Protein AF-0000000067006681 (afdb_homodimer)

Solvent-accessible surface area (backbone atoms only — not comparable to full-atom values): 53946 Å² total; per-residue (Å²): 139,79,83,76,76,84,69,81,82,76,80,80,72,78,75,75,73,75,74,72,70,79,70,80,62,64,69,80,67,61,67,56,60,64,69,55,68,70,56,36,56,57,33,46,68,43,82,70,82,65,82,90,49,77,60,30,28,40,57,38,53,43,40,44,79,72,52,87,82,51,85,80,36,58,80,43,20,29,47,30,43,30,33,73,45,58,89,39,43,40,95,82,25,34,31,42,35,34,47,35,36,93,42,58,69,70,61,54,87,53,19,26,63,44,58,50,19,55,75,57,22,11,33,35,34,37,36,39,27,79,63,23,44,79,14,18,52,70,73,50,55,46,95,48,48,56,69,57,60,58,80,76,49,74,53,72,39,70,56,41,57,54,26,52,54,49,21,53,50,42,46,38,27,68,34,96,79,33,85,39,60,75,34,52,25,34,26,34,9,32,37,52,56,87,58,54,69,13,31,60,8,2,37,49,15,44,29,44,30,65,74,35,56,93,64,28,60,23,19,40,12,20,38,24,51,35,56,32,31,46,21,44,49,79,43,77,69,54,29,20,46,37,14,30,37,32,43,42,42,27,33,75,30,31,48,35,34,48,40,50,26,52,19,50,52,48,53,30,50,30,25,53,68,65,52,53,81,65,48,30,69,39,58,29,33,66,58,73,77,85,52,40,79,42,19,62,24,51,38,49,50,51,41,50,16,52,44,47,32,36,21,51,33,29,66,83,41,100,56,34,50,61,55,38,46,52,55,34,61,74,44,64,74,86,43,32,55,65,44,57,32,55,37,39,66,49,35,44,40,46,71,38,34,81,59,22,78,74,43,71,61,76,48,41,75,77,56,58,66,86,54,72,62,55,86,70,44,43,67,59,56,53,35,28,25,64,75,48,22,42,58,88,65,89,24,23,50,61,69,21,51,63,33,66,40,72,68,66,69,86,46,73,42,74,50,29,66,55,25,35,69,64,57,69,40,77,38,45,77,36,38,70,70,42,30,47,29,66,41,44,19,64,71,54,47,64,73,33,64,31,34,36,35,38,34,18,61,35,10,24,62,31,51,24,22,77,44,41,28,40,66,80,67,49,40,52,71,46,53,35,43,64,45,70,24,34,81,17,13,58,24,50,57,39,28,48,84,54,93,59,52,52,68,37,35,54,50,48,45,45,29,53,53,22,46,49,28,50,63,69,67,53,94,138,82,76,79,84,71,74,82,76,76,76,78,71,76,74,74,74,75,73,72,71,80,71,80,64,66,69,80,68,60,67,55,60,66,69,54,67,69,54,37,55,58,32,47,69,44,82,69,82,65,83,91,50,79,59,31,26,39,56,39,55,41,40,44,79,72,51,88,81,52,84,82,36,57,80,42,20,29,48,31,44,30,32,74,45,60,88,40,44,41,95,81,25,34,32,42,35,34,47,35,36,91,43,59,68,71,60,53,88,53,20,26,63,43,58,48,19,55,74,58,21,10,32,32,34,37,37,40,27,78,63,23,44,78,14,17,51,71,74,49,56,47,94,49,48,57,70,57,60,59,81,77,48,72,52,71,38,70,56,41,54,55,25,52,54,51,20,55,50,41,46,37,26,66,33,95,79,34,85,38,62,76,35,51,26,34,28,33,10,30,38,53,58,88,58,54,70,12,31,62,8,3,35,49,14,45,30,44,30,67,75,35,56,91,64,28,60,21,18,41,12,20,37,23,50,36,56,32,29,45,22,44,52,80,43,78,68,51,27,21,44,36,14,29,36,32,43,42,42,28,32,76,31,30,45,37,33,50,41,50,26,52,20,50,53,48,53,27,50,30,25,54,69,65,51,52,83,66,48,31,71,41,59,29,35,65,57,73,78,86,53,40,78,43,18,61,23,53,40,50,51,51,42,49,15,53,46,46,32,35,22,53,31,28,62,83,41,102,53,37,50,63,55,40,45,52,55,33,60,74,44,64,73,85,42,31,55,66,46,58,31,56,37,37,65,48,34,45,41,46,71,36,34,81,58,22,78,74,42,70,61,78,47,42,75,77,56,59,63,86,54,68,64,60,85,68,45,42,67,57,57,53,36,28,23,63,77,48,25,42,59,89,66,90,23,22,48,62,68,23,52,66,32,66,41,70,66,65,70,85,45,74,42,75,50,30,68,55,26,34,69,65,56,68,39,76,38,44,77,36,38,69,69,43,29,46,29,66,41,42,20,65,69,55,45,65,72,32,64,30,35,37,35,38,35,19,61,35,11,23,63,31,51,26,22,77,43,41,26,41,67,77,67,51,41,51,70,46,53,35,43,63,46,70,24,34,81,16,13,56,24,50,57,39,27,47,83,56,92,58,50,53,69,38,34,54,50,48,45,43,29,53,55,22,45,49,30,50,64,68,68,53,95

Foldseek 3Di:
DPDPDPDDPPDPPPPPPPPPPPPLQADAFDAFDADDPVLQVVQQPDDQPDDPDDKTWGKGFLARRDQPPDSPDLQGIWTWIKDKDQVQADAQFAEEEEEAPFEFDDDLVFWAVVVLCNVGNYIYMYTYFELYRRNYGPRDDNVVSLPDALVRLVSVDLSNRLSVRVNVLCCQAPNPDHVHHPHAYEYEFADADLADFSQRRLLNQLLNCLNPVVRHVAYERELHLQQQLDFQLPPPLLQLLLVLLLVVLCVLPVVLLVLLLVLLVVCLVCLLVVNQPPQCVLLQAPDGRGHSQCSVLSLQLLSQLSSQQLQSAALPDPRHNVQLSVQSVVDDSPPSSSSSSNSNVSSQDNVCDPVCVPVCPRGDHRDRDPPLPSSPDGSVLVCCQEQVVGDPGNAHDCPGSRGGRGADNPDRTSSQVNCCVRNVDGGDHGGQSSSSNSQSHDVSSQPRWHYEYEDESSRSSLSSHNHPVWHDDDPPLRGYGYHYFYSDHRSRLTGHDDPSDPPSSVVVSVVSSVSVCVSSVND/DPDDPPDDPPPPPPPPPPPPPPPLQADAFDAFDADDPVLQVVQQPDDQPDDPDDKTWDKGFLARRDQPPDSPDLQGIWTWIKDKDQVQADAQFAEEEEEDPFEFDDDLVFWCVVVLCNVGNYIYMYTYFELYRRNYGPRDDNVVSLPDALVRLVSVDLSNRLSVRVNVLCCQAPNPDHPHHPHAYEYEFADADLADFSQRRLLNQLLNCLNPVVRHVAYERELHLQQQLDFQLPPPLLQLLLVLLLVVLCVLPVVLLVLLLVLLVVCLVCLLVVNQPPQCVLLQAPDGRGHSQCSVLSLQLLSQLSSQLLQSAALPDPRHNVQLSVQSVVDDSPPSSSSSSSSNVSSQDNVCDPVCVVVPPRGDHRDRDPPLPSSPDGSVLVCCQEQVVGDPGNAHDCPGSRGGRGADNPDRGSSQVNCCVRRVDGGDHGDQSSSSNSQSHDVSSQPRWRYEYEDESSRSSLSSHNHPVWHDDDPPLRGYGYHYFYSDHRSNLTGDDDPSDPPSSVVVSVVSSVSVCVSSVND

Radius of gyration: 32.26 Å; Cα contacts (8 Å, |Δi|>4): 2271; chains: 2; bounding box: 78×89×102 Å

Nearest PDB structures (foldseek):
  4ebb-assembly1_A  TM=8.288E-01  e=2.814E-23  Homo sapiens
  3n2z-assembly1_B-2  TM=8.461E-01  e=6.522E-23  Homo sapiens
  4ebb-assembly2_B  TM=8.201E-01  e=1.361E-22  Homo sapiens
  7xrh-assembly1_B  TM=6.826E-01  e=1.523E-04  Lactobacillus acidophilus
  7xrh-assembly1_A  TM=7.093E-01  e=6.294E-04  Lactobacillus acidophilus

InterPro domains:
  IPR008758 Peptidase S28 [PF05577] (74-510)
  IPR029058 Alpha/Beta hydrolase fold [G3DSA:3.40.50.1820] (57-519)
  IPR029058 Alpha/Beta hydrolase fold [SSF53474] (91-250)
  IPR042269 Serine carboxypeptidase S28, SKS domain [G3DSA:1.20.120.980] (235-409)

Sequence (1046 aa):
MLKDSIAKALCLLHCSHVVVSAASVRMRMPAPVVPPESAIEAAAQIPTGQTLCSTKFFPQPVHHSDFNGDWNDSDATFLQQYQVIDKFYKPGGPILFFQSPEDVYSCMEYEAVYTYASELGALAVGLEHRYFGPSCPYGLNYTLAATWETSKMDAMTLANVLSDGVSLLTYLTTGANPVAKGAKVIVFGGKLNSYHHPSYGGSLAAMYRTHHPEIIYGSVASSPLVEGAITDPNDPLIYGYANWATMVYNDLSAEAADKIKTSIADVRNRVAAGKFGGIQQALKLCNPLNSTDQAESVSRYLLSAYVHAAQYNAALAQFPLNAIINATLALPQNDSLSILGAAIPWELRVQGGAAAASSSSSCSTLLPAGQLDRYTRNPFDYAICTYLPYPRTIYAPAQSLFGSHAPDPSVKNVNQARCRAMWGIDAVDGGVAYQRAIRLDRATLQNTSRVLISEGLYDPATAVGVGMTGWRPSSDRNASRVLFISQGSHGGEFFMPNETDPQAVVAARTFEVNSIKEWLGRVMLKDSIAKALCLLHCSHVVVSAASVRMRMPAPVVPPESAIEAAAQIPTGQTLCSTKFFPQPVHHSDFNGDWNDSDATFLQQYQVIDKFYKPGGPILFFQSPEDVYSCMEYEAVYTYASELGALAVGLEHRYFGPSCPYGLNYTLAATWETSKMDAMTLANVLSDGVSLLTYLTTGANPVAKGAKVIVFGGKLNSYHHPSYGGSLAAMYRTHHPEIIYGSVASSPLVEGAITDPNDPLIYGYANWATMVYNDLSAEAADKIKTSIADVRNRVAAGKFGGIQQALKLCNPLNSTDQAESVSRYLLSAYVHAAQYNAALAQFPLNAIINATLALPQNDSLSILGAAIPWELRVQGGAAAASSSSSCSTLLPAGQLDRYTRNPFDYAICTYLPYPRTIYAPAQSLFGSHAPDPSVKNVNQARCRAMWGIDAVDGGVAYQRAIRLDRATLQNTSRVLISEGLYDPATAVGVGMTGWRPSSDRNASRVLFISQGSHGGEFFMPNETDPQAVVAARTFEVNSIKEWLGRV

Structure (mmCIF, N/CA/C/O backbone):
data_AF-0000000067006681-model_v1
#
loop_
_entity.id
_entity.type
_entity.pdbx_description
1 polymer 'Uncharacterized protein'
#
loop_
_atom_site.group_PDB
_atom_site.id
_atom_site.type_symbol
_atom_site.label_atom_id
_atom_site.label_alt_id
_atom_site.label_comp_id
_atom_site.label_asym_id
_atom_site.label_entity_id
_atom_site.label_seq_id
_atom_site.pdbx_PDB_ins_code
_atom_site.Cartn_x
_atom_site.Cartn_y
_atom_site.Cartn_z
_atom_site.occupancy
_atom_site.B_iso_or_equiv
_atom_site.auth_seq_id
_atom_site.auth_comp_id
_atom_site.auth_asym_id
_atom_site.auth_atom_id
_atom_site.pdbx_PDB_model_num
ATOM 1 N N . MET A 1 1 ? -13.031 -39.25 71.125 1 20.02 1 MET A N 1
ATOM 2 C CA . MET A 1 1 ? -11.609 -38.938 71.062 1 20.02 1 MET A CA 1
ATOM 3 C C . MET A 1 1 ? -11.164 -38.844 69.562 1 20.02 1 MET A C 1
ATOM 5 O O . MET A 1 1 ? -10.117 -38.281 69.25 1 20.02 1 MET A O 1
ATOM 9 N N . LEU A 1 2 ? -11.594 -39.688 68.812 1 22.05 2 LEU A N 1
ATOM 10 C CA . LEU A 1 2 ? -11.047 -40.344 67.625 1 22.05 2 LEU A CA 1
ATOM 11 C C . LEU A 1 2 ? -11.07 -39.406 66.438 1 22.05 2 LEU A C 1
ATOM 13 O O . LEU A 1 2 ? -10.25 -39.531 65.5 1 22.05 2 LEU A O 1
ATOM 17 N N . LYS A 1 3 ? -12.109 -38.688 66.25 1 27.45 3 LYS A N 1
ATOM 18 C CA . LYS A 1 3 ? -12.758 -38.406 65 1 27.45 3 LYS A CA 1
ATOM 19 C C . LYS A 1 3 ? -12.031 -37.312 64.25 1 27.45 3 LYS A C 1
ATOM 21 O O . LYS A 1 3 ? -12.375 -37 63.094 1 27.45 3 LYS A O 1
ATOM 26 N N . ASP A 1 4 ? -11.203 -36.5 64.875 1 23.75 4 ASP A N 1
ATOM 27 C CA . ASP A 1 4 ? -11.125 -35.094 64.5 1 23.75 4 ASP A CA 1
ATOM 28 C C . ASP A 1 4 ? -10.07 -34.875 63.406 1 23.75 4 ASP A C 1
ATOM 30 O O . ASP A 1 4 ? -10 -33.812 62.812 1 23.75 4 ASP A O 1
ATOM 34 N N . SER A 1 5 ? -8.945 -35.656 63.312 1 23.45 5 SER A N 1
ATOM 35 C CA . SER A 1 5 ? -7.652 -35.125 62.906 1 23.45 5 SER A CA 1
ATOM 36 C C . SER A 1 5 ? -7.539 -35.031 61.406 1 23.45 5 SER A C 1
ATOM 38 O O . SER A 1 5 ? -6.445 -34.844 60.875 1 23.45 5 SER A O 1
ATOM 40 N N . ILE A 1 6 ? -8.383 -35.469 60.562 1 25.53 6 ILE A N 1
ATOM 41 C CA . ILE A 1 6 ? -7.973 -35.969 59.25 1 25.53 6 ILE A CA 1
ATOM 42 C C . ILE A 1 6 ? -7.695 -34.781 58.312 1 25.53 6 ILE A C 1
ATOM 44 O O . ILE A 1 6 ? -8.461 -34.531 57.406 1 25.53 6 ILE A O 1
ATOM 48 N N . ALA A 1 7 ? -7.359 -33.594 58.906 1 22.14 7 ALA A N 1
ATOM 49 C CA . ALA A 1 7 ? -7.543 -32.375 58.094 1 22.14 7 ALA A CA 1
ATOM 50 C C . ALA A 1 7 ? -6.68 -32.438 56.844 1 22.14 7 ALA A C 1
ATOM 52 O O . ALA A 1 7 ? -7.18 -32.25 55.719 1 22.14 7 ALA A O 1
ATOM 53 N N . LYS A 1 8 ? -5.547 -31.547 56.719 1 22.11 8 LYS A N 1
ATOM 54 C CA . LYS A 1 8 ? -5.172 -30.531 55.719 1 22.11 8 LYS A CA 1
ATOM 55 C C . LYS A 1 8 ? -4.207 -31.109 54.688 1 22.11 8 LYS A C 1
ATOM 57 O O . LYS A 1 8 ? -3.018 -30.781 54.688 1 22.11 8 LYS A O 1
ATOM 62 N N . ALA A 1 9 ? -4.082 -32.344 54.344 1 22.5 9 ALA A N 1
ATOM 63 C CA . ALA A 1 9 ? -3.018 -32.781 53.469 1 22.5 9 ALA A CA 1
ATOM 64 C C . ALA A 1 9 ? -3.178 -32.156 52.062 1 22.5 9 ALA A C 1
ATOM 66 O O . ALA A 1 9 ? -3.926 -32.656 51.25 1 22.5 9 ALA A O 1
ATOM 67 N N . LEU A 1 10 ? -3.438 -30.797 51.969 1 24.44 10 LEU A N 1
ATOM 68 C CA . LEU A 1 10 ? -3.67 -30.281 50.594 1 24.44 10 LEU A CA 1
ATOM 69 C C . LEU A 1 10 ? -2.457 -30.531 49.719 1 24.44 10 LEU A C 1
ATOM 71 O O . LEU A 1 10 ? -1.323 -30.234 50.125 1 24.44 10 LEU A O 1
ATOM 75 N N . CYS A 1 11 ? -2.617 -31.281 48.562 1 21.2 11 CYS A N 1
ATOM 76 C CA . CYS A 1 11 ? -1.829 -31.812 47.469 1 21.2 11 CYS A CA 1
ATOM 77 C C . CYS A 1 11 ? -1.145 -30.703 46.688 1 21.2 11 CYS A C 1
ATOM 79 O O . CYS A 1 11 ? -1.812 -29.828 46.125 1 21.2 11 CYS A O 1
ATOM 81 N N . LEU A 1 12 ? 0.027 -30.203 47.125 1 26.8 12 LEU A N 1
ATOM 82 C CA . LEU A 1 12 ? 0.94 -29.344 46.375 1 26.8 12 LEU A CA 1
ATOM 83 C C . LEU A 1 12 ? 1.243 -29.969 45 1 26.8 12 LEU A C 1
ATOM 85 O O . LEU A 1 12 ? 2.119 -30.828 44.906 1 26.8 12 LEU A O 1
ATOM 89 N N . LEU A 1 13 ? 0.218 -30.422 44.281 1 26.05 13 LEU A N 1
ATOM 90 C CA . LEU A 1 13 ? 0.61 -30.938 42.969 1 26.05 13 LEU A CA 1
ATOM 91 C C . LEU A 1 13 ? 1.325 -29.875 42.156 1 26.05 13 LEU A C 1
ATOM 93 O O . LEU A 1 13 ? 0.76 -28.812 41.875 1 26.05 13 LEU A O 1
ATOM 97 N N . HIS A 1 14 ? 2.67 -29.859 42.281 1 25.95 14 HIS A N 1
ATOM 98 C CA . HIS A 1 14 ? 3.592 -29.125 41.406 1 25.95 14 HIS A CA 1
ATOM 99 C C . HIS A 1 14 ? 3.285 -29.375 39.938 1 25.95 14 HIS A C 1
ATOM 101 O O . HIS A 1 14 ? 3.395 -30.516 39.469 1 25.95 14 HIS A O 1
ATOM 107 N N . CYS A 1 15 ? 2.254 -28.781 39.375 1 25.92 15 CYS A N 1
ATOM 108 C CA . CYS A 1 15 ? 2.018 -28.812 37.938 1 25.92 15 CYS A CA 1
ATOM 109 C C . CYS A 1 15 ? 3.268 -28.406 37.156 1 25.92 15 CYS A C 1
ATOM 111 O O . CYS A 1 15 ? 3.676 -27.234 37.219 1 25.92 15 CYS A O 1
ATOM 113 N N . SER A 1 16 ? 4.203 -29.297 37.125 1 27.3 16 SER A N 1
ATOM 114 C CA . SER A 1 16 ? 5.297 -29.141 36.156 1 27.3 16 SER A CA 1
ATOM 115 C C . SER A 1 16 ? 4.773 -28.75 34.781 1 27.3 16 SER A C 1
ATOM 117 O O . SER A 1 16 ? 4.051 -29.531 34.156 1 27.3 16 SER A O 1
ATOM 119 N N . HIS A 1 17 ? 4.449 -27.5 34.625 1 29.12 17 HIS A N 1
ATOM 120 C CA . HIS A 1 17 ? 4.18 -27.016 33.281 1 29.12 17 HIS A CA 1
ATOM 121 C C . HIS A 1 17 ? 5.324 -27.344 32.312 1 29.12 17 HIS A C 1
ATOM 123 O O . HIS A 1 17 ? 6.449 -26.875 32.5 1 29.12 17 HIS A O 1
ATOM 129 N N . VAL A 1 18 ? 5.367 -28.531 31.766 1 29.14 18 VAL A N 1
ATOM 130 C CA . VAL A 1 18 ? 6.215 -28.812 30.609 1 29.14 18 VAL A CA 1
ATOM 131 C C . VAL A 1 18 ? 5.98 -27.75 29.547 1 29.14 18 VAL A C 1
ATOM 133 O O . VAL A 1 18 ? 4.883 -27.641 28.984 1 29.14 18 VAL A O 1
ATOM 136 N N . VAL A 1 19 ? 6.625 -26.656 29.641 1 31.02 19 VAL A N 1
ATOM 137 C CA . VAL A 1 19 ? 6.777 -25.781 28.484 1 31.02 19 VAL A CA 1
ATOM 138 C C . VAL A 1 19 ? 7.223 -26.609 27.281 1 31.02 19 VAL A C 1
ATOM 140 O O . VAL A 1 19 ? 8.336 -27.141 27.25 1 31.02 19 VAL A O 1
ATOM 143 N N . VAL A 1 20 ? 6.262 -27.25 26.688 1 27.48 20 VAL A N 1
ATOM 144 C CA . VAL A 1 20 ? 6.594 -27.781 25.375 1 27.48 20 VAL A CA 1
ATOM 145 C C . VAL A 1 20 ? 7.223 -26.688 24.516 1 27.48 20 VAL A C 1
ATOM 147 O O . VAL A 1 20 ? 6.582 -25.672 24.219 1 27.48 20 VAL A O 1
ATOM 150 N N . SER A 1 21 ? 8.469 -26.531 24.609 1 29.78 21 SER A N 1
ATOM 151 C CA . SER A 1 21 ? 9.227 -25.766 23.625 1 29.78 21 SER A CA 1
ATOM 152 C C . SER A 1 21 ? 8.703 -26.016 22.219 1 29.78 21 SER A C 1
ATOM 154 O O . SER A 1 21 ? 8.625 -27.156 21.781 1 29.78 21 SER A O 1
ATOM 156 N N . ALA A 1 22 ? 7.758 -25.281 21.797 1 32.81 22 ALA A N 1
ATOM 157 C CA . ALA A 1 22 ? 7.371 -25.344 20.375 1 32.81 22 ALA A CA 1
ATOM 158 C C . ALA A 1 22 ? 8.602 -25.469 19.484 1 32.81 22 ALA A C 1
ATOM 160 O O . ALA A 1 22 ? 9.352 -24.5 19.312 1 32.81 22 ALA A O 1
ATOM 161 N N . ALA A 1 23 ? 9.328 -26.469 19.516 1 34.72 23 ALA A N 1
ATOM 162 C CA . ALA A 1 23 ? 10.336 -26.797 18.516 1 34.72 23 ALA A CA 1
ATOM 163 C C . ALA A 1 23 ? 9.867 -26.406 17.125 1 34.72 23 ALA A C 1
ATOM 165 O O . ALA A 1 23 ? 8.797 -26.812 16.672 1 34.72 23 ALA A O 1
ATOM 166 N N . SER A 1 24 ? 10.227 -25.281 16.5 1 42.31 24 SER A N 1
ATOM 167 C CA . SER A 1 24 ? 10.094 -24.734 15.156 1 42.31 24 SER A CA 1
ATOM 168 C C . SER A 1 24 ? 10.375 -25.797 14.102 1 42.31 24 SER A C 1
ATOM 170 O O . SER A 1 24 ? 11.523 -26.188 13.898 1 42.31 24 SER A O 1
ATOM 172 N N . VAL A 1 25 ? 9.625 -26.812 13.938 1 44.12 25 VAL A N 1
ATOM 173 C CA . VAL A 1 25 ? 9.875 -27.859 12.961 1 44.12 25 VAL A CA 1
ATOM 174 C C . VAL A 1 25 ? 10.062 -27.25 11.57 1 44.12 25 VAL A C 1
ATOM 176 O O . VAL A 1 25 ? 9.102 -26.766 10.969 1 44.12 25 VAL A O 1
ATOM 179 N N . ARG A 1 26 ? 11.188 -26.734 11.234 1 58.38 26 ARG A N 1
ATOM 180 C CA . ARG A 1 26 ? 11.602 -26.406 9.875 1 58.38 26 ARG A CA 1
ATOM 181 C C . ARG A 1 26 ? 11.555 -27.641 8.977 1 58.38 26 ARG A C 1
ATOM 183 O O . ARG A 1 26 ? 12.117 -28.688 9.32 1 58.38 26 ARG A O 1
ATOM 190 N N . MET A 1 27 ? 10.703 -27.594 7.965 1 69.12 27 MET A N 1
ATOM 191 C CA . MET A 1 27 ? 10.711 -28.641 6.957 1 69.12 27 MET A CA 1
ATOM 192 C C . MET A 1 27 ? 12.094 -28.797 6.344 1 69.12 27 MET A C 1
ATOM 194 O O . MET A 1 27 ? 12.672 -27.828 5.852 1 69.12 27 MET A O 1
ATOM 198 N N . ARG A 1 28 ? 12.836 -29.859 6.582 1 70.88 28 ARG A N 1
ATOM 199 C CA . ARG A 1 28 ? 14.141 -30.109 5.977 1 70.88 28 ARG A CA 1
ATOM 200 C C . ARG A 1 28 ? 13.992 -30.531 4.52 1 70.88 28 ARG A C 1
ATOM 202 O O . ARG A 1 28 ? 13.227 -31.438 4.203 1 70.88 28 ARG A O 1
ATOM 209 N N . MET A 1 29 ? 14.609 -29.781 3.674 1 81.25 29 MET A N 1
ATOM 210 C CA . MET A 1 29 ? 14.586 -30.094 2.248 1 81.25 29 MET A CA 1
ATOM 211 C C . MET A 1 29 ? 15.672 -31.094 1.892 1 81.25 29 MET A C 1
ATOM 213 O O . MET A 1 29 ? 16.812 -30.984 2.365 1 81.25 29 MET A O 1
ATOM 217 N N . PRO A 1 30 ? 15.25 -32.125 1.202 1 84.12 30 PRO A N 1
ATOM 218 C CA . PRO A 1 30 ? 16.297 -33.031 0.744 1 84.12 30 PRO A CA 1
ATOM 219 C C . PRO A 1 30 ? 17.297 -32.375 -0.194 1 84.12 30 PRO A C 1
ATOM 221 O O . PRO A 1 30 ? 17 -31.344 -0.795 1 84.12 30 PRO A O 1
ATOM 224 N N . ALA A 1 31 ? 18.453 -33 -0.256 1 87.44 31 ALA A N 1
ATOM 225 C CA . ALA A 1 31 ? 19.422 -32.531 -1.224 1 87.44 31 ALA A CA 1
ATOM 226 C C . ALA A 1 31 ? 18.969 -32.781 -2.654 1 87.44 31 ALA A C 1
ATOM 228 O O . ALA A 1 31 ? 18.625 -33.938 -2.992 1 87.44 31 ALA A O 1
ATOM 229 N N . PRO A 1 32 ? 18.969 -31.812 -3.475 1 93.88 32 PRO A N 1
ATOM 230 C CA . PRO A 1 32 ? 18.562 -32.031 -4.863 1 93.88 32 PRO A CA 1
ATOM 231 C C . PRO A 1 32 ? 19.547 -32.906 -5.637 1 93.88 32 PRO A C 1
ATOM 233 O O . PRO A 1 32 ? 20.75 -32.812 -5.449 1 93.88 32 PRO A O 1
ATOM 236 N N . VAL A 1 33 ? 19.016 -33.812 -6.387 1 96.06 33 VAL A N 1
ATOM 237 C CA . VAL A 1 33 ? 19.828 -34.688 -7.246 1 96.06 33 VAL A CA 1
ATOM 238 C C . VAL A 1 33 ? 20 -34.031 -8.617 1 96.06 33 VAL A C 1
ATOM 240 O O . VAL A 1 33 ? 19.031 -33.594 -9.242 1 96.06 33 VAL A O 1
ATOM 243 N N . VAL A 1 34 ? 21.266 -33.938 -9.07 1 96.06 34 VAL A N 1
ATOM 244 C CA . VAL A 1 34 ? 21.578 -33.375 -10.375 1 96.06 34 VAL A CA 1
ATOM 245 C C . VAL A 1 34 ? 21.906 -34.5 -11.367 1 96.06 34 VAL A C 1
ATOM 247 O O . VAL A 1 34 ? 22.781 -35.312 -11.102 1 96.06 34 VAL A O 1
ATOM 250 N N . PRO A 1 35 ? 21.25 -34.562 -12.445 1 97.12 35 PRO A N 1
ATOM 251 C CA . PRO A 1 35 ? 21.531 -35.594 -13.422 1 97.12 35 PRO A CA 1
ATOM 252 C C . PRO A 1 35 ? 22.906 -35.469 -14.062 1 97.12 35 PRO A C 1
ATOM 254 O O . PRO A 1 35 ? 23.453 -34.344 -14.141 1 97.12 35 PRO A O 1
ATOM 257 N N . PRO A 1 36 ? 23.469 -36.594 -14.469 1 95.31 36 PRO A N 1
ATOM 258 C CA . PRO A 1 36 ? 24.719 -36.5 -15.227 1 95.31 36 PRO A CA 1
ATOM 259 C C . PRO A 1 36 ? 24.516 -35.906 -16.609 1 95.31 36 PRO A C 1
ATOM 261 O O . PRO A 1 36 ? 23.422 -35.938 -17.172 1 95.31 36 PRO A O 1
ATOM 264 N N . GLU A 1 37 ? 25.562 -35.438 -17.203 1 94.44 37 GLU A N 1
ATOM 265 C CA . GLU A 1 37 ? 25.516 -34.75 -18.5 1 94.44 37 GLU A CA 1
ATOM 266 C C . GLU A 1 37 ? 24.984 -35.656 -19.594 1 94.44 37 GLU A C 1
ATOM 268 O O . GLU A 1 37 ? 24.25 -35.219 -20.484 1 94.44 37 GLU A O 1
ATOM 273 N N . SER A 1 38 ? 25.359 -36.875 -19.516 1 94.44 38 SER A N 1
ATOM 274 C CA . SER A 1 38 ? 24.922 -37.812 -20.531 1 94.44 38 SER A CA 1
ATOM 275 C C . SER A 1 38 ? 23.391 -37.938 -20.531 1 94.44 38 SER A C 1
ATOM 277 O O . SER A 1 38 ? 22.781 -38 -21.594 1 94.44 38 SER A O 1
ATOM 279 N N . ALA A 1 39 ? 22.828 -37.969 -19.344 1 96.12 39 ALA A N 1
ATOM 280 C CA . ALA A 1 39 ? 21.375 -38.062 -19.219 1 96.12 39 ALA A CA 1
ATOM 281 C C . ALA A 1 39 ? 20.703 -36.812 -19.734 1 96.12 39 ALA A C 1
ATOM 283 O O . ALA A 1 39 ? 19.656 -36.844 -20.359 1 96.12 39 ALA A O 1
ATOM 284 N N . ILE A 1 40 ? 21.297 -35.656 -19.453 1 96.88 40 ILE A N 1
ATOM 285 C CA . ILE A 1 40 ? 20.75 -34.375 -19.875 1 96.88 40 ILE A CA 1
ATOM 286 C C . ILE A 1 40 ? 20.781 -34.281 -21.406 1 96.88 40 ILE A C 1
ATOM 288 O O . ILE A 1 40 ? 19.797 -33.875 -22.016 1 96.88 40 ILE A O 1
ATOM 292 N N . GLU A 1 41 ? 21.875 -34.688 -22 1 95.38 41 GLU A N 1
ATOM 293 C CA . GLU A 1 41 ? 22.016 -34.656 -23.453 1 95.38 41 GLU A CA 1
ATOM 294 C C . GLU A 1 41 ? 21 -35.562 -24.141 1 95.38 41 GLU A C 1
ATOM 296 O O . GLU A 1 41 ? 20.406 -35.188 -25.156 1 95.38 41 GLU A O 1
ATOM 301 N N . ALA A 1 42 ? 20.844 -36.688 -23.562 1 96.38 42 ALA A N 1
ATOM 302 C CA . ALA A 1 42 ? 19.875 -37.625 -24.109 1 96.38 42 ALA A CA 1
ATOM 303 C C . ALA A 1 42 ? 18.453 -37.062 -24.047 1 96.38 42 ALA A C 1
ATOM 305 O O . ALA A 1 42 ? 17.688 -37.156 -25.016 1 96.38 42 ALA A O 1
ATOM 306 N N . ALA A 1 43 ? 18.125 -36.531 -22.938 1 97.38 43 ALA A N 1
ATOM 307 C CA . ALA A 1 43 ? 16.797 -35.938 -22.734 1 97.38 43 ALA A CA 1
ATOM 308 C C . ALA A 1 43 ? 16.562 -34.781 -23.688 1 97.38 43 ALA A C 1
ATOM 310 O O . ALA A 1 43 ? 15.445 -34.594 -24.188 1 97.38 43 ALA A O 1
ATOM 311 N N . ALA A 1 44 ? 17.562 -33.969 -23.938 1 95.56 44 ALA A N 1
ATOM 312 C CA . ALA A 1 44 ? 17.453 -32.75 -24.75 1 95.56 44 ALA A CA 1
ATOM 313 C C . ALA A 1 44 ? 17.109 -33.094 -26.188 1 95.56 44 ALA A C 1
ATOM 315 O O . ALA A 1 44 ? 16.641 -32.25 -26.953 1 95.56 44 ALA A O 1
ATOM 316 N N . GLN A 1 45 ? 17.375 -34.312 -26.562 1 96.44 45 GLN A N 1
ATOM 317 C CA . GLN A 1 45 ? 17.125 -34.719 -27.938 1 96.44 45 GLN A CA 1
ATOM 318 C C . GLN A 1 45 ? 15.664 -35.125 -28.141 1 96.44 45 GLN A C 1
ATOM 320 O O . GLN A 1 45 ? 15.203 -35.219 -29.281 1 96.44 45 GLN A O 1
ATOM 325 N N . ILE A 1 46 ? 14.953 -35.281 -27.109 1 97.12 46 ILE A N 1
ATOM 326 C CA . ILE A 1 46 ? 13.547 -35.656 -27.188 1 97.12 46 ILE A CA 1
ATOM 327 C C . ILE A 1 46 ? 12.695 -34.375 -27.375 1 97.12 46 ILE A C 1
ATOM 329 O O . ILE A 1 46 ? 12.781 -33.469 -26.562 1 97.12 46 ILE A O 1
ATOM 333 N N . PRO A 1 47 ? 11.891 -34.344 -28.406 1 96.5 47 PRO A N 1
ATOM 334 C CA . PRO A 1 47 ? 11.039 -33.188 -28.578 1 96.5 47 PRO A CA 1
ATOM 335 C C . PRO A 1 47 ? 9.992 -33.031 -27.484 1 96.5 47 PRO A C 1
ATOM 337 O O . PRO A 1 47 ? 9.391 -34.031 -27.062 1 96.5 47 PRO A O 1
ATOM 340 N N . THR A 1 48 ? 9.758 -31.859 -27 1 96.12 48 THR A N 1
ATOM 341 C CA . THR A 1 48 ? 8.805 -31.609 -25.922 1 96.12 48 THR A CA 1
ATOM 342 C C . THR A 1 48 ? 7.387 -31.516 -26.469 1 96.12 48 THR A C 1
ATOM 344 O O . THR A 1 48 ? 6.418 -31.641 -25.719 1 96.12 48 THR A O 1
ATOM 347 N N . GLY A 1 49 ? 7.266 -31.156 -27.766 1 93.75 49 GLY A N 1
ATOM 348 C CA . GLY A 1 49 ? 5.961 -30.938 -28.375 1 93.75 49 GLY A CA 1
ATOM 349 C C . GLY A 1 49 ? 5.48 -29.5 -28.234 1 93.75 49 GLY A C 1
ATOM 350 O O . GLY A 1 49 ? 4.41 -29.156 -28.734 1 93.75 49 GLY A O 1
ATOM 351 N N . GLN A 1 50 ? 6.223 -28.688 -27.516 1 93.12 50 GLN A N 1
ATOM 352 C CA . GLN A 1 50 ? 5.902 -27.281 -27.375 1 93.12 50 GLN A CA 1
ATOM 353 C C . GLN A 1 50 ? 6.082 -26.531 -28.688 1 93.12 50 GLN A C 1
ATOM 355 O O . GLN A 1 50 ? 7.117 -26.672 -29.344 1 93.12 50 GLN A O 1
ATOM 360 N N . THR A 1 51 ? 5.047 -25.75 -29.125 1 92.19 51 THR A N 1
ATOM 361 C CA . THR A 1 51 ? 5.109 -25.109 -30.438 1 92.19 51 THR A CA 1
ATOM 362 C C . THR A 1 51 ? 5.223 -23.594 -30.312 1 92.19 51 THR A C 1
ATOM 364 O O . THR A 1 51 ? 5.551 -22.906 -31.281 1 92.19 51 THR A O 1
ATOM 367 N N . LEU A 1 52 ? 4.938 -23.047 -29.125 1 90.81 52 LEU A N 1
ATOM 368 C CA . LEU A 1 52 ? 4.898 -21.609 -28.953 1 90.81 52 LEU A CA 1
ATOM 369 C C . LEU A 1 52 ? 6.289 -21.047 -28.672 1 90.81 52 LEU A C 1
ATOM 371 O O . LEU A 1 52 ? 6.547 -19.859 -28.875 1 90.81 52 LEU A O 1
ATOM 375 N N . CYS A 1 53 ? 7.172 -21.812 -28.141 1 94.31 53 CYS A N 1
ATOM 376 C CA . CYS A 1 53 ? 8.547 -21.422 -27.828 1 94.31 53 CYS A CA 1
ATOM 377 C C . CYS A 1 53 ? 9.469 -22.641 -27.844 1 94.31 53 CYS A C 1
ATOM 379 O O . CYS A 1 53 ? 9.008 -23.781 -27.922 1 94.31 53 CYS A O 1
ATOM 381 N N . SER A 1 54 ? 10.773 -22.375 -27.844 1 95.88 54 SER A N 1
ATOM 382 C CA . SER A 1 54 ? 11.766 -23.453 -27.844 1 95.88 54 SER A CA 1
ATOM 383 C C . SER A 1 54 ? 12.008 -23.969 -26.438 1 95.88 54 SER A C 1
ATOM 385 O O . SER A 1 54 ? 12.445 -23.219 -25.562 1 95.88 54 SER A O 1
ATOM 387 N N . THR A 1 55 ? 11.695 -25.219 -26.188 1 97.56 55 THR A N 1
ATOM 388 C CA . THR A 1 55 ? 11.914 -25.844 -24.891 1 97.56 55 THR A CA 1
ATOM 389 C C . THR A 1 55 ? 12.672 -27.172 -25.047 1 97.56 55 THR A C 1
ATOM 391 O O . THR A 1 55 ? 12.836 -27.656 -26.172 1 97.56 55 THR A O 1
ATOM 394 N N . LYS A 1 56 ? 13.25 -27.672 -23.969 1 98.12 56 LYS A N 1
ATOM 395 C CA . LYS A 1 56 ? 13.93 -28.969 -23.859 1 98.12 56 LYS A CA 1
ATOM 396 C C . LYS A 1 56 ? 13.469 -29.719 -22.625 1 98.12 56 LYS A C 1
ATOM 398 O O . LYS A 1 56 ? 12.758 -29.188 -21.781 1 98.12 56 LYS A O 1
ATOM 403 N N . PHE A 1 57 ? 13.812 -30.969 -22.625 1 98.56 57 PHE A N 1
ATOM 404 C CA . PHE A 1 57 ? 13.555 -31.781 -21.438 1 98.56 57 PHE A CA 1
ATOM 405 C C . PHE A 1 57 ? 14.797 -31.859 -20.56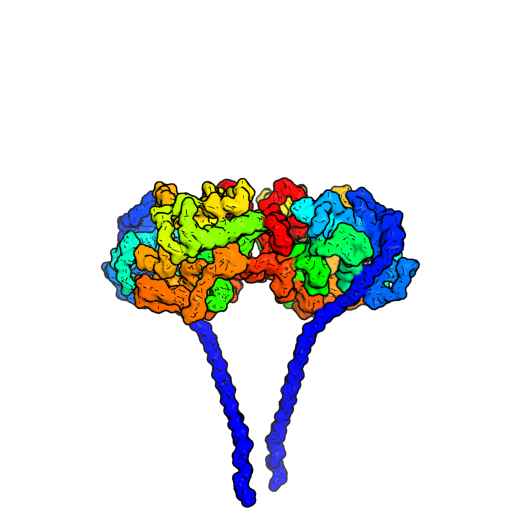2 1 98.56 57 PHE A C 1
ATOM 407 O O . PHE A 1 57 ? 15.922 -31.922 -21.078 1 98.56 57 PHE A O 1
ATOM 414 N N . PHE A 1 58 ? 14.617 -31.828 -19.312 1 98.31 58 PHE A N 1
ATOM 415 C CA . PHE A 1 58 ? 15.602 -32.062 -18.266 1 98.31 58 PHE A CA 1
ATOM 416 C C . PHE A 1 58 ? 15.211 -33.281 -17.438 1 98.31 58 PHE A C 1
ATOM 418 O O . PHE A 1 58 ? 14.094 -33.375 -16.922 1 98.31 58 PHE A O 1
ATOM 425 N N . PRO A 1 59 ? 16.047 -34.312 -17.359 1 98.25 59 PRO A N 1
ATOM 426 C CA . PRO A 1 59 ? 15.68 -35.469 -16.547 1 98.25 59 PRO A CA 1
ATOM 427 C C . PRO A 1 59 ? 15.695 -35.188 -15.055 1 98.25 59 PRO A C 1
ATOM 429 O O . PRO A 1 59 ? 16.609 -34.5 -14.562 1 98.25 59 PRO A O 1
ATOM 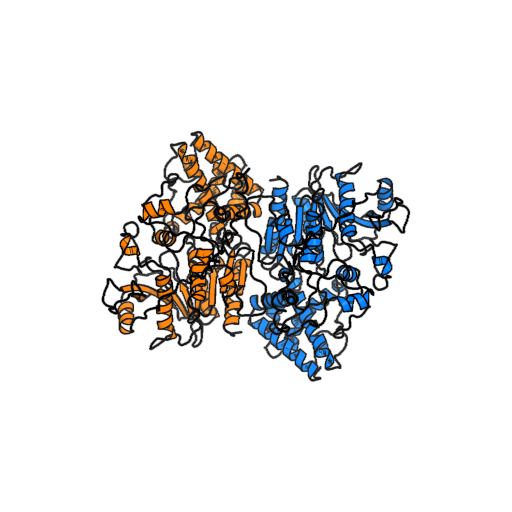432 N N . GLN A 1 60 ? 14.664 -35.625 -14.375 1 98.19 60 GLN A N 1
ATOM 433 C CA . GLN A 1 60 ? 14.508 -35.406 -12.93 1 98.19 60 GLN A CA 1
ATOM 434 C C . GLN A 1 60 ? 14.188 -36.75 -12.234 1 98.19 60 GLN A C 1
ATOM 436 O O . GLN A 1 60 ? 13.508 -37.594 -12.797 1 98.19 60 GLN A O 1
ATOM 441 N N . PRO A 1 61 ? 14.695 -36.875 -10.953 1 97.94 61 PRO A N 1
ATOM 442 C CA . PRO A 1 61 ? 14.141 -37.969 -10.148 1 97.94 61 PRO A CA 1
ATOM 443 C C . PRO A 1 61 ? 12.664 -37.75 -9.812 1 97.94 61 PRO A C 1
ATOM 445 O O . PRO A 1 61 ? 12.242 -36.625 -9.562 1 97.94 61 PRO A O 1
ATOM 448 N N . VAL A 1 62 ? 11.938 -38.844 -9.805 1 98.12 62 VAL A N 1
ATOM 449 C CA . VAL A 1 62 ? 10.57 -38.781 -9.289 1 98.12 62 VAL A CA 1
ATOM 450 C C . VAL A 1 62 ? 10.594 -38.312 -7.836 1 98.12 62 VAL A C 1
ATOM 452 O O . VAL A 1 62 ? 9.812 -37.438 -7.449 1 98.12 62 VAL A O 1
ATOM 455 N N . HIS A 1 63 ? 11.477 -38.875 -7.078 1 97.5 63 HIS A N 1
ATOM 456 C CA . HIS A 1 63 ? 11.773 -38.438 -5.719 1 97.5 63 HIS A CA 1
ATOM 457 C C . HIS A 1 63 ? 13.25 -38.125 -5.555 1 97.5 63 HIS A C 1
ATOM 459 O O . HIS A 1 63 ? 14.109 -39 -5.676 1 97.5 63 HIS A O 1
ATOM 465 N N . HIS A 1 64 ? 13.539 -36.844 -5.23 1 97.19 64 HIS A N 1
ATOM 466 C CA . HIS A 1 64 ? 14.922 -36.438 -5.012 1 97.19 64 HIS A CA 1
ATOM 467 C C . HIS A 1 64 ? 15.5 -37.125 -3.773 1 97.19 64 HIS A C 1
ATOM 469 O O . HIS A 1 64 ? 16.672 -37.531 -3.77 1 97.19 64 HIS A O 1
ATOM 475 N N . SER A 1 65 ? 14.734 -37.312 -2.695 1 93.94 65 SER A N 1
ATOM 476 C CA . SER A 1 65 ? 15.203 -37.844 -1.419 1 93.94 65 SER A CA 1
ATOM 477 C C . SER A 1 65 ? 15.5 -39.344 -1.519 1 93.94 65 SER A C 1
ATOM 479 O O . SER A 1 65 ? 16.328 -39.844 -0.773 1 93.94 65 SER A O 1
ATOM 481 N N . ASP A 1 66 ? 14.852 -40.062 -2.412 1 91.12 66 ASP A N 1
ATOM 482 C CA . ASP A 1 66 ? 14.938 -41.531 -2.461 1 91.12 66 ASP A CA 1
ATOM 483 C C . ASP A 1 66 ? 15.312 -42 -3.863 1 91.12 66 ASP A C 1
ATOM 485 O O . ASP A 1 66 ? 14.836 -43.062 -4.312 1 91.12 66 ASP A O 1
ATOM 489 N N . PHE A 1 67 ? 16.016 -41.219 -4.492 1 96.31 67 PHE A N 1
ATOM 490 C CA . PHE A 1 67 ? 16.375 -41.594 -5.852 1 96.31 67 PHE A CA 1
ATOM 491 C C . PHE A 1 67 ? 17.344 -42.781 -5.844 1 96.31 67 PHE A C 1
ATOM 493 O O . PHE A 1 67 ? 18.312 -42.812 -5.078 1 96.31 67 PHE A O 1
ATOM 500 N N . ASN A 1 68 ? 17.203 -43.781 -6.641 1 95 68 ASN A N 1
ATOM 501 C CA . ASN A 1 68 ? 17.969 -45.031 -6.641 1 95 68 ASN A CA 1
ATOM 502 C C . ASN A 1 68 ? 19.25 -44.906 -7.473 1 95 68 ASN A C 1
ATOM 504 O O . ASN A 1 68 ? 20.031 -45.844 -7.555 1 95 68 ASN A O 1
ATOM 508 N N . GLY A 1 69 ? 19.438 -43.844 -8.188 1 94.5 69 GLY A N 1
ATOM 509 C CA . GLY A 1 69 ? 20.672 -43.594 -8.93 1 94.5 69 GLY A CA 1
ATOM 510 C C . GLY A 1 69 ? 20.578 -44.031 -10.383 1 94.5 69 GLY A C 1
ATOM 511 O O . GLY A 1 69 ? 21.5 -43.781 -11.164 1 94.5 69 GLY A O 1
ATOM 512 N N . ASP A 1 70 ? 19.469 -44.625 -10.797 1 96.62 70 ASP A N 1
ATOM 513 C CA . ASP A 1 70 ? 19.312 -45.125 -12.156 1 96.62 70 ASP A CA 1
ATOM 514 C C . ASP A 1 70 ? 18.516 -44.156 -13.016 1 96.62 70 ASP A C 1
ATOM 516 O O . ASP A 1 70 ? 17.281 -44.094 -12.922 1 96.62 70 ASP A O 1
ATOM 520 N N . TRP A 1 71 ? 19.109 -43.531 -13.945 1 96.12 71 TRP A N 1
ATOM 521 C CA . TRP A 1 71 ? 18.5 -42.5 -14.789 1 96.12 71 TRP A CA 1
ATOM 522 C C . TRP A 1 71 ? 17.766 -43.125 -15.961 1 96.12 71 TRP A C 1
ATOM 524 O O . TRP A 1 71 ? 17.062 -42.406 -16.703 1 96.12 71 TRP A O 1
ATOM 534 N N . ASN A 1 72 ? 17.859 -44.406 -16.047 1 93.25 72 ASN A N 1
ATOM 535 C CA . ASN A 1 72 ? 17.156 -45.125 -17.109 1 93.25 72 ASN A CA 1
ATOM 536 C C . ASN A 1 72 ? 15.891 -45.781 -16.578 1 93.25 72 ASN A C 1
ATOM 538 O O . ASN A 1 72 ? 15.125 -46.375 -17.344 1 93.25 72 ASN A O 1
ATOM 542 N N . ASP A 1 73 ? 15.688 -45.656 -15.281 1 95.62 73 ASP A N 1
ATOM 543 C CA . ASP A 1 73 ? 14.492 -46.219 -14.633 1 95.62 73 ASP A CA 1
ATOM 544 C C . ASP A 1 73 ? 13.32 -45.25 -14.766 1 95.62 73 ASP A C 1
ATOM 546 O O . ASP A 1 73 ? 13.266 -44.219 -14.078 1 95.62 73 ASP A O 1
ATOM 550 N N . SER A 1 74 ? 12.375 -45.656 -15.57 1 92.5 74 SER A N 1
ATOM 551 C CA . SER A 1 74 ? 11.25 -44.781 -15.875 1 92.5 74 SER A CA 1
ATOM 552 C C . SER A 1 74 ? 10.328 -44.625 -14.664 1 92.5 74 SER A C 1
ATOM 554 O O . SER A 1 74 ? 9.492 -43.719 -14.633 1 92.5 74 SER A O 1
ATOM 556 N N . ASP A 1 75 ? 10.516 -45.5 -13.672 1 95 75 ASP A N 1
ATOM 557 C CA . ASP A 1 75 ? 9.727 -45.375 -12.445 1 95 75 ASP A CA 1
ATOM 558 C C . ASP A 1 75 ? 10.414 -44.438 -11.438 1 95 75 ASP A C 1
ATOM 560 O O . ASP A 1 75 ? 9.789 -44 -10.469 1 95 75 ASP A O 1
ATOM 564 N N . ALA A 1 76 ? 11.648 -44.188 -11.703 1 97.06 76 ALA A N 1
ATOM 565 C CA . ALA A 1 76 ? 12.414 -43.406 -10.758 1 97.06 76 ALA A CA 1
ATOM 566 C C . ALA A 1 76 ? 12.766 -42.031 -11.344 1 97.06 76 ALA A C 1
ATOM 568 O O . ALA A 1 76 ? 13.273 -41.156 -10.641 1 97.06 76 ALA A O 1
ATOM 569 N N . THR A 1 77 ? 12.5 -41.875 -12.633 1 97.94 77 THR A N 1
ATOM 570 C CA . THR A 1 77 ? 12.836 -40.594 -13.281 1 97.94 77 THR A CA 1
ATOM 571 C C . THR A 1 77 ? 11.688 -40.125 -14.18 1 97.94 77 THR A C 1
ATOM 573 O O . THR A 1 77 ? 10.758 -40.906 -14.453 1 97.94 77 THR A O 1
ATOM 576 N N . PHE A 1 78 ? 11.648 -38.938 -14.523 1 98.25 78 PHE A N 1
ATOM 577 C CA . PHE A 1 78 ? 10.75 -38.375 -15.523 1 98.25 78 PHE A CA 1
ATOM 578 C C . PHE A 1 78 ? 11.414 -37.188 -16.25 1 98.25 78 PHE A C 1
ATOM 580 O O . PHE A 1 78 ? 12.484 -36.75 -15.844 1 98.25 78 PHE A O 1
ATOM 587 N N . LEU A 1 79 ? 10.859 -36.812 -17.391 1 98.31 79 LEU A N 1
ATOM 588 C CA . LEU A 1 79 ? 11.344 -35.656 -18.172 1 98.31 79 LEU A CA 1
ATOM 589 C C . LEU A 1 79 ? 10.57 -34.406 -17.828 1 98.31 79 LEU A C 1
ATOM 591 O O . LEU A 1 79 ? 9.336 -34.406 -17.844 1 98.31 79 LEU A O 1
ATOM 595 N N . GLN A 1 80 ? 11.273 -33.344 -17.469 1 98.44 80 GLN A N 1
ATOM 596 C CA . GLN A 1 80 ? 10.648 -32.062 -17.125 1 98.44 80 GLN A CA 1
ATOM 597 C C . GLN A 1 80 ? 10.984 -31 -18.172 1 98.44 80 GLN A C 1
ATOM 599 O O . GLN A 1 80 ? 12.156 -30.766 -18.469 1 98.44 80 GLN A O 1
ATOM 604 N N . GLN A 1 81 ? 9.961 -30.391 -18.688 1 98.19 81 GLN A N 1
ATOM 605 C CA . GLN A 1 81 ? 10.109 -29.359 -19.719 1 98.19 81 GLN A CA 1
ATOM 606 C C . GLN A 1 81 ? 10.703 -28.078 -19.141 1 98.19 81 GLN A C 1
ATOM 608 O O . GLN A 1 81 ? 10.273 -27.609 -18.078 1 98.19 81 GLN A O 1
ATOM 613 N N . TYR A 1 82 ? 11.75 -27.5 -19.797 1 97.81 82 TYR A N 1
ATOM 614 C CA . TYR A 1 82 ? 12.336 -26.234 -19.375 1 97.81 82 TYR A CA 1
ATOM 615 C C . TYR A 1 82 ? 12.719 -25.375 -20.578 1 97.81 82 TYR A C 1
ATOM 617 O O . TYR A 1 82 ? 12.742 -25.875 -21.719 1 97.81 82 TYR A O 1
ATOM 625 N N . GLN A 1 83 ? 12.867 -24.141 -20.359 1 97.25 83 GLN A N 1
ATOM 626 C CA . GLN A 1 83 ? 13.234 -23.156 -21.375 1 97.25 83 GLN A CA 1
ATOM 627 C C . GLN A 1 83 ? 14.461 -22.344 -20.953 1 97.25 83 GLN A C 1
ATOM 629 O O . GLN A 1 83 ? 14.578 -21.969 -19.781 1 97.25 83 GLN A O 1
ATOM 634 N N . VAL A 1 84 ? 15.414 -22.172 -21.891 1 97.38 84 VAL A N 1
ATOM 635 C CA . VAL A 1 84 ? 16.531 -21.266 -21.688 1 97.38 84 VAL A CA 1
ATOM 636 C C . VAL A 1 84 ? 16.562 -20.234 -22.828 1 97.38 84 VAL A C 1
ATOM 638 O O . VAL A 1 84 ? 16.578 -20.609 -24 1 97.38 84 VAL A O 1
ATOM 641 N N . ILE A 1 85 ? 16.453 -19.016 -22.484 1 97.44 85 ILE A N 1
ATOM 642 C CA . ILE A 1 85 ? 16.609 -17.922 -23.422 1 97.44 85 ILE A CA 1
ATOM 643 C C . ILE A 1 85 ? 17.922 -17.188 -23.156 1 97.44 85 ILE A C 1
ATOM 645 O O . ILE A 1 85 ? 18.047 -16.453 -22.156 1 97.44 85 ILE A O 1
ATOM 649 N N . ASP A 1 86 ? 18.906 -17.328 -24.016 1 96.19 86 ASP A N 1
ATOM 650 C CA . ASP A 1 86 ? 20.219 -16.734 -23.812 1 96.19 86 ASP A CA 1
ATOM 651 C C . ASP A 1 86 ? 20.438 -15.555 -24.766 1 96.19 86 ASP A C 1
ATOM 653 O O . ASP A 1 86 ? 21.547 -15.047 -24.875 1 96.19 86 ASP A O 1
ATOM 657 N N . LYS A 1 87 ? 19.391 -15.156 -25.422 1 96.06 87 LYS A N 1
ATOM 658 C CA . LYS A 1 87 ? 19.422 -14.062 -26.391 1 96.06 87 LYS A CA 1
ATOM 659 C C . LYS A 1 87 ? 20.047 -12.805 -25.781 1 96.06 87 LYS A C 1
ATOM 661 O O . LYS A 1 87 ? 20.766 -12.062 -26.469 1 96.06 87 LYS A O 1
ATOM 666 N N . PHE A 1 88 ? 19.812 -12.594 -24.531 1 96.69 88 PHE A N 1
ATOM 667 C CA . PHE A 1 88 ? 20.203 -11.336 -23.906 1 96.69 88 PHE A CA 1
ATOM 668 C C . PHE A 1 88 ? 21.375 -11.547 -22.953 1 96.69 88 PHE A C 1
ATOM 670 O O . PHE A 1 88 ? 21.891 -10.594 -22.375 1 96.69 88 PHE A O 1
ATOM 677 N N . TYR A 1 89 ? 21.797 -12.742 -22.766 1 96.94 89 TYR A N 1
ATOM 678 C CA . TYR A 1 89 ? 22.734 -13.094 -21.688 1 96.94 89 TYR A CA 1
ATOM 679 C C . TYR A 1 89 ? 24.125 -12.547 -21.984 1 96.94 89 TYR A C 1
ATOM 681 O O . TYR A 1 89 ? 24.656 -12.727 -23.078 1 96.94 89 TYR A O 1
ATOM 689 N N . LYS A 1 90 ? 24.672 -11.852 -21.016 1 95.31 90 LYS A N 1
ATOM 690 C CA . LYS A 1 90 ? 26.078 -11.438 -20.969 1 95.31 90 LYS A CA 1
ATOM 691 C C . LYS A 1 90 ? 26.828 -12.172 -19.875 1 95.31 90 LYS A C 1
ATOM 693 O O . LYS A 1 90 ? 26.312 -12.383 -18.781 1 95.31 90 LYS A O 1
ATOM 698 N N . PRO A 1 91 ? 28.078 -12.586 -20.203 1 92.56 91 PRO A N 1
ATOM 699 C CA . PRO A 1 91 ? 28.875 -13.258 -19.156 1 92.56 91 PRO A CA 1
ATOM 700 C C . PRO A 1 91 ? 28.922 -12.469 -17.859 1 92.56 91 PRO A C 1
ATOM 702 O O . PRO A 1 91 ? 29.172 -11.258 -17.859 1 92.56 91 PRO A O 1
ATOM 705 N N . GLY A 1 92 ? 28.594 -13.156 -16.844 1 92.06 92 GLY A N 1
ATOM 706 C CA . GLY A 1 92 ? 28.562 -12.508 -15.539 1 92.06 92 GLY A CA 1
ATOM 707 C C . GLY A 1 92 ? 27.172 -12.031 -15.148 1 92.06 92 GLY A C 1
ATOM 708 O O . GLY A 1 92 ? 26.938 -11.656 -14 1 92.06 92 GLY A O 1
ATOM 709 N N . GLY A 1 93 ? 26.219 -12.055 -16.031 1 96 93 GLY A N 1
ATOM 710 C CA . GLY A 1 93 ? 24.844 -11.664 -15.734 1 96 93 GLY A CA 1
ATOM 711 C C . GLY A 1 93 ? 24.109 -12.664 -14.867 1 96 93 GLY A C 1
ATOM 712 O O . GLY A 1 93 ? 24.594 -13.781 -14.656 1 96 93 GLY A O 1
ATOM 713 N N . PRO A 1 94 ? 22.984 -12.188 -14.391 1 97.88 94 PRO A N 1
ATOM 714 C CA . PRO A 1 94 ? 22.219 -13.07 -13.516 1 97.88 94 PRO A CA 1
ATOM 715 C C . PRO A 1 94 ? 21.375 -14.078 -14.289 1 97.88 94 PRO A C 1
ATOM 717 O O . PRO A 1 94 ? 21.297 -14.016 -15.516 1 97.88 94 PRO A O 1
ATOM 720 N N . ILE A 1 95 ? 20.828 -15.039 -13.586 1 98.31 95 ILE A N 1
ATOM 721 C CA . ILE A 1 95 ? 19.75 -15.891 -14.078 1 98.31 95 ILE A CA 1
ATOM 722 C C . ILE A 1 95 ? 18.422 -15.398 -13.531 1 98.31 95 ILE A C 1
ATOM 724 O O . ILE A 1 95 ? 18.281 -15.156 -12.328 1 98.31 95 ILE A O 1
ATOM 728 N N . LEU A 1 96 ? 17.531 -15.133 -14.398 1 98 96 LEU A N 1
ATOM 729 C CA . LEU A 1 96 ? 16.141 -14.953 -13.992 1 98 96 LEU A CA 1
ATOM 730 C C . LEU A 1 96 ? 15.359 -16.25 -14.164 1 98 96 LEU A C 1
ATOM 732 O O . LEU A 1 96 ? 15.102 -16.688 -15.289 1 98 96 LEU A O 1
ATOM 736 N N . PHE A 1 97 ? 15.039 -16.891 -13.047 1 97.5 97 PHE A N 1
ATOM 737 C CA . PHE A 1 97 ? 14.391 -18.188 -13.039 1 97.5 97 PHE A CA 1
ATOM 738 C C . PHE A 1 97 ? 12.891 -18.062 -12.82 1 97.5 97 PHE A C 1
ATOM 740 O O . PHE A 1 97 ? 12.453 -17.422 -11.852 1 97.5 97 PHE A O 1
ATOM 747 N N . PHE A 1 98 ? 12.156 -18.578 -13.695 1 94.19 98 PHE A N 1
ATOM 748 C CA . PHE A 1 98 ? 10.703 -18.578 -13.609 1 94.19 98 PHE A CA 1
ATOM 749 C C . PHE A 1 98 ? 10.172 -20 -13.391 1 94.19 98 PHE A C 1
ATOM 751 O O . PHE A 1 98 ? 10.336 -20.859 -14.25 1 94.19 98 PHE A O 1
ATOM 758 N N . GLN A 1 99 ? 9.562 -20.219 -12.242 1 90.25 99 GLN A N 1
ATOM 759 C CA . GLN A 1 99 ? 8.836 -21.453 -11.977 1 90.25 99 GLN A CA 1
ATOM 760 C C . GLN A 1 99 ? 7.371 -21.328 -12.391 1 90.25 99 GLN A C 1
ATOM 762 O O . GLN A 1 99 ? 6.598 -20.625 -11.75 1 90.25 99 GLN A O 1
ATOM 767 N N . SER A 1 100 ? 7.055 -22.062 -13.438 1 86 100 SER A N 1
ATOM 768 C CA . SER A 1 100 ? 5.656 -22.047 -13.852 1 86 100 SER A CA 1
ATOM 769 C C . SER A 1 100 ? 4.762 -22.703 -12.805 1 86 100 SER A C 1
ATOM 771 O O . SER A 1 100 ? 5.094 -23.766 -12.281 1 86 100 SER A O 1
ATOM 773 N N . PRO A 1 101 ? 3.727 -22.016 -12.508 1 79.81 101 PRO A N 1
ATOM 774 C CA . PRO A 1 101 ? 2.891 -22.562 -11.438 1 79.81 101 PRO A CA 1
ATOM 775 C C . PRO A 1 101 ? 1.893 -23.609 -11.938 1 79.81 101 PRO A C 1
ATOM 777 O O . PRO A 1 101 ? 2.264 -24.516 -12.688 1 79.81 101 PRO A O 1
ATOM 780 N N . GLU A 1 102 ? 0.53 -23.578 -11.664 1 78.06 102 GLU A N 1
ATOM 781 C CA . GLU A 1 102 ? -0.513 -24.609 -11.602 1 78.06 102 GLU A CA 1
ATOM 782 C C . GLU A 1 102 ? -1.095 -24.875 -12.984 1 78.06 102 GLU A C 1
ATOM 784 O O . GLU A 1 102 ? -2.312 -24.984 -13.141 1 78.06 102 GLU A O 1
ATOM 789 N N . ASP A 1 103 ? -0.258 -25.031 -14.055 1 79.12 103 ASP A N 1
ATOM 790 C CA . ASP A 1 103 ? -0.744 -25.406 -15.383 1 79.12 103 ASP A CA 1
ATOM 791 C C . ASP A 1 103 ? 0.417 -25.688 -16.328 1 79.12 103 ASP A C 1
ATOM 793 O O . ASP A 1 103 ? 1.574 -25.734 -15.914 1 79.12 103 ASP A O 1
ATOM 797 N N . VAL A 1 104 ? 0.015 -25.891 -17.609 1 84.38 104 VAL A N 1
ATOM 798 C CA . VAL A 1 104 ? 0.999 -26.109 -18.656 1 84.38 104 VAL A CA 1
ATOM 799 C C . VAL A 1 104 ? 1.953 -24.922 -18.734 1 84.38 104 VAL A C 1
ATOM 801 O O . VAL A 1 104 ? 1.6 -23.812 -18.328 1 84.38 104 VAL A O 1
ATOM 804 N N . TYR A 1 105 ? 3.068 -25.188 -19.25 1 88.31 105 TYR A N 1
ATOM 805 C CA . TYR A 1 105 ? 4.16 -24.219 -19.266 1 88.31 105 TYR A CA 1
ATOM 806 C C . TYR A 1 105 ? 3.781 -23 -20.078 1 88.31 105 TYR A C 1
ATOM 808 O O . TYR A 1 105 ? 3.242 -23.125 -21.188 1 88.31 105 TYR A O 1
ATOM 816 N N . SER A 1 106 ? 4.07 -21.828 -19.5 1 82.56 106 SER A N 1
ATOM 817 C CA . SER A 1 106 ? 3.932 -20.547 -20.188 1 82.56 106 SER A CA 1
ATOM 818 C C . SER A 1 106 ? 5.285 -20.031 -20.672 1 82.56 106 SER A C 1
ATOM 820 O O . SER A 1 106 ? 6.188 -19.812 -19.859 1 82.56 106 SER A O 1
ATOM 822 N N . CYS A 1 107 ? 5.312 -19.781 -21.969 1 90.88 107 CYS A N 1
ATOM 823 C CA . CYS A 1 107 ? 6.57 -19.328 -22.562 1 90.88 107 CYS A CA 1
ATOM 824 C C . CYS A 1 107 ? 6.961 -17.969 -22.016 1 90.88 107 CYS A C 1
ATOM 826 O O . CYS A 1 107 ? 6.121 -17.062 -21.922 1 90.88 107 CYS A O 1
ATOM 828 N N . MET A 1 108 ? 8.227 -17.734 -21.703 1 92.19 108 MET A N 1
ATOM 829 C CA . MET A 1 108 ? 8.703 -16.531 -21.031 1 92.19 108 MET A CA 1
ATOM 830 C C . MET A 1 108 ? 8.656 -15.336 -21.969 1 92.19 108 MET A C 1
ATOM 832 O O . MET A 1 108 ? 8.672 -14.188 -21.531 1 92.19 108 MET A O 1
ATOM 836 N N . GLU A 1 109 ? 8.531 -15.578 -23.281 1 91.88 109 GLU A N 1
ATOM 837 C CA . GLU A 1 109 ? 8.43 -14.5 -24.25 1 91.88 109 GLU A CA 1
ATOM 838 C C . GLU A 1 109 ? 7.156 -13.688 -24.047 1 91.88 109 GLU A C 1
ATOM 840 O O . GLU A 1 109 ? 7.043 -12.562 -24.547 1 91.88 109 GLU A O 1
ATOM 845 N N . TYR A 1 110 ? 6.246 -14.25 -23.266 1 85.88 110 TYR A N 1
ATOM 846 C CA . TYR A 1 110 ? 4.961 -13.594 -23.078 1 85.88 110 TYR A CA 1
ATOM 847 C C . TYR A 1 110 ? 4.836 -13.039 -21.672 1 85.88 110 TYR A C 1
ATOM 849 O O . TYR A 1 110 ? 3.752 -12.633 -21.25 1 85.88 110 TYR A O 1
ATOM 857 N N . GLU A 1 111 ? 5.961 -13.023 -20.969 1 88.25 111 GLU A N 1
ATOM 858 C CA . GLU A 1 111 ? 5.988 -12.547 -19.594 1 88.25 111 GLU A CA 1
ATOM 859 C C . GLU A 1 111 ? 6.93 -11.352 -19.438 1 88.25 111 GLU A C 1
ATOM 861 O O . GLU A 1 111 ? 7.871 -11.195 -20.219 1 88.25 111 GLU A O 1
ATOM 866 N N . ALA A 1 112 ? 6.703 -10.562 -18.406 1 91.06 112 ALA A N 1
ATOM 867 C CA . ALA A 1 112 ? 7.523 -9.375 -18.156 1 91.06 112 ALA A CA 1
ATOM 868 C C . ALA A 1 112 ? 8.984 -9.758 -17.922 1 91.06 112 ALA A C 1
ATOM 870 O O . ALA A 1 112 ? 9.891 -8.977 -18.219 1 91.06 112 ALA A O 1
ATOM 871 N N . VAL A 1 113 ? 9.227 -10.953 -17.422 1 92.75 113 VAL A N 1
ATOM 872 C CA . VAL A 1 113 ? 10.578 -11.414 -17.109 1 92.75 113 VAL A CA 1
ATOM 873 C C . VAL A 1 113 ? 11.438 -11.406 -18.375 1 92.75 113 VAL A C 1
ATOM 875 O O . VAL A 1 113 ? 12.648 -11.203 -18.297 1 92.75 113 VAL A O 1
ATOM 878 N N . TYR A 1 114 ? 10.812 -11.602 -19.531 1 94.25 114 TYR A N 1
ATOM 879 C CA . TYR A 1 114 ? 11.531 -11.531 -20.797 1 94.25 114 TYR A CA 1
ATOM 880 C C . TYR A 1 114 ? 12.172 -10.164 -20.984 1 94.25 114 TYR A C 1
ATOM 882 O O . TYR A 1 114 ? 13.336 -10.07 -21.375 1 94.25 114 TYR A O 1
ATOM 890 N N . THR A 1 115 ? 11.414 -9.109 -20.641 1 94.94 115 THR A N 1
ATOM 891 C CA . THR A 1 115 ? 11.938 -7.75 -20.781 1 94.94 115 THR A CA 1
ATOM 892 C C . THR A 1 115 ? 12.977 -7.465 -19.703 1 94.94 115 THR A C 1
ATOM 894 O O . THR A 1 115 ? 13.945 -6.738 -19.938 1 94.94 115 THR A O 1
ATOM 897 N N . TYR A 1 116 ? 12.789 -8.055 -18.5 1 96.12 116 TYR A N 1
ATOM 898 C CA . TYR A 1 116 ? 13.781 -7.91 -17.438 1 96.12 116 TYR A CA 1
ATOM 899 C C . TYR A 1 116 ? 15.125 -8.492 -17.875 1 96.12 116 TYR A C 1
ATOM 901 O O . TYR A 1 116 ? 16.172 -7.914 -17.594 1 96.12 116 TYR A O 1
ATOM 909 N N . ALA A 1 117 ? 15.023 -9.664 -18.516 1 97.19 117 ALA A N 1
ATOM 910 C CA . ALA A 1 117 ? 16.25 -10.328 -18.984 1 97.19 117 ALA A CA 1
ATOM 911 C C . ALA A 1 117 ? 17.031 -9.43 -19.938 1 97.19 117 ALA A C 1
ATOM 913 O O . ALA A 1 117 ? 18.25 -9.336 -19.844 1 97.19 117 ALA A O 1
ATOM 914 N N . SER A 1 118 ? 16.312 -8.828 -20.812 1 96.56 118 SER A N 1
ATOM 915 C CA . SER A 1 118 ? 16.938 -7.906 -21.766 1 96.56 118 SER A CA 1
ATOM 916 C C . SER A 1 118 ? 17.609 -6.746 -21.031 1 96.56 118 SER A C 1
ATOM 918 O O . SER A 1 118 ? 18.766 -6.406 -21.328 1 96.56 118 SER A O 1
ATOM 920 N N . GLU A 1 119 ? 16.984 -6.203 -20.078 1 94.88 119 GLU A N 1
ATOM 921 C CA . GLU A 1 119 ? 17.469 -5.023 -19.359 1 94.88 119 GLU A CA 1
ATOM 922 C C . GLU A 1 119 ? 18.656 -5.379 -18.469 1 94.88 119 GLU A C 1
ATOM 924 O O . GLU A 1 119 ? 19.562 -4.559 -18.266 1 94.88 119 GLU A O 1
ATOM 929 N N . LEU A 1 120 ? 18.719 -6.594 -17.969 1 96.5 120 LEU A N 1
ATOM 930 C CA . LEU A 1 120 ? 19.688 -6.969 -16.938 1 96.5 120 LEU A CA 1
ATOM 931 C C . LEU A 1 120 ? 20.828 -7.785 -17.547 1 96.5 120 LEU A C 1
ATOM 933 O O . LEU A 1 120 ? 21.781 -8.148 -16.859 1 96.5 120 LEU A O 1
ATOM 937 N N . GLY A 1 121 ? 20.75 -8.07 -18.906 1 97.06 121 GLY A N 1
ATOM 938 C CA . GLY A 1 121 ? 21.719 -8.984 -19.484 1 97.06 121 GLY A CA 1
ATOM 939 C C . GLY A 1 121 ? 21.703 -10.359 -18.859 1 97.06 121 GLY A C 1
ATOM 940 O O . GLY A 1 121 ? 22.75 -10.93 -18.547 1 97.06 121 GLY A O 1
ATOM 941 N N . ALA A 1 122 ? 20.469 -10.836 -18.656 1 98 122 ALA A N 1
ATOM 942 C CA . ALA A 1 122 ? 20.297 -12.047 -17.859 1 98 122 ALA A CA 1
ATOM 943 C C . ALA A 1 122 ? 20.016 -13.25 -18.766 1 98 122 ALA A C 1
ATOM 945 O O . ALA A 1 122 ? 19.609 -13.094 -19.906 1 98 122 ALA A O 1
ATOM 946 N N . LEU A 1 123 ? 20.344 -14.43 -18.234 1 97.94 123 LEU A N 1
ATOM 947 C CA . LEU A 1 123 ? 19.812 -15.695 -18.75 1 97.94 123 LEU A CA 1
ATOM 948 C C . LEU A 1 123 ? 18.422 -15.969 -18.203 1 97.94 123 LEU A C 1
ATOM 950 O O . LEU A 1 123 ? 18.234 -16.062 -16.984 1 97.94 123 LEU A O 1
ATOM 954 N N . ALA A 1 124 ? 17.438 -16.016 -19.078 1 97.5 124 ALA A N 1
ATOM 955 C CA . ALA A 1 124 ? 16.094 -16.344 -18.625 1 97.5 124 ALA A CA 1
ATOM 956 C C . ALA A 1 124 ? 15.859 -17.859 -18.656 1 97.5 124 ALA A C 1
ATOM 958 O O . ALA A 1 124 ? 16.109 -18.5 -19.672 1 97.5 124 ALA A O 1
ATOM 959 N N . VAL A 1 125 ? 15.438 -18.406 -17.547 1 97.62 125 VAL A N 1
ATOM 960 C CA . VAL A 1 125 ? 15.234 -19.844 -17.422 1 97.62 125 VAL A CA 1
ATOM 961 C C . VAL A 1 125 ? 13.836 -20.141 -16.875 1 97.62 125 VAL A C 1
ATOM 963 O O . VAL A 1 125 ? 13.438 -19.578 -15.852 1 97.62 125 VAL A O 1
ATOM 966 N N . GLY A 1 126 ? 13.062 -20.906 -17.547 1 96.5 126 GLY A N 1
ATOM 967 C CA . GLY A 1 126 ? 11.75 -21.344 -17.109 1 96.5 126 GLY A CA 1
ATOM 968 C C . GLY A 1 126 ? 11.664 -22.844 -16.906 1 96.5 126 GLY A C 1
ATOM 969 O O . GLY A 1 126 ? 12.289 -23.609 -17.641 1 96.5 126 GLY A O 1
ATOM 970 N N . LEU A 1 127 ? 10.906 -23.25 -15.93 1 96.62 127 LEU A N 1
ATOM 971 C CA . LEU A 1 127 ? 10.711 -24.672 -15.633 1 96.62 127 LEU A CA 1
ATOM 972 C C . LEU A 1 127 ? 9.234 -24.984 -15.438 1 96.62 127 LEU A C 1
ATOM 974 O O . LEU A 1 127 ? 8.547 -24.328 -14.648 1 96.62 127 LEU A O 1
ATOM 978 N N . GLU A 1 128 ? 8.773 -25.938 -16.188 1 96.06 128 GLU A N 1
ATOM 979 C CA . GLU A 1 128 ? 7.402 -26.406 -15.992 1 96.06 128 GLU A CA 1
ATOM 980 C C . GLU A 1 128 ? 7.258 -27.156 -14.672 1 96.06 128 GLU A C 1
ATOM 982 O O . GLU A 1 128 ? 8.156 -27.891 -14.258 1 96.06 128 GLU A O 1
ATOM 987 N N . HIS A 1 129 ? 6.184 -26.969 -14.031 1 95.56 129 HIS A N 1
ATOM 988 C CA . HIS A 1 129 ? 5.895 -27.641 -12.773 1 95.56 129 HIS A CA 1
ATOM 989 C C . HIS A 1 129 ? 5.672 -29.141 -12.984 1 95.56 129 HIS A C 1
ATOM 991 O O . HIS A 1 129 ? 5.02 -29.531 -13.953 1 95.56 129 HIS A O 1
ATOM 997 N N . ARG A 1 130 ? 6.262 -29.969 -12.102 1 97 130 ARG A N 1
ATOM 998 C CA . ARG A 1 130 ? 5.941 -31.391 -12.172 1 97 130 ARG A CA 1
ATOM 999 C C . ARG A 1 130 ? 4.434 -31.625 -12.109 1 97 130 ARG A C 1
ATOM 1001 O O . ARG A 1 130 ? 3.711 -30.844 -11.477 1 97 130 ARG A O 1
ATOM 1008 N N . TYR A 1 131 ? 3.92 -32.656 -12.812 1 96.19 131 TYR A N 1
ATOM 1009 C CA . TYR A 1 131 ? 2.537 -33.125 -12.852 1 96.19 131 TYR A CA 1
ATOM 1010 C C . TYR A 1 131 ? 1.675 -32.219 -13.703 1 96.19 131 TYR A C 1
ATOM 1012 O O . TYR A 1 131 ? 0.445 -32.219 -13.609 1 96.19 131 TYR A O 1
ATOM 1020 N N . PHE A 1 132 ? 2.301 -31.359 -14.484 1 92.44 132 PHE A N 1
ATOM 1021 C CA . PHE A 1 132 ? 1.58 -30.562 -15.477 1 92.44 132 PHE A CA 1
ATOM 1022 C C . PHE A 1 132 ? 2.211 -30.719 -16.859 1 92.44 132 PHE A C 1
ATOM 1024 O O . PHE A 1 132 ? 3.406 -31 -16.969 1 92.44 132 PHE A O 1
ATOM 1031 N N . GLY A 1 133 ? 1.365 -30.531 -17.891 1 92.56 133 GLY A N 1
ATOM 1032 C CA . GLY A 1 133 ? 1.88 -30.672 -19.25 1 92.56 133 GLY A CA 1
ATOM 1033 C C . GLY A 1 133 ? 2.594 -32 -19.469 1 92.56 133 GLY A C 1
ATOM 1034 O O . GLY A 1 133 ? 2.141 -33.031 -19 1 92.56 133 GLY A O 1
ATOM 1035 N N . PRO A 1 134 ? 3.672 -31.953 -20.234 1 95.81 134 PRO A N 1
ATOM 1036 C CA . PRO A 1 134 ? 4.43 -33.188 -20.469 1 95.81 134 PRO A CA 1
ATOM 1037 C C . PRO A 1 134 ? 5.344 -33.531 -19.312 1 95.81 134 PRO A C 1
ATOM 1039 O O . PRO A 1 134 ? 5.957 -34.625 -19.312 1 95.81 134 PRO A O 1
ATOM 1042 N N . SER A 1 135 ? 5.422 -32.75 -18.266 1 97.25 135 SER A N 1
ATOM 1043 C CA . SER A 1 135 ? 6.332 -32.938 -17.141 1 97.25 135 SER A CA 1
ATOM 1044 C C . SER A 1 135 ? 5.691 -33.781 -16.047 1 97.25 135 SER A C 1
ATOM 1046 O O . SER A 1 135 ? 5.527 -33.344 -14.914 1 97.25 135 SER A O 1
ATOM 1048 N N . CYS A 1 136 ? 5.41 -35.031 -16.422 1 97.38 136 CYS A N 1
ATOM 1049 C CA . CYS A 1 136 ? 4.652 -35.875 -15.516 1 97.38 136 CYS A CA 1
ATOM 1050 C C . CYS A 1 136 ? 5.465 -37.125 -15.109 1 97.38 136 CYS A C 1
ATOM 1052 O O . CYS A 1 136 ? 5.938 -37.844 -15.969 1 97.38 136 CYS A O 1
ATOM 1054 N N . PRO A 1 137 ? 5.609 -37.344 -13.82 1 97.44 137 PRO A N 1
ATOM 1055 C CA . PRO A 1 137 ? 6.219 -38.594 -13.344 1 97.44 137 PRO A CA 1
ATOM 1056 C C . PRO A 1 137 ? 5.414 -39.844 -13.742 1 97.44 137 PRO A C 1
ATOM 1058 O O . PRO A 1 137 ? 4.246 -39.719 -14.117 1 97.44 137 PRO A O 1
ATOM 1061 N N . TYR A 1 138 ? 6.07 -41.031 -13.695 1 97 138 TYR A N 1
ATOM 1062 C CA . TYR A 1 138 ? 5.469 -42.344 -13.867 1 97 138 TYR A CA 1
ATOM 1063 C C . TYR A 1 138 ? 4.852 -42.469 -15.258 1 97 138 TYR A C 1
ATOM 1065 O O . TYR A 1 138 ? 3.953 -43.312 -15.461 1 97 138 TYR A O 1
ATOM 1073 N N . GLY A 1 139 ? 5.223 -41.594 -16.156 1 93.81 139 GLY A N 1
ATOM 1074 C CA . GLY A 1 139 ? 4.695 -41.656 -17.516 1 93.81 139 GLY A CA 1
ATOM 1075 C C . GLY A 1 139 ? 3.248 -41.219 -17.609 1 93.81 139 GLY A C 1
ATOM 1076 O O . GLY A 1 139 ? 2.562 -41.531 -18.578 1 93.81 139 GLY A O 1
ATOM 1077 N N . LEU A 1 140 ? 2.773 -40.5 -16.641 1 95.38 140 LEU A N 1
ATOM 1078 C CA . LEU A 1 140 ? 1.402 -40.031 -16.641 1 95.38 140 LEU A CA 1
ATOM 1079 C C . LEU A 1 140 ? 1.16 -39.062 -17.797 1 95.38 140 LEU A C 1
ATOM 1081 O O . LEU A 1 140 ? 2.047 -38.281 -18.156 1 95.38 140 LEU A O 1
ATOM 1085 N N . ASN A 1 141 ? -0.026 -39.188 -18.344 1 93.75 141 ASN A N 1
ATOM 1086 C CA . ASN A 1 141 ? -0.492 -38.312 -19.391 1 93.75 141 ASN A CA 1
ATOM 1087 C C . ASN A 1 141 ? -1.362 -37.188 -18.828 1 93.75 141 ASN A C 1
ATOM 1089 O O . ASN A 1 141 ? -2.479 -37.438 -18.375 1 93.75 141 ASN A O 1
ATOM 1093 N N . TYR A 1 142 ? -0.939 -36 -18.953 1 92.25 142 TYR A N 1
ATOM 1094 C CA . TYR A 1 142 ? -1.597 -34.844 -18.328 1 92.25 142 TYR A CA 1
ATOM 1095 C C . TYR A 1 142 ? -3.023 -34.688 -18.844 1 92.25 142 TYR A C 1
ATOM 1097 O O . TYR A 1 142 ? -3.912 -34.25 -18.109 1 92.25 142 TYR A O 1
ATOM 1105 N N . THR A 1 143 ? -3.312 -35 -20.078 1 88.75 143 THR A N 1
ATOM 1106 C CA . THR A 1 143 ? -4.652 -34.875 -20.641 1 88.75 143 THR A CA 1
ATOM 1107 C C . THR A 1 143 ? -5.629 -35.812 -19.922 1 88.75 143 THR A C 1
ATOM 1109 O O . THR A 1 143 ? -6.848 -35.656 -20.031 1 88.75 143 THR A O 1
ATOM 1112 N N . LEU A 1 144 ? -5.094 -36.781 -19.172 1 91.12 144 LEU A N 1
ATOM 1113 C CA . LEU A 1 144 ? -5.926 -37.719 -18.453 1 91.12 144 LEU A CA 1
ATOM 1114 C C . LEU A 1 144 ? -5.812 -37.5 -16.938 1 91.12 144 LEU A C 1
ATOM 1116 O O . LEU A 1 144 ? -6.043 -38.438 -16.156 1 91.12 144 LEU A O 1
ATOM 1120 N N . ALA A 1 145 ? -5.414 -36.375 -16.562 1 89.38 145 ALA A N 1
ATOM 1121 C CA . ALA A 1 145 ? -5.129 -36.062 -15.164 1 89.38 145 ALA A CA 1
ATOM 1122 C C . ALA A 1 145 ? -6.332 -36.375 -14.273 1 89.38 145 ALA A C 1
ATOM 1124 O O . ALA A 1 145 ? -6.176 -36.812 -13.133 1 89.38 145 ALA A O 1
ATOM 1125 N N . ALA A 1 146 ? -7.547 -36.219 -14.773 1 85.94 146 ALA A N 1
ATOM 1126 C CA . ALA A 1 146 ? -8.773 -36.438 -14.016 1 85.94 146 ALA A CA 1
ATOM 1127 C C . ALA A 1 146 ? -8.906 -37.875 -13.586 1 85.94 146 ALA A C 1
ATOM 1129 O O . ALA A 1 146 ? -9.664 -38.219 -12.672 1 85.94 146 ALA A O 1
ATOM 1130 N N . THR A 1 147 ? -8.164 -38.781 -14.195 1 90.44 147 THR A N 1
ATOM 1131 C CA . THR A 1 147 ? -8.336 -40.188 -13.953 1 90.44 147 THR A CA 1
ATOM 1132 C C . THR A 1 147 ? -7.098 -40.781 -13.289 1 90.44 147 THR A C 1
ATOM 1134 O O . THR A 1 147 ? -7.012 -42 -13.086 1 90.44 147 THR A O 1
ATOM 1137 N N . TRP A 1 148 ? -6.184 -39.969 -12.984 1 93.5 148 TRP A N 1
ATOM 1138 C CA . TRP A 1 148 ? -4.941 -40.469 -12.398 1 93.5 148 TRP A CA 1
ATOM 1139 C C . TRP A 1 148 ? -5.215 -41.188 -11.078 1 93.5 148 TRP A C 1
ATOM 1141 O O . TRP A 1 148 ? -6.066 -40.75 -10.297 1 93.5 148 TRP A O 1
ATOM 1151 N N . GLU A 1 149 ? -4.465 -42.281 -10.867 1 94.69 149 GLU A N 1
ATOM 1152 C CA . GLU A 1 149 ? -4.5 -42.938 -9.555 1 94.69 149 GLU A CA 1
ATOM 1153 C C . GLU A 1 149 ? -3.857 -42.031 -8.492 1 94.69 149 GLU A C 1
ATOM 1155 O O . GLU A 1 149 ? -2.793 -41.469 -8.719 1 94.69 149 GLU A O 1
ATOM 1160 N N . THR A 1 150 ? -4.523 -42.031 -7.312 1 95.25 150 THR A N 1
ATOM 1161 C CA . THR A 1 150 ? -4.02 -41.188 -6.223 1 95.25 150 THR A CA 1
ATOM 1162 C C . THR A 1 150 ? -2.609 -41.625 -5.824 1 95.25 150 THR A C 1
ATOM 1164 O O . THR A 1 150 ? -1.779 -40.812 -5.461 1 95.25 150 THR A O 1
ATOM 1167 N N . SER A 1 151 ? -2.285 -42.906 -5.844 1 95.81 151 SER A N 1
ATOM 1168 C CA . SER A 1 151 ? -0.984 -43.438 -5.43 1 95.81 151 SER A CA 1
ATOM 1169 C C . SER A 1 151 ? 0.134 -42.875 -6.309 1 95.81 151 SER A C 1
ATOM 1171 O O . SER A 1 151 ? 1.293 -42.812 -5.891 1 95.81 151 SER A O 1
ATOM 1173 N N . LYS A 1 152 ? -0.153 -42.406 -7.488 1 96.25 152 LYS A N 1
ATOM 1174 C CA . LYS A 1 152 ? 0.852 -41.906 -8.414 1 96.25 152 LYS A CA 1
ATOM 1175 C C . LYS A 1 152 ? 1.086 -40.406 -8.172 1 96.25 152 LYS A C 1
ATOM 1177 O O . LYS A 1 152 ? 1.909 -39.781 -8.852 1 96.25 152 LYS A O 1
ATOM 1182 N N . MET A 1 153 ? 0.38 -39.844 -7.242 1 96.88 153 MET A N 1
ATOM 1183 C CA . MET A 1 153 ? 0.534 -38.406 -6.922 1 96.88 153 MET A CA 1
ATOM 1184 C C . MET A 1 153 ? 1.518 -38.219 -5.773 1 96.88 153 MET A C 1
ATOM 1186 O O . MET A 1 153 ? 1.762 -37.094 -5.344 1 96.88 153 MET A O 1
ATOM 1190 N N . ASP A 1 154 ? 2.193 -39.25 -5.305 1 95.81 154 ASP A N 1
ATOM 1191 C CA . ASP A 1 154 ? 3.006 -39.25 -4.094 1 95.81 154 ASP A CA 1
ATOM 1192 C C . ASP A 1 154 ? 4.207 -38.312 -4.246 1 95.81 154 ASP A C 1
ATOM 1194 O O . ASP A 1 154 ? 4.762 -37.844 -3.252 1 95.81 154 ASP A O 1
ATOM 1198 N N . ALA A 1 155 ? 4.621 -38.031 -5.465 1 96.69 155 ALA A N 1
ATOM 1199 C CA . ALA A 1 155 ? 5.801 -37.219 -5.707 1 96.69 155 ALA A CA 1
ATOM 1200 C C . ALA A 1 155 ? 5.422 -35.719 -5.809 1 96.69 155 ALA A C 1
ATOM 1202 O O . ALA A 1 155 ? 6.293 -34.875 -5.965 1 96.69 155 ALA A O 1
ATOM 1203 N N . MET A 1 156 ? 4.152 -35.406 -5.738 1 96.38 156 MET A N 1
ATOM 1204 C CA . MET A 1 156 ? 3.684 -34.031 -5.691 1 96.38 156 MET A CA 1
ATOM 1205 C C . MET A 1 156 ? 3.85 -33.438 -4.293 1 96.38 156 MET A C 1
ATOM 1207 O O . MET A 1 156 ? 2.867 -33.25 -3.578 1 96.38 156 MET A O 1
ATOM 1211 N N . THR A 1 157 ? 5.117 -33.094 -3.971 1 96.06 157 THR A N 1
ATOM 1212 C CA . THR A 1 157 ? 5.457 -32.5 -2.686 1 96.06 157 THR A CA 1
ATOM 1213 C C . THR A 1 157 ? 6.215 -31.188 -2.885 1 96.06 157 THR A C 1
ATOM 1215 O O . THR A 1 157 ? 6.863 -30.984 -3.916 1 96.06 157 THR A O 1
ATOM 1218 N N . LEU A 1 158 ? 6.086 -30.328 -1.877 1 96 158 LEU A N 1
ATOM 1219 C CA . LEU A 1 158 ? 6.812 -29.062 -1.93 1 96 158 LEU A CA 1
ATOM 1220 C C . LEU A 1 158 ? 8.312 -29.312 -2.076 1 96 158 LEU A C 1
ATOM 1222 O O . LEU A 1 158 ? 8.977 -28.641 -2.865 1 96 158 LEU A O 1
ATOM 1226 N N . ALA A 1 159 ? 8.844 -30.266 -1.385 1 96.75 159 ALA A N 1
ATOM 1227 C CA . ALA A 1 159 ? 10.273 -30.578 -1.42 1 96.75 159 ALA A CA 1
ATOM 1228 C C . ALA A 1 159 ? 10.719 -30.953 -2.828 1 96.75 159 ALA A C 1
ATOM 1230 O O . ALA A 1 159 ? 11.734 -30.469 -3.318 1 96.75 159 ALA A O 1
ATOM 1231 N N . ASN A 1 160 ? 9.969 -31.828 -3.447 1 97.31 160 ASN A N 1
ATOM 1232 C CA . ASN A 1 160 ? 10.32 -32.25 -4.801 1 97.31 160 ASN A CA 1
ATOM 1233 C C . ASN A 1 160 ? 10.227 -31.078 -5.785 1 97.31 160 ASN A C 1
ATOM 1235 O O . ASN A 1 160 ? 11.078 -30.938 -6.66 1 97.31 160 ASN A O 1
ATOM 1239 N N . VAL A 1 161 ? 9.203 -30.266 -5.652 1 96.94 161 VAL A N 1
ATOM 1240 C CA . VAL A 1 161 ? 9 -29.125 -6.551 1 96.94 161 VAL A CA 1
ATOM 1241 C C . VAL A 1 161 ? 10.195 -28.172 -6.461 1 96.94 161 VAL A C 1
ATOM 1243 O O . VAL A 1 161 ? 10.781 -27.812 -7.484 1 96.94 161 VAL A O 1
ATOM 1246 N N . LEU A 1 162 ? 10.602 -27.781 -5.266 1 97.62 162 LEU A N 1
ATOM 1247 C CA . LEU A 1 162 ? 11.727 -26.875 -5.09 1 97.62 162 LEU A CA 1
ATOM 1248 C C . LEU A 1 162 ? 13.023 -27.516 -5.551 1 97.62 162 LEU A C 1
ATOM 1250 O O . LEU A 1 162 ? 13.859 -26.859 -6.18 1 97.62 162 LEU A O 1
ATOM 1254 N N . SER A 1 163 ? 13.148 -28.797 -5.301 1 97.81 163 SER A N 1
ATOM 1255 C CA . SER A 1 163 ? 14.367 -29.5 -5.676 1 97.81 163 SER A CA 1
ATOM 1256 C C . SER A 1 163 ? 14.523 -29.578 -7.191 1 97.81 163 SER A C 1
ATOM 1258 O O . SER A 1 163 ? 15.641 -29.547 -7.711 1 97.81 163 SER A O 1
ATOM 1260 N N . ASP A 1 164 ? 13.398 -29.719 -7.863 1 98 164 ASP A N 1
ATOM 1261 C CA . ASP A 1 164 ? 13.461 -29.703 -9.32 1 98 164 ASP A CA 1
ATOM 1262 C C . ASP A 1 164 ? 14.172 -28.453 -9.828 1 98 164 ASP A C 1
ATOM 1264 O O . ASP A 1 164 ? 15.07 -28.531 -10.664 1 98 164 ASP A O 1
ATOM 1268 N N . GLY A 1 165 ? 13.711 -27.281 -9.32 1 97.94 165 GLY A N 1
ATOM 1269 C CA . GLY A 1 165 ? 14.312 -26.031 -9.734 1 97.94 165 GLY A CA 1
ATOM 1270 C C . GLY A 1 165 ? 15.781 -25.922 -9.375 1 97.94 165 GLY A C 1
ATOM 1271 O O . GLY A 1 165 ? 16.609 -25.516 -10.203 1 97.94 165 GLY A O 1
ATOM 1272 N N . VAL A 1 166 ? 16.125 -26.312 -8.203 1 97.81 166 VAL A N 1
ATOM 1273 C CA . VAL A 1 166 ? 17.5 -26.234 -7.73 1 97.81 166 VAL A CA 1
ATOM 1274 C C . VAL A 1 166 ? 18.391 -27.156 -8.562 1 97.81 166 VAL A C 1
ATOM 1276 O O . VAL A 1 166 ? 19.531 -26.797 -8.891 1 97.81 166 VAL A O 1
ATOM 1279 N N . SER A 1 167 ? 17.906 -28.344 -8.906 1 97.69 167 SER A N 1
ATOM 1280 C CA . SER A 1 167 ? 18.641 -29.281 -9.75 1 97.69 167 SER A CA 1
ATOM 1281 C C . SER A 1 167 ? 18.984 -28.641 -11.102 1 97.69 167 SER A C 1
ATOM 1283 O O . SER A 1 167 ? 20.156 -28.656 -11.516 1 97.69 167 SER A O 1
ATOM 1285 N N . LEU A 1 168 ? 18 -28.078 -11.719 1 98.06 168 LEU A N 1
ATOM 1286 C CA . LEU A 1 168 ? 18.219 -27.438 -13.008 1 98.06 168 LEU A CA 1
ATOM 1287 C C . LEU A 1 168 ? 19.188 -26.266 -12.875 1 98.06 168 LEU A C 1
ATOM 1289 O O . LEU A 1 168 ? 20.109 -26.125 -13.68 1 98.06 168 LEU A O 1
ATOM 1293 N N . LEU A 1 169 ? 19.016 -25.438 -11.883 1 98.12 169 LEU A N 1
ATOM 1294 C CA . LEU A 1 169 ? 19.844 -24.25 -11.672 1 98.12 169 LEU A CA 1
ATOM 1295 C C . LEU A 1 169 ? 21.281 -24.656 -11.367 1 98.12 169 LEU A C 1
ATOM 1297 O O . LEU A 1 169 ? 22.219 -23.969 -11.773 1 98.12 169 LEU A O 1
ATOM 1301 N N . THR A 1 170 ? 21.469 -25.75 -10.617 1 97 170 THR A N 1
ATOM 1302 C CA . THR A 1 170 ? 22.812 -26.25 -10.344 1 97 170 THR A CA 1
ATOM 1303 C C . THR A 1 170 ? 23.516 -26.656 -11.633 1 97 170 THR A C 1
ATOM 1305 O O . THR A 1 170 ? 24.672 -26.312 -11.844 1 97 170 THR A O 1
ATOM 1308 N N . TYR A 1 171 ? 22.828 -27.344 -12.516 1 96.38 171 TYR A N 1
ATOM 1309 C CA . TYR A 1 171 ? 23.359 -27.719 -13.82 1 96.38 171 TYR A CA 1
ATOM 1310 C C . TYR A 1 171 ? 23.812 -26.469 -14.586 1 96.38 171 TYR A C 1
ATOM 1312 O O . TYR A 1 171 ? 24.891 -26.469 -15.188 1 96.38 171 TYR A O 1
ATOM 1320 N N . LEU A 1 172 ? 23.016 -25.391 -14.484 1 96.94 172 LEU A N 1
ATOM 1321 C CA . LEU A 1 172 ? 23.25 -24.203 -15.297 1 96.94 172 LEU A CA 1
ATOM 1322 C C . LEU A 1 172 ? 24.359 -23.328 -14.688 1 96.94 172 LEU A C 1
ATOM 1324 O O . LEU A 1 172 ? 24.984 -22.531 -15.391 1 96.94 172 LEU A O 1
ATOM 1328 N N . THR A 1 173 ? 24.656 -23.438 -13.391 1 96.31 173 THR A N 1
ATOM 1329 C CA . THR A 1 173 ? 25.547 -22.5 -12.727 1 96.31 173 THR A CA 1
ATOM 1330 C C . THR A 1 173 ? 26.844 -23.172 -12.312 1 96.31 173 THR A C 1
ATOM 1332 O O . THR A 1 173 ? 27.891 -22.531 -12.242 1 96.31 173 THR A O 1
ATOM 1335 N N . THR A 1 174 ? 26.797 -24.469 -11.93 1 91 174 THR A N 1
ATOM 1336 C CA . THR A 1 174 ? 27.953 -25.125 -11.32 1 91 174 THR A CA 1
ATOM 1337 C C . THR A 1 174 ? 28.219 -26.469 -11.984 1 91 174 THR A C 1
ATOM 1339 O O . THR A 1 174 ? 29.125 -27.188 -11.578 1 91 174 THR A O 1
ATOM 1342 N N . GLY A 1 175 ? 27.469 -26.797 -12.93 1 84.81 175 GLY A N 1
ATOM 1343 C CA . GLY A 1 175 ? 27.719 -28.047 -13.633 1 84.81 175 GLY A CA 1
ATOM 1344 C C . GLY A 1 175 ? 29.078 -28.109 -14.289 1 84.81 175 GLY A C 1
ATOM 1345 O O . GLY A 1 175 ? 29.922 -27.234 -14.062 1 84.81 175 GLY A O 1
ATOM 1346 N N . ALA A 1 176 ? 29.25 -29.125 -15.031 1 79.75 176 ALA A N 1
ATOM 1347 C CA . ALA A 1 176 ? 30.562 -29.375 -15.648 1 79.75 176 ALA A CA 1
ATOM 1348 C C . ALA A 1 176 ? 30.891 -28.297 -16.688 1 79.75 176 ALA A C 1
ATOM 1350 O O . ALA A 1 176 ? 32.031 -27.812 -16.734 1 79.75 176 ALA A O 1
ATOM 1351 N N . ASN A 1 177 ? 29.922 -27.938 -17.5 1 82.06 177 ASN A N 1
ATOM 1352 C CA . ASN A 1 177 ? 30.016 -26.875 -18.484 1 82.06 177 ASN A CA 1
ATOM 1353 C C . ASN A 1 177 ? 28.859 -25.875 -18.359 1 82.06 177 ASN A C 1
ATOM 1355 O O . ASN A 1 177 ? 28.016 -25.766 -19.25 1 82.06 177 ASN A O 1
ATOM 1359 N N . PRO A 1 178 ? 28.969 -25.125 -17.344 1 86.25 178 PRO A N 1
ATOM 1360 C CA . PRO A 1 178 ? 27.812 -24.281 -17.062 1 86.25 178 PRO A CA 1
ATOM 1361 C C . PRO A 1 178 ? 27.688 -23.109 -18.031 1 86.25 178 PRO A C 1
ATOM 1363 O O . PRO A 1 178 ? 28.703 -22.484 -18.375 1 86.25 178 PRO A O 1
ATOM 1366 N N . VAL A 1 179 ? 26.516 -22.891 -18.438 1 88.31 179 VAL A N 1
ATOM 1367 C CA . VAL A 1 179 ? 26.219 -21.781 -19.344 1 88.31 179 VAL A CA 1
ATOM 1368 C C . VAL A 1 179 ? 26.375 -20.453 -18.609 1 88.31 179 VAL A C 1
ATOM 1370 O O . VAL A 1 179 ? 26.781 -19.453 -19.219 1 88.31 179 VAL A O 1
ATOM 1373 N N . ALA A 1 180 ? 26.094 -20.438 -17.297 1 94.44 180 ALA A N 1
ATOM 1374 C CA . ALA A 1 180 ? 26.141 -19.234 -16.484 1 94.44 180 ALA A CA 1
ATOM 1375 C C . ALA A 1 180 ? 26.891 -19.469 -15.18 1 94.44 180 ALA A C 1
ATOM 1377 O O . ALA A 1 180 ? 26.312 -19.312 -14.094 1 94.44 180 ALA A O 1
ATOM 1378 N N . LYS A 1 181 ? 28.156 -19.703 -15.312 1 93.38 181 LYS A N 1
ATOM 1379 C CA . LYS A 1 181 ? 28.984 -20.062 -14.164 1 93.38 181 LYS A CA 1
ATOM 1380 C C . LYS A 1 181 ? 28.969 -18.969 -13.109 1 93.38 181 LYS A C 1
ATOM 1382 O O . LYS A 1 181 ? 29.281 -17.812 -13.406 1 93.38 181 LYS A O 1
ATOM 1387 N N . GLY A 1 182 ? 28.484 -19.344 -11.938 1 93.12 182 GLY A N 1
ATOM 1388 C CA . GLY A 1 182 ? 28.547 -18.453 -10.805 1 93.12 182 GLY A CA 1
ATOM 1389 C C . GLY A 1 182 ? 27.484 -17.375 -10.844 1 93.12 182 GLY A C 1
ATOM 1390 O O . GLY A 1 182 ? 27.469 -16.469 -10.008 1 93.12 182 GLY A O 1
ATOM 1391 N N . ALA A 1 183 ? 26.562 -17.453 -11.766 1 96.75 183 ALA A N 1
ATOM 1392 C CA . ALA A 1 183 ? 25.531 -16.453 -11.914 1 96.75 183 ALA A CA 1
ATOM 1393 C C . ALA A 1 183 ? 24.656 -16.375 -10.672 1 96.75 183 ALA A C 1
ATOM 1395 O O . ALA A 1 183 ? 24.328 -17.406 -10.07 1 96.75 183 ALA A O 1
ATOM 1396 N N . LYS A 1 184 ? 24.297 -15.133 -10.211 1 97.69 184 LYS A N 1
ATOM 1397 C CA . LYS A 1 184 ? 23.297 -14.93 -9.172 1 97.69 184 LYS A CA 1
ATOM 1398 C C . LYS A 1 184 ? 21.891 -15.227 -9.695 1 97.69 184 LYS A C 1
ATOM 1400 O O . LYS A 1 184 ? 21.531 -14.773 -10.781 1 97.69 184 LYS A O 1
ATOM 1405 N N . VAL A 1 185 ? 21.141 -16 -8.938 1 98.5 185 VAL A N 1
ATOM 1406 C CA . VAL A 1 185 ? 19.812 -16.438 -9.398 1 98.5 185 VAL A CA 1
ATOM 1407 C C . VAL A 1 185 ? 18.734 -15.602 -8.719 1 98.5 185 VAL A C 1
ATOM 1409 O O . VAL A 1 185 ? 18.703 -15.5 -7.488 1 98.5 185 VAL A O 1
ATOM 1412 N N . ILE A 1 186 ? 17.891 -14.992 -9.484 1 98.44 186 ILE A N 1
ATOM 1413 C CA . ILE A 1 186 ? 16.688 -14.312 -9.016 1 98.44 186 ILE A CA 1
ATOM 1414 C C . ILE A 1 186 ? 15.453 -15.078 -9.477 1 98.44 186 ILE A C 1
ATOM 1416 O O . ILE A 1 186 ? 15.234 -15.25 -10.672 1 98.44 186 ILE A O 1
ATOM 1420 N N . VAL A 1 187 ? 14.617 -15.508 -8.539 1 97.81 187 VAL A N 1
ATOM 1421 C CA . VAL A 1 187 ? 13.445 -16.297 -8.891 1 97.81 187 VAL A CA 1
ATOM 1422 C C . VAL A 1 187 ? 12.227 -15.391 -9.023 1 97.81 187 VAL A C 1
ATOM 1424 O O . VAL A 1 187 ? 12.031 -14.477 -8.219 1 97.81 187 VAL A O 1
ATOM 1427 N N . PHE A 1 188 ? 11.508 -15.656 -10.07 1 94.12 188 PHE A N 1
ATOM 1428 C CA . PHE A 1 188 ? 10.242 -14.969 -10.305 1 94.12 188 PHE A CA 1
ATOM 1429 C C . PHE A 1 188 ? 9.078 -15.945 -10.195 1 94.12 188 PHE A C 1
ATOM 1431 O O . PHE A 1 188 ? 9.18 -17.094 -10.609 1 94.12 188 PHE A O 1
ATOM 1438 N N . GLY A 1 189 ? 8.055 -15.445 -9.625 1 88.5 189 GLY A N 1
ATOM 1439 C CA . GLY A 1 189 ? 6.828 -16.234 -9.594 1 88.5 189 GLY A CA 1
ATOM 1440 C C . GLY A 1 189 ? 5.578 -15.391 -9.773 1 88.5 189 GLY A C 1
ATOM 1441 O O . GLY A 1 189 ? 5.414 -14.359 -9.117 1 88.5 189 GLY A O 1
ATOM 1442 N N . GLY A 1 190 ? 4.926 -15.641 -10.648 1 67.94 190 GLY A N 1
ATOM 1443 C CA . GLY A 1 190 ? 3.678 -15.031 -11.078 1 67.94 190 GLY A CA 1
ATOM 1444 C C . GLY A 1 190 ? 3.029 -15.766 -12.242 1 67.94 190 GLY A C 1
ATOM 1445 O O . GLY A 1 190 ? 3.293 -16.953 -12.461 1 67.94 190 GLY A O 1
ATOM 1446 N N . LYS A 1 191 ? 2.02 -15.719 -12.867 1 58.88 191 LYS A N 1
ATOM 1447 C CA . LYS A 1 191 ? 1.563 -16.438 -14.055 1 58.88 191 LYS A CA 1
ATOM 1448 C C . LYS A 1 191 ? 1.001 -15.469 -15.094 1 58.88 191 LYS A C 1
ATOM 1450 O O . LYS A 1 191 ? 0.529 -14.383 -14.758 1 58.88 191 LYS A O 1
ATOM 1455 N N . LEU A 1 192 ? 1.541 -15.75 -16.312 1 49.28 192 LEU A N 1
ATOM 1456 C CA . LEU A 1 192 ? 1.364 -15.086 -17.609 1 49.28 192 LEU A CA 1
ATOM 1457 C C . LEU A 1 192 ? -0.115 -14.961 -17.953 1 49.28 192 LEU A C 1
ATOM 1459 O O . LEU A 1 192 ? -0.548 -13.93 -18.484 1 49.28 192 LEU A O 1
ATOM 1463 N N . ASN A 1 193 ? -0.583 -16.172 -18.188 1 47.12 193 ASN A N 1
ATOM 1464 C CA . ASN A 1 193 ? -1.797 -16.094 -19 1 47.12 193 ASN A CA 1
ATOM 1465 C C . ASN A 1 193 ? -3.031 -15.859 -18.141 1 47.12 193 ASN A C 1
ATOM 1467 O O . ASN A 1 193 ? -2.992 -16.062 -16.922 1 47.12 193 ASN A O 1
ATOM 1471 N N . SER A 1 194 ? -3.758 -14.938 -18.688 1 44.16 194 SER A N 1
ATOM 1472 C CA . SER A 1 194 ? -4.906 -14.188 -18.172 1 44.16 194 SER A CA 1
ATOM 1473 C C . SER A 1 194 ? -5.691 -15.008 -17.156 1 44.16 194 SER A C 1
ATOM 1475 O O . SER A 1 194 ? -6.551 -14.477 -16.453 1 44.16 194 SER A O 1
ATOM 1477 N N . TYR A 1 195 ? -5.461 -16.359 -17.172 1 44.75 195 TYR A N 1
ATOM 1478 C CA . TYR A 1 195 ? -6.562 -16.969 -16.422 1 44.75 195 TYR A CA 1
ATOM 1479 C C . TYR A 1 195 ? -6.043 -17.797 -15.258 1 44.75 195 TYR A C 1
ATOM 1481 O O . TYR A 1 195 ? -6.824 -18.422 -14.539 1 44.75 195 TYR A O 1
ATOM 1489 N N . HIS A 1 196 ? -4.586 -17.75 -15.07 1 54.31 196 HIS A N 1
ATOM 1490 C CA . HIS A 1 196 ? -4.113 -18.672 -14.039 1 54.31 196 HIS A CA 1
ATOM 1491 C C . HIS A 1 196 ? -3.508 -17.922 -12.867 1 54.31 196 HIS A C 1
ATOM 1493 O O . HIS A 1 196 ? -3.227 -16.719 -12.969 1 54.31 196 HIS A O 1
ATOM 1499 N N . HIS A 1 197 ? -3.482 -18.672 -11.688 1 63.31 197 HIS A N 1
ATOM 1500 C CA . HIS A 1 197 ? -3.4 -18.25 -10.297 1 63.31 197 HIS A CA 1
ATOM 1501 C C . HIS A 1 197 ? -1.972 -17.875 -9.922 1 63.31 197 HIS A C 1
ATOM 1503 O O . HIS A 1 197 ? -1.183 -18.734 -9.516 1 63.31 197 HIS A O 1
ATOM 1509 N N . PRO A 1 198 ? -1.55 -16.672 -10.117 1 74.88 198 PRO A N 1
ATOM 1510 C CA . PRO A 1 198 ? -0.214 -16.156 -9.805 1 74.88 198 PRO A CA 1
ATOM 1511 C C . PRO A 1 198 ? 0.161 -16.328 -8.336 1 74.88 198 PRO A C 1
ATOM 1513 O O . PRO A 1 198 ? 1.344 -16.297 -7.988 1 74.88 198 PRO A O 1
ATOM 1516 N N . SER A 1 199 ? -0.786 -16.672 -7.531 1 89.38 199 SER A N 1
ATOM 1517 C CA . SER A 1 199 ? -0.494 -16.672 -6.102 1 89.38 199 SER A CA 1
ATOM 1518 C C . SER A 1 199 ? 0.401 -17.844 -5.711 1 89.38 199 SER A C 1
ATOM 1520 O O . SER A 1 199 ? 1.311 -17.688 -4.895 1 89.38 199 SER A O 1
ATOM 1522 N N . TYR A 1 200 ? 0.139 -19.031 -6.32 1 91.75 200 TYR A N 1
ATOM 1523 C CA . TYR A 1 200 ? 0.994 -20.172 -6.047 1 91.75 200 TYR A CA 1
ATOM 1524 C C . TYR A 1 200 ? 2.408 -19.938 -6.566 1 91.75 200 TYR A C 1
ATOM 1526 O O . TYR A 1 200 ? 3.385 -20.219 -5.867 1 91.75 200 TYR A O 1
ATOM 1534 N N . GLY A 1 201 ? 2.535 -19.375 -7.738 1 92.31 201 GLY A N 1
ATOM 1535 C CA . GLY A 1 201 ? 3.84 -19.031 -8.273 1 92.31 201 GLY A CA 1
ATOM 1536 C C . GLY A 1 201 ? 4.609 -18.062 -7.398 1 92.31 201 GLY A C 1
ATOM 1537 O O . GLY A 1 201 ? 5.801 -18.25 -7.145 1 92.31 201 GLY A O 1
ATOM 1538 N N . GLY A 1 202 ? 3.906 -17.016 -6.973 1 94.5 202 GLY A N 1
ATOM 1539 C CA . GLY A 1 202 ? 4.527 -16.078 -6.051 1 94.5 202 GLY A CA 1
ATOM 1540 C C . GLY A 1 202 ? 4.984 -16.734 -4.758 1 94.5 202 GLY A C 1
ATOM 1541 O O . GLY A 1 202 ? 6.059 -16.422 -4.246 1 94.5 202 GLY A O 1
ATOM 1542 N N . SER A 1 203 ? 4.195 -17.656 -4.297 1 95.31 203 SER A N 1
ATOM 1543 C CA . SER A 1 203 ? 4.547 -18.391 -3.088 1 95.31 203 SER A CA 1
ATOM 1544 C C . SER A 1 203 ? 5.789 -19.25 -3.301 1 95.31 203 SER A C 1
ATOM 1546 O O . SER A 1 203 ? 6.676 -19.297 -2.445 1 95.31 203 SER A O 1
ATOM 1548 N N . LEU A 1 204 ? 5.84 -19.891 -4.402 1 95.81 204 LEU A N 1
ATOM 1549 C CA . LEU A 1 204 ? 7.004 -20.719 -4.715 1 95.81 204 LEU A CA 1
ATOM 1550 C C . LEU A 1 204 ? 8.266 -19.875 -4.809 1 95.81 204 LEU A C 1
ATOM 1552 O O . LEU A 1 204 ? 9.32 -20.25 -4.297 1 95.81 204 LEU A O 1
ATOM 1556 N N . ALA A 1 205 ? 8.125 -18.734 -5.461 1 96.56 205 ALA A N 1
ATOM 1557 C CA . ALA A 1 205 ? 9.273 -17.844 -5.586 1 96.56 205 ALA A CA 1
ATOM 1558 C C . ALA A 1 205 ? 9.828 -17.453 -4.219 1 96.56 205 ALA A C 1
ATOM 1560 O O . ALA A 1 205 ? 11.031 -17.531 -3.984 1 96.56 205 ALA A O 1
ATOM 1561 N N . ALA A 1 206 ? 8.945 -17.078 -3.361 1 96.75 206 ALA A N 1
ATOM 1562 C CA . ALA A 1 206 ? 9.367 -16.719 -2.01 1 96.75 206 ALA A CA 1
ATOM 1563 C C . ALA A 1 206 ? 10 -17.906 -1.297 1 96.75 206 ALA A C 1
ATOM 1565 O O . ALA A 1 206 ? 11.047 -17.781 -0.66 1 96.75 206 ALA A O 1
ATOM 1566 N N . MET A 1 207 ? 9.453 -19.078 -1.466 1 97 207 MET A N 1
ATOM 1567 C CA . MET A 1 207 ? 9.93 -20.266 -0.749 1 97 207 MET A CA 1
ATOM 1568 C C . MET A 1 207 ? 11.25 -20.75 -1.325 1 97 207 MET A C 1
ATOM 1570 O O . MET A 1 207 ? 12.094 -21.266 -0.594 1 97 207 MET A O 1
ATOM 1574 N N . TYR A 1 208 ? 11.453 -20.562 -2.609 1 97.69 208 TYR A N 1
ATOM 1575 C CA . TYR A 1 208 ? 12.773 -20.844 -3.158 1 97.69 208 TYR A CA 1
ATOM 1576 C C . TYR A 1 208 ? 13.859 -20.094 -2.402 1 97.69 208 TYR A C 1
ATOM 1578 O O . TYR A 1 208 ? 14.883 -20.656 -2.033 1 97.69 208 TYR A O 1
ATOM 1586 N N . ARG A 1 209 ? 13.602 -18.812 -2.172 1 98.12 209 ARG A N 1
ATOM 1587 C CA . ARG A 1 209 ? 14.594 -17.969 -1.518 1 98.12 209 ARG A CA 1
ATOM 1588 C C . ARG A 1 209 ? 14.773 -18.359 -0.056 1 98.12 209 ARG A C 1
ATOM 1590 O O . ARG A 1 209 ? 15.898 -18.422 0.442 1 98.12 209 ARG A O 1
ATOM 1597 N N . THR A 1 210 ? 13.703 -18.688 0.603 1 97.5 210 THR A N 1
ATOM 1598 C CA . THR A 1 210 ? 13.789 -18.953 2.033 1 97.5 210 THR A CA 1
ATOM 1599 C C . THR A 1 210 ? 14.383 -20.344 2.283 1 97.5 210 THR A C 1
ATOM 1601 O O . THR A 1 210 ? 15.062 -20.547 3.289 1 97.5 210 THR A O 1
ATOM 1604 N N . HIS A 1 211 ? 14.188 -21.281 1.389 1 97.06 211 HIS A N 1
ATOM 1605 C CA . HIS A 1 211 ? 14.633 -22.656 1.616 1 97.06 211 HIS A CA 1
ATOM 1606 C C . HIS A 1 211 ? 16.016 -22.891 1.022 1 97.06 211 HIS A C 1
ATOM 1608 O O . HIS A 1 211 ? 16.766 -23.75 1.498 1 97.06 211 HIS A O 1
ATOM 1614 N N . HIS A 1 212 ? 16.375 -22.141 -0.036 1 96.75 212 HIS A N 1
ATOM 1615 C CA . HIS A 1 212 ? 17.609 -22.438 -0.753 1 96.75 212 HIS A CA 1
ATOM 1616 C C . HIS A 1 212 ? 18.438 -21.188 -0.971 1 96.75 212 HIS A C 1
ATOM 1618 O O . HIS A 1 212 ? 18.828 -20.875 -2.1 1 96.75 212 HIS A O 1
ATOM 1624 N N . PRO A 1 213 ? 18.766 -20.484 0.114 1 96.12 213 PRO A N 1
ATOM 1625 C CA . PRO A 1 213 ? 19.547 -19.25 -0.018 1 96.12 213 PRO A CA 1
ATOM 1626 C C . PRO A 1 213 ? 20.953 -19.516 -0.585 1 96.12 213 PRO A C 1
ATOM 1628 O O . PRO A 1 213 ? 21.625 -18.578 -1.008 1 96.12 213 PRO A O 1
ATOM 1631 N N . GLU A 1 214 ? 21.438 -20.766 -0.608 1 95.25 214 GLU A N 1
ATOM 1632 C CA . GLU A 1 214 ? 22.781 -21.094 -1.099 1 95.25 214 GLU A CA 1
ATOM 1633 C C . GLU A 1 214 ? 22.859 -20.938 -2.615 1 95.25 214 GLU A C 1
ATOM 1635 O O . GLU A 1 214 ? 23.938 -20.734 -3.164 1 95.25 214 GLU A O 1
ATOM 1640 N N . ILE A 1 215 ? 21.688 -21 -3.268 1 96.94 215 ILE A N 1
ATOM 1641 C CA . ILE A 1 215 ? 21.703 -20.922 -4.723 1 96.94 215 ILE A CA 1
ATOM 1642 C C . ILE A 1 215 ? 20.781 -19.797 -5.188 1 96.94 215 ILE A C 1
ATOM 1644 O O . ILE A 1 215 ? 21 -19.188 -6.242 1 96.94 215 ILE A O 1
ATOM 1648 N N . ILE A 1 216 ? 19.766 -19.484 -4.457 1 98.12 216 ILE A N 1
ATOM 1649 C CA . ILE A 1 216 ? 18.844 -18.422 -4.809 1 98.12 216 ILE A CA 1
ATOM 1650 C C . ILE A 1 216 ? 19.281 -17.109 -4.156 1 98.12 216 ILE A C 1
ATOM 1652 O O . ILE A 1 216 ? 19.203 -16.953 -2.938 1 98.12 216 ILE A O 1
ATOM 1656 N N . TYR A 1 217 ? 19.688 -16.172 -5 1 98.06 217 TYR A N 1
ATOM 1657 C CA . TYR A 1 217 ? 20.219 -14.898 -4.547 1 98.06 217 TYR A CA 1
ATOM 1658 C C . TYR A 1 217 ? 19.094 -13.953 -4.129 1 98.06 217 TYR A C 1
ATOM 1660 O O . TYR A 1 217 ? 19.25 -13.18 -3.182 1 98.06 217 TYR A O 1
ATOM 1668 N N . GLY A 1 218 ? 18 -13.984 -4.742 1 98.19 218 GLY A N 1
ATOM 1669 C CA . GLY A 1 218 ? 16.828 -13.18 -4.445 1 98.19 218 GLY A CA 1
ATOM 1670 C C . GLY A 1 218 ? 15.555 -13.703 -5.086 1 98.19 218 GLY A C 1
ATOM 1671 O O . GLY A 1 218 ? 15.594 -14.68 -5.836 1 98.19 218 GLY A O 1
ATOM 1672 N N . SER A 1 219 ? 14.414 -13.062 -4.773 1 97.88 219 SER A N 1
ATOM 1673 C CA . SER A 1 219 ? 13.141 -13.492 -5.344 1 97.88 219 SER A CA 1
ATOM 1674 C C . SER A 1 219 ? 12.195 -12.305 -5.531 1 97.88 219 SER A C 1
ATOM 1676 O O . SER A 1 219 ? 12.234 -11.344 -4.758 1 97.88 219 SER A O 1
ATOM 1678 N N . VAL A 1 220 ? 11.453 -12.328 -6.578 1 96.5 220 VAL A N 1
ATOM 1679 C CA . VAL A 1 220 ? 10.336 -11.438 -6.852 1 96.5 220 VAL A CA 1
ATOM 1680 C C . VAL A 1 220 ? 9.031 -12.227 -6.832 1 96.5 220 VAL A C 1
ATOM 1682 O O . VAL A 1 220 ? 8.703 -12.93 -7.793 1 96.5 220 VAL A O 1
ATOM 1685 N N . ALA A 1 221 ? 8.281 -12.102 -5.754 1 95.38 221 ALA A N 1
ATOM 1686 C CA . ALA A 1 221 ? 7.078 -12.891 -5.5 1 95.38 221 ALA A CA 1
ATOM 1687 C C . ALA A 1 221 ? 5.82 -12.047 -5.707 1 95.38 221 ALA A C 1
ATOM 1689 O O . ALA A 1 221 ? 5.48 -11.219 -4.863 1 95.38 221 ALA A O 1
ATOM 1690 N N . SER A 1 222 ? 5.125 -12.336 -6.766 1 93.12 222 SER A N 1
ATOM 1691 C CA . SER A 1 222 ? 3.883 -11.625 -7.043 1 93.12 222 SER A CA 1
ATOM 1692 C C . SER A 1 222 ? 2.695 -12.289 -6.359 1 93.12 222 SER A C 1
ATOM 1694 O O . SER A 1 222 ? 2.447 -13.477 -6.551 1 93.12 222 SER A O 1
ATOM 1696 N N . SER A 1 223 ? 1.986 -11.57 -5.516 1 91.44 223 SER A N 1
ATOM 1697 C CA . SER A 1 223 ? 0.738 -11.961 -4.867 1 91.44 223 SER A CA 1
ATOM 1698 C C . SER A 1 223 ? 0.885 -13.297 -4.145 1 91.44 223 SER A C 1
ATOM 1700 O O . SER A 1 223 ? 0.055 -14.195 -4.309 1 91.44 223 SER A O 1
ATOM 1702 N N . PRO A 1 224 ? 1.93 -13.484 -3.336 1 93.31 224 PRO A N 1
ATOM 1703 C CA . PRO A 1 224 ? 2.07 -14.75 -2.613 1 93.31 224 PRO A CA 1
ATOM 1704 C C . PRO A 1 224 ? 1.013 -14.93 -1.525 1 93.31 224 PRO A C 1
ATOM 1706 O O . PRO A 1 224 ? 0.499 -13.945 -0.991 1 93.31 224 PRO A O 1
ATOM 1709 N N . LEU A 1 225 ? 0.72 -16.141 -1.214 1 92.69 225 LEU A N 1
ATOM 1710 C CA . LEU A 1 225 ? -0.259 -16.5 -0.193 1 92.69 225 LEU A CA 1
ATOM 1711 C C . LEU A 1 225 ? 0.392 -16.562 1.184 1 92.69 225 LEU A C 1
ATOM 1713 O O . LEU A 1 225 ? 0.353 -17.609 1.842 1 92.69 225 LEU A O 1
ATOM 1717 N N . VAL A 1 226 ? 0.892 -15.477 1.665 1 91.88 226 VAL A N 1
ATOM 1718 C CA . VAL A 1 226 ? 1.685 -15.383 2.885 1 91.88 226 VAL A CA 1
ATOM 1719 C C . VAL A 1 226 ? 0.824 -15.75 4.094 1 91.88 226 VAL A C 1
ATOM 1721 O O . VAL A 1 226 ? 1.315 -16.328 5.059 1 91.88 226 VAL A O 1
ATOM 1724 N N . GLU A 1 227 ? -0.419 -15.422 4.07 1 90.88 227 GLU A N 1
ATOM 1725 C CA . GLU A 1 227 ? -1.391 -15.797 5.094 1 90.88 227 GLU A CA 1
ATOM 1726 C C . GLU A 1 227 ? -2.559 -16.578 4.492 1 90.88 227 GLU A C 1
ATOM 1728 O O . GLU A 1 227 ? -3.697 -16.438 4.941 1 90.88 227 GLU A O 1
ATOM 1733 N N . GLY A 1 228 ? -2.301 -17.312 3.506 1 91 228 GLY A N 1
ATOM 1734 C CA . GLY A 1 228 ? -3.365 -17.906 2.719 1 91 228 GLY A CA 1
ATOM 1735 C C . GLY A 1 228 ? -3.719 -19.312 3.168 1 91 228 GLY A C 1
ATOM 1736 O O . GLY A 1 228 ? -4.688 -19.906 2.684 1 91 228 GLY A O 1
ATOM 1737 N N . ALA A 1 229 ? -2.943 -19.922 4.07 1 92.56 229 ALA A N 1
ATOM 1738 C CA . ALA A 1 229 ? -3.219 -21.281 4.527 1 92.56 229 ALA A CA 1
ATOM 1739 C C . ALA A 1 229 ? -4.367 -21.297 5.531 1 92.56 229 ALA A C 1
ATOM 1741 O O . ALA A 1 229 ? -4.184 -21.703 6.684 1 92.56 229 ALA A O 1
ATOM 1742 N N . ILE A 1 230 ? -5.504 -20.953 5.051 1 93.94 230 ILE A N 1
ATOM 1743 C CA . ILE A 1 230 ? -6.672 -20.844 5.918 1 93.94 230 ILE A CA 1
ATOM 1744 C C . ILE A 1 230 ? -7.574 -22.062 5.727 1 93.94 230 ILE A C 1
ATOM 1746 O O . ILE A 1 230 ? -8.336 -22.141 4.758 1 93.94 230 ILE A O 1
ATOM 1750 N N . THR A 1 231 ? -7.555 -22.984 6.695 1 96.56 231 THR A N 1
ATOM 1751 C CA . THR A 1 231 ? -8.383 -24.172 6.578 1 96.56 231 THR A CA 1
ATOM 1752 C C . THR A 1 231 ? -9.422 -24.234 7.691 1 96.56 231 THR A C 1
ATOM 1754 O O . THR A 1 231 ? -10.375 -25.016 7.621 1 96.56 231 THR A O 1
ATOM 1757 N N . ASP A 1 232 ? -9.219 -23.453 8.781 1 96.5 232 ASP A N 1
ATOM 1758 C CA . ASP A 1 232 ? -10.172 -23.344 9.875 1 96.5 232 ASP A CA 1
ATOM 1759 C C . ASP A 1 232 ? -11.359 -22.453 9.477 1 96.5 232 ASP A C 1
ATOM 1761 O O . ASP A 1 232 ? -11.188 -21.266 9.203 1 96.5 232 ASP A O 1
ATOM 1765 N N . PRO A 1 233 ? -12.578 -23.062 9.477 1 96.19 233 PRO A N 1
ATOM 1766 C CA . PRO A 1 233 ? -13.742 -22.266 9.086 1 96.19 233 PRO A CA 1
ATOM 1767 C C . PRO A 1 233 ? -14.016 -21.109 10.039 1 96.19 233 PRO A C 1
ATOM 1769 O O . PRO A 1 233 ? -14.766 -20.188 9.695 1 96.19 233 PRO A O 1
ATOM 1772 N N . ASN A 1 234 ? -13.398 -21.141 11.188 1 95.25 234 ASN A N 1
ATOM 1773 C CA . ASN A 1 234 ? -13.648 -20.094 12.172 1 95.25 234 ASN A CA 1
ATOM 1774 C C . ASN A 1 234 ? -12.586 -19 12.117 1 95.25 234 ASN A C 1
ATOM 1776 O O . ASN A 1 234 ? -12.664 -18.016 12.844 1 95.25 234 ASN A O 1
ATOM 1780 N N . ASP A 1 235 ? -11.57 -19.156 11.289 1 94.25 235 ASP A N 1
ATOM 1781 C CA . ASP A 1 235 ? -10.609 -18.094 11.039 1 94.25 235 ASP A CA 1
ATOM 1782 C C . ASP A 1 235 ? -11.258 -16.938 10.281 1 94.25 235 ASP A C 1
ATOM 1784 O O . ASP A 1 235 ? -11.812 -17.125 9.195 1 94.25 235 ASP A O 1
ATOM 1788 N N . PRO A 1 236 ? -11.156 -15.672 10.836 1 89.81 236 PRO A N 1
ATOM 1789 C CA . PRO A 1 236 ? -11.805 -14.547 10.164 1 89.81 236 PRO A CA 1
ATOM 1790 C C . PRO A 1 236 ? -11.258 -14.305 8.758 1 89.81 236 PRO A C 1
ATOM 1792 O O . PRO A 1 236 ? -11.961 -13.766 7.898 1 89.81 236 PRO A O 1
ATOM 1795 N N . LEU A 1 237 ? -10.086 -14.727 8.445 1 91.12 237 LEU A N 1
ATOM 1796 C CA . LEU A 1 237 ? -9.461 -14.508 7.141 1 91.12 237 LEU A CA 1
ATOM 1797 C C . LEU A 1 237 ? -10.102 -15.398 6.078 1 91.12 237 LEU A C 1
ATOM 1799 O O . LEU A 1 237 ? -9.875 -15.195 4.879 1 91.12 237 LEU A O 1
ATOM 1803 N N . ILE A 1 238 ? -10.992 -16.312 6.523 1 93.81 238 ILE A N 1
ATOM 1804 C CA . ILE A 1 238 ? -11.68 -17.188 5.578 1 93.81 238 ILE A CA 1
ATOM 1805 C C . ILE A 1 238 ? -12.539 -16.344 4.629 1 93.81 238 ILE A C 1
ATOM 1807 O O . ILE A 1 238 ? -12.828 -16.766 3.508 1 93.81 238 ILE A O 1
ATOM 1811 N N . TYR A 1 239 ? -12.844 -15.094 5.031 1 94.31 239 TYR A N 1
ATOM 1812 C CA . TYR A 1 239 ? -13.68 -14.195 4.254 1 94.31 239 TYR A CA 1
ATOM 1813 C C . TYR A 1 239 ? -12.836 -13.164 3.512 1 94.31 239 TYR A C 1
ATOM 1815 O O . TYR A 1 239 ? -13.367 -12.234 2.9 1 94.31 239 TYR A O 1
ATOM 1823 N N . GLY A 1 240 ? -11.516 -13.289 3.521 1 91.81 240 GLY A N 1
ATOM 1824 C CA . GLY A 1 240 ? -10.609 -12.273 3.012 1 91.81 240 GLY A CA 1
ATOM 1825 C C . GLY A 1 240 ? -10.875 -11.906 1.564 1 91.81 240 GLY A C 1
ATOM 1826 O O . GLY A 1 240 ? -10.953 -10.719 1.226 1 91.81 240 GLY A O 1
ATOM 1827 N N . TYR A 1 241 ? -11.07 -12.828 0.664 1 92 241 TYR A N 1
ATOM 1828 C CA . TYR A 1 241 ? -11.266 -12.578 -0.761 1 92 241 TYR A CA 1
ATOM 1829 C C . TYR A 1 241 ? -12.531 -11.773 -1.008 1 92 241 TYR A C 1
ATOM 1831 O O . TYR A 1 241 ? -12.508 -10.766 -1.716 1 92 241 TYR A O 1
ATOM 1839 N N . ALA A 1 242 ? -13.602 -12.211 -0.405 1 94.56 242 ALA A N 1
ATOM 1840 C CA . ALA A 1 242 ? -14.883 -11.531 -0.602 1 94.56 242 ALA A CA 1
ATOM 1841 C C . ALA A 1 242 ? -14.859 -10.133 -0.001 1 94.56 242 ALA A C 1
ATOM 1843 O O . ALA A 1 242 ? -15.398 -9.188 -0.59 1 94.56 242 ALA A O 1
ATOM 1844 N N . ASN A 1 243 ? -14.273 -10.047 1.224 1 93.31 243 ASN A N 1
ATOM 1845 C CA . ASN A 1 243 ? -14.164 -8.734 1.852 1 93.31 243 ASN A CA 1
ATOM 1846 C C . ASN A 1 243 ? -13.375 -7.758 0.981 1 93.31 243 ASN A C 1
ATOM 1848 O O . ASN A 1 243 ? -13.797 -6.613 0.784 1 93.31 243 ASN A O 1
ATOM 1852 N N . TRP A 1 244 ? -12.266 -8.227 0.476 1 92.75 244 TRP A N 1
ATOM 1853 C CA . TRP A 1 244 ? -11.43 -7.367 -0.351 1 92.75 244 TRP A CA 1
ATOM 1854 C C . TRP A 1 244 ? -12.148 -6.977 -1.637 1 92.75 244 TRP A C 1
ATOM 1856 O O . TRP A 1 244 ? -12.148 -5.805 -2.021 1 92.75 244 TRP A O 1
ATOM 1866 N N . ALA A 1 245 ? -12.75 -7.918 -2.281 1 94.06 245 ALA A N 1
ATOM 1867 C CA . ALA A 1 245 ? -13.484 -7.617 -3.506 1 94.06 245 ALA A CA 1
ATOM 1868 C C . ALA A 1 245 ? -14.609 -6.613 -3.24 1 94.06 245 ALA A C 1
ATOM 1870 O O . ALA A 1 245 ? -14.836 -5.707 -4.039 1 94.06 245 ALA A O 1
ATOM 1871 N N . THR A 1 246 ? -15.32 -6.82 -2.129 1 94.19 246 THR A N 1
ATOM 1872 C CA . THR A 1 246 ? -16.359 -5.879 -1.741 1 94.19 246 THR A CA 1
ATOM 1873 C C . THR A 1 246 ? -15.805 -4.461 -1.644 1 94.19 246 THR A C 1
ATOM 1875 O O . THR A 1 246 ? -16.406 -3.514 -2.156 1 94.19 246 THR A O 1
ATOM 1878 N N . MET A 1 247 ? -14.648 -4.352 -1.003 1 90.94 247 MET A N 1
ATOM 1879 C CA . MET A 1 247 ? -13.992 -3.053 -0.876 1 90.94 247 MET A CA 1
ATOM 1880 C C . MET A 1 247 ? -13.656 -2.477 -2.246 1 90.94 247 MET A C 1
ATOM 1882 O O . MET A 1 247 ? -13.875 -1.289 -2.496 1 90.94 247 MET A O 1
ATOM 1886 N N . VAL A 1 248 ? -13.18 -3.297 -3.145 1 92.19 248 VAL A N 1
ATOM 1887 C CA . VAL A 1 248 ? -12.773 -2.85 -4.473 1 92.19 248 VAL A CA 1
ATOM 1888 C C . VAL A 1 248 ? -13.977 -2.25 -5.203 1 92.19 248 VAL A C 1
ATOM 1890 O O . VAL A 1 248 ? -13.891 -1.14 -5.734 1 92.19 248 VAL A O 1
ATOM 1893 N N . TYR A 1 249 ? -15.078 -2.934 -5.242 1 93.81 249 TYR A N 1
ATOM 1894 C CA . TYR A 1 249 ? -16.25 -2.457 -5.961 1 93.81 249 TYR A CA 1
ATOM 1895 C C . TYR A 1 249 ? -16.797 -1.182 -5.328 1 93.81 249 TYR A C 1
ATOM 1897 O O . TYR A 1 249 ? -17.188 -0.251 -6.035 1 93.81 249 TYR A O 1
ATOM 1905 N N . ASN A 1 250 ? -16.828 -1.157 -4.016 1 91.06 250 ASN A N 1
ATOM 1906 C CA . ASN A 1 250 ? -17.266 0.057 -3.33 1 91.06 250 ASN A CA 1
ATOM 1907 C C . ASN A 1 250 ? -16.359 1.24 -3.664 1 91.06 250 ASN A C 1
ATOM 1909 O O . ASN A 1 250 ? -16.828 2.355 -3.869 1 91.06 250 ASN A O 1
ATOM 1913 N N . ASP A 1 251 ? -15.062 0.973 -3.648 1 88.94 251 ASP A N 1
ATOM 1914 C CA . ASP A 1 251 ? -14.078 2.018 -3.918 1 88.94 251 ASP A CA 1
ATOM 1915 C C . ASP A 1 251 ? -14.258 2.594 -5.32 1 88.94 251 ASP A C 1
ATOM 1917 O O . ASP A 1 251 ? -14.039 3.785 -5.543 1 88.94 251 ASP A O 1
ATOM 1921 N N . LEU A 1 252 ? -14.602 1.788 -6.234 1 90.56 252 LEU A N 1
ATOM 1922 C CA . LEU A 1 252 ? -14.773 2.229 -7.613 1 90.56 252 LEU A CA 1
ATOM 1923 C C . LEU A 1 252 ? -16.062 3.033 -7.773 1 90.56 252 LEU A C 1
ATOM 1925 O O . LEU A 1 252 ? -16.078 4.062 -8.453 1 90.56 252 LEU A O 1
ATOM 1929 N N . SER A 1 253 ? -17.141 2.547 -7.184 1 93.44 253 SER A N 1
ATOM 1930 C CA . SER A 1 253 ? -18.406 3.248 -7.184 1 93.44 253 SER A CA 1
ATOM 1931 C C . SER A 1 253 ? -19.359 2.682 -6.129 1 93.44 253 SER A C 1
ATOM 1933 O O . SER A 1 253 ? -19.828 1.547 -6.254 1 93.44 253 SER A O 1
ATOM 1935 N N . ALA A 1 254 ? -19.75 3.516 -5.215 1 91.44 254 ALA A N 1
ATOM 1936 C CA . ALA A 1 254 ? -20.703 3.094 -4.188 1 91.44 254 ALA A CA 1
ATOM 1937 C C . ALA A 1 254 ? -22.062 2.76 -4.793 1 91.44 254 ALA A C 1
ATOM 1939 O O . ALA A 1 254 ? -22.703 1.795 -4.387 1 91.44 254 ALA A O 1
ATOM 1940 N N . GLU A 1 255 ? -22.453 3.516 -5.758 1 93.56 255 GLU A N 1
ATOM 1941 C CA . GLU A 1 255 ? -23.719 3.289 -6.422 1 93.56 255 GLU A CA 1
ATOM 1942 C C . GLU A 1 255 ? -23.734 1.951 -7.156 1 93.56 255 GLU A C 1
ATOM 1944 O O . GLU A 1 255 ? -24.672 1.169 -7.023 1 93.56 255 GLU A O 1
ATOM 1949 N N . ALA A 1 256 ? -22.703 1.72 -7.918 1 95.31 256 ALA A N 1
ATOM 1950 C CA . ALA A 1 256 ? -22.625 0.454 -8.641 1 95.31 256 ALA A CA 1
ATOM 1951 C C . ALA A 1 256 ? -22.594 -0.729 -7.68 1 95.31 256 ALA A C 1
ATOM 1953 O O . ALA A 1 256 ? -23.266 -1.739 -7.914 1 95.31 256 ALA A O 1
ATOM 1954 N N . ALA A 1 257 ? -21.828 -0.605 -6.605 1 94.19 257 ALA A N 1
ATOM 1955 C CA . ALA A 1 257 ? -21.734 -1.673 -5.609 1 94.19 257 ALA A CA 1
ATOM 1956 C C . ALA A 1 257 ? -23.109 -1.986 -5.023 1 94.19 257 ALA A C 1
ATOM 1958 O O . ALA A 1 257 ? -23.469 -3.154 -4.867 1 94.19 257 ALA A O 1
ATOM 1959 N N . ASP A 1 258 ? -23.844 -0.928 -4.73 1 94.19 258 ASP A N 1
ATOM 1960 C CA . ASP A 1 258 ? -25.188 -1.115 -4.176 1 94.19 258 ASP A CA 1
ATOM 1961 C C . ASP A 1 258 ? -26.094 -1.81 -5.18 1 94.19 258 ASP A C 1
ATOM 1963 O O . ASP A 1 258 ? -26.875 -2.701 -4.809 1 94.19 258 ASP A O 1
ATOM 1967 N N . LYS A 1 259 ? -26.016 -1.367 -6.41 1 95.94 259 LYS A N 1
ATOM 1968 C CA . LYS A 1 259 ? -26.828 -1.997 -7.453 1 95.94 259 LYS A CA 1
ATOM 1969 C C . LYS A 1 259 ? -26.469 -3.475 -7.602 1 95.94 259 LYS A C 1
ATOM 1971 O O . LYS A 1 259 ? -27.359 -4.316 -7.758 1 95.94 259 LYS A O 1
ATOM 1976 N N . ILE A 1 260 ? -25.219 -3.811 -7.59 1 96.69 260 ILE A N 1
ATOM 1977 C CA . ILE A 1 260 ? -24.75 -5.191 -7.711 1 96.69 260 ILE A CA 1
ATOM 1978 C C . ILE A 1 260 ? -25.266 -6.008 -6.523 1 96.69 260 ILE A C 1
ATOM 1980 O O . ILE A 1 260 ? -25.828 -7.09 -6.707 1 96.69 260 ILE A O 1
ATOM 1984 N N . LYS A 1 261 ? -25.062 -5.465 -5.332 1 95.56 261 LYS A N 1
ATOM 1985 C CA . LYS A 1 261 ? -25.484 -6.145 -4.109 1 95.56 261 LYS A CA 1
ATOM 1986 C C . LYS A 1 261 ? -26.984 -6.457 -4.145 1 95.56 261 LYS A C 1
ATOM 1988 O O . LYS A 1 261 ? -27.391 -7.594 -3.898 1 95.56 261 LYS A O 1
ATOM 1993 N N . THR A 1 262 ? -27.781 -5.473 -4.492 1 96.5 262 THR A N 1
ATOM 1994 C CA . THR A 1 262 ? -29.234 -5.633 -4.508 1 96.5 262 THR A CA 1
ATOM 1995 C C . THR A 1 262 ? -29.656 -6.586 -5.621 1 96.5 262 THR A C 1
ATOM 1997 O O . THR A 1 262 ? -30.609 -7.355 -5.461 1 96.5 262 THR A O 1
ATOM 2000 N N . SER A 1 263 ? -28.969 -6.508 -6.727 1 97.69 263 SER A N 1
ATOM 2001 C CA . SER A 1 263 ? -29.297 -7.383 -7.848 1 97.69 263 SER A CA 1
ATOM 2002 C C . SER A 1 263 ? -28.984 -8.836 -7.523 1 97.69 263 SER A C 1
ATOM 2004 O O . SER A 1 263 ? -29.734 -9.742 -7.883 1 97.69 263 SER A O 1
ATOM 2006 N N . ILE A 1 264 ? -27.875 -9.125 -6.906 1 97.44 264 ILE A N 1
ATOM 2007 C CA . ILE A 1 264 ? -27.547 -10.492 -6.516 1 97.44 264 ILE A CA 1
ATOM 2008 C C . ILE A 1 264 ? -28.594 -11.031 -5.555 1 97.44 264 ILE A C 1
ATOM 2010 O O . ILE A 1 264 ? -29.078 -12.156 -5.715 1 97.44 264 ILE A O 1
ATOM 2014 N N . ALA A 1 265 ? -28.984 -10.203 -4.57 1 96.94 265 ALA A N 1
ATOM 2015 C CA . ALA A 1 265 ? -30.016 -10.602 -3.623 1 96.94 265 ALA A CA 1
ATOM 2016 C C . ALA A 1 265 ? -31.328 -10.883 -4.344 1 96.94 265 ALA A C 1
ATOM 2018 O O . ALA A 1 265 ? -32.031 -11.867 -4.039 1 96.94 265 ALA A O 1
ATOM 2019 N N . ASP A 1 266 ? -31.672 -10.039 -5.281 1 97.69 266 ASP A N 1
ATOM 2020 C CA . ASP A 1 266 ? -32.906 -10.195 -6.031 1 97.69 266 ASP A CA 1
ATOM 2021 C C . ASP A 1 266 ? -32.938 -11.523 -6.785 1 97.69 266 ASP A C 1
ATOM 2023 O O . ASP A 1 266 ? -33.906 -12.289 -6.684 1 97.69 266 ASP A O 1
ATOM 2027 N N . VAL A 1 267 ? -31.891 -11.82 -7.531 1 97.38 267 VAL A N 1
ATOM 2028 C CA . VAL A 1 267 ? -31.859 -13.039 -8.336 1 97.38 267 VAL A CA 1
ATOM 2029 C C . VAL A 1 267 ? -31.844 -14.266 -7.426 1 97.38 267 VAL A C 1
ATOM 2031 O O . VAL A 1 267 ? -32.531 -15.258 -7.703 1 97.38 267 VAL A O 1
ATOM 2034 N N . ARG A 1 268 ? -31.062 -14.227 -6.363 1 96 268 ARG A N 1
ATOM 2035 C CA . ARG A 1 268 ? -31.078 -15.305 -5.383 1 96 268 ARG A CA 1
ATOM 2036 C C . ARG A 1 268 ? -32.5 -15.555 -4.867 1 96 268 ARG A C 1
ATOM 2038 O O . ARG A 1 268 ? -32.938 -16.703 -4.793 1 96 268 ARG A O 1
ATOM 2045 N N . ASN A 1 269 ? -33.219 -14.508 -4.523 1 96.94 269 ASN A N 1
ATOM 2046 C CA . ASN A 1 269 ? -34.562 -14.602 -4.004 1 96.94 269 ASN A CA 1
ATOM 2047 C C . ASN A 1 269 ? -35.531 -15.133 -5.059 1 96.94 269 ASN A C 1
ATOM 2049 O O . ASN A 1 269 ? -36.438 -15.906 -4.742 1 96.94 269 ASN A O 1
ATOM 2053 N N . ARG A 1 270 ? -35.344 -14.688 -6.27 1 97.25 270 ARG A N 1
ATOM 2054 C CA . ARG A 1 270 ? -36.188 -15.188 -7.359 1 97.25 270 ARG A CA 1
ATOM 2055 C C . ARG A 1 270 ? -36.062 -16.703 -7.504 1 97.25 270 ARG A C 1
ATOM 2057 O O . ARG A 1 270 ? -37.062 -17.406 -7.605 1 97.25 270 ARG A O 1
ATOM 2064 N N . VAL A 1 271 ? -34.844 -17.188 -7.496 1 96.94 271 VAL A N 1
ATOM 2065 C CA . VAL A 1 271 ? -34.625 -18.625 -7.637 1 96.94 271 VAL A CA 1
ATOM 2066 C C . VAL A 1 271 ? -35.219 -19.359 -6.445 1 96.94 271 VAL A C 1
ATOM 2068 O O . VAL A 1 271 ? -35.906 -20.375 -6.617 1 96.94 271 VAL A O 1
ATOM 2071 N N . ALA A 1 272 ? -35 -18.828 -5.266 1 96.38 272 ALA A N 1
ATOM 2072 C CA . ALA A 1 272 ? -35.531 -19.453 -4.051 1 96.38 272 ALA A CA 1
ATOM 2073 C C . ALA A 1 272 ? -37.062 -19.5 -4.082 1 96.38 272 ALA A C 1
ATOM 2075 O O . ALA A 1 272 ? -37.688 -20.359 -3.439 1 96.38 272 ALA A O 1
ATOM 2076 N N . ALA A 1 273 ? -37.719 -18.625 -4.82 1 97.56 273 ALA A N 1
ATOM 2077 C CA . ALA A 1 273 ? -39.156 -18.547 -4.922 1 97.56 273 ALA A CA 1
ATOM 2078 C C . ALA A 1 273 ? -39.656 -19.344 -6.129 1 97.56 273 ALA A C 1
ATOM 2080 O O . ALA A 1 273 ? -40.875 -19.359 -6.402 1 97.56 273 ALA A O 1
ATOM 2081 N N . GLY A 1 274 ? -38.812 -19.891 -6.848 1 97 274 GLY A N 1
ATOM 2082 C CA . GLY A 1 274 ? -39.219 -20.672 -8.008 1 97 274 GLY A CA 1
ATOM 2083 C C . GLY A 1 274 ? -39.469 -19.844 -9.242 1 97 274 GLY A C 1
ATOM 2084 O O . GLY A 1 274 ? -40.156 -20.281 -10.164 1 97 274 GLY A O 1
ATOM 2085 N N . LYS A 1 275 ? -39.031 -18.609 -9.219 1 97.81 275 LYS A N 1
ATOM 2086 C CA . LYS A 1 275 ? -39.188 -17.703 -10.359 1 97.81 275 LYS A CA 1
ATOM 2087 C C . LYS A 1 275 ? -37.906 -17.672 -11.203 1 97.81 275 LYS A C 1
ATOM 2089 O O . LYS A 1 275 ? -37.062 -16.781 -11.039 1 97.81 275 LYS A O 1
ATOM 2094 N N . PHE A 1 276 ? -37.844 -18.438 -12.211 1 96.88 276 PHE A N 1
ATOM 2095 C CA . PHE A 1 276 ? -36.625 -18.703 -12.938 1 96.88 276 PHE A CA 1
ATOM 2096 C C . PHE A 1 276 ? -36.562 -17.906 -14.234 1 96.88 276 PHE A C 1
ATOM 2098 O O . PHE A 1 276 ? -35.531 -17.891 -14.922 1 96.88 276 PHE A O 1
ATOM 2105 N N . GLY A 1 277 ? -37.562 -17.172 -14.586 1 95.5 277 GLY A N 1
ATOM 2106 C CA . GLY A 1 277 ? -37.688 -16.5 -15.875 1 95.5 277 GLY A CA 1
ATOM 2107 C C . GLY A 1 277 ? -36.5 -15.625 -16.219 1 95.5 277 GLY A C 1
ATOM 2108 O O . GLY A 1 277 ? -36.125 -14.758 -15.422 1 95.5 277 GLY A O 1
ATOM 2109 N N . GLY A 1 278 ? -35.875 -15.867 -17.359 1 95.62 278 GLY A N 1
ATOM 2110 C CA . GLY A 1 278 ? -34.844 -14.992 -17.922 1 95.62 278 GLY A CA 1
ATOM 2111 C C . GLY A 1 278 ? -33.469 -15.234 -17.344 1 95.62 278 GLY A C 1
ATOM 2112 O O . GLY A 1 278 ? -32.469 -14.734 -17.875 1 95.62 278 GLY A O 1
ATOM 2113 N N . ILE A 1 279 ? -33.312 -15.984 -16.281 1 96.62 279 ILE A N 1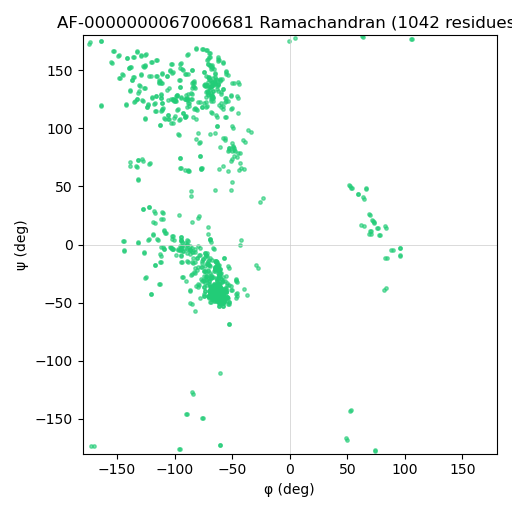
ATOM 2114 C CA . ILE A 1 279 ? -32.062 -16.109 -15.547 1 96.62 279 ILE A CA 1
ATOM 2115 C C . ILE A 1 279 ? -31.062 -16.891 -16.375 1 96.62 279 ILE A C 1
ATOM 2117 O O . ILE A 1 279 ? -29.891 -16.516 -16.469 1 96.62 279 ILE A O 1
ATOM 2121 N N . GLN A 1 280 ? -31.453 -17.969 -17 1 93.88 280 GLN A N 1
ATOM 2122 C CA . GLN A 1 280 ? -30.562 -18.75 -17.828 1 93.88 280 GLN A CA 1
ATOM 2123 C C . GLN A 1 280 ? -29.922 -17.891 -18.922 1 93.88 280 GLN A C 1
ATOM 2125 O O . GLN A 1 280 ? -28.703 -17.938 -19.125 1 93.88 280 GLN A O 1
ATOM 2130 N N . GLN A 1 281 ? -30.703 -17.078 -19.609 1 92.94 281 GLN A N 1
ATOM 2131 C CA . GLN A 1 281 ? -30.219 -16.234 -20.688 1 92.94 281 GLN A CA 1
ATOM 2132 C C . GLN A 1 281 ? -29.297 -15.141 -20.172 1 92.94 281 GLN A C 1
ATOM 2134 O O . GLN A 1 281 ? -28.203 -14.93 -20.719 1 92.94 281 GLN A O 1
ATOM 2139 N N . ALA A 1 282 ? -29.688 -14.5 -19.109 1 93.5 282 ALA A N 1
ATOM 2140 C CA . ALA A 1 282 ? -28.938 -13.359 -18.594 1 93.5 282 ALA A CA 1
ATOM 2141 C C . ALA A 1 282 ? -27.594 -13.805 -18.047 1 93.5 282 ALA A C 1
ATOM 2143 O O . ALA A 1 282 ? -26.594 -13.094 -18.188 1 93.5 282 ALA A O 1
ATOM 2144 N N . LEU A 1 283 ? -27.562 -14.961 -17.438 1 94.06 283 LEU A N 1
ATOM 2145 C CA . LEU A 1 283 ? -26.344 -15.414 -16.781 1 94.06 283 LEU A CA 1
ATOM 2146 C C . LEU A 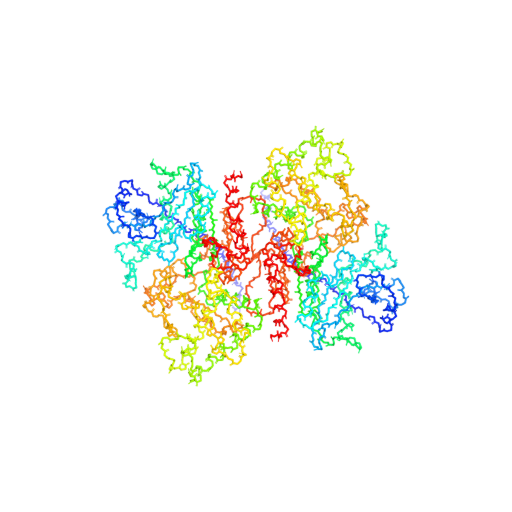1 283 ? -25.594 -16.422 -17.641 1 94.06 283 LEU A C 1
ATOM 2148 O O . LEU A 1 283 ? -24.578 -16.984 -17.203 1 94.06 283 LEU A O 1
ATOM 2152 N N . LYS A 1 284 ? -26.094 -16.656 -18.844 1 90.94 284 LYS A N 1
ATOM 2153 C CA . LYS A 1 284 ? -25.469 -17.547 -19.812 1 90.94 284 LYS A CA 1
ATOM 2154 C C . LYS A 1 284 ? -25.188 -18.922 -19.203 1 90.94 284 LYS A C 1
ATOM 2156 O O . LYS A 1 284 ? -24.078 -19.438 -19.297 1 90.94 284 LYS A O 1
ATOM 2161 N N . LEU A 1 285 ? -26.203 -19.438 -18.609 1 90.5 285 LEU A N 1
ATOM 2162 C CA . LEU A 1 285 ? -26.094 -20.781 -18.062 1 90.5 285 LEU A CA 1
ATOM 2163 C C . LEU A 1 285 ? -26.359 -21.828 -19.125 1 90.5 285 LEU A C 1
ATOM 2165 O O . LEU A 1 285 ? -27.234 -21.656 -19.984 1 90.5 285 LEU A O 1
ATOM 2169 N N . CYS A 1 286 ? -25.594 -22.922 -19.141 1 86.94 286 CYS A N 1
ATOM 2170 C CA . CYS A 1 286 ? -25.75 -23.984 -20.125 1 86.94 286 CYS A CA 1
ATOM 2171 C C . CYS A 1 286 ? -27.094 -24.672 -19.984 1 86.94 286 CYS A C 1
ATOM 2173 O O . CYS A 1 286 ? -27.688 -25.109 -20.969 1 86.94 286 CYS A O 1
ATOM 2175 N N . ASN A 1 287 ? -27.547 -24.797 -18.719 1 88.56 287 ASN A N 1
ATOM 2176 C CA . ASN A 1 287 ? -28.812 -25.453 -18.422 1 88.56 287 ASN A CA 1
ATOM 2177 C C . ASN A 1 287 ? -29.766 -24.516 -17.672 1 88.56 287 ASN A C 1
ATOM 2179 O O . ASN A 1 287 ? -29.328 -23.688 -16.859 1 88.56 287 ASN A O 1
ATOM 2183 N N . PRO A 1 288 ? -31.047 -24.672 -17.984 1 91.44 288 PRO A N 1
ATOM 2184 C CA . PRO A 1 288 ? -32 -23.844 -17.234 1 91.44 288 PRO A CA 1
ATOM 2185 C C . PRO A 1 288 ? -32.094 -24.219 -15.758 1 91.44 288 PRO A C 1
ATOM 2187 O O . PRO A 1 288 ? -31.844 -25.375 -15.398 1 91.44 288 PRO A O 1
ATOM 2190 N N . LEU A 1 289 ? -32.438 -23.188 -14.977 1 93.19 289 LEU A N 1
ATOM 2191 C CA . LEU A 1 289 ? -32.719 -23.469 -13.578 1 93.19 289 LEU A CA 1
ATOM 2192 C C . LEU A 1 289 ? -34.062 -24.203 -13.453 1 93.19 289 LEU A C 1
ATOM 2194 O O . LEU A 1 289 ? -35 -23.953 -14.227 1 93.19 289 LEU A O 1
ATOM 2198 N N . ASN A 1 290 ? -34.094 -25.125 -12.469 1 91.62 290 ASN A N 1
ATOM 2199 C CA . ASN A 1 290 ? -35.312 -25.922 -12.359 1 91.62 290 ASN A CA 1
ATOM 2200 C C . ASN A 1 290 ? -35.656 -26.234 -10.906 1 91.62 290 ASN A C 1
ATOM 2202 O O . ASN A 1 290 ? -36.562 -27.016 -10.633 1 91.62 290 ASN A O 1
ATOM 2206 N N . SER A 1 291 ? -34.875 -25.719 -10 1 93.69 291 SER A N 1
ATOM 2207 C CA . SER A 1 291 ? -35.125 -26.016 -8.586 1 93.69 291 SER A CA 1
ATOM 2208 C C . SER A 1 291 ? -34.781 -24.812 -7.711 1 93.69 291 SER A C 1
ATOM 2210 O O . SER A 1 291 ? -33.812 -24.109 -7.961 1 93.69 291 SER A O 1
ATOM 2212 N N . THR A 1 292 ? -35.531 -24.672 -6.637 1 92.56 292 THR A N 1
ATOM 2213 C CA . THR A 1 292 ? -35.281 -23.594 -5.676 1 92.56 292 THR A CA 1
ATOM 2214 C C . THR A 1 292 ? -34 -23.828 -4.906 1 92.56 292 THR A C 1
ATOM 2216 O O . THR A 1 292 ? -33.406 -22.891 -4.355 1 92.56 292 THR A O 1
ATOM 2219 N N . ASP A 1 293 ? -33.531 -25.062 -4.938 1 89.06 293 ASP A N 1
ATOM 2220 C CA . ASP A 1 293 ? -32.312 -25.422 -4.227 1 89.06 293 ASP A CA 1
ATOM 2221 C C . ASP A 1 293 ? -31.078 -24.844 -4.922 1 89.06 293 ASP A C 1
ATOM 2223 O O . ASP A 1 293 ? -29.984 -24.812 -4.344 1 89.06 293 ASP A O 1
ATOM 2227 N N . GLN A 1 294 ? -31.297 -24.297 -6.121 1 92.31 294 GLN A N 1
ATOM 2228 C CA . GLN A 1 294 ? -30.172 -23.797 -6.902 1 92.31 294 GLN A CA 1
ATOM 2229 C C . GLN A 1 294 ? -29.891 -22.328 -6.562 1 92.31 294 GLN A C 1
ATOM 2231 O O . GLN A 1 294 ? -28.984 -21.719 -7.137 1 92.31 294 GLN A O 1
ATOM 2236 N N . ALA A 1 295 ? -30.625 -21.75 -5.582 1 93.31 295 ALA A N 1
ATOM 2237 C CA . ALA A 1 295 ? -30.438 -20.359 -5.199 1 93.31 295 ALA A CA 1
ATOM 2238 C C . ALA A 1 295 ? -29.016 -20.094 -4.727 1 93.31 295 ALA A C 1
ATOM 2240 O O . ALA A 1 295 ? -28.391 -19.109 -5.125 1 93.31 295 ALA A O 1
ATOM 2241 N N . GLU A 1 296 ? -28.5 -21.016 -3.959 1 90.5 296 GLU A N 1
ATOM 2242 C CA . GLU A 1 296 ? -27.141 -20.875 -3.459 1 90.5 296 GLU A CA 1
ATOM 2243 C C . GLU A 1 296 ? -26.109 -21.016 -4.59 1 90.5 296 GLU A C 1
ATOM 2245 O O . GLU A 1 296 ? -25.141 -20.266 -4.637 1 90.5 296 GLU A O 1
ATOM 2250 N N . SER A 1 297 ? -26.375 -21.938 -5.477 1 89.69 297 SER A N 1
ATOM 2251 C CA . SER A 1 297 ? -25.453 -22.156 -6.578 1 89.69 297 SER A CA 1
ATOM 2252 C C . SER A 1 297 ? -25.375 -20.953 -7.504 1 89.69 297 SER A C 1
ATOM 2254 O O . SER A 1 297 ? -24.297 -20.594 -7.98 1 89.69 297 SER A O 1
ATOM 2256 N N . VAL A 1 298 ? -26.484 -20.359 -7.738 1 92.69 298 VAL A N 1
ATOM 2257 C CA . VAL A 1 298 ? -26.531 -19.172 -8.594 1 92.69 298 VAL A CA 1
ATOM 2258 C C . VAL A 1 298 ? -25.797 -18.016 -7.91 1 92.69 298 VAL A C 1
ATOM 2260 O O . VAL A 1 298 ? -25.031 -17.297 -8.547 1 92.69 298 VAL A O 1
ATOM 2263 N N . SER A 1 299 ? -26.109 -17.859 -6.645 1 93.06 299 SER A N 1
ATOM 2264 C CA . SER A 1 299 ? -25.453 -16.797 -5.883 1 93.06 299 SER A CA 1
ATOM 2265 C C . SER A 1 299 ? -23.953 -17 -5.848 1 93.06 299 SER A C 1
ATOM 2267 O O . SER A 1 299 ? -23.188 -16.031 -5.969 1 93.06 299 SER A O 1
ATOM 2269 N N . ARG A 1 300 ? -23.469 -18.188 -5.754 1 91.19 300 ARG A N 1
ATOM 2270 C CA . ARG A 1 300 ? -22.047 -18.484 -5.738 1 91.19 300 ARG A CA 1
ATOM 2271 C C . ARG A 1 300 ? -21.406 -18.219 -7.102 1 91.19 300 ARG A C 1
ATOM 2273 O O . ARG A 1 300 ? -20.25 -17.812 -7.188 1 91.19 300 ARG A O 1
ATOM 2280 N N . TYR A 1 301 ? -22.172 -18.578 -8.078 1 90.44 301 TYR A N 1
ATOM 2281 C CA . TYR A 1 301 ? -21.719 -18.281 -9.438 1 90.44 301 TYR A CA 1
ATOM 2282 C C . TYR A 1 301 ? -21.469 -16.797 -9.617 1 90.44 301 TYR A C 1
ATOM 2284 O O . TYR A 1 301 ? -20.438 -16.406 -10.188 1 90.44 301 TYR A O 1
ATOM 2292 N N . LEU A 1 302 ? -22.344 -15.984 -9.141 1 93.88 302 LEU A N 1
ATOM 2293 C CA . LEU A 1 302 ? -22.219 -14.539 -9.242 1 93.88 302 LEU A CA 1
ATOM 2294 C C . LEU A 1 302 ? -21.062 -14.031 -8.375 1 93.88 302 LEU A C 1
ATOM 2296 O O . LEU A 1 302 ? -20.312 -13.141 -8.797 1 93.88 302 LEU A O 1
ATOM 2300 N N . LEU A 1 303 ? -20.938 -14.586 -7.164 1 92.75 303 LEU A N 1
ATOM 2301 C CA . LEU A 1 303 ? -19.797 -14.289 -6.309 1 92.75 303 LEU A CA 1
ATOM 2302 C C . LEU A 1 303 ? -18.484 -14.531 -7.051 1 92.75 303 LEU A C 1
ATOM 2304 O O . LEU A 1 303 ? -17.625 -13.656 -7.094 1 92.75 303 LEU A O 1
ATOM 2308 N N . SER A 1 304 ? -18.328 -15.625 -7.656 1 88.81 304 SER A N 1
ATOM 2309 C CA . SER A 1 304 ? -17.109 -15.984 -8.391 1 88.81 304 SER A CA 1
ATOM 2310 C C . SER A 1 304 ? -16.859 -15.023 -9.547 1 88.81 304 SER A C 1
ATOM 2312 O O . SER A 1 304 ? -15.742 -14.57 -9.758 1 88.81 304 SER A O 1
ATOM 2314 N N . ALA A 1 305 ? -17.922 -14.719 -10.273 1 90.06 305 ALA A N 1
ATOM 2315 C CA . ALA A 1 305 ? -17.812 -13.852 -11.445 1 90.06 305 ALA A CA 1
ATOM 2316 C C . ALA A 1 305 ? -17.266 -12.484 -11.062 1 90.06 305 ALA A C 1
ATOM 2318 O O . ALA A 1 305 ? -16.344 -11.969 -11.703 1 90.06 305 ALA A O 1
ATOM 2319 N N . TYR A 1 306 ? -17.812 -11.906 -10.023 1 93.81 306 TYR A N 1
ATOM 2320 C CA . TYR A 1 306 ? -17.406 -10.562 -9.633 1 93.81 306 TYR A CA 1
ATOM 2321 C C . TYR A 1 306 ? -16.031 -10.57 -8.977 1 93.81 306 TYR A C 1
ATOM 2323 O O . TYR A 1 306 ? -15.242 -9.648 -9.164 1 93.81 306 TYR A O 1
ATOM 2331 N N . VAL A 1 307 ? -15.711 -11.609 -8.18 1 91.62 307 VAL A N 1
ATOM 2332 C CA . VAL A 1 307 ? -14.383 -11.711 -7.59 1 91.62 307 VAL A CA 1
ATOM 2333 C C . VAL A 1 307 ? -13.336 -11.875 -8.695 1 91.62 307 VAL A C 1
ATOM 2335 O O . VAL A 1 307 ? -12.305 -11.195 -8.688 1 91.62 307 VAL A O 1
ATOM 2338 N N . HIS A 1 308 ? -13.625 -12.688 -9.664 1 87.75 308 HIS A N 1
ATOM 2339 C CA . HIS A 1 308 ? -12.695 -12.93 -10.758 1 87.75 308 HIS A CA 1
ATOM 2340 C C . HIS A 1 308 ? -12.523 -11.68 -11.617 1 87.75 308 HIS A C 1
ATOM 2342 O O . HIS A 1 308 ? -11.43 -11.414 -12.117 1 87.75 308 HIS A O 1
ATOM 2348 N N . ALA A 1 309 ? -13.602 -10.969 -11.828 1 89.25 309 ALA A N 1
ATOM 2349 C CA . ALA A 1 309 ? -13.508 -9.742 -12.609 1 89.25 309 ALA A CA 1
ATOM 2350 C C . ALA A 1 309 ? -12.531 -8.758 -11.969 1 89.25 309 ALA A C 1
ATOM 2352 O O . ALA A 1 309 ? -11.75 -8.109 -12.664 1 89.25 309 ALA A O 1
ATOM 2353 N N . ALA A 1 310 ? -12.578 -8.633 -10.641 1 90.31 310 ALA A N 1
ATOM 2354 C CA . ALA A 1 310 ? -11.633 -7.773 -9.945 1 90.31 310 ALA A CA 1
ATOM 2355 C C . ALA A 1 310 ? -10.219 -8.359 -9.992 1 90.31 310 ALA A C 1
ATOM 2357 O O . ALA A 1 310 ? -9.273 -7.676 -10.391 1 90.31 310 ALA A O 1
ATOM 2358 N N . GLN A 1 311 ? -10.094 -9.578 -9.672 1 88.81 311 GLN A N 1
ATOM 2359 C CA . GLN A 1 311 ? -8.812 -10.266 -9.523 1 88.81 311 GLN A CA 1
ATOM 2360 C C . GLN A 1 311 ? -8.031 -10.242 -10.836 1 88.81 311 GLN A C 1
ATOM 2362 O O . GLN A 1 311 ? -6.812 -10.07 -10.836 1 88.81 311 GLN A O 1
ATOM 2367 N N . TYR A 1 312 ? -8.758 -10.422 -11.938 1 82.94 312 TYR A N 1
ATOM 2368 C CA . TYR A 1 312 ? -8.07 -10.594 -13.211 1 82.94 312 TYR A CA 1
ATOM 2369 C C . TYR A 1 312 ? -8.273 -9.383 -14.109 1 82.94 312 TYR A C 1
ATOM 2371 O O . TYR A 1 312 ? -8.242 -9.5 -15.336 1 82.94 312 TYR A O 1
ATOM 2379 N N . ASN A 1 313 ? -8.484 -8.297 -13.367 1 79.44 313 ASN A N 1
ATOM 2380 C CA . ASN A 1 313 ? -8.555 -7.051 -14.125 1 79.44 313 ASN A CA 1
ATOM 2381 C C . ASN A 1 313 ? -7.367 -6.898 -15.07 1 79.44 313 ASN A C 1
ATOM 2383 O O . ASN A 1 313 ? -6.223 -7.113 -14.672 1 79.44 313 ASN A O 1
ATOM 2387 N N . ALA A 1 314 ? -7.57 -6.848 -16.312 1 62.34 314 ALA A N 1
ATOM 2388 C CA . ALA A 1 314 ? -6.492 -6.66 -17.281 1 62.34 314 ALA A CA 1
ATOM 2389 C C . ALA A 1 314 ? -6.781 -5.477 -18.203 1 62.34 314 ALA A C 1
ATOM 2391 O O . ALA A 1 314 ? -7.789 -5.469 -18.922 1 62.34 314 ALA A O 1
ATOM 2392 N N . ALA A 1 315 ? -5.969 -4.414 -17.938 1 53.81 315 ALA A N 1
ATOM 2393 C CA . ALA A 1 315 ? -6.133 -3.301 -18.875 1 53.81 315 ALA A CA 1
ATOM 2394 C C . ALA A 1 315 ? -6.176 -3.797 -20.312 1 53.81 315 ALA A C 1
ATOM 2396 O O . ALA A 1 315 ? -6.781 -3.16 -21.172 1 53.81 315 ALA A O 1
ATOM 2397 N N . LEU A 1 316 ? -5.238 -4.785 -20.562 1 50.78 316 LEU A N 1
ATOM 2398 C CA . LEU A 1 316 ? -5.07 -5.246 -21.938 1 50.78 316 LEU A CA 1
ATOM 2399 C C . LEU A 1 316 ? -6.363 -5.863 -22.469 1 50.78 316 LEU A C 1
ATOM 2401 O O . LEU A 1 316 ? -6.508 -6.074 -23.672 1 50.78 316 LEU A O 1
ATOM 2405 N N . ALA A 1 317 ? -7.16 -6.293 -21.359 1 54.59 317 ALA A N 1
ATOM 2406 C CA . ALA A 1 317 ? -8.203 -7.148 -21.922 1 54.59 317 ALA A CA 1
ATOM 2407 C C . ALA A 1 317 ? -9.445 -6.336 -22.266 1 54.59 317 ALA A C 1
ATOM 2409 O O . ALA A 1 317 ? -9.602 -5.199 -21.828 1 54.59 317 ALA A O 1
ATOM 2410 N N . GLN A 1 318 ? -10.031 -6.781 -23.25 1 58.16 318 GLN A N 1
ATOM 2411 C CA . GLN A 1 318 ? -11.336 -6.355 -23.75 1 58.16 318 GLN A CA 1
ATOM 2412 C C . GLN A 1 318 ? -12.32 -6.168 -22.594 1 58.16 318 GLN A C 1
ATOM 2414 O O . GLN A 1 318 ? -13.398 -5.598 -22.781 1 58.16 318 GLN A O 1
ATOM 2419 N N . PHE A 1 319 ? -11.68 -6.473 -21.266 1 66 319 PHE A N 1
ATOM 2420 C CA . PHE A 1 319 ? -12.688 -6.484 -20.219 1 66 319 PHE A CA 1
ATOM 2421 C C . PHE A 1 319 ? -12.172 -5.797 -18.953 1 66 319 PHE A C 1
ATOM 2423 O O . PHE A 1 319 ? -12.016 -6.434 -17.906 1 66 319 PHE A O 1
ATOM 2430 N N . PRO A 1 320 ? -12.016 -4.512 -18.953 1 79.06 320 PRO A N 1
ATOM 2431 C CA . PRO A 1 320 ? -11.602 -3.799 -17.75 1 79.06 320 PRO A CA 1
ATOM 2432 C C . PRO A 1 320 ? -12.703 -3.748 -16.688 1 79.06 320 PRO A C 1
ATOM 2434 O O . PRO A 1 320 ? -13.891 -3.684 -17.031 1 79.06 320 PRO A O 1
ATOM 2437 N N . LEU A 1 321 ? -12.312 -3.918 -15.438 1 87.12 321 LEU A N 1
ATOM 2438 C CA . LEU A 1 321 ? -13.227 -3.84 -14.305 1 87.12 321 LEU A CA 1
ATOM 2439 C C . LEU A 1 321 ? -14.133 -2.617 -14.422 1 87.12 321 LEU A C 1
ATOM 2441 O O . LEU A 1 321 ? -15.32 -2.684 -14.102 1 87.12 321 LEU A O 1
ATOM 2445 N N . ASN A 1 322 ? -13.641 -1.551 -15 1 87 322 ASN A N 1
ATOM 2446 C CA . ASN A 1 322 ? -14.414 -0.323 -15.156 1 87 322 ASN A CA 1
ATOM 2447 C C . ASN A 1 322 ? -15.578 -0.516 -16.125 1 87 322 ASN A C 1
ATOM 2449 O O . ASN A 1 322 ? -16.594 0.18 -16.016 1 87 322 ASN A O 1
ATOM 2453 N N . ALA A 1 323 ? -15.414 -1.436 -17.062 1 87.19 323 ALA A N 1
ATOM 2454 C CA . ALA A 1 323 ? -16.516 -1.719 -17.969 1 87.19 323 ALA A CA 1
ATOM 2455 C C . ALA A 1 323 ? -17.719 -2.27 -17.219 1 87.19 323 ALA A C 1
ATOM 2457 O O . ALA A 1 323 ? -18.875 -1.954 -17.547 1 87.19 323 ALA A O 1
ATOM 2458 N N . ILE A 1 324 ? -17.5 -3.074 -16.219 1 91.69 324 ILE A N 1
ATOM 2459 C CA . ILE A 1 324 ? -18.578 -3.609 -15.391 1 91.69 324 ILE A CA 1
ATOM 2460 C C . ILE A 1 324 ? -19.234 -2.479 -14.594 1 91.69 324 ILE A C 1
ATOM 2462 O O . ILE A 1 324 ? -20.453 -2.383 -14.531 1 91.69 324 ILE A O 1
ATOM 2466 N N . ILE A 1 325 ? -18.422 -1.616 -14.047 1 93.56 325 ILE A N 1
ATOM 2467 C CA . ILE A 1 325 ? -18.906 -0.505 -13.234 1 93.56 325 ILE A CA 1
ATOM 2468 C C . ILE A 1 325 ? -19.766 0.427 -14.094 1 93.56 325 ILE A C 1
ATOM 2470 O O . ILE A 1 325 ? -20.891 0.759 -13.727 1 93.56 325 ILE A O 1
ATOM 2474 N N . ASN A 1 326 ? -19.25 0.765 -15.273 1 92.81 326 ASN A N 1
ATOM 2475 C CA . ASN A 1 326 ? -19.953 1.673 -16.172 1 92.81 326 ASN A CA 1
ATOM 2476 C C . ASN A 1 326 ? -21.266 1.066 -16.672 1 92.81 326 ASN A C 1
ATOM 2478 O O . ASN A 1 326 ? -22.281 1.75 -16.734 1 92.81 326 ASN A O 1
ATOM 2482 N N . ALA A 1 327 ? -21.156 -0.192 -17.031 1 92.75 327 ALA A N 1
ATOM 2483 C CA . ALA A 1 327 ? -22.375 -0.875 -17.484 1 92.75 327 ALA A CA 1
ATOM 2484 C C . ALA A 1 327 ? -23.422 -0.904 -16.375 1 92.75 327 ALA A C 1
ATOM 2486 O O . ALA A 1 327 ? -24.609 -0.693 -16.641 1 92.75 327 ALA A O 1
ATOM 2487 N N . THR A 1 328 ? -23.031 -1.197 -15.172 1 95.69 328 THR A N 1
ATOM 2488 C CA . THR A 1 328 ? -23.922 -1.247 -14.023 1 95.69 328 THR A CA 1
ATOM 2489 C C . THR A 1 328 ? -24.578 0.114 -13.781 1 95.69 328 THR A C 1
ATOM 2491 O O . THR A 1 328 ? -25.781 0.203 -13.578 1 95.69 328 THR A O 1
ATOM 2494 N N . LEU A 1 329 ? -23.812 1.17 -13.867 1 94.94 329 LEU A N 1
ATOM 2495 C CA . LEU A 1 329 ? -24.297 2.521 -13.594 1 94.94 329 LEU A CA 1
ATOM 2496 C C . LEU A 1 329 ? -25.281 2.971 -14.664 1 94.94 329 LEU A C 1
ATOM 2498 O O . LEU A 1 329 ? -26.203 3.75 -14.375 1 94.94 329 LEU A O 1
ATOM 2502 N N . ALA A 1 330 ? -25.141 2.475 -15.859 1 95.38 330 ALA A N 1
ATOM 2503 C CA . ALA A 1 330 ? -25.984 2.877 -16.984 1 95.38 330 ALA A CA 1
ATOM 2504 C C . ALA A 1 330 ? -27.359 2.238 -16.891 1 95.38 330 ALA A C 1
ATOM 2506 O O . ALA A 1 330 ? -28.297 2.66 -17.578 1 95.38 330 ALA A O 1
ATOM 2507 N N . LEU A 1 331 ? -27.547 1.257 -16.078 1 95.81 331 LEU A N 1
ATOM 2508 C CA . LEU A 1 331 ? -28.781 0.508 -15.977 1 95.81 331 LEU A CA 1
ATOM 2509 C C . LEU A 1 331 ? -29.594 0.948 -14.75 1 95.81 331 LEU A C 1
ATOM 2511 O O . LEU A 1 331 ? -29.016 1.335 -13.734 1 95.81 331 LEU A O 1
ATOM 2515 N N . PRO A 1 332 ? -30.922 0.873 -14.898 1 94.75 332 PRO A N 1
ATOM 2516 C CA . PRO A 1 332 ? -31.719 1.172 -13.711 1 94.75 332 PRO A CA 1
ATOM 2517 C C . PRO A 1 332 ? -31.562 0.121 -12.617 1 94.75 332 PRO A C 1
ATOM 2519 O O . PRO A 1 332 ? -31.266 -1.037 -12.906 1 94.75 332 PRO A O 1
ATOM 2522 N N . GLN A 1 333 ? -31.781 0.508 -11.375 1 91.44 333 GLN A N 1
ATOM 2523 C CA . GLN A 1 333 ? -31.562 -0.314 -10.188 1 91.44 333 GLN A CA 1
ATOM 2524 C C . GLN A 1 333 ? -32.406 -1.579 -10.242 1 91.44 333 GLN A C 1
ATOM 2526 O O . GLN A 1 333 ? -32.031 -2.623 -9.719 1 91.44 333 GLN A O 1
ATOM 2531 N N . ASN A 1 334 ? -33.594 -1.561 -10.906 1 92.88 334 ASN A N 1
ATOM 2532 C CA . ASN A 1 334 ? -34.5 -2.689 -10.883 1 92.88 334 ASN A CA 1
ATOM 2533 C C . ASN A 1 334 ? -34.219 -3.674 -12.008 1 92.88 334 ASN A C 1
ATOM 2535 O O . ASN A 1 334 ? -34.906 -4.699 -12.133 1 92.88 334 ASN A O 1
ATOM 2539 N N . ASP A 1 335 ? -33.25 -3.436 -12.82 1 96.31 335 ASP A N 1
ATOM 2540 C CA . ASP A 1 335 ? -32.875 -4.336 -13.906 1 96.31 335 ASP A CA 1
ATOM 2541 C C . ASP A 1 335 ? -31.766 -5.285 -13.477 1 96.31 335 ASP A C 1
ATOM 2543 O O . ASP A 1 335 ? -30.688 -5.312 -14.086 1 96.31 335 ASP A O 1
ATOM 2547 N N . SER A 1 336 ? -32.094 -6.141 -12.547 1 97.31 336 SER A N 1
ATOM 2548 C CA . SER A 1 336 ? -31.125 -6.996 -11.883 1 97.31 336 SER A CA 1
ATOM 2549 C C . SER A 1 336 ? -30.438 -7.918 -12.875 1 97.31 336 SER A C 1
ATOM 2551 O O . SER A 1 336 ? -29.219 -8.078 -12.828 1 97.31 336 SER A O 1
ATOM 2553 N N . LEU A 1 337 ? -31.156 -8.484 -13.812 1 96.88 337 LEU A N 1
ATOM 2554 C CA . LEU A 1 337 ? -30.594 -9.469 -14.734 1 96.88 337 LEU A CA 1
ATOM 2555 C C . LEU A 1 337 ? -29.609 -8.812 -15.688 1 96.88 337 LEU A C 1
ATOM 2557 O O . LEU A 1 337 ? -28.516 -9.352 -15.93 1 96.88 337 LEU A O 1
ATOM 2561 N N . SER A 1 338 ? -29.922 -7.633 -16.172 1 95.56 338 SER A N 1
ATOM 2562 C CA . SER A 1 338 ? -29 -6.922 -17.047 1 95.56 338 SER A CA 1
ATOM 2563 C C . SER A 1 338 ? -27.75 -6.465 -16.297 1 95.56 338 SER A C 1
ATOM 2565 O O . SER A 1 338 ? -26.641 -6.516 -16.828 1 95.56 338 SER A O 1
ATOM 2567 N N . ILE A 1 339 ? -27.953 -5.992 -15.078 1 96.56 339 ILE A N 1
ATOM 2568 C CA . ILE A 1 339 ? -26.844 -5.555 -14.242 1 96.56 339 ILE A CA 1
ATOM 2569 C C . ILE A 1 339 ? -25.859 -6.703 -14.039 1 96.56 339 ILE A C 1
ATOM 2571 O O . ILE A 1 339 ? -24.656 -6.547 -14.258 1 96.56 339 ILE A O 1
ATOM 2575 N N . LEU A 1 340 ? -26.406 -7.875 -13.672 1 96.5 340 LEU A N 1
ATOM 2576 C CA . LEU A 1 340 ? -25.547 -9.008 -13.344 1 96.5 340 LEU A CA 1
ATOM 2577 C C . LEU A 1 340 ? -24.938 -9.609 -14.602 1 96.5 340 LEU A C 1
ATOM 2579 O O . LEU A 1 340 ? -23.844 -10.188 -14.555 1 96.5 340 LEU A O 1
ATOM 2583 N N . GLY A 1 341 ? -25.594 -9.477 -15.75 1 91.75 341 GLY A N 1
ATOM 2584 C CA . GLY A 1 341 ? -25.078 -9.977 -17.016 1 91.75 341 GLY A CA 1
ATOM 2585 C C . GLY A 1 341 ? -23.766 -9.344 -17.406 1 91.75 341 GLY A C 1
ATOM 2586 O O . GLY A 1 341 ? -22.984 -9.945 -18.156 1 91.75 341 GLY A O 1
ATOM 2587 N N . ALA A 1 342 ? -23.469 -8.188 -16.859 1 87.31 342 ALA A N 1
ATOM 2588 C CA . ALA A 1 342 ? -22.281 -7.426 -17.234 1 87.31 342 ALA A CA 1
ATOM 2589 C C . ALA A 1 342 ? -21 -8.133 -16.766 1 87.31 342 ALA A C 1
ATOM 2591 O O . ALA A 1 342 ? -19.938 -7.957 -17.359 1 87.31 342 ALA A O 1
ATOM 2592 N N . ALA A 1 343 ? -21.031 -8.945 -15.766 1 88.06 343 ALA A N 1
ATOM 2593 C CA . ALA A 1 343 ? -19.844 -9.578 -15.203 1 88.06 343 ALA A CA 1
ATOM 2594 C C . ALA A 1 343 ? -19.625 -10.961 -15.812 1 88.06 343 ALA A C 1
ATOM 2596 O O . ALA A 1 343 ? -18.547 -11.547 -15.656 1 88.06 343 ALA A O 1
ATOM 2597 N N . ILE A 1 344 ? -20.594 -11.539 -16.484 1 87.69 344 ILE A N 1
ATOM 2598 C CA . ILE A 1 344 ? -20.625 -12.945 -16.859 1 87.69 344 ILE A CA 1
ATOM 2599 C C . ILE A 1 344 ? -19.547 -13.227 -17.906 1 87.69 344 ILE A C 1
ATOM 2601 O O . ILE A 1 344 ? -18.891 -14.258 -17.859 1 87.69 344 ILE A O 1
ATOM 2605 N N . PRO A 1 345 ? -19.344 -12.289 -18.828 1 76.81 345 PRO A N 1
ATOM 2606 C CA . PRO A 1 345 ? -18.297 -12.562 -19.812 1 76.81 345 PRO A CA 1
ATOM 2607 C C . PRO A 1 345 ? -16.938 -12.812 -19.141 1 76.81 345 PRO A C 1
ATOM 2609 O O . PRO A 1 345 ? -16.156 -13.633 -19.641 1 76.81 345 PRO A O 1
ATOM 2612 N N . TRP A 1 346 ? -16.656 -12.195 -18.016 1 75.44 346 TRP A N 1
ATOM 2613 C CA . TRP A 1 346 ? -15.398 -12.398 -17.297 1 75.44 346 TRP A CA 1
ATOM 2614 C C . TRP A 1 346 ? -15.312 -13.812 -16.734 1 75.44 346 TRP A C 1
ATOM 2616 O O . TRP A 1 346 ? -14.258 -14.445 -16.797 1 75.44 346 TRP A O 1
ATOM 2626 N N . GLU A 1 347 ? -16.406 -14.234 -16.188 1 77.94 347 GLU A N 1
ATOM 2627 C CA . GLU A 1 347 ? -16.422 -15.57 -15.602 1 77.94 347 GLU A CA 1
ATOM 2628 C C . GLU A 1 347 ? -16.25 -16.641 -16.672 1 77.94 347 GLU A C 1
ATOM 2630 O O . GLU A 1 347 ? -15.531 -17.625 -16.469 1 77.94 347 GLU A O 1
ATOM 2635 N N . LEU A 1 348 ? -16.906 -16.453 -17.828 1 75.62 348 LEU A N 1
ATOM 2636 C CA . LEU A 1 348 ? -16.781 -17.406 -18.938 1 75.62 348 LEU A CA 1
ATOM 2637 C C . LEU A 1 348 ? -15.344 -17.469 -19.438 1 75.62 348 LEU A C 1
ATOM 2639 O O . LEU A 1 348 ? -14.852 -18.547 -19.781 1 75.62 348 LEU A O 1
ATOM 2643 N N . ARG A 1 349 ? -14.711 -16.406 -19.375 1 71.19 349 ARG A N 1
ATOM 2644 C CA . ARG A 1 349 ? -13.312 -16.359 -19.781 1 71.19 349 ARG A CA 1
ATOM 2645 C C . ARG A 1 349 ? -12.422 -17.109 -18.797 1 71.19 349 ARG A C 1
ATOM 2647 O O . ARG A 1 349 ? -11.523 -17.844 -19.219 1 71.19 349 ARG A O 1
ATOM 2654 N N . VAL A 1 350 ? -12.664 -16.875 -17.609 1 69.12 350 VAL A N 1
ATOM 2655 C CA . VAL A 1 350 ? -11.852 -17.516 -16.578 1 69.12 350 VAL A CA 1
ATOM 2656 C C . VAL A 1 350 ? -12.078 -19.031 -16.609 1 69.12 350 VAL A C 1
ATOM 2658 O O . VAL A 1 350 ? -11.133 -19.812 -16.484 1 69.12 350 VAL A O 1
ATOM 2661 N N . GLN A 1 351 ? -13.367 -19.422 -16.781 1 65.25 351 GLN A N 1
ATOM 2662 C CA . GLN A 1 351 ? -13.695 -20.844 -16.812 1 65.25 351 GLN A CA 1
ATOM 2663 C C . GLN A 1 351 ? -13.172 -21.516 -18.078 1 65.25 351 GLN A C 1
ATOM 2665 O O . GLN A 1 351 ? -12.789 -22.672 -18.062 1 65.25 351 GLN A O 1
ATOM 2670 N N . GLY A 1 352 ? -13.375 -20.828 -19.188 1 58.44 352 GLY A N 1
ATOM 2671 C CA . GLY A 1 352 ? -12.961 -21.391 -20.469 1 58.44 352 GLY A CA 1
ATOM 2672 C C . GLY A 1 352 ? -11.453 -21.469 -20.625 1 58.44 352 GLY A C 1
ATOM 2673 O O . GLY A 1 352 ? -10.953 -22.125 -21.531 1 58.44 352 GLY A O 1
ATOM 2674 N N . GLY A 1 353 ? -10.688 -21.094 -19.562 1 51.41 353 GLY A N 1
ATOM 2675 C CA . GLY A 1 353 ? -9.242 -21.141 -19.656 1 51.41 353 GLY A CA 1
ATOM 2676 C C . GLY A 1 353 ? -8.703 -20.469 -20.906 1 51.41 353 GLY A C 1
ATOM 2677 O O . GLY A 1 353 ? -9.414 -19.672 -21.531 1 51.41 353 GLY A O 1
ATOM 2678 N N . ALA A 1 354 ? -7.293 -20.672 -21.266 1 42.66 354 ALA A N 1
ATOM 2679 C CA . ALA A 1 354 ? -6.648 -20.203 -22.5 1 42.66 354 ALA A CA 1
ATOM 2680 C C . ALA A 1 354 ? -7.457 -20.609 -23.734 1 42.66 354 ALA A C 1
ATOM 2682 O O . ALA A 1 354 ? -7.484 -19.891 -24.734 1 42.66 354 ALA A O 1
ATOM 2683 N N . ALA A 1 355 ? -7.93 -21.703 -23.656 1 39.84 355 ALA A N 1
ATOM 2684 C CA . ALA A 1 355 ? -8.656 -22.266 -24.781 1 39.84 355 ALA A CA 1
ATOM 2685 C C . ALA A 1 355 ? -9.969 -21.516 -25.016 1 39.84 355 ALA A C 1
ATOM 2687 O O . ALA A 1 355 ? -10.531 -21.562 -26.109 1 39.84 355 ALA A O 1
ATOM 2688 N N . ALA A 1 356 ? -10.461 -21 -24.016 1 40.41 356 ALA A N 1
ATOM 2689 C CA . ALA A 1 356 ? -11.719 -20.297 -24.188 1 40.41 356 ALA A CA 1
ATOM 2690 C C . ALA A 1 356 ? -11.516 -18.969 -24.922 1 40.41 356 ALA A C 1
ATOM 2692 O O . ALA A 1 356 ? -12.477 -18.281 -25.25 1 40.41 356 ALA A O 1
ATOM 2693 N N . ALA A 1 357 ? -10.328 -18.422 -24.859 1 39.38 357 ALA A N 1
ATOM 2694 C CA . ALA A 1 357 ? -10.18 -17.297 -25.781 1 39.38 357 ALA A CA 1
ATOM 2695 C C . ALA A 1 357 ? -10.711 -17.641 -27.156 1 39.38 357 ALA A C 1
ATOM 2697 O O . ALA A 1 357 ? -11.125 -16.766 -27.922 1 39.38 357 ALA A O 1
ATOM 2698 N N . SER A 1 358 ? -10.367 -18.844 -27.609 1 36.97 358 SER A N 1
ATOM 2699 C CA . SER A 1 358 ? -10.836 -19.297 -28.906 1 36.97 358 SER A CA 1
ATOM 2700 C C . SER A 1 358 ? -12.227 -19.922 -28.812 1 36.97 358 SER A C 1
ATOM 2702 O O . SER A 1 358 ? -12.914 -20.094 -29.812 1 36.97 358 SER A O 1
ATOM 2704 N N . SER A 1 359 ? -12.406 -20.938 -27.812 1 39.12 359 SER A N 1
ATOM 2705 C CA . SER A 1 359 ? -13.688 -21.625 -27.797 1 39.12 359 SER A CA 1
ATOM 2706 C C . SER A 1 359 ? -14.758 -20.781 -27.109 1 39.12 359 SER A C 1
ATOM 2708 O O . SER A 1 359 ? -14.531 -20.266 -26.016 1 39.12 359 SER A O 1
ATOM 2710 N N . SER A 1 360 ? -15.5 -20.094 -27.656 1 44.5 360 SER A N 1
ATOM 2711 C CA . SER A 1 360 ? -16.781 -19.484 -27.312 1 44.5 360 SER A CA 1
ATOM 2712 C C . SER A 1 360 ? -17.516 -20.297 -26.25 1 44.5 360 SER A C 1
ATOM 2714 O O . SER A 1 360 ? -18.375 -21.125 -26.578 1 44.5 360 SER A O 1
ATOM 2716 N N . SER A 1 361 ? -16.859 -20.844 -25.359 1 53.38 361 SER A N 1
ATOM 2717 C CA . SER A 1 361 ? -17.875 -21.453 -24.516 1 53.38 361 SER A CA 1
ATOM 2718 C C . SER A 1 361 ? -18.969 -20.469 -24.172 1 53.38 361 SER A C 1
ATOM 2720 O O . SER A 1 361 ? -18.703 -19.391 -23.609 1 53.38 361 SER A O 1
ATOM 2722 N N . SER A 1 362 ? -20 -20.547 -24.812 1 70.31 362 SER A N 1
ATOM 2723 C CA . SER A 1 362 ? -21.172 -19.672 -24.906 1 70.31 362 SER A CA 1
ATOM 2724 C C . SER A 1 362 ? -22.016 -19.734 -23.625 1 70.31 362 SER A C 1
ATOM 2726 O O . SER A 1 362 ? -22.828 -18.859 -23.375 1 70.31 362 SER A O 1
ATOM 2728 N N . CYS A 1 363 ? -21.578 -20.797 -22.734 1 80.75 363 CYS A N 1
ATOM 2729 C CA . CYS A 1 363 ? -22.422 -20.859 -21.531 1 80.75 363 CYS A CA 1
ATOM 2730 C C . CYS A 1 363 ? -21.672 -21.469 -20.359 1 80.75 363 CYS A C 1
ATOM 2732 O O . CYS A 1 363 ? -20.578 -22.031 -20.547 1 80.75 363 CYS A O 1
ATOM 2734 N N . SER A 1 364 ? -22.031 -21.219 -19.109 1 81.62 364 SER A N 1
ATOM 2735 C CA . SER A 1 364 ? -21.453 -21.75 -17.875 1 81.62 364 SER A CA 1
ATOM 2736 C C . SER A 1 364 ? -22.359 -22.812 -17.25 1 81.62 364 SER A C 1
ATOM 2738 O O . SER A 1 364 ? -23.578 -22.656 -17.25 1 81.62 364 SER A O 1
ATOM 2740 N N . THR A 1 365 ? -21.75 -23.891 -16.844 1 72.69 365 THR A N 1
ATOM 2741 C CA . THR A 1 365 ? -22.484 -24.891 -16.078 1 72.69 365 THR A CA 1
ATOM 2742 C C . THR A 1 365 ? -22.422 -24.594 -14.586 1 72.69 365 THR A C 1
ATOM 2744 O O . THR A 1 365 ? -21.328 -24.359 -14.039 1 72.69 365 THR A O 1
ATOM 2747 N N . LEU A 1 366 ? -23.625 -24.375 -14.055 1 68.81 366 LEU A N 1
ATOM 2748 C CA . LEU A 1 366 ? -23.688 -24.156 -12.617 1 68.81 366 LEU A CA 1
ATOM 2749 C C . LEU A 1 366 ? -23.328 -25.438 -11.859 1 68.81 366 LEU A C 1
ATOM 2751 O O . LEU A 1 366 ? -23.797 -26.516 -12.203 1 68.81 366 LEU A O 1
ATOM 2755 N N . LEU A 1 367 ? -22.266 -25.406 -11.195 1 59.88 367 LEU A N 1
ATOM 2756 C CA . LEU A 1 367 ? -21.984 -26.547 -10.344 1 59.88 367 LEU A CA 1
ATOM 2757 C C . LEU A 1 367 ? -22.984 -26.641 -9.195 1 59.88 367 LEU A C 1
ATOM 2759 O O . LEU A 1 367 ? -23.406 -25.625 -8.656 1 59.88 367 LEU A O 1
ATOM 2763 N N . PRO A 1 368 ? -23.719 -27.922 -9.109 1 51.94 368 PRO A N 1
ATOM 2764 C CA . PRO A 1 368 ? -24.609 -28.047 -7.949 1 51.94 368 PRO A CA 1
ATOM 2765 C C . PRO A 1 368 ? -23.953 -27.562 -6.656 1 51.94 368 PRO A C 1
ATOM 2767 O O . PRO A 1 368 ? -22.734 -27.656 -6.5 1 51.94 368 PRO A O 1
ATOM 2770 N N . ALA A 1 369 ? -24.812 -26.828 -5.879 1 48.41 369 ALA A N 1
ATOM 2771 C CA . ALA A 1 369 ? -24.328 -26.422 -4.562 1 48.41 369 ALA A CA 1
ATOM 2772 C C . ALA A 1 369 ? -23.641 -27.594 -3.852 1 48.41 369 ALA A C 1
ATOM 2774 O O . ALA A 1 369 ? -24.172 -28.703 -3.807 1 48.41 369 ALA A O 1
ATOM 2775 N N . GLY A 1 370 ? -22.484 -27.547 -3.391 1 45.84 370 GLY A N 1
ATOM 2776 C CA . GLY A 1 370 ? -21.844 -28.609 -2.639 1 45.84 370 GLY A CA 1
ATOM 2777 C C . GLY A 1 370 ? -21.219 -29.672 -3.521 1 45.84 370 GLY A C 1
ATOM 2778 O O . GLY A 1 370 ? -20.516 -30.562 -3.031 1 45.84 370 GLY A O 1
ATOM 2779 N N . GLN A 1 371 ? -21.906 -29.938 -4.582 1 44.56 371 GLN A N 1
ATOM 2780 C CA . GLN A 1 371 ? -21.422 -31.094 -5.316 1 44.56 371 GLN A CA 1
ATOM 2781 C C . GLN A 1 371 ? -20.062 -30.812 -5.965 1 44.56 371 GLN A C 1
ATOM 2783 O O . GLN A 1 371 ? -19.922 -29.828 -6.707 1 44.56 371 GLN A O 1
ATOM 2788 N N . LEU A 1 372 ? -19.078 -31.156 -5.344 1 44.66 372 LEU A N 1
ATOM 2789 C CA . LEU A 1 372 ? -17.688 -31.297 -5.777 1 44.66 372 LEU A CA 1
ATOM 2790 C C . LEU A 1 372 ? -17.578 -32.281 -6.941 1 44.66 372 LEU A C 1
ATOM 2792 O O . LEU A 1 372 ? -17.969 -33.438 -6.816 1 44.66 372 LEU A O 1
ATOM 2796 N N . ASP A 1 373 ? -18.047 -32.031 -8.055 1 43.41 373 ASP A N 1
ATOM 2797 C CA . ASP A 1 373 ? -17.938 -33.094 -9.062 1 43.41 373 ASP A CA 1
ATOM 2798 C C . ASP A 1 373 ? -16.484 -33.531 -9.25 1 43.41 373 ASP A C 1
ATOM 2800 O O . ASP A 1 373 ? -15.57 -32.719 -9.18 1 43.41 373 ASP A O 1
ATOM 2804 N N . ARG A 1 374 ? -16.281 -34.844 -9.031 1 43.09 374 ARG A N 1
ATOM 2805 C CA . ARG A 1 374 ? -15.047 -35.594 -9.266 1 43.09 374 ARG A CA 1
ATOM 2806 C C . ARG A 1 374 ? -14.367 -35.156 -10.555 1 43.09 374 ARG A C 1
ATOM 2808 O O . ARG A 1 374 ? -13.156 -35.344 -10.719 1 43.09 374 ARG A O 1
ATOM 2815 N N . TYR A 1 375 ? -15.102 -34.875 -11.594 1 45.44 375 TYR A N 1
ATOM 2816 C CA . TYR A 1 375 ? -14.641 -34.688 -12.961 1 45.44 375 TYR A CA 1
ATOM 2817 C C . TYR A 1 375 ? -13.828 -33.406 -13.078 1 45.44 375 TYR A C 1
ATOM 2819 O O . TYR A 1 375 ? -13.211 -33.125 -14.117 1 45.44 375 TYR A O 1
ATOM 2827 N N . THR A 1 376 ? -13.617 -32.781 -11.875 1 60.31 376 THR A N 1
ATOM 2828 C CA . THR A 1 376 ? -12.938 -31.5 -11.875 1 60.31 376 THR A CA 1
ATOM 2829 C C . THR A 1 376 ? -11.617 -31.578 -11.109 1 60.31 376 THR A C 1
ATOM 2831 O O . THR A 1 376 ? -11.055 -30.547 -10.727 1 60.31 376 THR A O 1
ATOM 2834 N N . ARG A 1 377 ? -11.203 -32.938 -11.203 1 74.81 377 ARG A N 1
ATOM 2835 C CA . ARG A 1 377 ? -9.945 -33.188 -10.5 1 74.81 377 ARG A CA 1
ATOM 2836 C C . ARG A 1 377 ? -8.766 -32.594 -11.258 1 74.81 377 ARG A C 1
ATOM 2838 O O . ARG A 1 377 ? -8.633 -32.781 -12.469 1 74.81 377 ARG A O 1
ATOM 2845 N N . ASN A 1 378 ? -8.055 -31.859 -10.617 1 82.31 378 ASN A N 1
ATOM 2846 C CA . ASN A 1 378 ? -6.848 -31.219 -11.141 1 82.31 378 ASN A CA 1
ATOM 2847 C C . ASN A 1 378 ? -5.664 -31.406 -10.195 1 82.31 378 ASN A C 1
ATOM 2849 O O . ASN A 1 378 ? -5.836 -31.469 -8.984 1 82.31 378 ASN A O 1
ATOM 2853 N N . PRO A 1 379 ? -4.453 -31.734 -10.82 1 89.62 379 PRO A N 1
ATOM 2854 C CA . PRO A 1 379 ? -3.279 -31.922 -9.961 1 89.62 379 PRO A CA 1
ATOM 2855 C C . PRO A 1 379 ? -3.109 -30.812 -8.93 1 89.62 379 PRO A C 1
ATOM 2857 O O . PRO A 1 379 ? -2.625 -31.062 -7.82 1 89.62 379 PRO A O 1
ATOM 2860 N N . PHE A 1 380 ? -3.525 -29.688 -9.266 1 89.25 380 PHE A N 1
ATOM 2861 C CA . PHE A 1 380 ? -3.377 -28.578 -8.328 1 89.25 380 PHE A CA 1
ATOM 2862 C C . PHE A 1 380 ? -4.223 -28.812 -7.086 1 89.25 380 PHE A C 1
ATOM 2864 O O . PHE A 1 380 ? -3.824 -28.438 -5.98 1 89.25 380 PHE A O 1
ATOM 2871 N N . ASP A 1 381 ? -5.348 -29.422 -7.234 1 89.31 381 ASP A N 1
ATOM 2872 C CA . ASP A 1 381 ? -6.188 -29.734 -6.086 1 89.31 381 ASP A CA 1
ATOM 2873 C C . ASP A 1 381 ? -5.465 -30.672 -5.121 1 89.31 381 ASP A C 1
ATOM 2875 O O . ASP A 1 381 ? -5.672 -30.609 -3.91 1 89.31 381 ASP A O 1
ATOM 2879 N N . TYR A 1 382 ? -4.688 -31.547 -5.707 1 93.62 382 TYR A N 1
ATOM 2880 C CA . TYR A 1 382 ? -3.914 -32.438 -4.844 1 93.62 382 TYR A CA 1
ATOM 2881 C C . TYR A 1 382 ? -2.934 -31.641 -3.988 1 93.62 382 TYR A C 1
ATOM 2883 O O . TYR A 1 382 ? -2.754 -31.922 -2.805 1 93.62 382 TYR A O 1
ATOM 2891 N N . ALA A 1 383 ? -2.268 -30.672 -4.59 1 93.38 383 ALA A N 1
ATOM 2892 C CA . ALA A 1 383 ? -1.367 -29.812 -3.834 1 93.38 383 ALA A CA 1
ATOM 2893 C C . ALA A 1 383 ? -2.109 -29.094 -2.705 1 93.38 383 ALA A C 1
ATOM 2895 O O . ALA A 1 383 ? -1.596 -28.984 -1.589 1 93.38 383 ALA A O 1
ATOM 2896 N N . ILE A 1 384 ? -3.305 -28.641 -2.963 1 93.12 384 ILE A N 1
ATOM 2897 C CA . ILE A 1 384 ? -4.129 -27.984 -1.958 1 93.12 384 ILE A CA 1
ATOM 2898 C C . ILE A 1 384 ? -4.402 -28.938 -0.801 1 93.12 384 ILE A C 1
ATOM 2900 O O . ILE A 1 384 ? -4.387 -28.531 0.365 1 93.12 384 ILE A O 1
ATOM 2904 N N . CYS A 1 385 ? -4.586 -30.219 -1.106 1 94.5 385 CYS A N 1
ATOM 2905 C CA . CYS A 1 385 ? -4.91 -31.219 -0.1 1 94.5 385 CYS A CA 1
ATOM 2906 C C . CYS A 1 385 ? -3.674 -31.594 0.708 1 94.5 385 CYS A C 1
ATOM 2908 O O . CYS A 1 385 ? -3.789 -32.094 1.835 1 94.5 385 CYS A O 1
ATOM 2910 N N . THR A 1 386 ? -2.469 -31.328 0.197 1 96.19 386 THR A N 1
ATOM 2911 C CA . THR A 1 386 ? -1.319 -31.969 0.826 1 96.19 386 THR A CA 1
ATOM 2912 C C . THR A 1 386 ? -0.334 -30.922 1.344 1 96.19 386 THR A C 1
ATOM 2914 O O . THR A 1 386 ? 0.235 -31.078 2.426 1 96.19 386 THR A O 1
ATOM 2917 N N . TYR A 1 387 ? -0.031 -29.797 0.562 1 95.25 387 TYR A N 1
ATOM 2918 C CA . TYR A 1 387 ? 1.02 -28.938 1.105 1 95.25 387 TYR A CA 1
ATOM 2919 C C . TYR A 1 387 ? 0.724 -27.469 0.828 1 95.25 387 TYR A C 1
ATOM 2921 O O . TYR A 1 387 ? 1.476 -26.594 1.252 1 95.25 387 TYR A O 1
ATOM 2929 N N . LEU A 1 388 ? -0.274 -27.141 0.118 1 93.12 388 LEU A N 1
ATOM 2930 C CA . LEU A 1 388 ? -0.729 -25.766 -0.09 1 93.12 388 LEU A CA 1
ATOM 2931 C C . LEU A 1 388 ? -2.178 -25.594 0.358 1 93.12 388 LEU A C 1
ATOM 2933 O O . LEU A 1 388 ? -3.059 -25.344 -0.463 1 93.12 388 LEU A O 1
ATOM 2937 N N . PRO A 1 389 ? -2.412 -25.656 1.615 1 94.75 389 PRO A N 1
ATOM 2938 C CA . PRO A 1 389 ? -3.785 -25.719 2.123 1 94.75 389 PRO A CA 1
ATOM 2939 C C . PRO A 1 389 ? -4.508 -24.375 2.07 1 94.75 389 PRO A C 1
ATOM 2941 O O . PRO A 1 389 ? -4.965 -23.875 3.104 1 94.75 389 PRO A O 1
ATOM 2944 N N . TYR A 1 390 ? -4.77 -23.859 0.989 1 90.75 390 TYR A N 1
ATOM 2945 C CA . TYR A 1 390 ? -5.625 -22.688 0.823 1 90.75 390 TYR A CA 1
ATOM 2946 C C . TYR A 1 390 ? -7.059 -23.109 0.505 1 90.75 390 TYR A C 1
ATOM 2948 O O . TYR A 1 390 ? -7.289 -24.172 -0.067 1 90.75 390 TYR A O 1
ATOM 2956 N N . PRO A 1 391 ? -8.008 -22.266 0.896 1 91 391 PRO A N 1
ATOM 2957 C CA . PRO A 1 391 ? -9.398 -22.656 0.614 1 91 391 PRO A CA 1
ATOM 2958 C C . PRO A 1 391 ? -9.711 -22.672 -0.88 1 91 391 PRO A C 1
ATOM 2960 O O . PRO A 1 391 ? -9.484 -21.672 -1.573 1 91 391 PRO A O 1
ATOM 2963 N N . ARG A 1 392 ? -10.188 -23.703 -1.317 1 83.75 392 ARG A N 1
ATOM 2964 C CA . ARG A 1 392 ? -10.523 -23.844 -2.73 1 83.75 392 ARG A CA 1
ATOM 2965 C C . ARG A 1 392 ? -11.789 -23.062 -3.072 1 83.75 392 ARG A C 1
ATOM 2967 O O . ARG A 1 392 ? -11.992 -22.672 -4.227 1 83.75 392 ARG A O 1
ATOM 2974 N N . THR A 1 393 ? -12.57 -22.812 -2.1 1 86.69 393 THR A N 1
ATOM 2975 C CA . THR A 1 393 ? -13.836 -22.094 -2.244 1 86.69 393 THR A CA 1
ATOM 2976 C C . THR A 1 393 ? -13.719 -20.688 -1.679 1 86.69 393 THR A C 1
ATOM 2978 O O . THR A 1 393 ? -13.062 -20.469 -0.662 1 86.69 393 THR A O 1
ATOM 2981 N N . ILE A 1 394 ? -14.445 -19.75 -2.369 1 91 394 ILE A N 1
ATOM 2982 C CA . ILE A 1 394 ? -14.516 -18.406 -1.833 1 91 394 ILE A CA 1
ATOM 2983 C C . ILE A 1 394 ? -15.703 -18.281 -0.877 1 91 394 ILE A C 1
ATOM 2985 O O . ILE A 1 394 ? -16.828 -18.641 -1.229 1 91 394 ILE A O 1
ATOM 2989 N N . TYR A 1 395 ? -15.453 -17.859 0.322 1 94.44 395 TYR A N 1
ATOM 2990 C CA . TYR A 1 395 ? -16.5 -17.625 1.315 1 94.44 395 TYR A CA 1
ATOM 2991 C C . TYR A 1 395 ? -16.766 -16.141 1.487 1 94.44 395 TYR A C 1
ATOM 2993 O O . TYR A 1 395 ? -15.875 -15.305 1.266 1 94.44 395 TYR A O 1
ATOM 3001 N N . ALA A 1 396 ? -17.984 -15.812 1.82 1 95.62 396 ALA A N 1
ATOM 3002 C CA . ALA A 1 396 ? -18.406 -14.414 1.945 1 95.62 396 ALA A CA 1
ATOM 3003 C C . ALA A 1 396 ? -19.297 -14.211 3.16 1 95.62 396 ALA A C 1
ATOM 3005 O O . ALA A 1 396 ? -20.172 -15.039 3.436 1 95.62 396 ALA A O 1
ATOM 3006 N N . PRO A 1 397 ? -19.047 -13.203 3.975 1 94.88 397 PRO A N 1
ATOM 3007 C CA . PRO A 1 397 ? -19.969 -12.867 5.059 1 94.88 397 PRO A CA 1
ATOM 3008 C C . PRO A 1 397 ? -21.234 -12.156 4.566 1 94.88 397 PRO A C 1
ATOM 3010 O O . PRO A 1 397 ? -21.266 -11.672 3.43 1 94.88 397 PRO A O 1
ATOM 3013 N N . ALA A 1 398 ? -22.203 -12.039 5.434 1 93.12 398 ALA A N 1
ATOM 3014 C CA . ALA A 1 398 ? -23.516 -11.492 5.07 1 93.12 398 ALA A CA 1
ATOM 3015 C C . ALA A 1 398 ? -23.406 -10.039 4.633 1 93.12 398 ALA A C 1
ATOM 3017 O O . ALA A 1 398 ? -24.156 -9.578 3.77 1 93.12 398 ALA A O 1
ATOM 3018 N N . GLN A 1 399 ? -22.422 -9.328 5.18 1 90.75 399 GLN A N 1
ATOM 3019 C CA . GLN A 1 399 ? -22.297 -7.891 4.93 1 90.75 399 GLN A CA 1
ATOM 3020 C C . GLN A 1 399 ? -21.625 -7.621 3.59 1 90.75 399 GLN A C 1
ATOM 3022 O O . GLN A 1 399 ? -21.656 -6.492 3.096 1 90.75 399 GLN A O 1
ATOM 3027 N N . SER A 1 400 ? -21.031 -8.664 2.957 1 94 400 SER A N 1
ATOM 3028 C CA . SER A 1 400 ? -20.344 -8.477 1.688 1 94 400 SER A CA 1
ATOM 3029 C C . SER A 1 400 ? -21.312 -8.164 0.561 1 94 400 SER A C 1
ATOM 3031 O O . SER A 1 400 ? -22.531 -8.375 0.706 1 94 400 SER A O 1
ATOM 3033 N N . LEU A 1 401 ? -20.766 -7.688 -0.497 1 93.62 401 LEU A N 1
ATOM 3034 C CA . LEU A 1 401 ? -21.5 -7.418 -1.728 1 93.62 401 LEU A CA 1
ATOM 3035 C C . LEU A 1 401 ? -22.266 -8.648 -2.178 1 93.62 401 LEU A C 1
ATOM 3037 O O . LEU A 1 401 ? -23.266 -8.531 -2.895 1 93.62 401 LEU A O 1
ATOM 3041 N N . PHE A 1 402 ? -21.969 -9.836 -1.738 1 95.06 402 PHE A N 1
ATOM 3042 C CA . PHE A 1 402 ? -22.375 -11.094 -2.359 1 95.06 402 PHE A CA 1
ATOM 3043 C C . PHE A 1 402 ? -23.375 -11.828 -1.483 1 95.06 402 PHE A C 1
ATOM 3045 O O . PHE A 1 402 ? -23.922 -12.859 -1.886 1 95.06 402 PHE A O 1
ATOM 3052 N N . GLY A 1 403 ? -23.688 -11.312 -0.353 1 94.38 403 GLY A N 1
ATOM 3053 C CA . GLY A 1 403 ? -24.484 -12.039 0.617 1 94.38 403 GLY A CA 1
ATOM 3054 C C . GLY A 1 403 ? -23.719 -13.148 1.314 1 94.38 403 GLY A C 1
ATOM 3055 O O . GLY A 1 403 ? -22.531 -13.336 1.062 1 94.38 403 GLY A O 1
ATOM 3056 N N . SER A 1 404 ? -24.391 -13.82 2.123 1 94.44 404 SER A N 1
ATOM 3057 C CA . SER A 1 404 ? -23.734 -14.797 2.992 1 94.44 404 SER A CA 1
ATOM 3058 C C . SER A 1 404 ? -23.406 -16.078 2.24 1 94.44 404 SER A C 1
ATOM 3060 O O . SER A 1 404 ? -24.297 -16.703 1.646 1 94.44 404 SER A O 1
ATOM 3062 N N . HIS A 1 405 ? -22.234 -16.5 2.18 1 94.38 405 HIS A N 1
ATOM 3063 C CA . HIS A 1 405 ? -21.688 -17.797 1.8 1 94.38 405 HIS A CA 1
ATOM 3064 C C . HIS A 1 405 ? -20.672 -18.281 2.822 1 94.38 405 HIS A C 1
ATOM 3066 O O . HIS A 1 405 ? -19.484 -18.375 2.518 1 94.38 405 HIS A O 1
ATOM 3072 N N . ALA A 1 406 ? -21.172 -18.688 3.957 1 94 406 ALA A N 1
ATOM 3073 C CA . ALA A 1 406 ? -20.297 -19.047 5.07 1 94 406 ALA A CA 1
ATOM 3074 C C . ALA A 1 406 ? -19.938 -20.531 5.012 1 94 406 ALA A C 1
ATOM 3076 O O . ALA A 1 406 ? -20.719 -21.344 4.531 1 94 406 ALA A O 1
ATOM 3077 N N . PRO A 1 407 ? -18.734 -20.875 5.449 1 94.75 407 PRO A N 1
ATOM 3078 C CA . PRO A 1 407 ? -18.391 -22.297 5.566 1 94.75 407 PRO A CA 1
ATOM 3079 C C . PRO A 1 407 ? -19.109 -23 6.715 1 94.75 407 PRO A C 1
ATOM 3081 O O . PRO A 1 407 ? -19.656 -22.328 7.598 1 94.75 407 PRO A O 1
ATOM 3084 N N . ASP A 1 408 ? -19.203 -24.344 6.629 1 93.5 408 ASP A N 1
ATOM 3085 C CA . ASP A 1 408 ? -19.703 -25.125 7.758 1 93.5 408 ASP A CA 1
ATOM 3086 C C . ASP A 1 408 ? -18.766 -25 8.961 1 93.5 408 ASP A C 1
ATOM 3088 O O . ASP A 1 408 ? -17.656 -25.516 8.938 1 93.5 408 ASP A O 1
ATOM 3092 N N . PRO A 1 409 ? -19.281 -24.328 9.992 1 93.69 409 PRO A N 1
ATOM 3093 C CA . PRO A 1 409 ? -18.391 -24.078 11.133 1 93.69 409 PRO A CA 1
ATOM 3094 C C . PRO A 1 409 ? -18.047 -25.359 11.906 1 93.69 409 PRO A C 1
ATOM 3096 O O . PRO A 1 409 ? -17.156 -25.328 12.766 1 93.69 409 PRO A O 1
ATOM 3099 N N . SER A 1 410 ? -18.75 -26.453 11.633 1 94.12 410 SER A N 1
ATOM 3100 C CA . SER A 1 410 ? -18.562 -27.688 12.398 1 94.12 410 SER A CA 1
ATOM 3101 C C . SER A 1 410 ? -17.391 -28.5 11.859 1 94.12 410 SER A C 1
ATOM 3103 O O . SER A 1 410 ? -16.922 -29.422 12.523 1 94.12 410 SER A O 1
ATOM 3105 N N . VAL A 1 411 ? -16.953 -28.203 10.688 1 93.75 411 VAL A N 1
ATOM 3106 C CA . VAL A 1 411 ? -15.852 -28.984 10.133 1 93.75 411 VAL A CA 1
ATOM 3107 C C . VAL A 1 411 ? -14.523 -28.422 10.625 1 93.75 411 VAL A C 1
ATOM 3109 O O . VAL A 1 411 ? -14.414 -27.234 10.93 1 93.75 411 VAL A O 1
ATOM 3112 N N . LYS A 1 412 ? -13.578 -29.281 10.742 1 93.88 412 LYS A N 1
ATOM 3113 C CA . LYS A 1 412 ? -12.258 -28.859 11.188 1 93.88 412 LYS A CA 1
ATOM 3114 C C . LYS A 1 412 ? -11.461 -28.234 10.047 1 93.88 412 LYS A C 1
ATOM 3116 O O . LYS A 1 412 ? -10.672 -27.312 10.266 1 93.88 412 LYS A O 1
ATOM 3121 N N . ASN A 1 413 ? -11.594 -28.719 8.906 1 96.75 413 ASN A N 1
ATOM 3122 C CA . ASN A 1 413 ? -10.891 -28.297 7.695 1 96.75 413 ASN A CA 1
ATOM 3123 C C . ASN A 1 413 ? -11.844 -28.172 6.508 1 96.75 413 ASN A C 1
ATOM 3125 O O . ASN A 1 413 ? -12.461 -29.156 6.098 1 96.75 413 ASN A O 1
ATOM 3129 N N . VAL A 1 414 ? -11.852 -26.953 5.926 1 96 414 VAL A N 1
ATOM 3130 C CA . VAL A 1 414 ? -12.852 -26.641 4.906 1 96 414 VAL A CA 1
ATOM 3131 C C . VAL A 1 414 ? -12.547 -27.438 3.633 1 96 414 VAL A C 1
ATOM 3133 O O . VAL A 1 414 ? -13.414 -27.578 2.768 1 96 414 VAL A O 1
ATOM 3136 N N . ASN A 1 415 ? -11.305 -27.984 3.459 1 94 415 ASN A N 1
ATOM 3137 C CA . ASN A 1 415 ? -10.922 -28.719 2.258 1 94 415 ASN A CA 1
ATOM 3138 C C . ASN A 1 415 ? -11.156 -30.219 2.42 1 94 415 ASN A C 1
ATOM 3140 O O . ASN A 1 415 ? -11.047 -30.969 1.454 1 94 415 ASN A O 1
ATOM 3144 N N . GLN A 1 416 ? -11.547 -30.656 3.604 1 94.5 416 GLN A N 1
ATOM 3145 C CA . GLN A 1 416 ? -11.562 -32.062 3.953 1 94.5 416 GLN A CA 1
ATOM 3146 C C . GLN A 1 416 ? -12.5 -32.844 3.041 1 94.5 416 GLN A C 1
ATOM 3148 O O . GLN A 1 416 ? -12.109 -33.875 2.473 1 94.5 416 GLN A O 1
ATOM 3153 N N . ALA A 1 417 ? -13.703 -32.438 2.918 1 91.25 417 ALA A N 1
ATOM 3154 C CA . ALA A 1 417 ? -14.703 -33.156 2.127 1 91.25 417 ALA A CA 1
ATOM 3155 C C . ALA A 1 417 ? -14.258 -33.312 0.674 1 91.25 417 ALA A C 1
ATOM 3157 O O . ALA A 1 417 ? -14.383 -34.375 0.073 1 91.25 417 ALA A O 1
ATOM 3158 N N . ARG A 1 418 ? -13.734 -32.281 0.119 1 89.5 418 ARG A N 1
ATOM 3159 C CA . ARG A 1 418 ? -13.281 -32.281 -1.269 1 89.5 418 ARG A CA 1
ATOM 3160 C C . ARG A 1 418 ? -12.086 -33.219 -1.45 1 89.5 418 ARG A C 1
ATOM 3162 O O . ARG A 1 418 ? -12.031 -34 -2.404 1 89.5 418 ARG A O 1
ATOM 3169 N N . CYS A 1 419 ? -11.094 -33.125 -0.564 1 92.88 419 CYS A N 1
ATOM 3170 C CA . CYS A 1 419 ? -9.898 -33.969 -0.661 1 92.88 419 CYS A CA 1
ATOM 3171 C C . CYS A 1 419 ? -10.242 -35.438 -0.549 1 92.88 419 CYS A C 1
ATOM 3173 O O . CYS A 1 419 ? -9.703 -36.25 -1.293 1 92.88 419 CYS A O 1
ATOM 3175 N N . ARG A 1 420 ? -11.188 -35.75 0.325 1 93 420 ARG A N 1
ATOM 3176 C CA . ARG A 1 420 ? -11.633 -37.125 0.457 1 93 420 ARG A CA 1
ATOM 3177 C C . ARG A 1 420 ? -12.375 -37.594 -0.796 1 93 420 ARG A C 1
ATOM 3179 O O . ARG A 1 420 ? -12.164 -38.719 -1.273 1 93 420 ARG A O 1
ATOM 3186 N N . ALA A 1 421 ? -13.188 -36.719 -1.277 1 88.88 421 ALA A N 1
ATOM 3187 C CA . ALA A 1 421 ? -13.992 -37.062 -2.447 1 88.88 421 ALA A CA 1
ATOM 3188 C C . ALA A 1 421 ? -13.117 -37.25 -3.684 1 88.88 421 ALA A C 1
ATOM 3190 O O . ALA A 1 421 ? -13.312 -38.156 -4.477 1 88.88 421 ALA A O 1
ATOM 3191 N N . MET A 1 422 ? -12.164 -36.406 -3.9 1 88.5 422 MET A N 1
ATOM 3192 C CA . MET A 1 422 ? -11.398 -36.344 -5.141 1 88.5 422 MET A CA 1
ATOM 3193 C C . MET A 1 422 ? -10.219 -37.312 -5.082 1 88.5 422 MET A C 1
ATOM 3195 O O . MET A 1 422 ? -9.898 -37.969 -6.074 1 88.5 422 MET A O 1
ATOM 3199 N N . TRP A 1 423 ? -9.57 -37.406 -3.938 1 93 423 TRP A N 1
ATOM 3200 C CA . TRP A 1 423 ? -8.289 -38.094 -3.91 1 93 423 TRP A CA 1
ATOM 3201 C C . TRP A 1 423 ? -8.281 -39.188 -2.842 1 93 423 TRP A C 1
ATOM 3203 O O . TRP A 1 423 ? -7.336 -39.969 -2.752 1 93 423 TRP A O 1
ATOM 3213 N N . GLY A 1 424 ? -9.336 -39.281 -2.012 1 93.44 424 GLY A N 1
ATOM 3214 C CA . GLY A 1 424 ? -9.406 -40.281 -0.966 1 93.44 424 GLY A CA 1
ATOM 3215 C C . GLY A 1 424 ? -8.406 -40.062 0.152 1 93.44 424 GLY A C 1
ATOM 3216 O O . GLY A 1 424 ? -7.961 -41 0.8 1 93.44 424 GLY A O 1
ATOM 3217 N N . ILE A 1 425 ? -8.023 -38.844 0.328 1 95.69 425 ILE A N 1
ATOM 3218 C CA . ILE A 1 425 ? -7.039 -38.531 1.358 1 95.69 425 ILE A CA 1
ATOM 3219 C C . ILE A 1 425 ? -7.582 -37.469 2.287 1 95.69 425 ILE A C 1
ATOM 3221 O O . ILE A 1 425 ? -8.562 -36.781 1.963 1 95.69 425 ILE A O 1
ATOM 3225 N N . ASP A 1 426 ? -6.918 -37.312 3.492 1 96.31 426 ASP A N 1
ATOM 3226 C CA . ASP A 1 426 ? -7.262 -36.25 4.414 1 96.31 426 ASP A CA 1
ATOM 3227 C C . ASP A 1 426 ? -6.539 -34.969 4.039 1 96.31 426 ASP A C 1
ATOM 3229 O O . ASP A 1 426 ? -5.367 -34.969 3.656 1 96.31 426 ASP A O 1
ATOM 3233 N N . ALA A 1 427 ? -7.238 -33.875 4.137 1 96.31 427 ALA A N 1
ATOM 3234 C CA . ALA A 1 427 ? -6.652 -32.562 3.85 1 96.31 427 ALA A CA 1
ATOM 3235 C C . ALA A 1 427 ? -5.676 -32.125 4.945 1 96.31 427 ALA A C 1
ATOM 3237 O O . ALA A 1 427 ? -5.934 -32.375 6.133 1 96.31 427 ALA A O 1
ATOM 3238 N N . VAL A 1 428 ? -4.555 -31.578 4.555 1 97 428 VAL A N 1
ATOM 3239 C CA . VAL A 1 428 ? -3.6 -31.047 5.516 1 97 428 VAL A CA 1
ATOM 3240 C C . VAL A 1 428 ? -4.176 -29.781 6.168 1 97 428 VAL A C 1
ATOM 3242 O O . VAL A 1 428 ? -4.84 -28.984 5.508 1 97 428 VAL A O 1
ATOM 3245 N N . ASP A 1 429 ? -3.881 -29.625 7.473 1 96.75 429 ASP A N 1
ATOM 3246 C CA . ASP A 1 429 ? -4.332 -28.422 8.172 1 96.75 429 ASP A CA 1
ATOM 3247 C C . ASP A 1 429 ? -3.369 -27.266 7.941 1 96.75 429 ASP A C 1
ATOM 3249 O O . ASP A 1 429 ? -2.15 -27.453 7.938 1 96.75 429 ASP A O 1
ATOM 3253 N N . GLY A 1 430 ? -3.957 -26.109 7.672 1 96.38 430 GLY A N 1
ATOM 3254 C CA . GLY A 1 430 ? -3.162 -24.906 7.512 1 96.38 430 GLY A CA 1
ATOM 3255 C C . GLY A 1 430 ? -2.941 -24.156 8.82 1 96.38 430 GLY A C 1
ATOM 3256 O O . GLY A 1 430 ? -2.723 -24.781 9.859 1 96.38 430 GLY A O 1
ATOM 3257 N N . GLY A 1 431 ? -2.893 -22.828 8.688 1 93.75 431 GLY A N 1
ATOM 3258 C CA . GLY A 1 431 ? -2.691 -21.953 9.844 1 93.75 431 GLY A CA 1
ATOM 3259 C C . GLY A 1 431 ? -1.299 -21.359 9.898 1 93.75 431 GLY A C 1
ATOM 3260 O O . GLY A 1 431 ? -0.44 -21.688 9.078 1 93.75 431 GLY A O 1
ATOM 3261 N N . VAL A 1 432 ? -1.104 -20.547 10.859 1 90.5 432 VAL A N 1
ATOM 3262 C CA . VAL A 1 432 ? 0.125 -19.766 11.016 1 90.5 432 VAL A CA 1
ATOM 3263 C C . VAL A 1 432 ? 1.303 -20.719 11.25 1 90.5 432 VAL A C 1
ATOM 3265 O O . VAL A 1 432 ? 2.385 -20.516 10.695 1 90.5 432 VAL A O 1
ATOM 3268 N N . ALA A 1 433 ? 1.069 -21.703 12.078 1 92.88 433 ALA A N 1
ATOM 3269 C CA . ALA A 1 433 ? 2.139 -22.656 12.367 1 92.88 433 ALA A CA 1
ATOM 3270 C C . ALA A 1 433 ? 2.586 -23.375 11.102 1 92.88 433 ALA A C 1
ATOM 3272 O O . ALA A 1 433 ? 3.781 -23.594 10.891 1 92.88 433 ALA A O 1
ATOM 3273 N N . TYR A 1 434 ? 1.628 -23.766 10.328 1 95.5 434 TYR A N 1
ATOM 3274 C CA . TYR A 1 434 ? 1.961 -24.438 9.078 1 95.5 434 TYR A CA 1
ATOM 3275 C C . TYR A 1 434 ? 2.738 -23.516 8.156 1 95.5 434 TYR A C 1
ATOM 3277 O O . TYR A 1 434 ? 3.734 -23.922 7.547 1 95.5 434 TYR A O 1
ATOM 3285 N N . GLN A 1 435 ? 2.27 -22.266 8.016 1 94.94 435 GLN A N 1
ATOM 3286 C CA . GLN A 1 435 ? 2.955 -21.281 7.184 1 94.94 435 GLN A CA 1
ATOM 3287 C C . GLN A 1 435 ? 4.41 -21.125 7.613 1 94.94 435 GLN A C 1
ATOM 3289 O O . GLN A 1 435 ? 5.301 -21 6.77 1 94.94 435 GLN A O 1
ATOM 3294 N N . ARG A 1 436 ? 4.641 -21.109 8.836 1 94.75 436 ARG A N 1
ATOM 3295 C CA . ARG A 1 436 ? 6 -21.016 9.359 1 94.75 436 ARG A CA 1
ATOM 3296 C C . ARG A 1 436 ? 6.812 -22.25 8.984 1 94.75 436 ARG A C 1
ATOM 3298 O O . ARG A 1 436 ? 7.984 -22.141 8.617 1 94.75 436 ARG A O 1
ATOM 3305 N N . ALA A 1 437 ? 6.152 -23.375 9.078 1 94.62 437 ALA A N 1
ATOM 3306 C CA . ALA A 1 437 ? 6.828 -24.625 8.781 1 94.62 437 ALA A CA 1
ATOM 3307 C C . ALA A 1 437 ? 7.309 -24.656 7.332 1 94.62 437 ALA A C 1
ATOM 3309 O O . ALA A 1 437 ? 8.375 -25.203 7.035 1 94.62 437 ALA A O 1
ATOM 3310 N N . ILE A 1 438 ? 6.543 -24.078 6.484 1 95.69 438 ILE A N 1
ATOM 3311 C CA . ILE A 1 438 ? 6.941 -24.094 5.082 1 95.69 438 ILE A CA 1
ATOM 3312 C C . ILE A 1 438 ? 7.711 -22.812 4.75 1 95.69 438 ILE A C 1
ATOM 3314 O O . ILE A 1 438 ? 7.98 -22.531 3.582 1 95.69 438 ILE A O 1
ATOM 3318 N N . ARG A 1 439 ? 7.984 -21.922 5.738 1 96.56 439 ARG A N 1
ATOM 3319 C CA . ARG A 1 439 ? 8.805 -20.719 5.68 1 96.56 439 ARG A CA 1
ATOM 3320 C C . ARG A 1 439 ? 8.203 -19.688 4.727 1 96.56 439 ARG A C 1
ATOM 3322 O O . ARG A 1 439 ? 8.914 -19.078 3.932 1 96.56 439 ARG A O 1
ATOM 3329 N N . LEU A 1 440 ? 6.898 -19.578 4.742 1 96.19 440 LEU A N 1
ATOM 3330 C CA . LEU A 1 440 ? 6.176 -18.594 3.932 1 96.19 440 LEU A CA 1
ATOM 3331 C C . LEU A 1 440 ? 5.422 -17.609 4.812 1 96.19 440 LEU A C 1
ATOM 3333 O O . LEU A 1 440 ? 4.543 -16.891 4.336 1 96.19 440 LEU A O 1
ATOM 3337 N N . ASP A 1 441 ? 5.824 -17.547 6.059 1 93.25 441 ASP A N 1
ATOM 3338 C CA . ASP A 1 441 ? 5.145 -16.625 6.965 1 93.25 441 ASP A CA 1
ATOM 3339 C C . ASP A 1 441 ? 5.785 -15.242 6.926 1 93.25 441 ASP A C 1
ATOM 3341 O O . ASP A 1 441 ? 6.93 -15.102 6.492 1 93.25 441 ASP A O 1
ATOM 3345 N N . ARG A 1 442 ? 5.059 -14.336 7.422 1 88.25 442 ARG A N 1
ATOM 3346 C CA . ARG A 1 442 ? 5.449 -12.93 7.375 1 88.25 442 ARG A CA 1
ATOM 3347 C C . ARG A 1 442 ? 6.805 -12.719 8.047 1 88.25 442 ARG A C 1
ATOM 3349 O O . ARG A 1 442 ? 7.691 -12.078 7.477 1 88.25 442 ARG A O 1
ATOM 3356 N N . ALA A 1 443 ? 6.953 -13.156 9.227 1 88 443 ALA A N 1
ATOM 3357 C CA . ALA A 1 443 ? 8.18 -12.93 9.992 1 88 443 ALA A CA 1
ATOM 3358 C C . ALA A 1 443 ? 9.391 -13.5 9.266 1 88 443 ALA A C 1
ATOM 3360 O O . ALA A 1 443 ? 10.438 -12.852 9.188 1 88 443 ALA A O 1
ATOM 3361 N N . THR A 1 444 ? 9.242 -14.734 8.734 1 93.31 444 THR A N 1
ATOM 3362 C CA . THR A 1 444 ? 10.328 -15.367 7.992 1 93.31 444 THR A CA 1
ATOM 3363 C C . THR A 1 444 ? 10.703 -14.523 6.773 1 93.31 444 THR A C 1
ATOM 3365 O O . THR A 1 444 ? 11.883 -14.25 6.547 1 93.31 444 THR A O 1
ATOM 3368 N N . LEU A 1 445 ? 9.758 -14.125 6.035 1 92.94 445 LEU A N 1
ATOM 3369 C CA . LEU A 1 445 ? 10 -13.367 4.816 1 92.94 445 LEU A CA 1
ATOM 3370 C C . LEU A 1 445 ? 10.633 -12.016 5.133 1 92.94 445 LEU A C 1
ATOM 3372 O O . LEU A 1 445 ? 11.547 -11.578 4.434 1 92.94 445 LEU A O 1
ATOM 3376 N N . GLN A 1 446 ? 10.195 -11.367 6.145 1 85.25 446 GLN A N 1
ATOM 3377 C CA . GLN A 1 446 ? 10.742 -10.078 6.551 1 85.25 446 GLN A CA 1
ATOM 3378 C C . GLN A 1 446 ? 12.203 -10.195 6.957 1 85.25 446 GLN A C 1
ATOM 3380 O O . GLN A 1 446 ? 12.984 -9.25 6.781 1 85.25 446 GLN A O 1
ATOM 3385 N N . ASN A 1 447 ? 12.547 -11.289 7.48 1 89.19 447 ASN A N 1
ATOM 3386 C CA . ASN A 1 447 ? 13.906 -11.484 7.965 1 89.19 447 ASN A CA 1
ATOM 3387 C C . ASN A 1 447 ? 14.789 -12.148 6.906 1 89.19 447 ASN A C 1
ATOM 3389 O O . ASN A 1 447 ? 15.93 -12.516 7.184 1 89.19 447 ASN A O 1
ATOM 3393 N N . THR A 1 448 ? 14.242 -12.367 5.785 1 94.38 448 THR A N 1
ATOM 3394 C CA . THR A 1 448 ? 14.992 -12.875 4.641 1 94.38 448 THR A CA 1
ATOM 3395 C C . THR A 1 448 ? 15.375 -11.734 3.701 1 94.38 448 THR A C 1
ATOM 3397 O O . THR A 1 448 ? 14.531 -10.914 3.336 1 94.38 448 THR A O 1
ATOM 3400 N N . SER A 1 449 ? 16.688 -11.656 3.371 1 94.81 449 SER A N 1
ATOM 3401 C CA . SER A 1 449 ? 17.109 -10.578 2.48 1 94.81 449 SER A CA 1
ATOM 3402 C C . SER A 1 449 ? 16.688 -10.859 1.041 1 94.81 449 SER A C 1
ATOM 3404 O O . SER A 1 449 ? 16.578 -12.016 0.631 1 94.81 449 SER A O 1
ATOM 3406 N N . ARG A 1 450 ? 16.406 -9.828 0.271 1 96.69 450 ARG A N 1
ATOM 3407 C CA . ARG A 1 450 ? 16.219 -9.797 -1.175 1 96.69 450 ARG A CA 1
ATOM 3408 C C . ARG A 1 450 ? 14.977 -10.586 -1.58 1 96.69 450 ARG A C 1
ATOM 3410 O O . ARG A 1 450 ? 15.031 -11.422 -2.484 1 96.69 450 ARG A O 1
ATOM 3417 N N . VAL A 1 451 ? 13.906 -10.312 -0.911 1 96 451 VAL A N 1
ATOM 3418 C CA . VAL A 1 451 ? 12.578 -10.773 -1.299 1 96 451 VAL A CA 1
ATOM 3419 C C . VAL A 1 451 ? 11.688 -9.578 -1.609 1 96 451 VAL A C 1
ATOM 3421 O O . VAL A 1 451 ? 11.438 -8.734 -0.741 1 96 451 VAL A O 1
ATOM 3424 N N . LEU A 1 452 ? 11.297 -9.492 -2.854 1 94.31 452 LEU A N 1
ATOM 3425 C CA . LEU A 1 452 ? 10.297 -8.508 -3.234 1 94.31 452 LEU A CA 1
ATOM 3426 C C . LEU A 1 452 ? 8.906 -9.141 -3.309 1 94.31 452 LEU A C 1
ATOM 3428 O O . LEU A 1 452 ? 8.734 -10.195 -3.928 1 94.31 452 LEU A O 1
ATOM 3432 N N . ILE A 1 453 ? 7.945 -8.57 -2.67 1 93.31 453 ILE A N 1
ATOM 3433 C CA . ILE A 1 453 ? 6.555 -8.992 -2.742 1 93.31 453 ILE A CA 1
ATOM 3434 C C . ILE A 1 453 ? 5.707 -7.891 -3.367 1 93.31 453 ILE A C 1
ATOM 3436 O O . ILE A 1 453 ? 5.836 -6.719 -3 1 93.31 453 ILE A O 1
ATOM 3440 N N . SER A 1 454 ? 4.953 -8.211 -4.363 1 91.75 454 SER A N 1
ATOM 3441 C CA . SER A 1 454 ? 4.016 -7.254 -4.938 1 91.75 454 SER A CA 1
ATOM 3442 C C . SER A 1 454 ? 2.572 -7.688 -4.707 1 91.75 454 SER A C 1
ATOM 3444 O O . SER A 1 454 ? 2.258 -8.875 -4.77 1 91.75 454 SER A O 1
ATOM 3446 N N . GLU A 1 455 ? 1.737 -6.766 -4.395 1 90.31 455 GLU A N 1
ATOM 3447 C CA . GLU A 1 455 ? 0.308 -6.961 -4.172 1 90.31 455 GLU A CA 1
ATOM 3448 C C . GLU A 1 455 ? -0.51 -5.875 -4.863 1 90.31 455 GLU A C 1
ATOM 3450 O O . GLU A 1 455 ? -0.073 -4.727 -4.953 1 90.31 455 GLU A O 1
ATOM 3455 N N . GLY A 1 456 ? -1.667 -6.25 -5.379 1 89.62 456 GLY A N 1
ATOM 3456 C CA . GLY A 1 456 ? -2.461 -5.316 -6.16 1 89.62 456 GLY A CA 1
ATOM 3457 C C . GLY A 1 456 ? -3.748 -4.902 -5.473 1 89.62 456 GLY A C 1
ATOM 3458 O O . GLY A 1 456 ? -4.391 -5.715 -4.805 1 89.62 456 GLY A O 1
ATOM 3459 N N . LEU A 1 457 ? -4.137 -3.684 -5.734 1 88.69 457 LEU A N 1
ATOM 3460 C CA . LEU A 1 457 ? -5.344 -3.129 -5.129 1 88.69 457 LEU A CA 1
ATOM 3461 C C . LEU A 1 457 ? -6.582 -3.883 -5.598 1 88.69 457 LEU A C 1
ATOM 3463 O O . LEU A 1 457 ? -7.52 -4.094 -4.82 1 88.69 457 LEU A O 1
ATOM 3467 N N . TYR A 1 458 ? -6.637 -4.289 -6.848 1 90.56 458 TYR A N 1
ATOM 3468 C CA . TYR A 1 458 ? -7.824 -4.941 -7.383 1 90.56 458 TYR A CA 1
ATOM 3469 C C . TYR A 1 458 ? -7.785 -6.445 -7.121 1 90.56 458 TYR A C 1
ATOM 3471 O O . TYR A 1 458 ? -8.758 -7.152 -7.391 1 90.56 458 TYR A O 1
ATOM 3479 N N . ASP A 1 459 ? -6.691 -6.945 -6.547 1 90.75 459 ASP A N 1
ATOM 3480 C CA . ASP A 1 459 ? -6.465 -8.375 -6.344 1 90.75 459 ASP A CA 1
ATOM 3481 C C . ASP A 1 459 ? -6.988 -8.828 -4.98 1 90.75 459 ASP A C 1
ATOM 3483 O O . ASP A 1 459 ? -6.336 -8.609 -3.957 1 90.75 459 ASP A O 1
ATOM 3487 N N . PRO A 1 460 ? -8.055 -9.594 -4.961 1 91.69 460 PRO A N 1
ATOM 3488 C CA . PRO A 1 460 ? -8.57 -10.055 -3.67 1 91.69 460 PRO A CA 1
ATOM 3489 C C . PRO A 1 460 ? -7.566 -10.922 -2.914 1 91.69 460 PRO A C 1
ATOM 3491 O O . PRO A 1 460 ? -7.664 -11.062 -1.691 1 91.69 460 PRO A O 1
ATOM 3494 N N . ALA A 1 461 ? -6.594 -11.477 -3.629 1 91.06 461 ALA A N 1
ATOM 3495 C CA . ALA A 1 461 ? -5.57 -12.281 -2.965 1 91.06 461 ALA A CA 1
ATOM 3496 C C . ALA A 1 461 ? -4.742 -11.43 -2.006 1 91.06 461 ALA A C 1
ATOM 3498 O O . ALA A 1 461 ? -4.094 -11.961 -1.101 1 91.06 461 ALA A O 1
ATOM 3499 N N . THR A 1 462 ? -4.77 -10.148 -2.186 1 90.31 462 THR A N 1
ATOM 3500 C CA . THR A 1 462 ? -4.047 -9.234 -1.304 1 90.31 462 THR A CA 1
ATOM 3501 C C . THR A 1 462 ? -4.547 -9.367 0.133 1 90.31 462 THR A C 1
ATOM 3503 O O . THR A 1 462 ? -3.791 -9.141 1.081 1 90.31 462 THR A O 1
ATOM 3506 N N . ALA A 1 463 ? -5.801 -9.82 0.316 1 89.94 463 ALA A N 1
ATOM 3507 C CA . ALA A 1 463 ? -6.387 -9.984 1.644 1 89.94 463 ALA A CA 1
ATOM 3508 C C . ALA A 1 463 ? -5.605 -11 2.469 1 89.94 463 ALA A C 1
ATOM 3510 O O . ALA A 1 463 ? -5.637 -10.969 3.701 1 89.94 463 ALA A O 1
ATOM 3511 N N . VAL A 1 464 ? -4.941 -11.922 1.77 1 90.12 464 VAL A N 1
ATOM 3512 C CA . VAL A 1 464 ? -4.234 -12.977 2.49 1 90.12 464 VAL A CA 1
ATOM 3513 C C . VAL A 1 464 ? -2.74 -12.898 2.18 1 90.12 464 VAL A C 1
ATOM 3515 O O . VAL A 1 464 ? -2.004 -13.867 2.406 1 90.12 464 VAL A O 1
ATOM 3518 N N . GLY A 1 465 ? -2.285 -11.898 1.523 1 89.38 465 GLY A N 1
ATOM 3519 C CA . GLY A 1 465 ? -0.869 -11.625 1.336 1 89.38 465 GLY A CA 1
ATOM 3520 C C . GLY A 1 465 ? -0.199 -11.062 2.576 1 89.38 465 GLY A C 1
ATOM 3521 O O . GLY A 1 465 ? -0.522 -11.469 3.697 1 89.38 465 GLY A O 1
ATOM 3522 N N . VAL A 1 466 ? 0.817 -10.234 2.359 1 80.75 466 VAL A N 1
ATOM 3523 C CA . VAL A 1 466 ? 1.459 -9.555 3.477 1 80.75 466 VAL A CA 1
ATOM 3524 C C . VAL A 1 466 ? 0.563 -8.422 3.975 1 80.75 466 VAL A C 1
ATOM 3526 O O . VAL A 1 466 ? 0.639 -8.031 5.141 1 80.75 466 VAL A O 1
ATOM 3529 N N . GLY A 1 467 ? -0.378 -8.219 3.119 1 63.22 467 GLY A N 1
ATOM 3530 C CA . GLY A 1 467 ? -1.325 -7.152 3.418 1 63.22 467 GLY A CA 1
ATOM 3531 C C . GLY A 1 467 ? -0.682 -5.781 3.473 1 63.22 467 GLY A C 1
ATOM 3532 O O . GLY A 1 467 ? 0.481 -5.617 3.098 1 63.22 467 GLY A O 1
ATOM 3533 N N . MET A 1 468 ? -1.526 -4.93 3.717 1 53 468 MET A N 1
ATOM 3534 C CA . MET A 1 468 ? -1.081 -3.539 3.789 1 53 468 MET A CA 1
ATOM 3535 C C . MET A 1 468 ? -0.159 -3.326 4.984 1 53 468 MET A C 1
ATOM 3537 O O . MET A 1 468 ? 0.31 -2.211 5.223 1 53 468 MET A O 1
ATOM 3541 N N . THR A 1 469 ? 0.029 -4.426 5.777 1 51.19 469 THR A N 1
ATOM 3542 C CA . THR A 1 469 ? 0.906 -4.27 6.934 1 51.19 469 THR A CA 1
ATOM 3543 C C . THR A 1 469 ? 2.359 -4.125 6.492 1 51.19 469 THR A C 1
ATOM 3545 O O . THR A 1 469 ? 3.197 -3.631 7.25 1 51.19 469 THR A O 1
ATOM 3548 N N . GLY A 1 470 ? 2.611 -3.887 5.383 1 56.34 470 GLY A N 1
ATOM 3549 C CA . GLY A 1 470 ? 3.92 -3.705 4.773 1 56.34 470 GLY A CA 1
ATOM 3550 C C . GLY A 1 470 ? 5.062 -3.832 5.762 1 56.34 470 GLY A C 1
ATOM 3551 O O . GLY A 1 470 ? 4.883 -4.355 6.863 1 56.34 470 GLY A O 1
ATOM 3552 N N . TRP A 1 471 ? 6.453 -3.793 5.367 1 63.53 471 TRP A N 1
ATOM 3553 C CA . TRP A 1 471 ? 7.688 -3.859 6.141 1 63.53 471 TRP A CA 1
ATOM 3554 C C . TRP A 1 471 ? 8.203 -2.461 6.469 1 63.53 471 TRP A C 1
ATOM 3556 O O . TRP A 1 471 ? 7.801 -1.482 5.832 1 63.53 471 TRP A O 1
ATOM 3566 N N . ARG A 1 472 ? 8.977 -2.332 7.492 1 68.31 472 ARG A N 1
ATOM 3567 C CA . ARG A 1 472 ? 9.625 -1.086 7.883 1 68.31 472 ARG A CA 1
ATOM 3568 C C . ARG A 1 472 ? 10.602 -0.615 6.809 1 68.31 472 ARG A C 1
ATOM 3570 O O . ARG A 1 472 ? 11.281 -1.429 6.18 1 68.31 472 ARG A O 1
ATOM 3577 N N . PRO A 1 473 ? 10.562 0.667 6.539 1 74.5 473 PRO A N 1
ATOM 3578 C CA . PRO A 1 473 ? 11.516 1.183 5.551 1 74.5 473 PRO A CA 1
ATOM 3579 C C . PRO A 1 473 ? 12.969 0.937 5.945 1 74.5 473 PRO A C 1
ATOM 3581 O O . PRO A 1 473 ? 13.312 0.993 7.129 1 74.5 473 PRO A O 1
ATOM 3584 N N . SER A 1 474 ? 13.812 0.626 5.008 1 73.94 474 SER A N 1
ATOM 3585 C CA . SER A 1 474 ? 15.219 0.326 5.223 1 73.94 474 SER A CA 1
ATOM 3586 C C . SER A 1 474 ? 16.094 0.993 4.164 1 73.94 474 SER A C 1
ATOM 3588 O O . SER A 1 474 ? 15.703 1.096 3 1 73.94 474 SER A O 1
ATOM 3590 N N . SER A 1 475 ? 17.219 1.463 4.625 1 75.44 475 SER A N 1
ATOM 3591 C CA . SER A 1 475 ? 18.203 1.955 3.664 1 75.44 475 SER A CA 1
ATOM 3592 C C . SER A 1 475 ? 19.094 0.828 3.162 1 75.44 475 SER A C 1
ATOM 3594 O O . SER A 1 475 ? 19.953 1.045 2.305 1 75.44 475 SER A O 1
ATOM 3596 N N . ASP A 1 476 ? 18.875 -0.336 3.768 1 81.88 476 ASP A N 1
ATOM 3597 C CA . ASP A 1 476 ? 19.578 -1.504 3.248 1 81.88 476 ASP A CA 1
ATOM 3598 C C . ASP A 1 476 ? 19 -1.938 1.902 1 81.88 476 ASP A C 1
ATOM 3600 O O . ASP A 1 476 ? 17.859 -2.371 1.822 1 81.88 476 ASP A O 1
ATOM 3604 N N . ARG A 1 477 ? 19.891 -1.881 0.94 1 81.25 477 ARG A N 1
ATOM 3605 C CA . ARG A 1 477 ? 19.469 -2.209 -0.417 1 81.25 477 ARG A CA 1
ATOM 3606 C C . ARG A 1 477 ? 19.062 -3.674 -0.524 1 81.25 477 ARG A C 1
ATOM 3608 O O . ARG A 1 477 ? 18.422 -4.074 -1.493 1 81.25 477 ARG A O 1
ATOM 3615 N N . ASN A 1 478 ? 19.484 -4.496 0.393 1 89.5 478 ASN A N 1
ATOM 3616 C CA . ASN A 1 478 ? 19.203 -5.926 0.328 1 89.5 478 ASN A CA 1
ATOM 3617 C C . ASN A 1 478 ? 17.953 -6.289 1.12 1 89.5 478 ASN A C 1
ATOM 3619 O O . ASN A 1 478 ? 17.5 -7.438 1.102 1 89.5 478 ASN A O 1
ATOM 3623 N N . ALA A 1 479 ? 17.406 -5.301 1.778 1 87.19 479 ALA A N 1
ATOM 3624 C CA . ALA A 1 479 ? 16.234 -5.578 2.594 1 87.19 479 ALA A CA 1
ATOM 3625 C C . ALA A 1 479 ? 15.047 -6 1.726 1 87.19 479 ALA A C 1
ATOM 3627 O O . ALA A 1 479 ? 14.867 -5.492 0.616 1 87.19 479 ALA A O 1
ATOM 3628 N N . SER A 1 480 ? 14.297 -6.988 2.225 1 89.81 480 SER A N 1
ATOM 3629 C CA . SER A 1 480 ? 13.047 -7.363 1.563 1 89.81 480 SER A CA 1
ATOM 3630 C C . SER A 1 480 ? 12.031 -6.234 1.616 1 89.81 480 SER A C 1
ATOM 3632 O O . SER A 1 480 ? 12.031 -5.434 2.553 1 89.81 480 SER A O 1
ATOM 3634 N N . ARG A 1 481 ? 11.25 -6.199 0.543 1 88.19 481 ARG A N 1
ATOM 3635 C CA . ARG A 1 481 ? 10.305 -5.098 0.42 1 88.19 481 ARG A CA 1
ATOM 3636 C C . ARG A 1 481 ? 8.961 -5.582 -0.121 1 88.19 481 ARG A C 1
ATOM 3638 O O . ARG A 1 481 ? 8.898 -6.594 -0.826 1 88.19 481 ARG A O 1
ATOM 3645 N N . VAL A 1 482 ? 7.883 -4.871 0.26 1 88.25 482 VAL A N 1
ATOM 3646 C CA . VAL A 1 482 ? 6.547 -5.086 -0.289 1 88.25 482 VAL A CA 1
ATOM 3647 C C . VAL A 1 482 ? 6.137 -3.881 -1.129 1 88.25 482 VAL A C 1
ATOM 3649 O O . VAL A 1 482 ? 6.312 -2.734 -0.711 1 88.25 482 VAL A O 1
ATOM 3652 N N . LEU A 1 483 ? 5.699 -4.113 -2.305 1 88.12 483 LEU A N 1
ATOM 3653 C CA . LEU A 1 483 ? 5.164 -3.074 -3.176 1 88.12 483 LEU A CA 1
ATOM 3654 C C . LEU A 1 483 ? 3.658 -3.242 -3.359 1 88.12 483 LEU A C 1
ATOM 3656 O O . LEU A 1 483 ? 3.199 -4.285 -3.832 1 88.12 483 LEU A O 1
ATOM 3660 N N . PHE A 1 484 ? 2.887 -2.258 -2.906 1 87.56 484 PHE A N 1
ATOM 3661 C CA . PHE A 1 484 ? 1.455 -2.213 -3.18 1 87.56 484 PHE A CA 1
ATOM 3662 C C . PHE A 1 484 ? 1.174 -1.439 -4.461 1 87.56 484 PHE A C 1
ATOM 3664 O O . PHE A 1 484 ? 1.58 -0.283 -4.598 1 87.56 484 PHE A O 1
ATOM 3671 N N . ILE A 1 485 ? 0.489 -2.033 -5.387 1 90.31 485 ILE A N 1
ATOM 3672 C CA . ILE A 1 485 ? 0.261 -1.464 -6.711 1 90.31 485 ILE A CA 1
ATOM 3673 C C . ILE A 1 485 ? -1.178 -0.962 -6.816 1 90.31 485 ILE A C 1
ATOM 3675 O O . ILE A 1 485 ? -2.115 -1.758 -6.914 1 90.31 485 ILE A O 1
ATOM 3679 N N . SER A 1 486 ? -1.207 0.391 -6.887 1 87.44 486 SER A N 1
ATOM 3680 C CA . SER A 1 486 ? -2.535 0.947 -7.125 1 87.44 486 SER A CA 1
ATOM 3681 C C . SER A 1 486 ? -3.119 0.445 -8.438 1 87.44 486 SER A C 1
ATOM 3683 O O . SER A 1 486 ? -2.422 0.399 -9.453 1 87.44 486 SER A O 1
ATOM 3685 N N . GLN A 1 487 ? -4.273 -0.03 -8.438 1 82.56 487 GLN A N 1
ATOM 3686 C CA . GLN A 1 487 ? -5.004 -0.517 -9.602 1 82.56 487 GLN A CA 1
ATOM 3687 C C . GLN A 1 487 ? -4.406 -1.82 -10.125 1 82.56 487 GLN A C 1
ATOM 3689 O O . GLN A 1 487 ? -4.641 -2.201 -11.273 1 82.56 487 GLN A O 1
ATOM 3694 N N . GLY A 1 488 ? -3.477 -2.359 -9.328 1 89.12 488 GLY A N 1
ATOM 3695 C CA . GLY A 1 488 ? -2.895 -3.629 -9.727 1 89.12 488 GLY A CA 1
ATOM 3696 C C . GLY A 1 488 ? -3.846 -4.801 -9.562 1 89.12 488 GLY A C 1
ATOM 3697 O O . GLY A 1 488 ? -4.605 -4.859 -8.594 1 89.12 488 GLY A O 1
ATOM 3698 N N . SER A 1 489 ? -3.885 -5.691 -10.562 1 89.56 489 SER A N 1
ATOM 3699 C CA . SER A 1 489 ? -4.617 -6.953 -10.477 1 89.56 489 SER A CA 1
ATOM 3700 C C . SER A 1 489 ? -3.697 -8.094 -10.062 1 89.56 489 SER A C 1
ATOM 3702 O O . SER A 1 489 ? -2.543 -7.871 -9.695 1 89.56 489 SER A O 1
ATOM 3704 N N . HIS A 1 490 ? -4.258 -9.289 -10.039 1 90.19 490 HIS A N 1
ATOM 3705 C CA . HIS A 1 490 ? -3.52 -10.477 -9.641 1 90.19 490 HIS A CA 1
ATOM 3706 C C . HIS A 1 490 ? -2.367 -10.758 -10.594 1 90.19 490 HIS A C 1
ATOM 3708 O O . HIS A 1 490 ? -2.584 -11.258 -11.703 1 90.19 490 HIS A O 1
ATOM 3714 N N . GLY A 1 491 ? -1.117 -10.383 -10.141 1 87.88 491 GLY A N 1
ATOM 3715 C CA . GLY A 1 491 ? 0.059 -10.617 -10.961 1 87.88 491 GLY A CA 1
ATOM 3716 C C . GLY A 1 491 ? 0.141 -9.703 -12.172 1 87.88 491 GLY A C 1
ATOM 3717 O O . GLY A 1 491 ? 0.815 -10.016 -13.148 1 87.88 491 GLY A O 1
ATOM 3718 N N . GLY A 1 492 ? -0.529 -8.617 -12.148 1 86.56 492 GLY A N 1
ATOM 3719 C CA . GLY A 1 492 ? -0.657 -7.75 -13.305 1 86.56 492 GLY A CA 1
ATOM 3720 C C . GLY A 1 492 ? 0.677 -7.25 -13.828 1 86.56 492 GLY A C 1
ATOM 3721 O O . GLY A 1 492 ? 0.853 -7.082 -15.039 1 86.56 492 GLY A O 1
ATOM 3722 N N . GLU A 1 493 ? 1.661 -7.031 -13.047 1 89.81 493 GLU A N 1
ATOM 3723 C CA . GLU A 1 493 ? 2.947 -6.473 -13.453 1 89.81 493 GLU A CA 1
ATOM 3724 C C . GLU A 1 493 ? 3.814 -7.527 -14.133 1 89.81 493 GLU A C 1
ATOM 3726 O O . GLU A 1 493 ? 4.805 -7.191 -14.789 1 89.81 493 GLU A O 1
ATOM 3731 N N . PHE A 1 494 ? 3.395 -8.797 -14.094 1 89.19 494 PHE A N 1
ATOM 3732 C CA . PHE A 1 494 ? 4.203 -9.859 -14.68 1 89.19 494 PHE A CA 1
ATOM 3733 C C . PHE A 1 494 ? 3.754 -10.156 -16.109 1 89.19 494 PHE A C 1
ATOM 3735 O O . PHE A 1 494 ? 4.398 -10.93 -16.812 1 89.19 494 PHE A O 1
ATOM 3742 N N . PHE A 1 495 ? 2.691 -9.523 -16.547 1 85.5 495 PHE A N 1
ATOM 3743 C CA . PHE A 1 495 ? 2.32 -9.641 -17.953 1 85.5 495 PHE A CA 1
ATOM 3744 C C . PHE A 1 495 ? 3.303 -8.883 -18.844 1 85.5 495 PHE A C 1
ATOM 3746 O O . PHE A 1 495 ? 3.963 -7.945 -18.391 1 85.5 495 PHE A O 1
ATOM 3753 N N . MET A 1 496 ? 3.314 -9.367 -20.062 1 88.44 496 MET A N 1
ATOM 3754 C CA . MET A 1 496 ? 4.109 -8.617 -21.016 1 88.44 496 MET A CA 1
ATOM 3755 C C . MET A 1 496 ? 3.664 -7.156 -21.078 1 88.44 496 MET A C 1
ATOM 3757 O O . MET A 1 496 ? 2.469 -6.875 -21.172 1 88.44 496 MET A O 1
ATOM 3761 N N . PRO A 1 497 ? 4.676 -6.273 -20.875 1 88.94 497 PRO A N 1
ATOM 3762 C CA . PRO A 1 497 ? 4.32 -4.852 -20.906 1 88.94 497 PRO A CA 1
ATOM 3763 C C . PRO A 1 497 ? 3.48 -4.469 -22.109 1 88.94 497 PRO A C 1
ATOM 3765 O O . PRO A 1 497 ? 3.723 -4.965 -23.219 1 88.94 497 PRO A O 1
ATOM 3768 N N . ASN A 1 498 ? 2.553 -3.658 -21.828 1 86.25 498 ASN A N 1
ATOM 3769 C CA . ASN A 1 498 ? 1.614 -3.16 -22.828 1 86.25 498 ASN A CA 1
ATOM 3770 C C . ASN A 1 498 ? 1.332 -1.672 -22.641 1 86.25 498 ASN A C 1
ATOM 3772 O O . ASN A 1 498 ? 1.421 -1.153 -21.531 1 86.25 498 ASN A O 1
ATOM 3776 N N . GLU A 1 499 ? 0.968 -0.956 -23.734 1 86 499 GLU A N 1
ATOM 3777 C CA . GLU A 1 499 ? 0.745 0.487 -23.703 1 86 499 GLU A CA 1
ATOM 3778 C C . GLU A 1 499 ? -0.442 0.842 -22.812 1 86 499 GLU A C 1
ATOM 3780 O O . GLU A 1 499 ? -0.519 1.955 -22.297 1 86 499 GLU A O 1
ATOM 3785 N N . THR A 1 500 ? -1.311 -0.046 -22.547 1 81.69 500 THR A N 1
ATOM 3786 C CA . THR A 1 500 ? -2.525 0.236 -21.797 1 81.69 500 THR A CA 1
ATOM 3787 C C . THR A 1 500 ? -2.32 -0.053 -20.312 1 81.69 500 THR A C 1
ATOM 3789 O O . THR A 1 500 ? -3.234 0.13 -19.5 1 81.69 500 THR A O 1
ATOM 3792 N N . ASP A 1 501 ? -1.147 -0.517 -19.969 1 86.94 501 ASP A N 1
ATOM 3793 C CA . ASP A 1 501 ? -0.885 -0.789 -18.562 1 86.94 501 ASP A CA 1
ATOM 3794 C C . ASP A 1 501 ? -1.076 0.468 -17.719 1 86.94 501 ASP A C 1
ATOM 3796 O O . ASP A 1 501 ? -0.608 1.548 -18.094 1 86.94 501 ASP A O 1
ATOM 3800 N N . PRO A 1 502 ? -1.792 0.325 -16.578 1 87.25 502 PRO A N 1
ATOM 3801 C CA . PRO A 1 502 ? -1.821 1.465 -15.656 1 87.25 502 PRO A CA 1
ATOM 3802 C C . PRO A 1 502 ? -0.426 1.931 -15.25 1 87.25 502 PRO A C 1
ATOM 3804 O O . PRO A 1 502 ? 0.496 1.117 -15.148 1 87.25 502 PRO A O 1
ATOM 3807 N N . GLN A 1 503 ? -0.292 3.264 -14.992 1 88.19 503 GLN A N 1
ATOM 3808 C CA . GLN A 1 503 ? 0.999 3.836 -14.625 1 88.19 503 GLN A CA 1
ATOM 3809 C C . GLN A 1 503 ? 1.589 3.131 -13.406 1 88.19 503 GLN A C 1
ATOM 3811 O O . GLN A 1 503 ? 2.803 2.934 -13.328 1 88.19 503 GLN A O 1
ATOM 3816 N N . ALA A 1 504 ? 0.717 2.775 -12.492 1 89.25 504 ALA A N 1
ATOM 3817 C CA . ALA A 1 504 ? 1.178 2.109 -11.273 1 89.25 504 ALA A CA 1
ATOM 3818 C C . ALA A 1 504 ? 1.82 0.764 -11.602 1 89.25 504 ALA A C 1
ATOM 3820 O O . ALA A 1 504 ? 2.77 0.347 -10.93 1 89.25 504 ALA A O 1
ATOM 3821 N N . VAL A 1 505 ? 1.312 0.036 -12.57 1 91.25 505 VAL A N 1
ATOM 3822 C CA . VAL A 1 505 ? 1.843 -1.26 -12.977 1 91.25 505 VAL A CA 1
ATOM 3823 C C . VAL A 1 505 ? 3.203 -1.072 -13.648 1 91.25 505 VAL A C 1
ATOM 3825 O O . VAL A 1 505 ? 4.141 -1.826 -13.383 1 91.25 505 VAL A O 1
ATOM 3828 N N . VAL A 1 506 ? 3.338 -0.058 -14.5 1 91.94 506 VAL A N 1
ATOM 3829 C CA . VAL A 1 506 ? 4.613 0.264 -15.133 1 91.94 506 VAL A CA 1
ATOM 3830 C C . VAL A 1 506 ? 5.645 0.614 -14.062 1 91.94 506 VAL A C 1
ATOM 3832 O O . VAL A 1 506 ? 6.777 0.129 -14.109 1 91.94 506 VAL A O 1
ATOM 3835 N N . ALA A 1 507 ? 5.227 1.433 -13.109 1 90.44 507 ALA A N 1
ATOM 3836 C CA . ALA A 1 507 ? 6.109 1.829 -12.016 1 90.44 507 ALA A CA 1
ATOM 3837 C C . ALA A 1 507 ? 6.551 0.617 -11.203 1 90.44 507 ALA A C 1
ATOM 3839 O O . ALA A 1 507 ? 7.68 0.571 -10.703 1 90.44 507 ALA A O 1
ATOM 3840 N N . ALA A 1 508 ? 5.676 -0.343 -11.039 1 92.75 508 ALA A N 1
ATOM 3841 C CA . ALA A 1 508 ? 6.008 -1.561 -10.305 1 92.75 508 ALA A CA 1
ATOM 3842 C C . ALA A 1 508 ? 7.125 -2.334 -11 1 92.75 508 ALA A C 1
ATOM 3844 O O . ALA A 1 508 ? 8.047 -2.822 -10.344 1 92.75 508 ALA A O 1
ATOM 3845 N N . ARG A 1 509 ? 7.035 -2.445 -12.297 1 94.5 509 ARG A N 1
ATOM 3846 C CA . ARG A 1 509 ? 8.086 -3.125 -13.039 1 94.5 509 ARG A CA 1
ATOM 3847 C C . ARG A 1 509 ? 9.422 -2.396 -12.891 1 94.5 509 ARG A C 1
ATOM 3849 O O . ARG A 1 509 ? 10.461 -3.029 -12.711 1 94.5 509 ARG A O 1
ATOM 3856 N N . THR A 1 510 ? 9.359 -1.102 -12.961 1 92.56 510 THR A N 1
ATOM 3857 C CA . THR A 1 510 ? 10.555 -0.286 -12.789 1 92.56 510 THR A CA 1
ATOM 3858 C C . THR A 1 510 ? 11.172 -0.504 -11.406 1 92.56 510 THR A C 1
ATOM 3860 O O . THR A 1 510 ? 12.383 -0.666 -11.281 1 92.56 510 THR A O 1
ATOM 3863 N N . PHE A 1 511 ? 10.312 -0.537 -10.414 1 92.06 511 PHE A N 1
ATOM 3864 C CA . PHE A 1 511 ? 10.727 -0.812 -9.047 1 92.06 511 PHE A CA 1
ATOM 3865 C C . PHE A 1 511 ? 11.43 -2.16 -8.953 1 92.06 511 PHE A C 1
ATOM 3867 O O . PHE A 1 511 ? 12.5 -2.266 -8.359 1 92.06 511 PHE A O 1
ATOM 3874 N N . GLU A 1 512 ? 10.867 -3.15 -9.508 1 94.94 512 GLU A N 1
ATOM 3875 C CA . GLU A 1 512 ? 11.422 -4.5 -9.422 1 94.94 512 GLU A CA 1
ATOM 3876 C C . GLU A 1 512 ? 12.773 -4.586 -10.117 1 94.94 512 GLU A C 1
ATOM 3878 O O . GLU A 1 512 ? 13.742 -5.105 -9.547 1 94.94 512 GLU A O 1
ATOM 3883 N N . VAL A 1 513 ? 12.914 -4.039 -11.297 1 95.75 513 VAL A N 1
ATOM 3884 C CA . VAL A 1 513 ? 14.156 -4.102 -12.062 1 95.75 513 VAL A CA 1
ATOM 3885 C C . VAL A 1 513 ? 15.25 -3.332 -11.328 1 95.75 513 VAL A C 1
ATOM 3887 O O . VAL A 1 513 ? 16.375 -3.818 -11.188 1 95.75 513 VAL A O 1
ATOM 3890 N N . ASN A 1 514 ? 14.961 -2.154 -10.797 1 93.12 514 ASN A N 1
ATOM 3891 C CA . ASN A 1 514 ? 15.961 -1.346 -10.109 1 93.12 514 ASN A CA 1
ATOM 3892 C C . ASN A 1 514 ? 16.375 -1.972 -8.781 1 93.12 514 ASN A C 1
ATOM 3894 O O . ASN A 1 514 ? 17.531 -1.852 -8.367 1 93.12 514 ASN A O 1
ATOM 3898 N N . SER A 1 515 ? 15.438 -2.627 -8.109 1 93.38 515 SER A N 1
ATOM 3899 C CA . SER A 1 515 ? 15.797 -3.365 -6.902 1 93.38 515 SER A CA 1
ATOM 3900 C C . SER A 1 515 ? 16.812 -4.457 -7.207 1 93.38 515 SER A C 1
ATOM 3902 O O . SER A 1 515 ? 17.797 -4.621 -6.48 1 93.38 515 SER A O 1
ATOM 3904 N N . ILE A 1 516 ? 16.562 -5.137 -8.273 1 96.06 516 ILE A N 1
ATOM 3905 C CA . ILE A 1 516 ? 17.469 -6.211 -8.664 1 96.06 516 ILE A CA 1
ATOM 3906 C C . ILE A 1 516 ? 18.844 -5.629 -9.039 1 96.06 516 ILE A C 1
ATOM 3908 O O . ILE A 1 516 ? 19.875 -6.176 -8.648 1 96.06 516 ILE A O 1
ATOM 3912 N N . LYS A 1 517 ? 18.859 -4.527 -9.797 1 94.5 517 LYS A N 1
ATOM 3913 C CA . LYS A 1 517 ? 20.109 -3.867 -10.125 1 94.5 517 LYS A CA 1
ATOM 3914 C C . LYS A 1 517 ? 20.891 -3.508 -8.867 1 94.5 517 LYS A C 1
ATOM 3916 O O . LYS A 1 517 ? 22.109 -3.701 -8.805 1 94.5 517 LYS A O 1
ATOM 3921 N N . GLU A 1 518 ? 20.172 -3.047 -7.887 1 90.69 518 GLU A N 1
ATOM 3922 C CA . GLU A 1 518 ? 20.812 -2.693 -6.625 1 90.69 518 GLU A CA 1
ATOM 3923 C C . GLU A 1 518 ? 21.406 -3.926 -5.945 1 90.69 518 GLU A C 1
ATOM 3925 O O . GLU A 1 518 ? 22.531 -3.877 -5.43 1 90.69 518 GLU A O 1
ATOM 3930 N N . TRP A 1 519 ? 20.578 -4.98 -5.934 1 93.75 519 TRP A N 1
ATOM 3931 C CA . TRP A 1 519 ? 21.078 -6.219 -5.348 1 93.75 519 TRP A CA 1
ATOM 3932 C C . TRP A 1 519 ? 22.375 -6.652 -6.012 1 93.75 519 TRP A C 1
ATOM 3934 O O . TRP A 1 519 ? 23.297 -7.129 -5.34 1 93.75 519 TRP A O 1
ATOM 3944 N N . LEU A 1 520 ? 22.422 -6.469 -7.312 1 93.38 520 LEU A N 1
ATOM 3945 C CA . LEU A 1 520 ? 23.516 -6.996 -8.117 1 93.38 520 LEU A CA 1
ATOM 3946 C C . LEU A 1 520 ? 24.703 -6.035 -8.117 1 93.38 520 LEU A C 1
ATOM 3948 O O . LEU A 1 520 ? 25.781 -6.379 -8.594 1 93.38 520 LEU A O 1
ATOM 3952 N N . GLY A 1 521 ? 24.516 -4.859 -7.52 1 81.81 521 GLY A N 1
ATOM 3953 C CA . GLY A 1 521 ? 25.578 -3.865 -7.523 1 81.81 521 GLY A CA 1
ATOM 3954 C C . GLY A 1 521 ? 25.812 -3.252 -8.891 1 81.81 521 GLY A C 1
ATOM 3955 O O . GLY A 1 521 ? 26.938 -2.844 -9.211 1 81.81 521 GLY A O 1
ATOM 3956 N N . ARG A 1 522 ? 24.875 -3.543 -9.766 1 66.12 522 ARG A N 1
ATOM 3957 C CA . ARG A 1 522 ? 25 -3.061 -11.141 1 66.12 522 ARG A CA 1
ATOM 3958 C C . ARG A 1 522 ? 24.234 -1.75 -11.328 1 66.12 522 ARG A C 1
ATOM 3960 O O . ARG A 1 522 ? 23.016 -1.706 -11.188 1 66.12 522 ARG A O 1
ATOM 3967 N N . VAL A 1 523 ? 24.875 -0.727 -10.773 1 60.22 523 VAL A N 1
ATOM 3968 C CA . VAL A 1 523 ? 24.219 0.549 -11.062 1 60.22 523 VAL A CA 1
ATOM 3969 C C . VAL A 1 523 ? 24.797 1.138 -12.352 1 60.22 523 VAL A C 1
ATOM 3971 O O . VAL A 1 523 ? 25.938 0.877 -12.703 1 60.22 523 VAL A O 1
ATOM 3974 N N . MET B 1 1 ? 32.438 -26.984 69 1 19.62 1 MET B N 1
ATOM 3975 C CA . MET B 1 1 ? 31.406 -27.828 68.375 1 19.62 1 MET B CA 1
ATOM 3976 C C . MET B 1 1 ? 30.297 -26.969 67.75 1 19.62 1 MET B C 1
ATOM 3978 O O . MET B 1 1 ? 29.484 -27.453 67 1 19.62 1 MET B O 1
ATOM 3982 N N . LEU B 1 2 ? 29.984 -25.938 68.375 1 21.17 2 LEU B N 1
ATOM 3983 C CA . LEU B 1 2 ? 28.766 -25.141 68.438 1 21.17 2 LEU B CA 1
ATOM 3984 C C . LEU B 1 2 ? 28.562 -24.328 67.188 1 21.17 2 LEU B C 1
ATOM 3986 O O . LEU B 1 2 ? 27.594 -23.578 67.062 1 21.17 2 LEU B O 1
ATOM 3990 N N . LYS B 1 3 ? 29.516 -24.266 66.375 1 23.34 3 LYS B N 1
ATOM 3991 C CA . LYS B 1 3 ? 29.75 -23.047 65.625 1 23.34 3 LYS B CA 1
ATOM 3992 C C . LYS B 1 3 ? 28.75 -22.922 64.438 1 23.34 3 LYS B C 1
ATOM 3994 O O . LYS B 1 3 ? 28.281 -21.828 64.188 1 23.34 3 LYS B O 1
ATOM 3999 N N . ASP B 1 4 ? 28.5 -23.906 63.656 1 23.56 4 ASP B N 1
ATOM 4000 C CA . ASP B 1 4 ? 28.562 -23.688 62.219 1 23.56 4 ASP B CA 1
ATOM 4001 C C . ASP B 1 4 ? 27.172 -23.469 61.625 1 23.56 4 ASP B C 1
ATOM 4003 O O . ASP B 1 4 ? 27 -23.344 60.406 1 23.56 4 ASP B O 1
ATOM 4007 N N . SER B 1 5 ? 26.031 -23.656 62.312 1 24.41 5 SER B N 1
ATOM 4008 C CA . SER B 1 5 ? 24.797 -24.047 61.656 1 24.41 5 SER B CA 1
ATOM 4009 C C . SER B 1 5 ? 24.141 -22.828 61 1 24.41 5 SER B C 1
ATOM 4011 O O . SER B 1 5 ? 23.109 -22.344 61.469 1 24.41 5 SER B O 1
ATOM 4013 N N . ILE B 1 6 ? 24.734 -21.75 60.656 1 25.05 6 ILE B N 1
ATOM 4014 C CA . ILE B 1 6 ? 24.094 -20.453 60.531 1 25.05 6 ILE B CA 1
ATOM 4015 C C . ILE B 1 6 ? 23.234 -20.406 59.281 1 25.05 6 ILE B C 1
ATOM 4017 O O . ILE B 1 6 ? 22.406 -19.5 59.125 1 25.05 6 ILE B O 1
ATOM 4021 N N . ALA B 1 7 ? 23.359 -21.25 58.25 1 20.53 7 ALA B N 1
ATOM 4022 C CA . ALA B 1 7 ? 23.406 -20.641 56.906 1 20.53 7 ALA B CA 1
ATOM 4023 C C . ALA B 1 7 ? 22 -20.344 56.406 1 20.53 7 ALA B C 1
ATOM 4025 O O . ALA B 1 7 ? 21.766 -19.297 55.812 1 20.53 7 ALA B O 1
ATOM 4026 N N . LYS B 1 8 ? 21.016 -21.281 56.281 1 22.58 8 LYS B N 1
ATOM 4027 C CA . LYS B 1 8 ? 20.219 -21.391 55.062 1 22.58 8 LYS B CA 1
ATOM 4028 C C . LYS B 1 8 ? 19.047 -20.406 55.094 1 22.58 8 LYS B C 1
ATOM 4030 O O . LYS B 1 8 ? 17.906 -20.812 55.281 1 22.58 8 LYS B O 1
ATOM 4035 N N . ALA B 1 9 ? 18.953 -19.359 55.844 1 22.98 9 ALA B N 1
ATOM 4036 C CA . ALA B 1 9 ? 17.703 -18.609 55.875 1 22.98 9 ALA B CA 1
ATOM 4037 C C . ALA B 1 9 ? 17.359 -18.047 54.5 1 22.98 9 ALA B C 1
ATOM 4039 O O . ALA B 1 9 ? 18.016 -17.125 54.031 1 22.98 9 ALA B O 1
ATOM 4040 N N . LEU B 1 10 ? 17.078 -18.938 53.5 1 24.72 10 LEU B N 1
ATOM 4041 C CA . LEU B 1 10 ? 16.703 -18.531 52.156 1 24.72 10 LEU B CA 1
ATOM 4042 C C . LEU B 1 10 ? 15.477 -17.609 52.188 1 24.72 10 LEU B C 1
ATOM 4044 O O . LEU B 1 10 ? 14.422 -18 52.688 1 24.72 10 LEU B O 1
ATOM 4048 N N . CYS B 1 11 ? 15.68 -16.281 52.25 1 22.33 11 CYS B N 1
ATOM 4049 C CA . CYS B 1 11 ? 14.727 -15.188 52.188 1 22.33 11 CYS B CA 1
ATOM 4050 C C . CYS B 1 11 ? 13.797 -15.328 51 1 22.33 11 CYS B C 1
ATOM 4052 O O . CYS B 1 11 ? 14.25 -15.328 49.844 1 22.33 11 CYS B O 1
ATOM 4054 N N . LEU B 1 12 ? 12.766 -16.156 51.094 1 26.86 12 LEU B N 1
ATOM 4055 C CA . LEU B 1 12 ? 11.672 -16.172 50.125 1 26.86 12 LEU B CA 1
ATOM 4056 C C . LEU B 1 12 ? 11.125 -14.766 49.906 1 26.86 12 LEU B C 1
ATOM 4058 O O . LEU B 1 12 ? 10.367 -14.242 50.719 1 26.86 12 LEU B O 1
ATOM 4062 N N . LEU B 1 13 ? 12.016 -13.805 49.562 1 26.19 13 LEU B N 1
ATOM 4063 C CA . LEU B 1 13 ? 11.445 -12.5 49.25 1 26.19 13 LEU B CA 1
ATOM 4064 C C . LEU B 1 13 ? 10.406 -12.609 48.125 1 26.19 13 LEU B C 1
ATOM 4066 O O . LEU B 1 13 ? 10.727 -13.055 47.031 1 26.19 13 LEU B O 1
ATOM 4070 N N . HIS B 1 14 ? 9.156 -12.844 48.562 1 26.5 14 HIS B N 1
ATOM 4071 C CA . HIS B 1 14 ? 7.98 -12.703 47.719 1 26.5 14 HIS B CA 1
ATOM 4072 C C . HIS B 1 14 ? 8.023 -11.398 46.906 1 26.5 14 HIS B C 1
ATOM 4074 O O . HIS B 1 14 ? 8 -10.312 47.5 1 26.5 14 HIS B O 1
ATOM 4080 N N . CYS B 1 15 ? 8.82 -11.281 45.844 1 26.22 15 CYS B N 1
ATOM 4081 C CA . CYS B 1 15 ? 8.758 -10.148 44.938 1 26.22 15 CYS B CA 1
ATOM 4082 C C . CYS B 1 15 ? 7.332 -9.906 44.469 1 26.22 15 CYS B C 1
ATOM 4084 O O . CYS B 1 15 ? 6.777 -10.711 43.719 1 26.22 15 CYS B O 1
ATOM 4086 N N . SER B 1 16 ? 6.535 -9.414 45.375 1 28.64 16 SER B N 1
ATOM 4087 C CA . SER B 1 16 ? 5.266 -8.852 44.938 1 28.64 16 SER B CA 1
ATOM 4088 C C . SER B 1 16 ? 5.449 -7.988 43.688 1 28.64 16 SER B C 1
ATOM 4090 O O . SER B 1 16 ? 6.102 -6.941 43.75 1 28.64 16 SER B O 1
ATOM 4092 N N . HIS B 1 17 ? 5.566 -8.609 42.562 1 30.5 17 HIS B N 1
ATOM 4093 C CA . HIS B 1 17 ? 5.496 -7.859 41.312 1 30.5 17 HIS B CA 1
ATOM 4094 C C . HIS B 1 17 ? 4.238 -7 41.25 1 30.5 17 HIS B C 1
ATOM 4096 O O . HIS B 1 17 ? 3.121 -7.52 41.281 1 30.5 17 HIS B O 1
ATOM 4102 N N . VAL B 1 18 ? 4.258 -5.824 41.844 1 29 18 VAL B N 1
ATOM 4103 C CA . VAL B 1 18 ? 3.248 -4.812 41.562 1 29 18 VAL B CA 1
ATOM 4104 C C . VAL B 1 18 ? 3.092 -4.664 40.031 1 29 18 VAL B C 1
ATOM 4106 O O . VAL B 1 18 ? 4.027 -4.254 39.344 1 29 18 VAL B O 1
ATOM 4109 N N . VAL B 1 19 ? 2.326 -5.516 39.469 1 33.16 19 VAL B N 1
ATOM 4110 C CA . VAL B 1 19 ? 1.829 -5.207 38.125 1 33.16 19 VAL B CA 1
ATOM 4111 C C . VAL B 1 19 ? 1.281 -3.781 38.094 1 33.16 19 VAL B C 1
ATOM 4113 O O . VAL B 1 19 ? 0.275 -3.482 38.75 1 33.16 19 VAL B O 1
ATOM 4116 N N . VAL B 1 20 ? 2.121 -2.857 37.969 1 28.34 20 VAL B N 1
ATOM 4117 C CA . VAL B 1 20 ? 1.631 -1.526 37.625 1 28.34 20 VAL B CA 1
ATOM 4118 C C . VAL B 1 20 ? 0.684 -1.614 36.438 1 28.34 20 VAL B C 1
ATOM 4120 O O . VAL B 1 20 ? 1.092 -2.006 35.344 1 28.34 20 VAL B O 1
ATOM 4123 N N . SER B 1 21 ? -0.533 -1.878 36.656 1 29.95 21 SER B N 1
ATOM 4124 C CA . SER B 1 21 ? -1.567 -1.639 35.656 1 29.95 21 SER B CA 1
ATOM 4125 C C . SER B 1 21 ? -1.336 -0.319 34.938 1 29.95 21 SER B C 1
ATOM 4127 O O . SER B 1 21 ? -1.25 0.737 35.562 1 29.95 21 SER B O 1
ATOM 4129 N N . ALA B 1 22 ? -0.616 -0.321 33.875 1 35.88 22 ALA B N 1
ATOM 4130 C CA . ALA B 1 22 ? -0.55 0.865 33.031 1 35.88 22 ALA B CA 1
ATOM 4131 C C . ALA B 1 22 ? -1.931 1.489 32.844 1 35.88 22 ALA B C 1
ATOM 4133 O O . ALA B 1 22 ? -2.779 0.942 32.156 1 35.88 22 ALA B O 1
ATOM 4134 N N . ALA B 1 23 ? -2.51 2.057 33.75 1 35.75 23 ALA B N 1
ATOM 4135 C CA . ALA B 1 23 ? -3.643 2.965 33.594 1 35.75 23 ALA B CA 1
ATOM 4136 C C . ALA B 1 23 ? -3.516 3.773 32.281 1 35.75 23 ALA B C 1
ATOM 4138 O O . ALA B 1 23 ? -2.518 4.465 32.094 1 35.75 23 ALA B O 1
ATOM 4139 N N . SER B 1 24 ? -4.117 3.436 31.172 1 42.09 24 SER B N 1
ATOM 4140 C CA . SER B 1 24 ? -4.281 4.09 29.891 1 42.09 24 SER B CA 1
ATOM 4141 C C . SER B 1 24 ? -4.629 5.562 30.047 1 42.09 24 SER B C 1
ATOM 4143 O O . SER B 1 24 ? -5.746 5.902 30.438 1 42.09 24 SER B O 1
ATOM 4145 N N . VAL B 1 25 ? -3.842 6.395 30.562 1 43.59 25 VAL B N 1
ATOM 4146 C CA . VAL B 1 25 ? -4.172 7.797 30.781 1 43.59 25 VAL B CA 1
ATOM 4147 C C . VAL B 1 25 ? -4.68 8.422 29.484 1 43.59 25 VAL B C 1
ATOM 4149 O O . VAL B 1 25 ? -3.908 8.625 28.547 1 43.59 25 VAL B O 1
ATOM 4152 N N . ARG B 1 26 ? -5.926 8.258 29.094 1 59.22 26 ARG B N 1
ATOM 4153 C CA . ARG B 1 26 ? -6.621 9.031 28.062 1 59.22 26 ARG B CA 1
ATOM 4154 C C . ARG B 1 26 ? -6.629 10.516 28.406 1 59.22 26 ARG B C 1
ATOM 4156 O O . ARG B 1 26 ? -7.004 10.898 29.516 1 59.22 26 ARG B O 1
ATOM 4163 N N . MET B 1 27 ? -6.027 11.305 27.547 1 70.12 27 MET B N 1
ATOM 4164 C CA . MET B 1 27 ? -6.145 12.75 27.688 1 70.12 27 MET B CA 1
ATOM 4165 C C . MET B 1 27 ? -7.605 13.18 27.688 1 70.12 27 MET B C 1
ATOM 4167 O O . MET B 1 27 ? -8.352 12.852 26.766 1 70.12 27 MET B O 1
ATOM 4171 N N . ARG B 1 28 ? -8.203 13.625 28.75 1 70.5 28 ARG B N 1
ATOM 4172 C CA . ARG B 1 28 ? -9.57 14.125 28.812 1 70.5 28 ARG B CA 1
ATOM 4173 C C . ARG B 1 28 ? -9.68 15.5 28.156 1 70.5 28 ARG B C 1
ATOM 4175 O O . ARG B 1 28 ? -8.914 16.406 28.484 1 70.5 28 ARG B O 1
ATOM 4182 N N . MET B 1 29 ? -10.516 15.578 27.203 1 81.06 29 MET B N 1
ATOM 4183 C CA . MET B 1 29 ? -10.742 16.859 26.516 1 81.06 29 MET B CA 1
ATOM 4184 C C . MET B 1 29 ? -11.789 17.688 27.25 1 81.06 29 MET B C 1
ATOM 4186 O O . MET B 1 29 ? -12.812 17.156 27.688 1 81.06 29 MET B O 1
ATOM 4190 N N . PRO B 1 30 ? -11.43 18.922 27.484 1 83.94 30 PRO B N 1
ATOM 4191 C CA . PRO B 1 30 ? -12.461 19.766 28.078 1 83.94 30 PRO B CA 1
ATOM 4192 C C . PRO B 1 30 ? -13.688 19.938 27.172 1 83.94 30 PRO B C 1
ATOM 4194 O O . PRO B 1 30 ? -13.594 19.719 25.969 1 83.94 30 PRO B O 1
ATOM 4197 N N . ALA B 1 31 ? -14.766 20.281 27.828 1 87.56 31 ALA B N 1
ATOM 4198 C CA . ALA B 1 31 ? -15.961 20.594 27.047 1 87.56 31 ALA B CA 1
ATOM 4199 C C . ALA B 1 31 ? -15.773 21.875 26.234 1 87.56 31 ALA B C 1
ATOM 4201 O O . ALA B 1 31 ? -15.398 22.922 26.797 1 87.56 31 ALA B O 1
ATOM 4202 N N . PRO B 1 32 ? -16.031 21.828 24.984 1 94.06 32 PRO B N 1
ATOM 4203 C CA . PRO B 1 32 ? -15.891 23.047 24.172 1 94.06 32 PRO B CA 1
ATOM 4204 C C . PRO B 1 32 ? -16.922 24.109 24.531 1 94.06 32 PRO B C 1
ATOM 4206 O O . PRO B 1 32 ? -18.078 23.797 24.812 1 94.06 32 PRO B O 1
ATOM 4209 N N . VAL B 1 33 ? -16.484 25.328 24.625 1 96.12 33 VAL B N 1
ATOM 4210 C CA . VAL B 1 33 ? -17.359 26.469 24.875 1 96.12 33 VAL B CA 1
ATOM 4211 C C . VAL B 1 33 ? -17.875 27.016 23.547 1 96.12 33 VAL B C 1
ATOM 4213 O O . VAL B 1 33 ? -17.094 27.297 22.641 1 96.12 33 VAL B O 1
ATOM 4216 N N . VAL B 1 34 ? -19.203 27.203 23.453 1 96.06 34 VAL B N 1
ATOM 4217 C CA . VAL B 1 34 ? -19.828 27.766 22.25 1 96.06 34 VAL B CA 1
ATOM 4218 C C . VAL B 1 34 ? -20.25 29.203 22.516 1 96.06 34 VAL B C 1
ATOM 4220 O O . VAL B 1 34 ? -20.969 29.484 23.484 1 96.06 34 VAL B O 1
ATOM 4223 N N . PRO B 1 35 ? -19.812 30.109 21.734 1 97.12 35 PRO B N 1
ATOM 4224 C CA . PRO B 1 35 ? -20.188 31.5 21.953 1 97.12 35 PRO B CA 1
ATOM 4225 C C . PRO B 1 35 ? -21.672 31.766 21.703 1 97.12 35 PRO B C 1
ATOM 4227 O O . PRO B 1 35 ? -22.312 31.031 20.938 1 97.12 35 PRO B O 1
ATOM 4230 N N . PRO B 1 36 ? -22.188 32.781 22.391 1 95.31 36 PRO B N 1
ATOM 4231 C CA . PRO B 1 36 ? -23.562 33.156 22.094 1 95.31 36 PRO B CA 1
ATOM 4232 C C . PRO B 1 36 ? -23.703 33.812 20.719 1 95.31 36 PRO B C 1
ATOM 4234 O O . PRO B 1 36 ? -22.734 34.344 20.188 1 95.31 36 PRO B O 1
ATOM 4237 N N . GLU B 1 37 ? -24.891 33.844 20.203 1 94.44 37 GLU B N 1
ATOM 4238 C CA . GLU B 1 37 ? -25.172 34.344 18.859 1 94.44 37 GLU B CA 1
ATOM 4239 C C . GLU B 1 37 ? -24.766 35.812 18.719 1 94.44 37 GLU B C 1
ATOM 4241 O O . GLU B 1 37 ? -24.281 36.219 17.672 1 94.44 37 GLU B O 1
ATOM 4246 N N . SER B 1 38 ? -25.031 36.531 19.734 1 94.38 38 SER B N 1
ATOM 4247 C CA . SER B 1 38 ? -24.719 37.938 19.703 1 94.38 38 SER B CA 1
ATOM 4248 C C . SER B 1 38 ? -23.219 38.156 19.5 1 94.38 38 SER B C 1
ATOM 4250 O O . SER B 1 38 ? -22.812 39.031 18.734 1 94.38 38 SER B O 1
ATOM 4252 N N . ALA B 1 39 ? -22.422 37.344 20.172 1 96.12 39 ALA B N 1
ATOM 4253 C CA . ALA B 1 39 ? -20.969 37.469 20.031 1 96.12 39 ALA B CA 1
ATOM 4254 C C . ALA B 1 39 ? -20.531 37.031 18.625 1 96.12 39 ALA B C 1
ATOM 4256 O O . ALA B 1 39 ? -19.625 37.656 18.047 1 96.12 39 ALA B O 1
ATOM 4257 N N . ILE B 1 40 ? -21.156 36.031 18.078 1 96.88 40 ILE B N 1
ATOM 4258 C CA . ILE B 1 40 ? -20.828 35.531 16.75 1 96.88 40 ILE B CA 1
ATOM 4259 C C . ILE B 1 40 ? -21.172 36.594 15.703 1 96.88 40 ILE B C 1
ATOM 4261 O O . ILE B 1 40 ? -20.359 36.875 14.805 1 96.88 40 ILE B O 1
ATOM 4265 N N . GLU B 1 41 ? -22.312 37.219 15.836 1 95.31 41 GLU B N 1
ATOM 4266 C CA . GLU B 1 41 ? -22.75 38.281 14.906 1 95.31 41 GLU B CA 1
ATOM 4267 C C . GLU B 1 41 ? -21.812 39.469 14.945 1 95.31 41 GLU B C 1
ATOM 4269 O O . GLU B 1 41 ? -21.484 40.031 13.906 1 95.31 41 GLU B O 1
ATOM 4274 N N . ALA B 1 42 ? -21.438 39.812 16.109 1 96.31 42 ALA B N 1
ATOM 4275 C CA . ALA B 1 42 ? -20.531 40.938 16.266 1 96.31 42 ALA B CA 1
ATOM 4276 C C . ALA B 1 42 ? -19.172 40.625 15.609 1 96.31 42 ALA B C 1
ATOM 4278 O O . ALA B 1 42 ? -18.625 41.5 14.914 1 96.31 42 ALA B O 1
ATOM 4279 N N . ALA B 1 43 ? -18.688 39.469 15.852 1 97.38 43 ALA B N 1
ATOM 4280 C CA . ALA B 1 43 ? -17.406 39.062 15.281 1 97.38 43 ALA B CA 1
ATOM 4281 C C . ALA B 1 43 ? -17.469 39 13.758 1 97.38 43 ALA B C 1
ATOM 4283 O O . ALA B 1 43 ? -16.5 39.375 13.078 1 97.38 43 ALA B O 1
ATOM 4284 N N . ALA B 1 44 ? -18.562 38.562 13.203 1 95.56 44 ALA B N 1
ATOM 4285 C CA . ALA B 1 44 ? -18.734 38.375 11.766 1 95.56 44 ALA B CA 1
ATOM 4286 C C . ALA B 1 44 ? -18.672 39.688 11.023 1 95.56 44 ALA B C 1
ATOM 4288 O O . ALA B 1 44 ? -18.438 39.719 9.812 1 95.56 44 ALA B O 1
ATOM 4289 N N . GLN B 1 45 ? -18.891 40.75 11.734 1 96.31 45 GLN B N 1
ATOM 4290 C CA . GLN B 1 45 ? -18.891 42.094 11.125 1 96.31 45 GLN B CA 1
ATOM 4291 C C . GLN B 1 45 ? -17.469 42.625 10.977 1 96.31 45 GLN B C 1
ATOM 4293 O O . GLN B 1 45 ? -17.234 43.562 10.234 1 96.31 45 GLN B O 1
ATOM 4298 N N . ILE B 1 46 ? -16.547 42.031 11.625 1 97.06 46 ILE B N 1
ATOM 4299 C CA . ILE B 1 46 ? -15.148 42.469 11.555 1 97.06 46 ILE B CA 1
ATOM 4300 C C . ILE B 1 46 ? -14.477 41.844 10.336 1 97.06 46 ILE B C 1
ATOM 4302 O O . ILE B 1 46 ? -14.477 40.625 10.18 1 97.06 46 ILE B O 1
ATOM 4306 N N . PRO B 1 47 ? -13.891 42.656 9.484 1 96.5 47 PRO B N 1
ATOM 4307 C CA . PRO B 1 47 ? -13.211 42.062 8.328 1 96.5 47 PRO B CA 1
ATOM 4308 C C . PRO B 1 47 ? -11.977 41.25 8.711 1 96.5 47 PRO B C 1
ATOM 4310 O O . PRO B 1 47 ? -11.211 41.656 9.594 1 96.5 47 PRO B O 1
ATOM 4313 N N . THR B 1 48 ? -11.758 40.156 8.109 1 96.12 48 THR B N 1
ATOM 4314 C CA . THR B 1 48 ? -10.641 39.25 8.43 1 96.12 48 THR B CA 1
ATOM 4315 C C . THR B 1 48 ? -9.367 39.719 7.715 1 96.12 48 THR B C 1
ATOM 4317 O O . THR B 1 48 ? -8.266 39.344 8.102 1 96.12 48 THR B O 1
ATOM 4320 N N . GLY B 1 49 ? -9.547 40.469 6.602 1 93.75 49 GLY B N 1
ATOM 4321 C CA . GLY B 1 49 ? -8.414 40.875 5.781 1 93.75 49 GLY B CA 1
ATOM 4322 C C . GLY B 1 49 ? -8.047 39.875 4.715 1 93.75 49 GLY B C 1
ATOM 4323 O O . GLY B 1 49 ? -7.137 40.094 3.918 1 93.75 49 GLY B O 1
ATOM 4324 N N . GLN B 1 50 ? -8.719 38.719 4.715 1 93.19 50 GLN B N 1
ATOM 4325 C CA . GLN B 1 50 ? -8.5 37.719 3.693 1 93.19 50 GLN B CA 1
ATOM 4326 C C . GLN B 1 50 ? -9 38.188 2.33 1 93.19 50 GLN B C 1
ATOM 4328 O O . GLN B 1 50 ? -10.125 38.656 2.213 1 93.19 50 GLN B O 1
ATOM 4333 N N . THR B 1 51 ? -8.133 38.062 1.276 1 92.19 51 THR B N 1
ATOM 4334 C CA . THR B 1 51 ? -8.508 38.625 -0.021 1 92.19 51 THR B CA 1
ATOM 4335 C C . THR B 1 51 ? -8.727 37.5 -1.039 1 92.19 51 THR B C 1
ATOM 4337 O O . THR B 1 51 ? -9.297 37.719 -2.105 1 92.19 51 THR B O 1
ATOM 4340 N N . LEU B 1 52 ? -8.273 36.281 -0.734 1 90.88 52 LEU B N 1
ATOM 4341 C CA . LEU B 1 52 ? -8.336 35.188 -1.708 1 90.88 52 LEU B CA 1
ATOM 4342 C C . LEU B 1 52 ? -9.688 34.5 -1.654 1 90.88 52 LEU B C 1
ATOM 4344 O O . LEU B 1 52 ? -10.086 33.844 -2.615 1 90.88 52 LEU B O 1
ATOM 4348 N N . CYS B 1 53 ? -10.367 34.531 -0.576 1 94.38 53 CYS B N 1
ATOM 4349 C CA . CYS B 1 53 ? -11.68 33.906 -0.393 1 94.38 53 CYS B CA 1
ATOM 4350 C C . CYS B 1 53 ? -12.477 34.656 0.69 1 94.38 53 CYS B C 1
ATOM 4352 O O . CYS B 1 53 ? -11.938 35.5 1.392 1 94.38 53 CYS B O 1
ATOM 4354 N N . SER B 1 54 ? -13.781 34.375 0.753 1 95.94 54 SER B N 1
ATOM 4355 C CA . SER B 1 54 ? -14.641 35 1.751 1 95.94 54 SER B CA 1
ATOM 4356 C C . SER B 1 54 ? -14.547 34.281 3.092 1 95.94 54 SER B C 1
ATOM 4358 O O . SER B 1 54 ? -14.859 33.094 3.186 1 95.94 54 SER B O 1
ATOM 4360 N N . THR B 1 55 ? -14.086 34.938 4.113 1 97.56 55 THR B N 1
ATOM 4361 C CA . THR B 1 55 ? -13.984 34.375 5.457 1 97.56 55 THR B CA 1
ATOM 4362 C C . THR B 1 55 ? -14.633 35.312 6.48 1 97.56 55 THR B C 1
ATOM 4364 O O . THR B 1 55 ? -14.977 36.438 6.164 1 97.56 55 THR B O 1
ATOM 4367 N N . LYS B 1 56 ? -14.93 34.781 7.664 1 98.12 56 LYS B N 1
ATOM 4368 C CA . LYS B 1 56 ? -15.453 35.5 8.82 1 98.12 56 LYS B CA 1
ATOM 4369 C C . LYS B 1 56 ? -14.695 35.125 10.086 1 98.12 56 LYS B C 1
ATOM 4371 O O . LYS B 1 56 ? -13.875 34.219 10.086 1 98.12 56 LYS B O 1
ATOM 4376 N N . PHE B 1 57 ? -14.914 35.938 11.078 1 98.56 57 PHE B N 1
ATOM 4377 C CA . PHE B 1 57 ? -14.359 35.625 12.383 1 98.56 57 PHE B CA 1
ATOM 4378 C C . PHE B 1 57 ? -15.391 34.906 13.258 1 98.56 57 PHE B C 1
ATOM 4380 O O . PHE B 1 57 ? -16.578 35.219 13.203 1 98.56 57 PHE B O 1
ATOM 4387 N N . PHE B 1 58 ? -14.961 33.969 13.992 1 98.31 58 PHE B N 1
ATOM 4388 C CA . PHE B 1 58 ? -15.688 33.281 15.047 1 98.31 58 PHE B CA 1
ATOM 4389 C C . PHE B 1 58 ? -15.023 33.5 16.406 1 98.31 58 PHE B C 1
ATOM 4391 O O . PHE B 1 58 ? -13.828 33.281 16.562 1 98.31 58 PHE B O 1
ATOM 4398 N N . PRO B 1 59 ? -15.742 34.062 17.375 1 98.25 59 PRO B N 1
ATOM 4399 C CA . PRO B 1 59 ? -15.109 34.281 18.688 1 98.25 59 PRO B CA 1
ATOM 4400 C C . PRO B 1 59 ? -14.852 32.969 19.422 1 98.25 59 PRO B C 1
ATOM 4402 O O . PRO B 1 59 ? -15.703 32.062 19.422 1 98.25 59 PRO B O 1
ATOM 4405 N N . GLN B 1 60 ? -13.664 32.844 19.969 1 98.19 60 GLN B N 1
ATOM 4406 C CA . GLN B 1 60 ? -13.242 31.656 20.719 1 98.19 60 GLN B CA 1
ATOM 4407 C C . GLN B 1 60 ? -12.664 32.031 22.078 1 98.19 60 GLN B C 1
ATOM 4409 O O . GLN B 1 60 ? -12.047 33.094 22.219 1 98.19 60 GLN B O 1
ATOM 4414 N N . PRO B 1 61 ? -12.898 31.141 23.094 1 97.94 61 PRO B N 1
ATOM 4415 C CA . PRO B 1 61 ? -12.102 31.312 24.312 1 97.94 61 PRO B CA 1
ATOM 4416 C C . PRO B 1 61 ? -10.609 31.062 24.062 1 97.94 61 PRO B C 1
ATOM 4418 O O . PRO B 1 61 ? -10.25 30.156 23.312 1 97.94 61 PRO B O 1
ATOM 4421 N N . VAL B 1 62 ? -9.805 31.844 24.75 1 98.12 62 VAL B N 1
ATOM 4422 C CA . VAL B 1 62 ? -8.375 31.547 24.766 1 98.12 62 VAL B CA 1
ATOM 4423 C C . VAL B 1 62 ? -8.148 30.156 25.359 1 98.12 62 VAL B C 1
ATOM 4425 O O . VAL B 1 62 ? -7.383 29.359 24.797 1 98.12 62 VAL B O 1
ATOM 4428 N N . HIS B 1 63 ? -8.805 29.891 26.422 1 97.5 63 HIS B N 1
ATOM 4429 C CA . HIS B 1 63 ? -8.867 28.562 27.031 1 97.5 63 HIS B CA 1
ATOM 4430 C C . HIS B 1 63 ? -10.305 28.094 27.188 1 97.5 63 HIS B C 1
ATOM 4432 O O . HIS B 1 63 ? -11.086 28.672 27.938 1 97.5 63 HIS B O 1
ATOM 4438 N N . HIS B 1 64 ? -10.625 26.984 26.516 1 97.19 64 HIS B N 1
ATOM 4439 C CA . HIS B 1 64 ? -11.969 26.422 26.641 1 97.19 64 HIS B CA 1
ATOM 4440 C C . HIS B 1 64 ? -12.219 25.906 28.047 1 97.19 64 HIS B C 1
ATOM 4442 O O . HIS B 1 64 ? -13.328 26.047 28.578 1 97.19 64 HIS B O 1
ATOM 4448 N N . SER B 1 65 ? -11.242 25.312 28.719 1 94 65 SER B N 1
ATOM 4449 C CA . SER B 1 65 ? -11.391 24.672 30.016 1 94 65 SER B CA 1
ATOM 4450 C C . SER B 1 65 ? -11.57 25.703 31.125 1 94 65 SER B C 1
ATOM 4452 O O . SER B 1 65 ? -12.188 25.422 32.156 1 94 65 SER B O 1
ATOM 4454 N N . ASP B 1 66 ? -11.055 26.906 30.969 1 91.12 66 ASP B N 1
ATOM 4455 C CA . ASP B 1 66 ? -11.023 27.906 32.031 1 91.12 66 ASP B CA 1
ATOM 4456 C C . ASP B 1 66 ? -11.625 29.234 31.562 1 91.12 66 ASP B C 1
ATOM 4458 O O . ASP B 1 66 ? -11.148 30.312 31.953 1 91.12 66 ASP B O 1
ATOM 4462 N N . PHE B 1 67 ? -12.508 29.125 30.719 1 96.31 67 PHE B N 1
ATOM 4463 C CA . PHE B 1 67 ? -13.102 30.344 30.203 1 96.31 67 PHE B CA 1
ATOM 4464 C C . PHE B 1 67 ? -13.922 31.047 31.281 1 96.31 67 PHE B C 1
ATOM 4466 O O . PHE B 1 67 ? -14.711 30.406 31.984 1 96.31 67 PHE B O 1
ATOM 4473 N N . ASN B 1 68 ? -13.867 32.312 31.469 1 95 68 ASN B N 1
ATOM 4474 C CA . ASN B 1 68 ? -14.5 33.062 32.562 1 95 68 ASN B CA 1
ATOM 4475 C C . ASN B 1 68 ? -15.914 33.5 32.188 1 95 68 ASN B C 1
ATOM 4477 O O . ASN B 1 68 ? -16.609 34.125 33 1 95 68 ASN B O 1
ATOM 4481 N N . GLY B 1 69 ? -16.344 33.312 30.969 1 94.56 69 GLY B N 1
ATOM 4482 C CA . GLY B 1 69 ? -17.719 33.594 30.562 1 94.56 69 GLY B CA 1
ATOM 4483 C C . GLY B 1 69 ? -17.875 34.969 29.938 1 94.56 69 GLY B C 1
ATOM 4484 O O . GLY B 1 69 ? -18.953 35.281 29.438 1 94.56 69 GLY B O 1
ATOM 4485 N N . ASP B 1 70 ? -16.828 35.75 29.891 1 96.56 70 ASP B N 1
ATOM 4486 C CA . ASP B 1 70 ? -16.906 37.125 29.359 1 96.56 70 ASP B CA 1
ATOM 4487 C C . ASP B 1 70 ? -16.391 37.188 27.938 1 96.56 70 ASP B C 1
ATOM 4489 O O . ASP B 1 70 ? -15.172 37.188 27.703 1 96.56 70 ASP B O 1
ATOM 4493 N N . TRP B 1 71 ? -17.203 37.375 26.984 1 96.12 71 TRP B N 1
ATOM 4494 C CA . TRP B 1 71 ? -16.875 37.375 25.562 1 96.12 71 TRP B CA 1
ATOM 4495 C C . TRP B 1 71 ? -16.328 38.719 25.125 1 96.12 71 TRP B C 1
ATOM 4497 O O . TRP B 1 71 ? -15.867 38.875 24 1 96.12 71 TRP B O 1
ATOM 4507 N N . ASN B 1 72 ? -16.328 39.656 26.062 1 93.19 72 ASN B N 1
ATOM 4508 C CA . ASN B 1 72 ? -15.781 40.969 25.766 1 93.19 72 ASN B CA 1
ATOM 4509 C C . ASN B 1 72 ? -14.383 41.125 26.344 1 93.19 72 ASN B C 1
ATOM 4511 O O . ASN B 1 72 ? -13.742 42.156 26.141 1 93.19 72 ASN B O 1
ATOM 4515 N N . ASP B 1 73 ? -13.945 40.125 27.047 1 95.5 73 ASP B N 1
ATOM 4516 C CA . ASP B 1 73 ? -12.602 40.094 27.625 1 95.5 73 ASP B CA 1
ATOM 4517 C C . ASP B 1 73 ? -11.57 39.656 26.594 1 95.5 73 ASP B C 1
ATOM 4519 O O . ASP B 1 73 ? -11.469 38.469 26.266 1 95.5 73 ASP B O 1
ATOM 4523 N N . SER B 1 74 ? -10.773 40.594 26.172 1 92.5 74 SER B N 1
ATOM 4524 C CA . SER B 1 74 ? -9.812 40.344 25.109 1 92.5 74 SER B CA 1
ATOM 4525 C C . SER B 1 74 ? -8.688 39.438 25.578 1 92.5 74 SER B C 1
ATOM 4527 O O . SER B 1 74 ? -7.945 38.875 24.766 1 92.5 74 SER B O 1
ATOM 4529 N N . ASP B 1 75 ? -8.586 39.25 26.906 1 94.94 75 ASP B N 1
ATOM 4530 C CA . ASP B 1 75 ? -7.59 38.344 27.453 1 94.94 75 ASP B CA 1
ATOM 4531 C C . ASP B 1 75 ? -8.141 36.938 27.562 1 94.94 75 ASP B C 1
ATOM 4533 O O . ASP B 1 75 ? -7.379 35.969 27.719 1 94.94 75 ASP B O 1
ATOM 4537 N N . ALA B 1 76 ? -9.422 36.844 27.438 1 97.06 76 ALA B N 1
ATOM 4538 C CA . ALA B 1 76 ? -10.055 35.531 27.609 1 97.06 76 ALA B CA 1
ATOM 4539 C C . ALA B 1 76 ? -10.641 35.031 26.297 1 97.06 76 ALA B C 1
ATOM 4541 O O . ALA B 1 76 ? -11.07 33.875 26.188 1 97.06 76 ALA B O 1
ATOM 4542 N N . THR B 1 77 ? -10.656 35.906 25.266 1 97.94 77 THR B N 1
ATOM 4543 C CA . THR B 1 77 ? -11.219 35.531 23.984 1 97.94 77 THR B CA 1
ATOM 4544 C C . THR B 1 77 ? -10.328 35.969 22.844 1 97.94 77 THR B C 1
ATOM 4546 O O . THR B 1 77 ? -9.406 36.781 23.047 1 97.94 77 THR B O 1
ATOM 4549 N N . PHE B 1 78 ? -10.461 35.438 21.719 1 98.25 78 PHE B N 1
ATOM 4550 C CA . PHE B 1 78 ? -9.836 35.875 20.484 1 98.25 78 PHE B CA 1
ATOM 4551 C C . PHE B 1 78 ? -10.734 35.562 19.281 1 98.25 78 PHE B C 1
ATOM 4553 O O . PHE B 1 78 ? -11.742 34.875 19.422 1 98.25 78 PHE B O 1
ATOM 4560 N N . LEU B 1 79 ? -10.453 36.219 18.156 1 98.31 79 LEU B N 1
ATOM 4561 C CA . LEU B 1 79 ? -11.188 36 16.922 1 98.31 79 LEU B CA 1
ATOM 4562 C C . LEU B 1 79 ? -10.477 34.969 16.031 1 98.31 79 LEU B C 1
ATOM 4564 O O . LEU B 1 79 ? -9.281 35.094 15.781 1 98.31 79 LEU B O 1
ATOM 4568 N N . GLN B 1 80 ? -11.188 33.938 15.625 1 98.44 80 GLN B N 1
ATOM 4569 C CA . GLN B 1 80 ? -10.633 32.875 14.773 1 98.44 80 GLN B CA 1
ATOM 4570 C C . GLN B 1 80 ? -11.266 32.906 13.383 1 98.44 80 GLN B C 1
ATOM 4572 O O . GLN B 1 80 ? -12.492 32.875 13.25 1 98.44 80 GLN B O 1
ATOM 4577 N N . GLN B 1 81 ? -10.43 32.969 12.383 1 98.19 81 GLN B N 1
ATOM 4578 C CA . GLN B 1 81 ? -10.875 33.062 10.992 1 98.19 81 GLN B CA 1
ATOM 4579 C C . GLN B 1 81 ? -11.445 31.719 10.531 1 98.19 81 GLN B C 1
ATOM 4581 O O . GLN B 1 81 ? -10.859 30.656 10.781 1 98.19 81 GLN B O 1
ATOM 4586 N N . TYR B 1 82 ? -12.656 31.719 9.898 1 97.75 82 TYR B N 1
ATOM 4587 C CA . TYR B 1 82 ? -13.258 30.5 9.344 1 97.75 82 TYR B CA 1
ATOM 4588 C C . TYR B 1 82 ? -13.945 30.797 8.023 1 97.75 82 TYR B C 1
ATOM 4590 O O . TYR B 1 82 ? -14.156 31.969 7.668 1 97.75 82 TYR B O 1
ATOM 4598 N N . GLN B 1 83 ? -14.156 29.797 7.27 1 97.31 83 GLN B N 1
ATOM 4599 C CA . GLN B 1 83 ? -14.805 29.859 5.965 1 97.31 83 GLN B CA 1
ATOM 4600 C C . GLN B 1 83 ? -15.984 28.906 5.887 1 97.31 83 GLN B C 1
ATOM 4602 O O . GLN B 1 83 ? -15.906 27.781 6.379 1 97.31 83 GLN B O 1
ATOM 4607 N N . VAL B 1 84 ? -17.125 29.391 5.352 1 97.38 84 VAL B N 1
ATOM 4608 C CA . VAL B 1 84 ? -18.25 28.547 5.023 1 97.38 84 VAL B CA 1
ATOM 4609 C C . VAL B 1 84 ? -18.609 28.703 3.545 1 97.38 84 VAL B C 1
ATOM 4611 O O . VAL B 1 84 ? -18.828 29.812 3.068 1 97.38 84 VAL B O 1
ATOM 4614 N N . ILE B 1 85 ? -18.562 27.641 2.842 1 97.44 85 ILE B N 1
ATOM 4615 C CA . ILE B 1 85 ? -19 27.594 1.452 1 97.44 85 ILE B CA 1
ATOM 4616 C C . ILE B 1 85 ? -20.297 26.797 1.349 1 97.44 85 ILE B C 1
ATOM 4618 O O . ILE B 1 85 ? -20.266 25.562 1.466 1 97.44 85 ILE B O 1
ATOM 4622 N N . ASP B 1 86 ? -21.391 27.438 1.095 1 96.12 86 ASP B N 1
ATOM 4623 C CA . ASP B 1 86 ? -22.688 26.766 1.043 1 96.12 86 ASP B CA 1
ATOM 4624 C C . ASP B 1 86 ? -23.203 26.672 -0.391 1 96.12 86 ASP B C 1
ATOM 4626 O O . ASP B 1 86 ? -24.359 26.328 -0.619 1 96.12 86 ASP B O 1
ATOM 4630 N N . LYS B 1 87 ? -22.359 27 -1.325 1 96.06 87 LYS B N 1
ATOM 4631 C CA . LYS B 1 87 ? -22.672 26.984 -2.748 1 96.06 87 LYS B CA 1
ATOM 4632 C C . LYS B 1 87 ? -23.281 25.641 -3.16 1 96.06 87 LYS B C 1
ATOM 4634 O O . LYS B 1 87 ? -24.172 25.578 -4.008 1 96.06 87 LYS B O 1
ATOM 4639 N N . PHE B 1 88 ? -22.812 24.594 -2.564 1 96.62 88 PHE B N 1
ATOM 4640 C CA . PHE B 1 88 ? -23.188 23.25 -3.014 1 96.62 88 PHE B CA 1
ATOM 4641 C C . PHE B 1 88 ? -24.109 22.578 -2.01 1 96.62 88 PHE B C 1
ATOM 4643 O O . PHE B 1 88 ? -24.594 21.469 -2.244 1 96.62 88 PHE B O 1
ATOM 4650 N N . TYR B 1 89 ? -24.375 23.188 -0.921 1 96.88 89 TYR B N 1
ATOM 4651 C CA . TYR B 1 89 ? -25.031 22.547 0.208 1 96.88 89 TYR B CA 1
ATOM 4652 C C . TYR B 1 89 ? -26.5 22.266 -0.105 1 96.88 89 TYR B C 1
ATOM 4654 O O . TYR B 1 89 ? -27.219 23.141 -0.57 1 96.88 89 TYR B O 1
ATOM 4662 N N . LYS B 1 90 ? -26.906 21.031 0.128 1 95.25 90 LYS B N 1
ATOM 4663 C CA . LYS B 1 90 ? -28.297 20.594 0.121 1 95.25 90 LYS B CA 1
ATOM 4664 C C . LYS B 1 90 ? -28.766 20.203 1.522 1 95.25 90 LYS B C 1
ATOM 4666 O O . LYS B 1 90 ? -28.016 19.578 2.275 1 95.25 90 LYS B O 1
ATOM 4671 N N . PRO B 1 91 ? -30.016 20.609 1.851 1 92.38 91 PRO B N 1
ATOM 4672 C CA . PRO B 1 91 ? -30.516 20.219 3.17 1 92.38 91 PRO B CA 1
ATOM 4673 C C . PRO B 1 91 ? -30.375 18.719 3.438 1 92.38 91 PRO B C 1
ATOM 4675 O O . PRO B 1 91 ? -30.734 17.891 2.59 1 92.38 91 PRO B O 1
ATOM 4678 N N . GLY B 1 92 ? -29.797 18.453 4.539 1 92 92 GLY B N 1
ATOM 4679 C CA . GLY B 1 92 ? -29.562 17.062 4.887 1 92 92 GLY B CA 1
ATOM 4680 C C . GLY B 1 92 ? -28.172 16.578 4.512 1 92 92 GLY B C 1
ATOM 4681 O O . GLY B 1 92 ? -27.75 15.492 4.93 1 92 92 GLY B O 1
ATOM 4682 N N . GLY B 1 93 ? -27.406 17.328 3.787 1 96 93 GLY B N 1
ATOM 4683 C CA . GLY B 1 93 ? -26.047 16.984 3.408 1 96 93 GLY B CA 1
ATOM 4684 C C . GLY B 1 93 ? -25.062 17.078 4.559 1 96 93 GLY B C 1
ATOM 4685 O O . GLY B 1 93 ? -25.391 17.625 5.617 1 96 93 GLY B O 1
ATOM 4686 N N . PRO B 1 94 ? -23.922 16.516 4.281 1 97.88 94 PRO B N 1
ATOM 4687 C CA . PRO B 1 94 ? -22.906 16.516 5.344 1 97.88 94 PRO B CA 1
ATOM 4688 C C . PRO B 1 94 ? -22.141 17.844 5.426 1 97.88 94 PRO B C 1
ATOM 4690 O O . PRO B 1 94 ? -22.328 18.719 4.578 1 97.88 94 PRO B O 1
ATOM 4693 N N . ILE B 1 95 ? -21.391 18.016 6.473 1 98.31 95 ILE B N 1
ATOM 4694 C CA . ILE B 1 95 ? -20.359 19.047 6.57 1 98.31 95 ILE B CA 1
ATOM 4695 C C . ILE B 1 95 ? -19 18.438 6.289 1 98.31 95 ILE B C 1
ATOM 4697 O O . ILE B 1 95 ? -18.641 17.391 6.855 1 98.31 95 ILE B O 1
ATOM 4701 N N . LEU B 1 96 ? -18.328 18.969 5.359 1 98.06 96 LEU B N 1
ATOM 4702 C CA . LEU B 1 96 ? -16.906 18.672 5.207 1 98.06 96 LEU B CA 1
ATOM 4703 C C . LEU B 1 96 ? -16.062 19.734 5.906 1 98.06 96 LEU B C 1
ATOM 4705 O O . LEU B 1 96 ? -15.992 20.875 5.457 1 98.06 96 LEU B O 1
ATOM 4709 N N . PHE B 1 97 ? -15.461 19.375 7.02 1 97.5 97 PHE B N 1
ATOM 4710 C CA . PHE B 1 97 ? -14.711 20.297 7.863 1 97.5 97 PHE B CA 1
ATOM 4711 C C . PHE B 1 97 ? -13.219 20.172 7.602 1 97.5 97 PHE B C 1
ATOM 4713 O O . PHE B 1 97 ? -12.648 19.078 7.688 1 97.5 97 PHE B O 1
ATOM 4720 N N . PHE B 1 98 ? -12.633 21.234 7.273 1 94.31 98 PHE B N 1
ATOM 4721 C CA . PHE B 1 98 ? -11.195 21.297 7.035 1 94.31 98 PHE B CA 1
ATOM 4722 C C . PHE B 1 98 ? -10.508 22.109 8.125 1 94.31 98 PHE B C 1
ATOM 4724 O O . PHE B 1 98 ? -10.758 23.312 8.266 1 94.31 98 PHE B O 1
ATOM 4731 N N . GLN B 1 99 ? -9.656 21.469 8.891 1 90.44 99 GLN B N 1
ATOM 4732 C CA . GLN B 1 99 ? -8.789 22.156 9.836 1 90.44 99 GLN B CA 1
ATOM 4733 C C . GLN B 1 99 ? -7.449 22.516 9.195 1 90.44 99 GLN B C 1
ATOM 4735 O O . GLN B 1 99 ? -6.625 21.641 8.93 1 90.44 99 GLN B O 1
ATOM 4740 N N . SER B 1 100 ? -7.289 23.797 9 1 86.25 100 SER B N 1
ATOM 4741 C CA . SER B 1 100 ? -6.008 24.234 8.453 1 86.25 100 SER B CA 1
ATOM 4742 C C . SER B 1 100 ? -4.871 23.984 9.438 1 86.25 100 SER B C 1
ATOM 4744 O O . SER B 1 100 ? -5.004 24.266 10.633 1 86.25 100 SER B O 1
ATOM 4746 N N . PRO B 1 101 ? -3.855 23.406 8.914 1 79.75 101 PRO B N 1
ATOM 4747 C CA . PRO B 1 101 ? -2.783 23.047 9.844 1 79.75 101 PRO B CA 1
ATOM 4748 C C . PRO B 1 101 ? -1.813 24.203 10.102 1 79.75 101 PRO B C 1
ATOM 4750 O O . PRO B 1 101 ? -2.242 25.328 10.383 1 79.75 101 PRO B O 1
ATOM 4753 N N . GLU B 1 102 ? -0.44 24.125 9.953 1 77.94 102 GLU B N 1
ATOM 4754 C CA . GLU B 1 102 ? 0.696 24.844 10.531 1 77.94 102 GLU B CA 1
ATOM 4755 C C . GLU B 1 102 ? 1.003 26.125 9.758 1 77.94 102 GLU B C 1
ATOM 4757 O O . GLU B 1 102 ? 2.168 26.438 9.523 1 77.94 102 GLU B O 1
ATOM 4762 N N . ASP B 1 103 ? -0.021 26.922 9.32 1 78.94 103 ASP B N 1
ATOM 4763 C CA . ASP B 1 103 ? 0.221 28.188 8.664 1 78.94 103 ASP B CA 1
ATOM 4764 C C . ASP B 1 103 ? -1.078 28.984 8.492 1 78.94 103 ASP B C 1
ATOM 4766 O O . ASP B 1 103 ? -2.121 28.578 9.016 1 78.94 103 ASP B O 1
ATOM 4770 N N . VAL B 1 104 ? -0.911 30.094 7.758 1 84 104 VAL B N 1
ATOM 4771 C CA . VAL B 1 104 ? -2.064 30.938 7.438 1 84 104 VAL B CA 1
ATOM 4772 C C . VAL B 1 104 ? -3.115 30.109 6.703 1 84 104 VAL B C 1
ATOM 4774 O O . VAL B 1 104 ? -2.789 29.094 6.062 1 84 104 VAL B O 1
ATOM 4777 N N . TYR B 1 105 ? -4.281 30.547 6.793 1 88.25 105 TYR B N 1
ATOM 4778 C CA . TYR B 1 105 ? -5.434 29.828 6.281 1 88.25 105 TYR B CA 1
ATOM 4779 C C . TYR B 1 105 ? -5.344 29.641 4.77 1 88.25 105 TYR B C 1
ATOM 4781 O O . TYR B 1 105 ? -5.031 30.594 4.047 1 88.25 105 TYR B O 1
ATOM 4789 N N . SER B 1 106 ? -5.598 28.406 4.352 1 82.56 106 SER B N 1
ATOM 4790 C CA . SER B 1 106 ? -5.723 28.078 2.932 1 82.56 106 SER B CA 1
ATOM 4791 C C . SER B 1 106 ? -7.188 27.969 2.518 1 82.56 106 SER B C 1
ATOM 4793 O O . SER B 1 106 ? -7.926 27.141 3.051 1 82.56 106 SER B O 1
ATOM 4795 N N . CYS B 1 107 ? -7.5 28.781 1.509 1 90.94 107 CYS B N 1
ATOM 4796 C CA . CYS B 1 107 ? -8.891 28.797 1.058 1 90.94 107 CYS B CA 1
ATOM 4797 C C . CYS B 1 107 ? -9.281 27.453 0.47 1 90.94 107 CYS B C 1
ATOM 4799 O O . CYS B 1 107 ? -8.531 26.859 -0.3 1 90.94 107 CYS B O 1
ATOM 4801 N N . MET B 1 108 ? -10.477 26.953 0.751 1 92.25 108 MET B N 1
ATOM 4802 C CA . MET B 1 108 ? -10.922 25.625 0.381 1 92.25 108 MET B CA 1
ATOM 4803 C C . MET B 1 108 ? -11.172 25.516 -1.12 1 92.25 108 MET B C 1
ATOM 4805 O O . MET B 1 108 ? -11.188 24.422 -1.682 1 92.25 108 MET B O 1
ATOM 4809 N N . GLU B 1 109 ? -11.289 26.656 -1.79 1 91.81 109 GLU B N 1
ATOM 4810 C CA . GLU B 1 109 ? -11.477 26.672 -3.236 1 91.81 109 GLU B CA 1
ATOM 4811 C C . GLU B 1 109 ? -10.266 26.094 -3.961 1 91.81 109 GLU B C 1
ATOM 4813 O O . GLU B 1 109 ? -10.352 25.734 -5.137 1 91.81 109 GLU B O 1
ATOM 4818 N N . TYR B 1 110 ? -9.172 25.984 -3.227 1 85.88 110 TYR B N 1
ATOM 4819 C CA . TYR B 1 110 ? -7.934 25.516 -3.85 1 85.88 110 TYR B CA 1
ATOM 4820 C C . TYR B 1 110 ? -7.582 24.109 -3.377 1 85.88 110 TYR B C 1
ATOM 4822 O O . TYR B 1 110 ? -6.477 23.625 -3.621 1 85.88 110 TYR B O 1
ATOM 4830 N N . GLU B 1 111 ? -8.539 23.484 -2.725 1 88.38 111 GLU B N 1
ATOM 4831 C CA . GLU B 1 111 ? -8.336 22.141 -2.188 1 88.38 111 GLU B CA 1
ATOM 4832 C C . GLU B 1 111 ? -9.336 21.141 -2.785 1 88.38 111 GLU B C 1
ATOM 4834 O O . GLU B 1 111 ? -10.422 21.531 -3.217 1 88.38 111 GLU B O 1
ATOM 4839 N N . ALA B 1 112 ? -8.977 19.875 -2.754 1 91.19 112 ALA B N 1
ATOM 4840 C CA . ALA B 1 112 ? -9.828 18.828 -3.305 1 91.19 112 ALA B CA 1
ATOM 4841 C C . ALA B 1 112 ? -11.164 18.766 -2.58 1 91.19 112 ALA B C 1
ATOM 4843 O O . ALA B 1 112 ? -12.18 18.391 -3.168 1 91.19 112 ALA B O 1
ATOM 4844 N N . VAL B 1 113 ? -11.203 19.188 -1.342 1 92.81 113 VAL B N 1
ATOM 4845 C CA . VAL B 1 113 ? -12.414 19.125 -0.527 1 92.81 113 VAL B CA 1
ATOM 4846 C C . VAL B 1 113 ? -13.508 19.984 -1.167 1 92.81 113 VAL B C 1
ATOM 4848 O O . VAL B 1 113 ? -14.695 19.688 -1.03 1 92.81 113 VAL B O 1
ATOM 4851 N N . TYR B 1 114 ? -13.109 21.016 -1.888 1 94.31 114 TYR B N 1
ATOM 4852 C CA . TYR B 1 114 ? -14.062 21.859 -2.609 1 94.31 114 TYR B CA 1
ATOM 4853 C C . TYR B 1 114 ? -14.859 21.031 -3.617 1 94.31 114 TYR B C 1
ATOM 4855 O O . TYR B 1 114 ? -16.078 21.156 -3.703 1 94.31 114 TYR B O 1
ATOM 4863 N N . THR B 1 115 ? -14.148 20.156 -4.328 1 94.94 115 THR B N 1
ATOM 4864 C CA . THR B 1 115 ? -14.805 19.297 -5.316 1 94.94 115 THR B CA 1
ATOM 4865 C C . THR B 1 115 ? -15.633 18.219 -4.629 1 94.94 115 THR B C 1
ATOM 4867 O O . THR B 1 115 ? -16.688 17.828 -5.133 1 94.94 115 THR B O 1
ATOM 4870 N N . TYR B 1 116 ? -15.156 17.719 -3.467 1 96.12 116 TYR B N 1
ATOM 4871 C CA . TYR B 1 116 ? -15.93 16.766 -2.695 1 96.12 116 TYR B CA 1
ATOM 4872 C C . TYR B 1 116 ? -17.266 17.344 -2.271 1 96.12 116 TYR B C 1
ATOM 4874 O O . TYR B 1 116 ? -18.297 16.672 -2.316 1 96.12 116 TYR B O 1
ATOM 4882 N N . ALA B 1 117 ? -17.203 18.625 -1.834 1 97.19 117 ALA B N 1
ATOM 4883 C CA . ALA B 1 117 ? -18.422 19.297 -1.396 1 97.19 117 ALA B CA 1
ATOM 4884 C C . ALA B 1 117 ? -19.453 19.328 -2.518 1 97.19 117 ALA B C 1
ATOM 4886 O O . ALA B 1 117 ? -20.641 19.094 -2.283 1 97.19 117 ALA B O 1
ATOM 4887 N N . SER B 1 118 ? -18.984 19.641 -3.674 1 96.56 118 SER B N 1
ATOM 4888 C CA . SER B 1 118 ? -19.875 19.672 -4.836 1 96.56 118 SER B CA 1
ATOM 4889 C C . SER B 1 118 ? -20.5 18.297 -5.09 1 96.56 118 SER B C 1
ATOM 4891 O O . SER B 1 118 ? -21.703 18.188 -5.305 1 96.56 118 SER B O 1
ATOM 4893 N N . GLU B 1 119 ? -19.734 17.281 -5 1 94.81 119 GLU B N 1
ATOM 4894 C CA . GLU B 1 119 ? -20.188 15.93 -5.32 1 94.81 119 GLU B CA 1
ATOM 4895 C C . GLU B 1 119 ? -21.125 15.398 -4.246 1 94.81 119 GLU B C 1
ATOM 4897 O O . GLU B 1 119 ? -22.031 14.617 -4.543 1 94.81 119 GLU B O 1
ATOM 4902 N N . LEU B 1 120 ? -20.969 15.82 -3.008 1 96.5 120 LEU B N 1
ATOM 4903 C CA . LEU B 1 120 ? -21.688 15.227 -1.882 1 96.5 120 LEU B CA 1
ATOM 4904 C C . LEU B 1 120 ? -22.844 16.109 -1.439 1 96.5 120 LEU B C 1
ATOM 4906 O O . LEU B 1 120 ? -23.594 15.75 -0.532 1 96.5 120 LEU B O 1
ATOM 4910 N N . GLY B 1 121 ? -23.016 17.312 -2.105 1 97.06 121 GLY B N 1
ATOM 4911 C CA . GLY B 1 121 ? -23.984 18.266 -1.608 1 97.06 121 GLY B CA 1
ATOM 4912 C C . GLY B 1 121 ? -23.719 18.719 -0.19 1 97.06 121 GLY B C 1
ATOM 4913 O O . GLY B 1 121 ? -24.625 18.781 0.638 1 97.06 121 GLY B O 1
ATOM 4914 N N . ALA B 1 122 ? -22.438 18.984 0.038 1 98 122 ALA B N 1
ATOM 4915 C CA . ALA B 1 122 ? -22 19.234 1.409 1 98 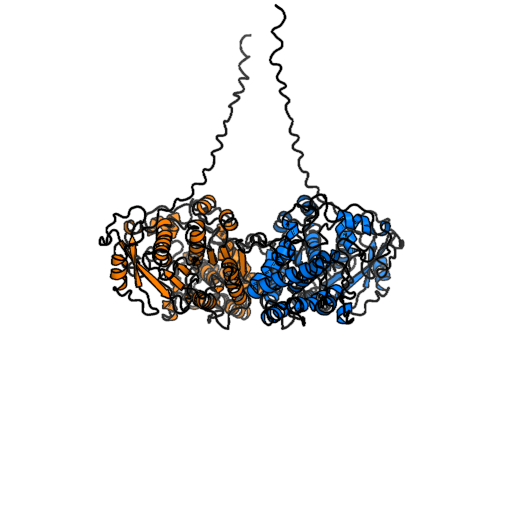122 ALA B CA 1
ATOM 4916 C C . ALA B 1 122 ? -21.797 20.719 1.669 1 98 122 ALA B C 1
ATOM 4918 O O . ALA B 1 122 ? -21.641 21.5 0.731 1 98 122 ALA B O 1
ATOM 4919 N N . LEU B 1 123 ? -21.906 21.094 2.945 1 97.94 123 LEU B N 1
ATOM 4920 C CA . LEU B 1 123 ? -21.375 22.359 3.445 1 97.94 123 LEU B CA 1
ATOM 4921 C C . LEU B 1 123 ? -19.891 22.266 3.717 1 97.94 123 LEU B C 1
ATOM 4923 O O . LEU B 1 123 ? -19.453 21.453 4.531 1 97.94 123 LEU B O 1
ATOM 4927 N N . ALA B 1 124 ? -19.094 23.031 2.982 1 97.5 124 ALA B N 1
ATOM 4928 C CA . ALA B 1 124 ? -17.656 23.047 3.25 1 97.5 124 ALA B CA 1
ATOM 4929 C C . ALA B 1 124 ? -17.297 24.094 4.301 1 97.5 124 ALA B C 1
ATOM 4931 O O . ALA B 1 124 ? -17.688 25.25 4.172 1 97.5 124 ALA B O 1
ATOM 4932 N N . VAL B 1 125 ? -16.625 23.672 5.34 1 97.62 125 VAL B N 1
ATOM 4933 C CA . VAL B 1 125 ? -16.266 24.562 6.449 1 97.62 125 VAL B CA 1
ATOM 4934 C C . VAL B 1 125 ? -14.773 24.469 6.727 1 97.62 125 VAL B C 1
ATOM 4936 O O . VAL B 1 125 ? -14.227 23.375 6.887 1 97.62 125 VAL B O 1
ATOM 4939 N N . GLY B 1 126 ? -14.07 25.547 6.695 1 96.56 126 GLY B N 1
ATOM 4940 C CA . GLY B 1 126 ? -12.664 25.625 7.043 1 96.56 126 GLY B CA 1
ATOM 4941 C C . GLY B 1 126 ? -12.406 26.484 8.273 1 96.56 126 GLY B C 1
ATOM 4942 O O . GLY B 1 126 ? -13.094 27.484 8.5 1 96.56 126 GLY B O 1
ATOM 4943 N N . LEU B 1 127 ? -11.438 26.109 9.055 1 96.69 127 LEU B N 1
ATOM 4944 C CA . LEU B 1 127 ? -11.062 26.844 10.258 1 96.69 127 LEU B CA 1
ATOM 4945 C C . LEU B 1 127 ? -9.555 27.047 10.32 1 96.69 127 LEU B C 1
ATOM 4947 O O . LEU B 1 127 ? -8.789 26.094 10.203 1 96.69 127 LEU B O 1
ATOM 4951 N N . GLU B 1 128 ? -9.164 28.281 10.461 1 96 128 GLU B N 1
ATOM 4952 C CA . GLU B 1 128 ? -7.746 28.562 10.656 1 96 128 GLU B CA 1
ATOM 4953 C C . GLU B 1 128 ? -7.27 28.094 12.031 1 96 128 GLU B C 1
ATOM 4955 O O . GLU B 1 128 ? -8 28.188 13.016 1 96 128 GLU B O 1
ATOM 4960 N N . HIS B 1 129 ? -6.117 27.594 12.086 1 95.56 129 HIS B N 1
ATOM 4961 C CA . HIS B 1 129 ? -5.523 27.141 13.336 1 95.56 129 HIS B CA 1
ATOM 4962 C C . HIS B 1 129 ? -5.211 28.312 14.258 1 95.56 129 HIS B C 1
ATOM 4964 O O . HIS B 1 129 ? -4.742 29.359 13.805 1 95.56 129 HIS B O 1
ATOM 4970 N N . ARG B 1 130 ? -5.527 28.156 15.562 1 97 130 ARG B N 1
ATOM 4971 C CA . ARG B 1 130 ? -5.102 29.188 16.5 1 97 130 ARG B CA 1
ATOM 4972 C C . ARG B 1 130 ? -3.598 29.422 16.422 1 97 130 ARG B C 1
ATOM 4974 O O . ARG B 1 130 ? -2.838 28.516 16.094 1 97 130 ARG B O 1
ATOM 4981 N N . TYR B 1 131 ? -3.143 30.688 16.641 1 96.12 131 TYR B N 1
ATOM 4982 C CA . TYR B 1 131 ? -1.761 31.156 16.688 1 96.12 131 TYR B CA 1
ATOM 4983 C C . TYR B 1 131 ? -1.172 31.25 15.281 1 96.12 131 TYR B C 1
ATOM 4985 O O . TYR B 1 131 ? 0.049 31.312 15.117 1 96.12 131 TYR B O 1
ATOM 4993 N N . PHE B 1 132 ? -2.023 31.203 14.273 1 92.38 132 PHE B N 1
ATOM 4994 C CA . PHE B 1 132 ? -1.588 31.484 12.906 1 92.38 132 PHE B CA 1
ATOM 4995 C C . PHE B 1 132 ? -2.465 32.531 12.258 1 92.38 132 PHE B C 1
ATOM 4997 O O . PHE B 1 132 ? -3.629 32.719 12.633 1 92.38 132 PHE B O 1
ATOM 5004 N N . GLY B 1 133 ? -1.862 33.25 11.289 1 92.5 133 GLY B N 1
ATOM 5005 C CA . GLY B 1 133 ? -2.621 34.312 10.641 1 92.5 133 GLY B CA 1
ATOM 5006 C C . GLY B 1 133 ? -3.244 35.281 11.617 1 92.5 133 GLY B C 1
ATOM 5007 O O . GLY B 1 133 ? -2.615 35.688 12.602 1 92.5 133 GLY B O 1
ATOM 5008 N N . PRO B 1 134 ? -4.449 35.75 11.305 1 95.75 134 PRO B N 1
ATOM 5009 C CA . PRO B 1 134 ? -5.125 36.656 12.219 1 95.75 134 PRO B CA 1
ATOM 5010 C C . PRO B 1 134 ? -5.754 35.969 13.414 1 95.75 134 PRO B C 1
ATOM 5012 O O . PRO B 1 134 ? -6.258 36.625 14.328 1 95.75 134 PRO B O 1
ATOM 5015 N N . SER B 1 135 ? -5.691 34.625 13.5 1 97.19 135 SER B N 1
ATOM 5016 C CA . SER B 1 135 ? -6.34 33.844 14.547 1 97.19 135 SER B CA 1
ATOM 5017 C C . SER B 1 135 ? -5.422 33.688 15.758 1 97.19 135 SER B C 1
ATOM 5019 O O . SER B 1 135 ? -5.078 32.562 16.125 1 97.19 135 SER B O 1
ATOM 5021 N N . CYS B 1 136 ? -5.102 34.812 16.375 1 97.38 136 CYS B N 1
ATOM 5022 C CA . CYS B 1 136 ? -4.102 34.75 17.438 1 97.38 136 CYS B CA 1
ATOM 5023 C C . CYS B 1 136 ? -4.699 35.219 18.766 1 97.38 136 CYS B C 1
ATOM 5025 O O . CYS B 1 136 ? -5.27 36.281 18.875 1 97.38 136 CYS B O 1
ATOM 5027 N N . PRO B 1 137 ? -4.562 34.406 19.797 1 97.44 137 PRO B N 1
ATOM 5028 C CA . PRO B 1 137 ? -4.949 34.812 21.156 1 97.44 137 PRO B CA 1
ATOM 5029 C C . PRO B 1 137 ? -4.129 36 21.656 1 97.44 137 PRO B C 1
ATOM 5031 O O . PRO B 1 137 ? -3.074 36.312 21.094 1 97.44 137 PRO B O 1
ATOM 5034 N N . TYR B 1 138 ? -4.668 36.719 22.688 1 96.94 138 TYR B N 1
ATOM 5035 C CA . TYR B 1 138 ? -3.996 37.75 23.438 1 96.94 138 TYR B CA 1
ATOM 5036 C C . TYR B 1 138 ? -3.658 38.938 22.531 1 96.94 138 TYR B C 1
ATOM 5038 O O . TYR B 1 138 ? -2.746 39.719 22.828 1 96.94 138 TYR B O 1
ATOM 5046 N N . GLY B 1 139 ? -4.281 39 21.375 1 93.69 139 GLY B N 1
ATOM 5047 C CA . GLY B 1 139 ? -4.027 40.094 20.453 1 93.69 139 GLY B CA 1
ATOM 5048 C C . GLY B 1 139 ? -2.676 40 19.766 1 93.69 139 GLY B C 1
ATOM 5049 O O . GLY B 1 139 ? -2.172 41 19.234 1 93.69 139 GLY B O 1
ATOM 5050 N N . LEU B 1 140 ? -2.086 38.844 19.766 1 95.38 140 LEU B N 1
ATOM 5051 C CA . LEU B 1 140 ? -0.792 38.625 19.141 1 95.38 140 LEU B CA 1
ATOM 5052 C C . LEU B 1 140 ? -0.878 38.875 17.625 1 95.38 140 LEU B C 1
ATOM 5054 O O . LEU B 1 140 ? -1.894 38.562 17 1 95.38 140 LEU B O 1
ATOM 5058 N N . ASN B 1 141 ? 0.194 39.469 17.141 1 93.62 141 ASN B N 1
ATOM 5059 C CA . ASN B 1 141 ? 0.354 39.719 15.719 1 93.62 141 ASN B CA 1
ATOM 5060 C C . ASN B 1 141 ? 1.216 38.625 15.07 1 93.62 141 ASN B C 1
ATOM 5062 O O . ASN B 1 141 ? 2.42 38.562 15.32 1 93.62 141 ASN B O 1
ATOM 5066 N N . TYR B 1 142 ? 0.667 37.875 14.188 1 92.06 142 TYR B N 1
ATOM 5067 C CA . TYR B 1 142 ? 1.332 36.719 13.602 1 92.06 142 TYR B CA 1
ATOM 5068 C C . TYR B 1 142 ? 2.605 37.156 12.875 1 92.06 142 TYR B C 1
ATOM 5070 O O . TYR B 1 142 ? 3.582 36.375 12.844 1 92.06 142 TYR B O 1
ATOM 5078 N N . THR B 1 143 ? 2.676 38.281 12.273 1 88.38 143 THR B N 1
ATOM 5079 C CA . THR B 1 143 ? 3.857 38.75 11.555 1 88.38 143 THR B CA 1
ATOM 5080 C C . THR B 1 143 ? 5.035 38.906 12.5 1 88.38 143 THR B C 1
ATOM 5082 O O . THR B 1 143 ? 6.184 39.031 12.062 1 88.38 143 THR B O 1
ATOM 5085 N N . LEU B 1 144 ? 4.738 38.969 13.812 1 90.81 144 LEU B N 1
ATOM 5086 C CA . LEU B 1 144 ? 5.777 39.125 14.82 1 90.81 144 LEU B CA 1
ATOM 5087 C C . LEU B 1 144 ? 5.953 37.875 15.641 1 90.81 144 LEU B C 1
ATOM 5089 O O . LEU B 1 144 ? 6.422 37.906 16.781 1 90.81 144 LEU B O 1
ATOM 5093 N N . ALA B 1 145 ? 5.543 36.781 15.109 1 89.12 145 ALA B N 1
ATOM 5094 C CA . ALA B 1 145 ? 5.523 35.5 15.836 1 89.12 145 ALA B CA 1
ATOM 5095 C C . ALA B 1 145 ? 6.902 35.188 16.391 1 89.12 145 ALA B C 1
ATOM 5097 O O . ALA B 1 145 ? 7.016 34.594 17.484 1 89.12 145 ALA B O 1
ATOM 5098 N N . ALA B 1 146 ? 7.965 35.531 15.719 1 85.69 146 ALA B N 1
ATOM 5099 C CA . ALA B 1 146 ? 9.336 35.25 16.125 1 85.69 146 ALA B CA 1
ATOM 5100 C C . ALA B 1 146 ? 9.68 35.906 17.453 1 85.69 146 ALA B C 1
ATOM 5102 O O . ALA B 1 146 ?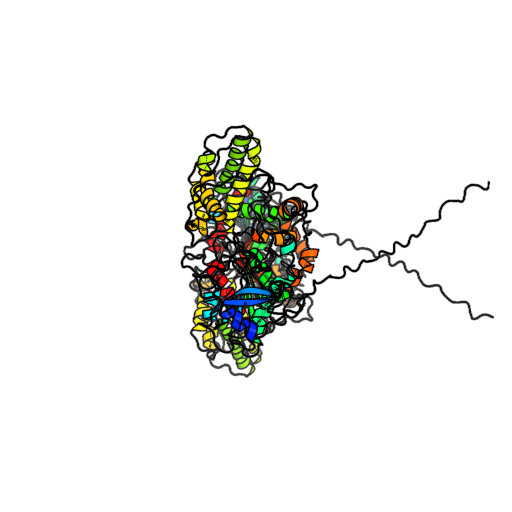 10.641 35.5 18.109 1 85.69 146 ALA B O 1
ATOM 5103 N N . THR B 1 147 ? 8.914 36.875 17.859 1 90.19 147 THR B N 1
ATOM 5104 C CA . THR B 1 147 ? 9.258 37.656 19.047 1 90.19 147 THR B CA 1
ATOM 5105 C C . THR B 1 147 ? 8.234 37.438 20.156 1 90.19 147 THR B C 1
ATOM 5107 O O . THR B 1 147 ? 8.297 38.094 21.203 1 90.19 147 THR B O 1
ATOM 5110 N N . TRP B 1 148 ? 7.324 36.594 19.922 1 93.31 148 TRP B N 1
ATOM 5111 C CA . TRP B 1 148 ? 6.281 36.375 20.922 1 93.31 148 TRP B CA 1
ATOM 5112 C C . TRP B 1 148 ? 6.879 35.875 22.234 1 93.31 148 TRP B C 1
ATOM 5114 O O . TRP B 1 148 ? 7.828 35.094 22.25 1 93.31 148 TRP B O 1
ATOM 5124 N N . GLU B 1 149 ? 6.285 36.406 23.344 1 94.5 149 GLU B N 1
ATOM 5125 C CA . GLU B 1 149 ? 6.641 35.844 24.641 1 94.5 149 GLU B CA 1
ATOM 5126 C C . GLU B 1 149 ? 6.148 34.406 24.797 1 94.5 149 GLU B C 1
ATOM 5128 O O . GLU B 1 149 ? 5.016 34.094 24.438 1 94.5 149 GLU B O 1
ATOM 5133 N N . THR B 1 150 ? 7.031 33.594 25.422 1 95.19 150 THR B N 1
ATOM 5134 C CA . THR B 1 150 ? 6.68 32.188 25.594 1 95.19 150 THR B CA 1
ATOM 5135 C C . THR B 1 150 ? 5.422 32.062 26.453 1 95.19 150 THR B C 1
ATOM 5137 O O . THR B 1 150 ? 4.613 31.156 26.234 1 95.19 150 THR B O 1
ATOM 5140 N N . SER B 1 151 ? 5.223 32.875 27.453 1 95.69 151 SER B N 1
ATOM 5141 C CA . SER B 1 151 ? 4.082 32.812 28.359 1 95.69 151 SER B CA 1
ATOM 5142 C C . SER B 1 151 ? 2.766 32.969 27.609 1 95.69 151 SER B C 1
ATOM 5144 O O . SER B 1 151 ? 1.715 32.531 28.078 1 95.69 151 SER B O 1
ATOM 5146 N N . LYS B 1 152 ? 2.768 33.594 26.469 1 96.12 152 LYS B N 1
ATOM 5147 C CA . LYS B 1 152 ? 1.558 33.844 25.688 1 96.12 152 LYS B CA 1
ATOM 5148 C C . LYS B 1 152 ? 1.239 32.656 24.781 1 96.12 152 LYS B C 1
ATOM 5150 O O . LYS B 1 152 ? 0.234 32.656 24.078 1 96.12 152 LYS B O 1
ATOM 5155 N N . MET B 1 153 ? 2.062 31.641 24.812 1 96.81 153 MET B N 1
ATOM 5156 C CA . MET B 1 153 ? 1.849 30.453 24 1 96.81 153 MET B CA 1
ATOM 5157 C C . MET B 1 153 ? 1.103 29.391 24.797 1 96.81 153 MET B C 1
ATOM 5159 O O . MET B 1 153 ? 0.848 28.297 24.281 1 96.81 153 MET B O 1
ATOM 5163 N N . ASP B 1 154 ? 0.636 29.656 25.984 1 95.81 154 ASP B N 1
ATOM 5164 C CA . ASP B 1 154 ? 0.086 28.672 26.922 1 95.81 154 ASP B CA 1
ATOM 5165 C C . ASP B 1 154 ? -1.2 28.062 26.375 1 95.81 154 ASP B C 1
ATOM 5167 O O . ASP B 1 154 ? -1.585 26.953 26.766 1 95.81 154 ASP B O 1
ATOM 5171 N N . ALA B 1 155 ? -1.876 28.75 25.469 1 96.69 155 ALA B N 1
ATOM 5172 C CA . ALA B 1 155 ? -3.148 28.266 24.938 1 96.69 155 ALA B CA 1
ATOM 5173 C C . ALA B 1 155 ? -2.934 27.391 23.703 1 96.69 155 ALA B C 1
ATOM 5175 O O . ALA B 1 155 ? -3.891 26.859 23.125 1 96.69 155 ALA B O 1
ATOM 5176 N N . MET B 1 156 ? -1.711 27.25 23.25 1 96.38 156 MET B N 1
ATOM 5177 C CA . MET B 1 156 ? -1.37 26.328 22.156 1 96.38 156 MET B CA 1
ATOM 5178 C C . MET B 1 156 ? -1.307 24.891 22.656 1 96.38 156 MET B C 1
ATOM 5180 O O . MET B 1 156 ? -0.223 24.312 22.766 1 96.38 156 MET B O 1
ATOM 5184 N N . THR B 1 157 ? -2.502 24.312 22.859 1 96.06 157 THR B N 1
ATOM 5185 C CA . THR B 1 157 ? -2.633 22.922 23.312 1 96.06 157 THR B CA 1
ATOM 5186 C C . THR B 1 157 ? -3.531 22.141 22.359 1 96.06 157 THR B C 1
ATOM 5188 O O . THR B 1 157 ? -4.387 22.703 21.688 1 96.06 157 THR B O 1
ATOM 5191 N N . LEU B 1 158 ? -3.277 20.828 22.359 1 96 158 LEU B N 1
ATOM 5192 C CA . LEU B 1 158 ? -4.109 19.969 21.531 1 96 158 LEU B CA 1
ATOM 5193 C C . LEU B 1 158 ? -5.582 20.094 21.906 1 96 158 LEU B C 1
ATOM 5195 O O . LEU B 1 158 ? -6.449 20.172 21.031 1 96 158 LEU B O 1
ATOM 5199 N N . ALA B 1 159 ? -5.875 20.188 23.172 1 96.81 159 ALA B N 1
ATOM 5200 C CA . ALA B 1 159 ? -7.25 20.281 23.656 1 96.81 159 ALA B CA 1
ATOM 5201 C C . ALA B 1 159 ? -7.93 21.547 23.125 1 96.81 159 ALA B C 1
ATOM 5203 O O . ALA B 1 159 ? -9.07 21.484 22.656 1 96.81 159 ALA B O 1
ATOM 5204 N N . ASN B 1 160 ? -7.25 22.656 23.234 1 97.31 160 ASN B N 1
ATOM 5205 C CA . ASN B 1 160 ? -7.824 23.906 22.75 1 97.31 160 ASN B CA 1
ATOM 5206 C C . ASN B 1 160 ? -8.031 23.859 21.234 1 97.31 160 ASN B C 1
ATOM 5208 O O . ASN B 1 160 ? -9.055 24.344 20.734 1 97.31 160 ASN B O 1
ATOM 5212 N N . VAL B 1 161 ? -7.078 23.297 20.5 1 96.88 161 VAL B N 1
ATOM 5213 C CA . VAL B 1 161 ? -7.16 23.234 19.047 1 96.88 161 VAL B CA 1
ATOM 5214 C C . VAL B 1 161 ? -8.398 22.438 18.641 1 96.88 161 VAL B C 1
ATOM 5216 O O . VAL B 1 161 ? -9.203 22.891 17.828 1 96.88 161 VAL B O 1
ATOM 5219 N N . LEU B 1 162 ? -8.586 21.25 19.188 1 97.62 162 LEU B N 1
ATOM 5220 C CA . LEU B 1 162 ? -9.727 20.406 18.844 1 97.62 162 LEU B CA 1
ATOM 5221 C C . LEU B 1 162 ? -11.031 21.062 19.297 1 97.62 162 LEU B C 1
ATOM 5223 O O . LEU B 1 162 ? -12.031 21.016 18.578 1 97.62 162 LEU B O 1
ATOM 5227 N N . SER B 1 163 ? -10.992 21.719 20.422 1 97.88 163 SER B N 1
ATOM 5228 C CA . SER B 1 163 ? -12.195 22.359 20.953 1 97.88 163 SER B CA 1
ATOM 5229 C C . SER B 1 163 ? -12.641 23.516 20.062 1 97.88 163 SER B C 1
ATOM 5231 O O . SER B 1 163 ? -13.836 23.781 19.938 1 97.88 163 SER B O 1
ATOM 5233 N N . ASP B 1 164 ? -11.672 24.219 19.516 1 98.06 164 ASP B N 1
ATOM 5234 C CA . ASP B 1 164 ? -12.016 25.281 18.578 1 98.06 164 ASP B CA 1
ATOM 5235 C C . ASP B 1 164 ? -12.922 24.75 17.469 1 98.06 164 ASP B C 1
ATOM 5237 O O . ASP B 1 164 ? -13.969 25.344 17.172 1 98.06 164 ASP B O 1
ATOM 5241 N N . GLY B 1 165 ? -12.484 23.641 16.844 1 97.94 165 GLY B N 1
ATOM 5242 C CA . GLY B 1 165 ? -13.266 23.062 15.773 1 97.94 165 GLY B CA 1
ATOM 5243 C C . GLY B 1 165 ? -14.641 22.594 16.219 1 97.94 165 GLY B C 1
ATOM 5244 O O . GLY B 1 165 ? -15.641 22.859 15.547 1 97.94 165 GLY B O 1
ATOM 5245 N N . VAL B 1 166 ? -14.703 21.953 17.328 1 97.88 166 VAL B N 1
ATOM 5246 C CA . VAL B 1 166 ? -15.969 21.422 17.844 1 97.88 166 VAL B CA 1
ATOM 5247 C C . VAL B 1 166 ? -16.922 22.562 18.172 1 97.88 166 VAL B C 1
ATOM 5249 O O . VAL B 1 166 ? -18.125 22.469 17.922 1 97.88 166 VAL B O 1
ATOM 5252 N N . SER B 1 167 ? -16.391 23.656 18.75 1 97.69 167 SER B N 1
ATOM 5253 C CA . SER B 1 167 ? -17.203 24.828 19.047 1 97.69 167 SER B CA 1
ATOM 5254 C C . SER B 1 167 ? -17.875 25.375 17.781 1 97.69 167 SER B C 1
ATOM 5256 O O . SER B 1 167 ? -19.078 25.594 17.75 1 97.69 167 SER B O 1
ATOM 5258 N N . LEU B 1 168 ? -17.078 25.562 16.75 1 98.06 168 LEU B N 1
ATOM 5259 C CA . LEU B 1 168 ? -17.609 26.062 15.492 1 98.06 168 LEU B CA 1
ATOM 5260 C C . LEU B 1 168 ? -18.641 25.094 14.914 1 98.06 168 LEU B C 1
ATOM 5262 O O . LEU B 1 168 ? -19.703 25.516 14.477 1 98.06 168 LEU B O 1
ATOM 5266 N N . LEU B 1 169 ? -18.344 23.828 14.898 1 98.06 169 LEU B N 1
ATOM 5267 C CA . LEU B 1 169 ? -19.219 22.812 14.328 1 98.06 169 LEU B CA 1
ATOM 5268 C C . LEU B 1 169 ? -20.516 22.719 15.109 1 98.06 169 LEU B C 1
ATOM 5270 O O . LEU B 1 169 ? -21.578 22.484 14.523 1 98.06 169 LEU B O 1
ATOM 5274 N N . THR B 1 170 ? -20.453 22.875 16.422 1 97.06 170 THR B N 1
ATOM 5275 C CA . THR B 1 170 ? -21.656 22.891 17.25 1 97.06 170 THR B CA 1
ATOM 5276 C C . THR B 1 170 ? -22.562 24.047 16.859 1 97.06 170 THR B C 1
ATOM 5278 O O . THR B 1 170 ? -23.781 23.859 16.703 1 97.06 170 THR B O 1
ATOM 5281 N N . TYR B 1 171 ? -22 25.219 16.672 1 96.38 171 TYR B N 1
ATOM 5282 C CA . TYR B 1 171 ? -22.766 26.391 16.219 1 96.38 171 TYR B CA 1
ATOM 5283 C C . TYR B 1 171 ? -23.453 26.094 14.891 1 96.38 171 TYR B C 1
ATOM 5285 O O . TYR B 1 171 ? -24.625 26.422 14.711 1 96.38 171 TYR B O 1
ATOM 5293 N N . LEU B 1 172 ? -22.766 25.359 13.992 1 96.88 172 LEU B N 1
ATOM 5294 C CA . LEU B 1 172 ? -23.266 25.156 12.641 1 96.88 172 LEU B CA 1
ATOM 5295 C C . LEU B 1 172 ? -24.297 24.016 12.602 1 96.88 172 LEU B C 1
ATOM 5297 O O . LEU B 1 172 ? -25.125 23.953 11.688 1 96.88 172 LEU B O 1
ATOM 5301 N N . THR B 1 173 ? -24.328 23.109 13.578 1 96.25 173 THR B N 1
ATOM 5302 C CA . THR B 1 173 ? -25.141 21.906 13.477 1 96.25 173 THR B CA 1
ATOM 5303 C C . THR B 1 173 ? -26.266 21.938 14.516 1 96.25 173 THR B C 1
ATOM 5305 O O . THR B 1 173 ? -27.328 21.359 14.289 1 96.25 173 THR B O 1
ATOM 5308 N N . THR B 1 174 ? -26.016 22.531 15.711 1 90.88 174 THR B N 1
ATOM 5309 C CA . THR B 1 174 ? -26.969 22.406 16.812 1 90.88 174 THR B CA 1
ATOM 5310 C C . THR B 1 174 ? -27.25 23.781 17.438 1 90.88 174 THR B C 1
ATOM 5312 O O . THR B 1 174 ? -27.984 23.875 18.406 1 90.88 174 THR B O 1
ATOM 5315 N N . GLY B 1 175 ? -26.688 24.766 16.922 1 84.56 175 GLY B N 1
ATOM 5316 C CA . GLY B 1 175 ? -26.938 26.094 17.438 1 84.56 175 GLY B CA 1
ATOM 5317 C C . GLY B 1 175 ? -28.406 26.5 17.344 1 84.56 175 GLY B C 1
ATOM 5318 O O . GLY B 1 175 ? -29.266 25.672 17.016 1 84.56 175 GLY B O 1
ATOM 5319 N N . ALA B 1 176 ? -28.625 27.703 17.641 1 78.94 176 ALA B N 1
ATOM 5320 C CA . ALA B 1 176 ? -30 28.203 17.688 1 78.94 176 ALA B CA 1
ATOM 5321 C C . ALA B 1 176 ? -30.625 28.219 16.297 1 78.94 176 ALA B C 1
ATOM 5323 O O . ALA B 1 176 ? -31.781 27.828 16.125 1 78.94 176 ALA B O 1
ATOM 5324 N N . ASN B 1 177 ? -29.875 28.672 15.305 1 81.62 177 ASN B N 1
ATOM 5325 C CA . ASN B 1 177 ? -30.266 28.688 13.898 1 81.62 177 ASN B CA 1
ATOM 5326 C C . ASN B 1 177 ? -29.203 28.016 13.016 1 81.62 177 ASN B C 1
ATOM 5328 O O . ASN B 1 177 ? -28.578 28.688 12.195 1 81.62 177 ASN B O 1
ATOM 5332 N N . PRO B 1 178 ? -29.172 26.766 13.148 1 86.12 178 PRO B N 1
ATOM 5333 C CA . PRO B 1 178 ? -28.062 26.094 12.469 1 86.12 178 PRO B CA 1
ATOM 5334 C C . PRO B 1 178 ? -28.25 26.047 10.953 1 86.12 178 PRO B C 1
ATOM 5336 O O . PRO B 1 178 ? -29.344 25.781 10.469 1 86.12 178 PRO B O 1
ATOM 5339 N N . VAL B 1 179 ? -27.203 26.312 10.289 1 88 179 VAL B N 1
ATOM 5340 C CA . VAL B 1 179 ? -27.188 26.281 8.828 1 88 179 VAL B CA 1
ATOM 5341 C C . VAL B 1 179 ? -27.312 24.828 8.352 1 88 179 VAL B C 1
ATOM 5343 O O . VAL B 1 179 ? -27.922 24.562 7.309 1 88 179 VAL B O 1
ATOM 5346 N N . ALA B 1 180 ? -26.781 23.875 9.133 1 94.31 180 ALA B N 1
ATOM 5347 C CA . ALA B 1 180 ? -26.766 22.453 8.766 1 94.31 180 ALA B CA 1
ATOM 5348 C C . ALA B 1 180 ? -27.219 21.594 9.938 1 94.31 180 ALA B C 1
ATOM 5350 O O . ALA B 1 180 ? -26.469 20.734 10.414 1 94.31 180 ALA B O 1
ATOM 5351 N N . LYS B 1 181 ? -28.469 21.719 10.273 1 93.31 181 LYS B N 1
ATOM 5352 C CA . LYS B 1 181 ? -29 21.031 11.445 1 93.31 181 LYS B CA 1
ATOM 5353 C C . LYS B 1 181 ? -28.875 19.516 11.305 1 93.31 181 LYS B C 1
ATOM 5355 O O . LYS B 1 181 ? -29.344 18.953 10.32 1 93.31 181 LYS B O 1
ATOM 5360 N N . GLY B 1 182 ? -28.141 18.969 12.242 1 93.12 182 GLY B N 1
ATOM 5361 C CA . GLY B 1 182 ? -28.047 17.516 12.312 1 93.12 182 GLY B CA 1
ATOM 5362 C C . GLY B 1 182 ? -27.109 16.922 11.281 1 93.12 182 GLY B C 1
ATOM 5363 O O . GLY B 1 182 ? -27.016 15.703 11.148 1 93.12 182 GLY B O 1
ATOM 5364 N N . ALA B 1 183 ? -26.391 17.75 10.586 1 96.69 183 ALA B N 1
ATOM 5365 C CA . ALA B 1 183 ? -25.5 17.281 9.531 1 96.69 183 ALA B CA 1
ATOM 5366 C C . ALA B 1 183 ? -24.406 16.375 10.102 1 96.69 183 ALA B C 1
ATOM 5368 O O . ALA B 1 183 ? -23.875 16.641 11.18 1 96.69 183 ALA B O 1
ATOM 5369 N N . LYS B 1 184 ? -24.078 15.25 9.406 1 97.69 184 LYS B N 1
ATOM 5370 C CA . LYS B 1 184 ? -22.906 14.43 9.711 1 97.69 184 LYS B CA 1
ATOM 5371 C C . LYS B 1 184 ? -21.609 15.148 9.32 1 97.69 184 LYS B C 1
ATOM 5373 O O . LYS B 1 184 ? -21.516 15.688 8.211 1 97.69 184 LYS B O 1
ATOM 5378 N N . VAL B 1 185 ? -20.656 15.18 10.227 1 98.5 185 VAL B N 1
ATOM 5379 C CA . VAL B 1 185 ? -19.422 15.93 9.992 1 98.5 185 VAL B CA 1
ATOM 5380 C C . VAL B 1 185 ? -18.312 14.969 9.594 1 98.5 185 VAL B C 1
ATOM 5382 O O . VAL B 1 185 ? -18.031 13.992 10.305 1 98.5 185 VAL B O 1
ATOM 5385 N N . ILE B 1 186 ? -17.688 15.203 8.484 1 98.5 186 ILE B N 1
ATOM 5386 C CA . ILE B 1 186 ? -16.484 14.516 8.039 1 98.5 186 ILE B CA 1
ATOM 5387 C C . ILE B 1 186 ? -15.297 15.477 8.062 1 98.5 186 ILE B C 1
ATOM 5389 O O . ILE B 1 186 ? -15.312 16.5 7.383 1 98.5 186 ILE B O 1
ATOM 5393 N N . VAL B 1 187 ? -14.266 15.148 8.805 1 97.88 187 VAL B N 1
ATOM 5394 C CA . VAL B 1 187 ? -13.117 16.047 8.945 1 97.88 187 VAL B CA 1
ATOM 5395 C C . VAL B 1 187 ? -12.039 15.648 7.941 1 97.88 187 VAL B C 1
ATOM 5397 O O . VAL B 1 187 ? -11.766 14.461 7.738 1 97.88 187 VAL B O 1
ATOM 5400 N N . PHE B 1 188 ? -11.523 16.656 7.324 1 94.31 188 PHE B N 1
ATOM 5401 C CA . PHE B 1 188 ? -10.398 16.5 6.41 1 94.31 188 PHE B CA 1
ATOM 5402 C C . PHE B 1 188 ? -9.148 17.172 6.965 1 94.31 188 PHE B C 1
ATOM 5404 O O . PHE B 1 188 ? -9.234 18.234 7.578 1 94.31 188 PHE B O 1
ATOM 5411 N N . GLY B 1 189 ? -8.086 16.5 6.758 1 88.44 189 GLY B N 1
ATOM 5412 C CA . GLY B 1 189 ? -6.812 17.109 7.117 1 88.44 189 GLY B CA 1
ATOM 5413 C C . GLY B 1 189 ? -5.703 16.797 6.129 1 88.44 189 GLY B C 1
ATOM 5414 O O . GLY B 1 189 ? -5.508 15.641 5.754 1 88.44 189 GLY B O 1
ATOM 5415 N N . GLY B 1 190 ? -5.211 17.656 5.617 1 67.62 190 GLY B N 1
ATOM 5416 C CA . GLY B 1 190 ? -4.133 17.688 4.641 1 67.62 190 GLY B CA 1
ATOM 5417 C C . GLY B 1 190 ? -3.672 19.094 4.301 1 67.62 190 GLY B C 1
ATOM 5418 O O . GLY B 1 190 ? -3.867 20.016 5.082 1 67.62 190 GLY B O 1
ATOM 5419 N N . LYS B 1 191 ? -2.834 19.625 3.709 1 58.69 191 LYS B N 1
ATOM 5420 C CA . LYS B 1 191 ? -2.572 21.031 3.373 1 58.69 191 LYS B CA 1
ATOM 5421 C C . LYS B 1 191 ? -2.258 21.188 1.888 1 58.69 191 LYS B C 1
ATOM 5423 O O . LYS B 1 191 ? -1.776 20.25 1.247 1 58.69 191 LYS B O 1
ATOM 5428 N N . LEU B 1 192 ? -3.018 22.188 1.37 1 49.03 192 LEU B N 1
ATOM 5429 C CA . LEU B 1 192 ? -3.129 22.688 0.004 1 49.03 192 LEU B CA 1
ATOM 5430 C C . LEU B 1 192 ? -1.757 23.031 -0.561 1 49.03 192 LEU B C 1
ATOM 5432 O O . LEU B 1 192 ? -1.483 22.781 -1.736 1 49.03 192 LEU B O 1
ATOM 5436 N N . ASN B 1 193 ? -1.303 24.094 0.095 1 46.81 193 ASN B N 1
ATOM 5437 C CA . ASN B 1 193 ? -0.294 24.781 -0.696 1 46.81 193 ASN B CA 1
ATOM 5438 C C . ASN B 1 193 ? 1.076 24.125 -0.562 1 46.81 193 ASN B C 1
ATOM 5440 O O . ASN B 1 193 ? 1.31 23.359 0.368 1 46.81 193 ASN B O 1
ATOM 5444 N N . SER B 1 194 ? 1.589 24.016 -1.733 1 44.5 194 SER B N 1
ATOM 5445 C CA . SER B 1 194 ? 2.766 23.281 -2.193 1 44.5 194 SER B CA 1
ATOM 5446 C C . SER B 1 194 ? 3.797 23.125 -1.08 1 44.5 194 SER B C 1
ATOM 5448 O O . SER B 1 194 ? 4.742 22.344 -1.2 1 44.5 194 SER B O 1
ATOM 5450 N N . TYR B 1 195 ? 3.689 24.016 -0.037 1 44.59 195 TYR B N 1
ATOM 5451 C CA . TYR B 1 195 ? 4.965 23.953 0.667 1 44.59 195 TYR B CA 1
ATOM 5452 C C . TYR B 1 195 ? 4.766 23.578 2.129 1 44.59 195 TYR B C 1
ATOM 5454 O O . TYR B 1 195 ? 5.727 23.547 2.904 1 44.59 195 TYR B O 1
ATOM 5462 N N . HIS B 1 196 ? 3.369 23.25 2.498 1 53.94 196 HIS B N 1
ATOM 5463 C CA . HIS B 1 196 ? 3.195 23.031 3.93 1 53.94 196 HIS B CA 1
ATOM 5464 C C . HIS B 1 196 ? 2.773 21.594 4.23 1 53.94 196 HIS B C 1
ATOM 5466 O O . HIS B 1 196 ? 2.371 20.859 3.328 1 53.94 196 HIS B O 1
ATOM 5472 N N . HIS B 1 197 ? 3.057 21.219 5.539 1 63.31 197 HIS B N 1
ATOM 5473 C CA . HIS B 1 197 ? 3.211 19.891 6.117 1 63.31 197 HIS B CA 1
ATOM 5474 C C . HIS B 1 197 ? 1.854 19.234 6.359 1 63.31 197 HIS B C 1
ATOM 5476 O O . HIS B 1 197 ? 1.239 19.438 7.406 1 63.31 197 HIS B O 1
ATOM 5482 N N . PRO B 1 198 ? 1.291 18.547 5.434 1 74.5 198 PRO B N 1
ATOM 5483 C CA . PRO B 1 198 ? 0.002 17.859 5.516 1 74.5 198 PRO B CA 1
ATOM 5484 C C . PRO B 1 198 ? -0.055 16.844 6.66 1 74.5 198 PRO B C 1
ATOM 5486 O O . PRO B 1 198 ? -1.144 16.469 7.098 1 74.5 198 PRO B O 1
ATOM 5489 N N . SER B 1 199 ? 1.062 16.562 7.238 1 89.31 199 SER B N 1
ATOM 5490 C CA . SER B 1 199 ? 1.06 15.469 8.203 1 89.31 199 SER B CA 1
ATOM 5491 C C . SER B 1 199 ? 0.371 15.883 9.5 1 89.31 199 SER B C 1
ATOM 5493 O O . SER B 1 199 ? -0.366 15.094 10.094 1 89.31 199 SER B O 1
ATOM 5495 N N . TYR B 1 200 ? 0.62 17.141 9.945 1 91.75 200 TYR B N 1
ATOM 5496 C CA . TYR B 1 200 ? -0.055 17.641 11.148 1 91.75 200 TYR B CA 1
ATOM 5497 C C . TYR B 1 200 ? -1.559 17.734 10.922 1 91.75 200 TYR B C 1
ATOM 5499 O O . TYR B 1 200 ? -2.348 17.312 11.773 1 91.75 200 TYR B O 1
ATOM 5507 N N . GLY B 1 201 ? -1.969 18.219 9.773 1 92.38 201 GLY B N 1
ATOM 5508 C CA . GLY B 1 201 ? -3.381 18.266 9.438 1 92.38 201 GLY B CA 1
ATOM 5509 C C . GLY B 1 201 ? -4.043 16.906 9.43 1 92.38 201 GLY B C 1
ATOM 5510 O O . GLY B 1 201 ? -5.137 16.734 9.977 1 92.38 201 GLY B O 1
ATOM 5511 N N . GLY B 1 202 ? -3.371 15.945 8.797 1 94.56 202 GLY B N 1
ATOM 5512 C CA . GLY B 1 202 ? -3.883 14.586 8.82 1 94.56 202 GLY B CA 1
ATOM 5513 C C . GLY B 1 202 ? -4.008 14.016 10.219 1 94.56 202 GLY B C 1
ATOM 5514 O O . GLY B 1 202 ? -4.988 13.336 10.531 1 94.56 202 GLY B O 1
ATOM 5515 N N . SER B 1 203 ? -3.057 14.367 11.039 1 95.38 203 SER B N 1
ATOM 5516 C CA . SER B 1 203 ? -3.09 13.922 12.43 1 95.38 203 SER B CA 1
ATOM 5517 C C . SER B 1 203 ? -4.266 14.547 13.18 1 95.38 203 SER B C 1
ATOM 5519 O O . SER B 1 203 ? -4.957 13.859 13.93 1 95.38 203 SER B O 1
ATOM 5521 N N . LEU B 1 204 ? -4.48 15.789 12.961 1 95.88 204 LEU B N 1
ATOM 5522 C CA . LEU B 1 204 ? -5.602 16.469 13.602 1 95.88 204 LEU B CA 1
ATOM 5523 C C . LEU B 1 204 ? -6.93 15.859 13.164 1 95.88 204 LEU B C 1
ATOM 5525 O O . LEU B 1 204 ? -7.82 15.633 13.984 1 95.88 204 LEU B O 1
ATOM 5529 N N . ALA B 1 205 ? -7.027 15.586 11.875 1 96.62 205 ALA B N 1
ATOM 5530 C CA . ALA B 1 205 ? -8.258 14.992 11.359 1 96.62 205 ALA B CA 1
ATOM 5531 C C . ALA B 1 205 ? -8.555 13.664 12.062 1 96.62 205 ALA B C 1
ATOM 5533 O O . ALA B 1 205 ? -9.68 13.438 12.508 1 96.62 205 ALA B O 1
ATOM 5534 N N . ALA B 1 206 ? -7.551 12.859 12.156 1 96.75 206 ALA B N 1
ATOM 5535 C CA . ALA B 1 206 ? -7.723 11.578 12.844 1 96.75 206 ALA B CA 1
ATOM 5536 C C . ALA B 1 206 ? -8.094 11.781 14.305 1 96.75 206 ALA B C 1
ATOM 5538 O O . ALA B 1 206 ? -9 11.125 14.82 1 96.75 206 ALA B O 1
ATOM 5539 N N . MET B 1 207 ? -7.484 12.742 14.945 1 97.06 207 MET B N 1
ATOM 5540 C CA . MET B 1 207 ? -7.699 12.945 16.375 1 97.06 207 MET B CA 1
ATOM 5541 C C . MET B 1 207 ? -9.062 13.586 16.641 1 97.06 207 MET B C 1
ATOM 5543 O O . MET B 1 207 ? -9.695 13.312 17.656 1 97.06 207 MET B O 1
ATOM 5547 N N . TYR B 1 208 ? -9.539 14.391 15.711 1 97.69 208 TYR B N 1
ATOM 5548 C CA . TYR B 1 208 ? -10.906 14.875 15.836 1 97.69 208 TYR B CA 1
ATOM 5549 C C . TYR B 1 208 ? -11.883 13.711 15.977 1 97.69 208 TYR B C 1
ATOM 5551 O O . TYR B 1 208 ? -12.758 13.727 16.844 1 97.69 208 TYR B O 1
ATOM 5559 N N . ARG B 1 209 ? -11.703 12.711 15.141 1 98.12 209 ARG B N 1
ATOM 5560 C CA . ARG B 1 209 ? -12.617 11.57 15.125 1 98.12 209 ARG B CA 1
ATOM 5561 C C . ARG B 1 209 ? -12.461 10.734 16.391 1 98.12 209 ARG B C 1
ATOM 5563 O O . ARG B 1 209 ? -13.453 10.297 16.984 1 98.12 209 ARG B O 1
ATOM 5570 N N . THR B 1 210 ? -11.258 10.562 16.828 1 97.5 210 THR B N 1
ATOM 5571 C CA . THR B 1 210 ? -11.031 9.672 17.969 1 97.5 210 THR B CA 1
ATOM 5572 C C . THR B 1 210 ? -11.445 10.352 19.266 1 97.5 210 THR B C 1
ATOM 5574 O O . THR B 1 210 ? -11.891 9.688 20.203 1 97.5 210 THR B O 1
ATOM 5577 N N . HIS B 1 211 ? -11.336 11.672 19.375 1 97.12 211 HIS B N 1
ATOM 5578 C CA . HIS B 1 211 ? -11.602 12.375 20.625 1 97.12 211 HIS B CA 1
ATOM 5579 C C . HIS B 1 211 ? -13.055 12.844 20.688 1 97.12 211 HIS B C 1
ATOM 5581 O O . HIS B 1 211 ? -13.609 12.992 21.781 1 97.12 211 HIS B O 1
ATOM 5587 N N . HIS B 1 212 ? -13.68 13.094 19.516 1 96.69 212 HIS B N 1
ATOM 5588 C CA . HIS B 1 212 ? -14.992 13.711 19.531 1 96.69 212 HIS B CA 1
ATOM 5589 C C . HIS B 1 212 ? -15.969 12.961 18.625 1 96.69 212 HIS B C 1
ATOM 5591 O O . HIS B 1 212 ? -16.609 13.562 17.75 1 96.69 212 HIS B O 1
ATOM 5597 N N . PRO B 1 213 ? -16.141 11.656 18.859 1 96.12 213 PRO B N 1
ATOM 5598 C CA . PRO B 1 213 ? -17.047 10.867 18.031 1 96.12 213 PRO B CA 1
ATOM 5599 C C . PRO B 1 213 ? -18.5 11.328 18.141 1 96.12 213 PRO B C 1
ATOM 5601 O O . PRO B 1 213 ? -19.328 10.961 17.297 1 96.12 213 PRO B O 1
ATOM 5604 N N . GLU B 1 214 ? -18.875 12.141 19.141 1 95.25 214 GLU B N 1
ATOM 5605 C CA . GLU B 1 214 ? -20.234 12.602 19.344 1 95.25 214 GLU B CA 1
ATOM 5606 C C . GLU B 1 214 ? -20.641 13.617 18.266 1 95.25 214 GLU B C 1
ATOM 5608 O O . GLU B 1 214 ? -21.828 13.781 17.969 1 95.25 214 GLU B O 1
ATOM 5613 N N . ILE B 1 215 ? -19.609 14.25 17.672 1 96.88 215 ILE B N 1
ATOM 5614 C CA . ILE B 1 215 ? -19.938 15.266 16.672 1 96.88 215 ILE B CA 1
ATOM 5615 C C . ILE B 1 215 ? -19.234 14.953 15.359 1 96.88 215 ILE B C 1
ATOM 5617 O O . ILE B 1 215 ? -19.719 15.312 14.281 1 96.88 215 ILE B O 1
ATOM 5621 N N . ILE B 1 216 ? -18.125 14.297 15.406 1 98.12 216 ILE B N 1
ATOM 5622 C CA . ILE B 1 216 ? -17.375 13.93 14.203 1 98.12 216 ILE B CA 1
ATOM 5623 C C . ILE B 1 216 ? -17.797 12.539 13.742 1 98.12 216 ILE B C 1
ATOM 5625 O O . ILE B 1 216 ? -17.484 11.539 14.391 1 98.12 216 ILE B O 1
ATOM 5629 N N . TYR B 1 217 ? -18.438 12.508 12.578 1 98.06 217 TYR B N 1
ATOM 5630 C CA . TYR B 1 217 ? -18.984 11.273 12.031 1 98.06 217 TYR B CA 1
ATOM 5631 C C . TYR B 1 217 ? -17.891 10.438 11.375 1 98.06 217 TYR B C 1
ATOM 5633 O O . TYR B 1 217 ? -17.922 9.211 11.43 1 98.06 217 TYR B O 1
ATOM 5641 N N . GLY B 1 218 ? -16.938 11.008 10.789 1 98.19 218 GLY B N 1
ATOM 5642 C CA . GLY B 1 218 ? -15.805 10.352 10.141 1 98.19 218 GLY B CA 1
ATOM 5643 C C . GLY B 1 218 ? -14.648 11.297 9.859 1 98.19 218 GLY B C 1
ATOM 5644 O O . GLY B 1 218 ? -14.742 12.492 10.117 1 98.19 218 GLY B O 1
ATOM 5645 N N . SER B 1 219 ? -13.539 10.75 9.367 1 97.94 219 SER B N 1
ATOM 5646 C CA . SER B 1 219 ? -12.367 11.57 9.062 1 97.94 219 SER B CA 1
ATOM 5647 C C . SER B 1 219 ? -11.594 11.016 7.879 1 97.94 219 SER B C 1
ATOM 5649 O O . SER B 1 219 ? -11.57 9.797 7.664 1 97.94 219 SER B O 1
ATOM 5651 N N . VAL B 1 220 ? -11.07 11.859 7.074 1 96.56 220 VAL B N 1
ATOM 5652 C CA . VAL B 1 220 ? -10.109 11.57 6.012 1 96.56 220 VAL B CA 1
ATOM 5653 C C . VAL B 1 220 ? -8.766 12.203 6.355 1 96.56 220 VAL B C 1
ATOM 5655 O O . VAL B 1 220 ? -8.578 13.406 6.199 1 96.56 220 VAL B O 1
ATOM 5658 N N . ALA B 1 221 ? -7.836 11.391 6.809 1 95.44 221 ALA B N 1
ATOM 5659 C CA . ALA B 1 221 ? -6.535 11.828 7.312 1 95.44 221 ALA B CA 1
ATOM 5660 C C . ALA B 1 221 ? -5.43 11.539 6.301 1 95.44 221 ALA B C 1
ATOM 5662 O O . ALA B 1 221 ? -5.004 10.391 6.152 1 95.44 221 ALA B O 1
ATOM 5663 N N . SER B 1 222 ? -4.934 12.578 5.699 1 93.12 222 SER B N 1
ATOM 5664 C CA . SER B 1 222 ? -3.842 12.414 4.742 1 93.12 222 SER B CA 1
ATOM 5665 C C . SER B 1 222 ? -2.486 12.461 5.438 1 93.12 222 SER B C 1
ATOM 5667 O O . SER B 1 222 ? -2.174 13.422 6.145 1 93.12 222 SER B O 1
ATOM 5669 N N . SER B 1 223 ? -1.686 11.422 5.309 1 91.5 223 SER B N 1
ATOM 5670 C CA . SER B 1 223 ? -0.303 11.32 5.762 1 91.5 223 SER B CA 1
ATOM 5671 C C . SER B 1 223 ? -0.183 11.656 7.246 1 91.5 223 SER B C 1
ATOM 5673 O O . SER B 1 223 ? 0.673 12.453 7.637 1 91.5 223 SER B O 1
ATOM 5675 N N . PRO B 1 224 ? -1.023 11.086 8.109 1 93.31 224 PRO B N 1
ATOM 5676 C CA . PRO B 1 224 ? -0.902 11.375 9.539 1 93.31 224 PRO B CA 1
ATOM 5677 C C . PRO B 1 224 ? 0.363 10.781 10.156 1 93.31 224 PRO B C 1
ATOM 5679 O O . PRO B 1 224 ? 0.889 9.789 9.664 1 93.31 224 PRO B O 1
ATOM 5682 N N . LEU B 1 225 ? 0.811 11.375 11.211 1 92.69 225 LEU B N 1
ATOM 5683 C CA . LEU B 1 225 ? 2.006 10.945 11.93 1 92.69 225 LEU B CA 1
ATOM 5684 C C . LEU B 1 225 ? 1.657 9.914 12.992 1 92.69 225 LEU B C 1
ATOM 5686 O O . LEU B 1 225 ? 1.919 10.125 14.18 1 92.69 225 LEU B O 1
ATOM 5690 N N . VAL B 1 226 ? 1.183 8.789 12.602 1 91.88 226 VAL B N 1
ATOM 5691 C CA . VAL B 1 226 ? 0.647 7.746 13.469 1 91.88 226 VAL B CA 1
ATOM 5692 C C . VAL B 1 226 ? 1.766 7.176 14.336 1 91.88 226 VAL B C 1
ATOM 5694 O O . VAL B 1 226 ? 1.533 6.797 15.484 1 91.88 226 VAL B O 1
ATOM 5697 N N . GLU B 1 227 ? 2.941 7.098 13.82 1 91.12 227 GLU B N 1
ATOM 5698 C CA . GLU B 1 227 ? 4.129 6.676 14.555 1 91.12 227 GLU B CA 1
ATOM 5699 C C . GLU B 1 227 ? 5.215 7.742 14.516 1 91.12 227 GLU B C 1
ATOM 5701 O O . GLU B 1 227 ? 6.406 7.426 14.477 1 91.12 227 GLU B O 1
ATOM 5706 N N . GLY B 1 228 ? 4.824 8.938 14.484 1 91.5 228 GLY B N 1
ATOM 5707 C CA . GLY B 1 228 ? 5.758 10.023 14.211 1 91.5 228 GLY B CA 1
ATOM 5708 C C . GLY B 1 228 ? 6.32 10.648 15.477 1 91.5 228 GLY B C 1
ATOM 5709 O O . GLY B 1 228 ? 7.23 11.484 15.406 1 91.5 228 GLY B O 1
ATOM 5710 N N . ALA B 1 229 ? 5.801 10.32 16.656 1 93.25 229 ALA B N 1
ATOM 5711 C CA . ALA B 1 229 ? 6.285 10.914 17.906 1 93.25 229 ALA B CA 1
ATOM 5712 C C . ALA B 1 229 ? 7.605 10.281 18.344 1 93.25 229 ALA B C 1
ATOM 5714 O O . ALA B 1 229 ? 7.695 9.688 19.422 1 93.25 229 ALA B O 1
ATOM 5715 N N . ILE B 1 230 ? 8.586 10.5 17.531 1 94.12 230 ILE B N 1
ATOM 5716 C CA . ILE B 1 230 ? 9.891 9.891 17.781 1 94.12 230 ILE B CA 1
ATOM 5717 C C . ILE B 1 230 ? 10.836 10.922 18.391 1 94.12 230 ILE B C 1
ATOM 5719 O O . ILE B 1 230 ? 11.406 11.742 17.656 1 94.12 230 ILE B O 1
ATOM 5723 N N . THR B 1 231 ? 11.086 10.812 19.688 1 96.62 231 THR B N 1
ATOM 5724 C CA . THR B 1 231 ? 11.977 11.773 20.328 1 96.62 231 THR B CA 1
ATOM 5725 C C . THR B 1 231 ? 13.219 11.078 20.875 1 96.62 231 THR B C 1
ATOM 5727 O O . THR B 1 231 ? 14.203 11.734 21.219 1 96.62 231 THR B O 1
ATOM 5730 N N . ASP B 1 232 ? 13.172 9.734 21.031 1 96.56 232 ASP B N 1
ATOM 5731 C CA . ASP B 1 232 ? 14.312 8.93 21.453 1 96.56 232 ASP B CA 1
ATOM 5732 C C . ASP B 1 232 ? 15.312 8.75 20.297 1 96.56 232 ASP B C 1
ATOM 5734 O O . ASP B 1 232 ? 14.984 8.148 19.281 1 96.56 232 ASP B O 1
ATOM 5738 N N . PRO B 1 233 ? 16.547 9.258 20.516 1 96.25 233 PRO B N 1
ATOM 5739 C CA . PRO B 1 233 ? 17.531 9.133 19.453 1 96.25 233 PRO B CA 1
ATOM 5740 C C . PRO B 1 233 ? 17.891 7.68 19.141 1 96.25 233 PRO B C 1
ATOM 5742 O O . PRO B 1 233 ? 18.469 7.395 18.078 1 96.25 233 PRO B O 1
ATOM 5745 N N . ASN B 1 234 ? 17.516 6.793 20.016 1 95.38 234 ASN B N 1
ATOM 5746 C CA . ASN B 1 234 ? 17.859 5.391 19.828 1 95.38 234 ASN B CA 1
ATOM 5747 C C . ASN B 1 234 ? 16.719 4.609 19.188 1 95.38 234 ASN B C 1
ATOM 5749 O O . ASN B 1 234 ? 16.859 3.418 18.906 1 95.38 234 ASN B O 1
ATOM 5753 N N . ASP B 1 235 ? 15.578 5.234 18.984 1 94.38 235 ASP B N 1
ATOM 5754 C CA . ASP B 1 235 ? 14.5 4.617 18.219 1 94.38 235 ASP B CA 1
ATOM 5755 C C . ASP B 1 235 ? 14.875 4.469 16.75 1 94.38 235 ASP B C 1
ATOM 5757 O O . ASP B 1 235 ? 15.211 5.453 16.094 1 94.38 235 ASP B O 1
ATOM 5761 N N . PRO B 1 236 ? 14.773 3.205 16.188 1 89.88 236 PRO B N 1
ATOM 5762 C CA . PRO B 1 236 ? 15.172 3.02 14.797 1 89.88 236 PRO B CA 1
ATOM 5763 C C . PRO B 1 236 ? 14.336 3.848 13.828 1 89.88 236 PRO B C 1
ATOM 5765 O O . PRO B 1 236 ? 14.805 4.191 12.742 1 89.88 236 PRO B O 1
ATOM 5768 N N . LEU B 1 237 ? 13.172 4.254 14.18 1 91.19 237 LEU B N 1
ATOM 5769 C CA . LEU B 1 237 ? 12.281 5.016 13.305 1 91.19 237 LEU B CA 1
ATOM 5770 C C . LEU B 1 237 ? 12.766 6.453 13.156 1 91.19 237 LEU B C 1
ATOM 5772 O O . LEU B 1 237 ? 12.289 7.188 12.289 1 91.19 237 LEU B O 1
ATOM 5776 N N . ILE B 1 238 ? 13.812 6.82 13.945 1 93.81 238 ILE B N 1
ATOM 5777 C CA . ILE B 1 238 ? 14.375 8.164 13.852 1 93.81 238 ILE B CA 1
ATOM 5778 C C . ILE B 1 238 ? 14.938 8.391 12.453 1 93.81 238 ILE B C 1
ATOM 5780 O O . ILE B 1 238 ? 15.039 9.531 11.992 1 93.81 238 ILE B O 1
ATOM 5784 N N . TYR B 1 239 ? 15.203 7.285 11.711 1 94.31 239 TYR B N 1
ATOM 5785 C CA . TYR B 1 239 ? 15.789 7.344 10.375 1 94.31 239 TYR B CA 1
ATOM 5786 C C . TYR B 1 239 ? 14.719 7.133 9.305 1 94.31 239 TYR B C 1
ATOM 5788 O O . TYR B 1 239 ? 15.031 7.023 8.117 1 94.31 239 TYR B O 1
ATOM 5796 N N . GLY B 1 240 ? 13.445 7.082 9.68 1 91.88 240 GLY B N 1
ATOM 5797 C CA . GLY B 1 240 ? 12.359 6.703 8.781 1 91.88 240 GLY B CA 1
ATOM 5798 C C . GLY B 1 240 ? 12.297 7.555 7.531 1 91.88 240 GLY B C 1
ATOM 5799 O O . GLY B 1 240 ? 12.203 7.027 6.418 1 91.88 240 GLY B O 1
ATOM 5800 N N . TYR B 1 241 ? 12.398 8.859 7.598 1 92 241 TYR B N 1
ATOM 5801 C CA . TYR B 1 241 ? 12.273 9.766 6.461 1 92 241 TYR B CA 1
ATOM 5802 C C . TYR B 1 241 ? 13.391 9.539 5.453 1 92 241 TYR B C 1
ATOM 5804 O O . TYR B 1 241 ? 13.133 9.391 4.258 1 92 241 TYR B O 1
ATOM 5812 N N . ALA B 1 242 ? 14.594 9.477 5.945 1 94.56 242 ALA B N 1
ATOM 5813 C CA . ALA B 1 242 ? 15.742 9.289 5.062 1 94.56 242 ALA B CA 1
ATOM 5814 C C . ALA B 1 242 ? 15.719 7.91 4.414 1 94.56 242 ALA B C 1
ATOM 5816 O O . ALA B 1 242 ? 16.047 7.77 3.232 1 94.56 242 ALA B O 1
ATOM 5817 N N . ASN B 1 243 ? 15.391 6.891 5.254 1 93.38 243 ASN B N 1
ATOM 5818 C CA . ASN B 1 243 ? 15.297 5.543 4.703 1 93.38 243 ASN B CA 1
ATOM 5819 C C . ASN B 1 243 ? 14.266 5.465 3.584 1 93.38 243 ASN B C 1
ATOM 5821 O O . ASN B 1 243 ? 14.531 4.887 2.527 1 93.38 243 ASN B O 1
ATOM 5825 N N . TRP B 1 244 ? 13.117 6.039 3.828 1 92.81 244 TRP B N 1
ATOM 5826 C CA . TRP B 1 244 ? 12.055 6 2.83 1 92.81 244 TRP B CA 1
ATOM 5827 C C . TRP B 1 244 ? 12.461 6.758 1.57 1 92.81 244 TRP B C 1
ATOM 5829 O O . TRP B 1 244 ? 12.281 6.266 0.455 1 92.81 244 TRP B O 1
ATOM 5839 N N . ALA B 1 245 ? 13 7.926 1.737 1 94.12 245 ALA B N 1
ATOM 5840 C CA . ALA B 1 245 ? 13.453 8.695 0.582 1 94.12 245 ALA B CA 1
ATOM 5841 C C . ALA B 1 245 ? 14.508 7.934 -0.214 1 94.12 245 ALA B C 1
ATOM 5843 O O . ALA B 1 245 ? 14.484 7.941 -1.446 1 94.12 245 ALA B O 1
ATOM 5844 N N . THR B 1 246 ? 15.453 7.312 0.51 1 94.25 246 THR B N 1
ATOM 5845 C CA . THR B 1 246 ? 16.453 6.492 -0.15 1 94.25 246 THR B CA 1
ATOM 5846 C C . THR B 1 246 ? 15.805 5.426 -1.021 1 94.25 246 THR B C 1
ATOM 5848 O O . THR B 1 246 ? 16.203 5.227 -2.172 1 94.25 246 THR B O 1
ATOM 5851 N N . MET B 1 247 ? 14.797 4.766 -0.46 1 91 247 MET B N 1
ATOM 5852 C CA . MET B 1 247 ? 14.062 3.748 -1.209 1 91 247 MET B CA 1
ATOM 5853 C C . MET B 1 247 ? 13.414 4.348 -2.449 1 91 247 MET B C 1
ATOM 5855 O O . MET B 1 247 ? 13.469 3.758 -3.531 1 91 247 MET B O 1
ATOM 5859 N N . VAL B 1 248 ? 12.836 5.52 -2.322 1 92.31 248 VAL B N 1
ATOM 5860 C CA . VAL B 1 248 ? 12.141 6.168 -3.426 1 92.31 248 VAL B CA 1
ATOM 5861 C C . VAL B 1 248 ? 13.109 6.414 -4.578 1 92.31 248 VAL B C 1
ATOM 5863 O O . VAL B 1 248 ? 12.828 6.059 -5.723 1 92.31 248 VAL B O 1
ATOM 5866 N N . TYR B 1 249 ? 14.25 7.008 -4.32 1 93.94 249 TYR B N 1
ATOM 5867 C CA . TYR B 1 249 ? 15.203 7.328 -5.371 1 93.94 249 TYR B CA 1
ATOM 5868 C C . TYR B 1 249 ? 15.75 6.059 -6.016 1 93.94 249 TYR B C 1
ATOM 5870 O O . TYR B 1 249 ? 15.906 5.996 -7.238 1 93.94 249 TYR B O 1
ATOM 5878 N N . ASN B 1 250 ? 16.047 5.062 -5.195 1 91.25 250 ASN B N 1
ATOM 5879 C CA . ASN B 1 250 ? 16.484 3.785 -5.738 1 91.25 250 ASN B CA 1
ATOM 5880 C C . ASN B 1 250 ? 15.438 3.16 -6.648 1 91.25 250 ASN B C 1
ATOM 5882 O O . ASN B 1 250 ? 15.766 2.613 -7.703 1 91.25 250 ASN B O 1
ATOM 5886 N N . ASP B 1 251 ? 14.203 3.209 -6.18 1 89.12 251 ASP B N 1
ATOM 5887 C CA . ASP B 1 251 ? 13.094 2.623 -6.93 1 89.12 251 ASP B CA 1
ATOM 5888 C C . ASP B 1 251 ? 12.938 3.289 -8.297 1 89.12 251 ASP B C 1
ATOM 5890 O O . ASP B 1 251 ? 12.57 2.635 -9.273 1 89.12 251 ASP B O 1
ATOM 5894 N N . LEU B 1 252 ? 13.164 4.539 -8.359 1 91 252 LEU B N 1
ATOM 5895 C CA . LEU B 1 252 ? 13.008 5.277 -9.602 1 91 252 LEU B CA 1
ATOM 5896 C C . LEU B 1 252 ? 14.164 4.98 -10.555 1 91 252 LEU B C 1
ATOM 5898 O O . LEU B 1 252 ? 13.945 4.793 -11.758 1 91 252 LEU B O 1
ATOM 5902 N N . SER B 1 253 ? 15.375 4.965 -10.031 1 93.69 253 SER B N 1
ATOM 5903 C CA . SER B 1 253 ? 16.562 4.617 -10.805 1 93.69 253 SER B CA 1
ATOM 5904 C C . SER B 1 253 ? 17.75 4.305 -9.891 1 93.69 253 SER B C 1
ATOM 5906 O O . SER B 1 253 ? 18.281 5.203 -9.234 1 93.69 253 SER B O 1
ATOM 5908 N N . ALA B 1 254 ? 18.234 3.098 -9.992 1 91.75 254 ALA B N 1
ATOM 5909 C CA . ALA B 1 254 ? 19.391 2.707 -9.203 1 91.75 254 ALA B CA 1
ATOM 5910 C C . ALA B 1 254 ? 20.625 3.5 -9.625 1 91.75 254 ALA B C 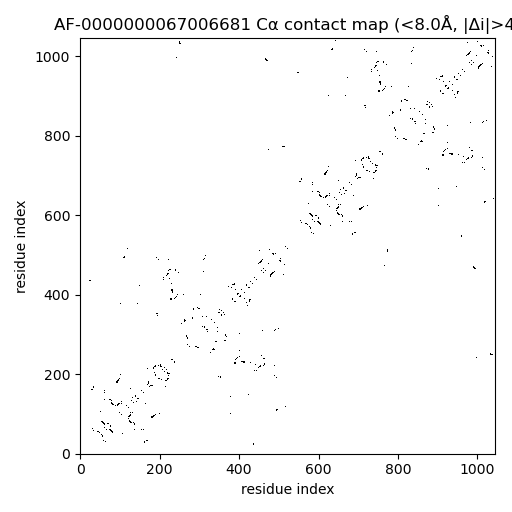1
ATOM 5912 O O . ALA B 1 254 ? 21.438 3.902 -8.773 1 91.75 254 ALA B O 1
ATOM 5913 N N . GLU B 1 255 ? 20.75 3.75 -10.875 1 93.75 255 GLU B N 1
ATOM 5914 C CA . GLU B 1 255 ? 21.891 4.508 -11.391 1 93.75 255 GLU B CA 1
ATOM 5915 C C . GLU B 1 255 ? 21.875 5.945 -10.883 1 93.75 255 GLU B C 1
ATOM 5917 O O . GLU B 1 255 ? 22.891 6.453 -10.406 1 93.75 255 GLU B O 1
ATOM 5922 N N . ALA B 1 256 ? 20.719 6.566 -11 1 95.44 256 ALA B N 1
ATOM 5923 C CA . ALA B 1 256 ? 20.609 7.941 -10.516 1 95.44 256 ALA B CA 1
ATOM 5924 C C . ALA B 1 256 ? 20.891 8.016 -9.016 1 95.44 256 ALA B C 1
ATOM 5926 O O . ALA B 1 256 ? 21.578 8.93 -8.555 1 95.44 256 ALA B O 1
ATOM 5927 N N . ALA B 1 257 ? 20.328 7.07 -8.273 1 94.31 257 ALA B N 1
ATOM 5928 C CA . ALA B 1 257 ? 20.547 7.043 -6.824 1 94.31 257 ALA B CA 1
ATOM 5929 C C . ALA B 1 257 ? 22.031 6.941 -6.484 1 94.31 257 ALA B C 1
ATOM 5931 O O . ALA B 1 257 ? 22.516 7.641 -5.594 1 94.31 257 ALA B O 1
ATOM 5932 N N . ASP B 1 258 ? 22.719 6.09 -7.223 1 94.31 258 ASP B N 1
ATOM 5933 C CA . ASP B 1 258 ? 24.156 5.926 -6.992 1 94.31 258 ASP B CA 1
ATOM 5934 C C . ASP B 1 258 ? 24.922 7.215 -7.305 1 94.31 258 ASP B C 1
ATOM 5936 O O . ASP B 1 258 ? 25.828 7.605 -6.566 1 94.31 258 ASP B O 1
ATOM 5940 N N . LYS B 1 259 ? 24.547 7.824 -8.406 1 96 259 LYS B N 1
ATOM 5941 C CA . LYS B 1 259 ? 25.172 9.094 -8.773 1 96 259 LYS B CA 1
ATOM 5942 C C . LYS B 1 259 ? 24.938 10.156 -7.707 1 96 259 LYS B C 1
ATOM 5944 O O . LYS B 1 259 ? 25.844 10.914 -7.359 1 96 259 LYS B O 1
ATOM 5949 N N . ILE B 1 260 ? 23.734 10.25 -7.215 1 96.75 260 ILE B N 1
ATOM 5950 C CA . ILE B 1 260 ? 23.375 11.219 -6.18 1 96.75 260 ILE B CA 1
ATOM 5951 C C . ILE B 1 260 ? 24.188 10.938 -4.914 1 96.75 260 ILE B C 1
ATOM 5953 O O . ILE B 1 260 ? 24.797 11.844 -4.34 1 96.75 260 ILE B O 1
ATOM 5957 N N . LYS B 1 261 ? 24.203 9.672 -4.508 1 95.62 261 LYS B N 1
ATOM 5958 C CA . LYS B 1 261 ? 24.922 9.258 -3.305 1 95.62 261 LYS B CA 1
ATOM 5959 C C . LYS B 1 261 ? 26.391 9.625 -3.391 1 95.62 261 LYS B C 1
ATOM 5961 O O . LYS B 1 261 ? 26.938 10.234 -2.471 1 95.62 261 LYS B O 1
ATOM 5966 N N . THR B 1 262 ? 27.016 9.305 -4.496 1 96.56 262 THR B N 1
ATOM 5967 C CA . THR B 1 262 ? 28.438 9.555 -4.68 1 96.56 262 THR B CA 1
ATOM 5968 C C . THR B 1 262 ? 28.719 11.047 -4.773 1 96.56 262 THR B C 1
ATOM 5970 O O . THR B 1 262 ? 29.75 11.523 -4.289 1 96.56 262 THR B O 1
ATOM 5973 N N . SER B 1 263 ? 27.812 11.758 -5.406 1 97.69 263 SER B N 1
ATOM 5974 C CA . SER B 1 263 ? 27.984 13.195 -5.543 1 97.69 263 SER B CA 1
ATOM 5975 C C . SER B 1 263 ? 27.875 13.898 -4.195 1 97.69 263 SER B C 1
ATOM 5977 O O . SER B 1 263 ? 28.625 14.836 -3.91 1 97.69 263 SER B O 1
ATOM 5979 N N . ILE B 1 264 ? 26.953 13.531 -3.367 1 97.5 264 ILE B N 1
ATOM 5980 C CA . ILE B 1 264 ? 26.828 14.117 -2.037 1 97.5 264 ILE B CA 1
ATOM 5981 C C . ILE B 1 264 ? 28.094 13.867 -1.232 1 97.5 264 ILE B C 1
ATOM 5983 O O . ILE B 1 264 ? 28.625 14.781 -0.592 1 97.5 264 ILE B O 1
ATOM 5987 N N . ALA B 1 265 ? 28.594 12.617 -1.285 1 96.94 265 ALA B N 1
ATOM 5988 C CA . ALA B 1 265 ? 29.828 12.273 -0.589 1 96.94 265 ALA B CA 1
ATOM 5989 C C . ALA B 1 265 ? 30.984 13.117 -1.104 1 96.94 265 ALA B C 1
ATOM 5991 O O . ALA B 1 265 ? 31.812 13.602 -0.321 1 96.94 265 ALA B O 1
ATOM 5992 N N . ASP B 1 266 ? 31.047 13.289 -2.396 1 97.75 266 ASP B N 1
ATOM 5993 C CA . ASP B 1 266 ? 32.125 14.062 -3.01 1 97.75 266 ASP B CA 1
ATOM 5994 C C . ASP B 1 266 ? 32.125 15.508 -2.516 1 97.75 266 ASP B C 1
ATOM 5996 O O . ASP B 1 266 ? 33.156 16.031 -2.082 1 97.75 266 ASP B O 1
ATOM 6000 N N . VAL B 1 267 ? 30.984 16.156 -2.568 1 97.44 267 VAL B N 1
ATOM 6001 C CA . VAL B 1 267 ? 30.891 17.562 -2.178 1 97.44 267 VAL B CA 1
ATOM 6002 C C . VAL B 1 267 ? 31.172 17.703 -0.686 1 97.44 267 VAL B C 1
ATOM 6004 O O . VAL B 1 267 ? 31.875 18.641 -0.268 1 97.44 267 VAL B O 1
ATOM 6007 N N . ARG B 1 268 ? 30.625 16.812 0.118 1 96 268 ARG B N 1
ATOM 6008 C CA . ARG B 1 268 ? 30.938 16.812 1.545 1 96 268 ARG B CA 1
ATOM 6009 C C . ARG B 1 268 ? 32.438 16.719 1.78 1 96 268 ARG B C 1
ATOM 6011 O O . ARG B 1 268 ? 33 17.469 2.592 1 96 268 ARG B O 1
ATOM 6018 N N . ASN B 1 269 ? 33.125 15.836 1.078 1 96.94 269 ASN B N 1
ATOM 6019 C CA . ASN B 1 269 ? 34.562 15.633 1.208 1 96.94 269 ASN B CA 1
ATOM 6020 C C . ASN B 1 269 ? 35.344 16.859 0.735 1 96.94 269 ASN B C 1
ATOM 6022 O O . ASN B 1 269 ? 36.344 17.219 1.333 1 96.94 269 ASN B O 1
ATOM 6026 N N . ARG B 1 270 ? 34.875 17.438 -0.329 1 97.31 270 ARG B N 1
ATOM 6027 C CA . ARG B 1 270 ? 35.5 18.641 -0.824 1 97.31 270 ARG B CA 1
ATOM 6028 C C . ARG B 1 270 ? 35.469 19.75 0.231 1 97.31 270 ARG B C 1
ATOM 6030 O O . ARG B 1 270 ? 36.5 20.391 0.494 1 97.31 270 ARG B O 1
ATOM 6037 N N . VAL B 1 271 ? 34.344 19.969 0.82 1 97 271 VAL B N 1
ATOM 6038 C CA . VAL B 1 271 ? 34.219 21.016 1.837 1 97 271 VAL B CA 1
ATOM 6039 C C . VAL B 1 271 ? 35.125 20.672 3.027 1 97 271 VAL B C 1
ATOM 6041 O O . VAL B 1 271 ? 35.844 21.547 3.541 1 97 271 VAL B O 1
ATOM 6044 N N . ALA B 1 272 ? 35.125 19.438 3.441 1 96.38 272 ALA B N 1
ATOM 6045 C CA . ALA B 1 272 ? 35.938 19 4.57 1 96.38 272 ALA B CA 1
ATOM 6046 C C . ALA B 1 272 ? 37.406 19.188 4.285 1 96.38 272 ALA B C 1
ATOM 6048 O O . ALA B 1 272 ? 38.219 19.344 5.211 1 96.38 272 ALA B O 1
ATOM 6049 N N . ALA B 1 273 ? 37.812 19.219 3.045 1 97.56 273 ALA B N 1
ATOM 6050 C CA . ALA B 1 273 ? 39.188 19.375 2.633 1 97.56 273 ALA B CA 1
ATOM 6051 C C . ALA B 1 273 ? 39.531 20.844 2.334 1 97.56 273 ALA B C 1
ATOM 6053 O O . ALA B 1 273 ? 40.625 21.172 1.942 1 97.56 273 ALA B O 1
ATOM 6054 N N . GLY B 1 274 ? 38.594 21.656 2.459 1 97 274 GLY B N 1
ATOM 6055 C CA . GLY B 1 274 ? 38.812 23.078 2.219 1 97 274 GLY B CA 1
ATOM 6056 C C . GLY B 1 274 ? 38.75 23.453 0.751 1 97 274 GLY B C 1
ATOM 6057 O O . GLY B 1 274 ? 39.25 24.484 0.344 1 97 274 GLY B O 1
ATOM 6058 N N . LYS B 1 275 ? 38.219 22.594 -0.059 1 97.81 275 LYS B N 1
ATOM 6059 C CA . LYS B 1 275 ? 38.031 22.828 -1.489 1 97.81 275 LYS B CA 1
ATOM 6060 C C . LYS B 1 275 ? 36.625 23.328 -1.805 1 97.81 275 LYS B C 1
ATOM 6062 O O . LYS B 1 275 ? 35.75 22.531 -2.176 1 97.81 275 LYS B O 1
ATOM 6067 N N . PHE B 1 276 ? 36.438 24.562 -1.883 1 96.94 276 PHE B N 1
ATOM 6068 C CA . PHE B 1 276 ? 35.094 25.172 -1.906 1 96.94 276 PHE B CA 1
ATOM 6069 C C . PHE B 1 276 ? 34.719 25.594 -3.322 1 96.94 276 PHE B C 1
ATOM 6071 O O . PHE B 1 276 ? 33.594 26 -3.57 1 96.94 276 PHE B O 1
ATOM 6078 N N . GLY B 1 277 ? 35.562 25.453 -4.289 1 95.56 277 GLY B N 1
ATOM 6079 C CA . GLY B 1 277 ? 35.375 25.984 -5.629 1 95.56 277 GLY B CA 1
ATOM 6080 C C . GLY B 1 277 ? 34.062 25.531 -6.262 1 95.56 277 GLY B C 1
ATOM 6081 O O . GLY B 1 277 ? 33.781 24.344 -6.324 1 95.56 277 GLY B O 1
ATOM 6082 N N . GLY B 1 278 ? 33.219 26.484 -6.688 1 95.69 278 GLY B N 1
ATOM 6083 C CA . GLY B 1 278 ? 32.062 26.234 -7.492 1 95.69 278 GLY B CA 1
ATOM 6084 C C . GLY B 1 278 ? 30.844 25.844 -6.668 1 95.69 278 GLY B C 1
ATOM 6085 O O . GLY B 1 278 ? 29.719 25.812 -7.172 1 95.69 278 GLY B O 1
ATOM 6086 N N . ILE B 1 279 ? 30.984 25.547 -5.41 1 96.69 279 ILE B N 1
ATOM 6087 C CA . ILE B 1 279 ? 29.922 24.969 -4.594 1 96.69 279 ILE B CA 1
ATOM 6088 C C . ILE B 1 279 ? 28.844 26.016 -4.344 1 96.69 279 ILE B C 1
ATOM 6090 O O . ILE B 1 279 ? 27.641 25.719 -4.441 1 96.69 279 ILE B O 1
ATOM 6094 N N . GLN B 1 280 ? 29.203 27.219 -4.027 1 93.94 280 GLN B N 1
ATOM 6095 C CA . GLN B 1 280 ? 28.219 28.281 -3.805 1 93.94 280 GLN B CA 1
ATOM 6096 C C . GLN B 1 280 ? 27.297 28.453 -5.008 1 93.94 280 GLN B C 1
ATOM 6098 O O . GLN B 1 280 ? 26.078 28.531 -4.859 1 93.94 280 GLN B O 1
ATOM 6103 N N . GLN B 1 281 ? 27.859 28.484 -6.211 1 93.12 281 GLN B N 1
ATOM 6104 C CA . GLN B 1 281 ? 27.094 28.688 -7.434 1 93.12 281 GLN B CA 1
ATOM 6105 C C . GLN B 1 281 ? 26.188 27.484 -7.723 1 93.12 281 GLN B C 1
ATOM 6107 O O . GLN B 1 281 ? 25 27.641 -8.016 1 93.12 281 GLN B O 1
ATOM 6112 N N . ALA B 1 282 ? 26.75 26.312 -7.602 1 93.69 282 ALA B N 1
ATOM 6113 C CA . ALA B 1 282 ? 26.016 25.094 -7.949 1 93.69 282 ALA B CA 1
ATOM 6114 C C . ALA B 1 282 ? 24.844 24.859 -7 1 93.69 282 ALA B C 1
ATOM 6116 O O . ALA B 1 282 ? 23.781 24.406 -7.418 1 93.69 282 ALA B O 1
ATOM 6117 N N . LEU B 1 283 ? 25.031 25.188 -5.75 1 94.19 283 LEU B N 1
ATOM 6118 C CA . LEU B 1 283 ? 24.016 24.891 -4.742 1 94.19 283 LEU B CA 1
ATOM 6119 C C . LEU B 1 283 ? 23.219 26.141 -4.402 1 94.19 283 LEU B C 1
ATOM 6121 O O . LEU B 1 283 ? 22.375 26.109 -3.504 1 94.19 283 LEU B O 1
ATOM 6125 N N . LYS B 1 284 ? 23.484 27.219 -5.102 1 91.12 284 LYS B N 1
ATOM 6126 C CA . LYS B 1 284 ? 22.766 28.484 -4.945 1 91.12 284 LYS B CA 1
ATOM 6127 C C . LYS B 1 284 ? 22.734 28.922 -3.486 1 91.12 284 LYS B C 1
ATOM 6129 O O . LYS B 1 284 ? 21.672 29.234 -2.945 1 91.12 284 LYS B O 1
ATOM 6134 N N . LEU B 1 285 ? 23.875 28.922 -2.924 1 90.62 285 LEU B N 1
ATOM 6135 C CA . LEU B 1 285 ? 24.016 29.406 -1.554 1 90.62 285 LEU B CA 1
ATOM 6136 C C . LEU B 1 285 ? 24.141 30.922 -1.521 1 90.62 285 LEU B C 1
ATOM 6138 O O . LEU B 1 285 ? 24.812 31.516 -2.369 1 90.62 285 LEU B O 1
ATOM 6142 N N . CYS B 1 286 ? 23.484 31.578 -0.556 1 87.19 286 CYS B N 1
ATOM 6143 C CA . CYS B 1 286 ? 23.547 33.031 -0.44 1 87.19 286 CYS B CA 1
ATOM 6144 C C . CYS B 1 286 ? 24.953 33.5 -0.109 1 87.19 286 CYS B C 1
ATOM 6146 O O . CYS B 1 286 ? 25.359 34.594 -0.526 1 87.19 286 CYS B O 1
ATOM 6148 N N . ASN B 1 287 ? 25.656 32.719 0.703 1 88.69 287 ASN B N 1
ATOM 6149 C CA . ASN B 1 287 ? 27.016 33.031 1.122 1 88.69 287 ASN B CA 1
ATOM 6150 C C . ASN B 1 287 ? 28.016 31.953 0.718 1 88.69 287 ASN B C 1
ATOM 6152 O O . ASN B 1 287 ? 27.672 30.766 0.732 1 88.69 287 ASN B O 1
ATOM 6156 N N . PRO B 1 288 ? 29.203 32.375 0.385 1 91.5 288 PRO B N 1
ATOM 6157 C CA . PRO B 1 288 ? 30.203 31.359 0.057 1 91.5 288 PRO B CA 1
ATOM 6158 C C . PRO B 1 288 ? 30.625 30.531 1.269 1 91.5 288 PRO B C 1
ATOM 6160 O O . PRO B 1 288 ? 30.578 31.016 2.402 1 91.5 288 PRO B O 1
ATOM 6163 N N . LEU B 1 289 ? 31.016 29.281 0.924 1 93.25 289 LEU B N 1
ATOM 6164 C CA . LEU B 1 289 ? 31.625 28.469 1.972 1 93.25 289 LEU B CA 1
ATOM 6165 C C . LEU B 1 289 ? 33 28.984 2.33 1 93.25 289 LEU B C 1
ATOM 6167 O O . LEU B 1 289 ? 33.75 29.484 1.465 1 93.25 289 LEU B O 1
ATOM 6171 N N . ASN B 1 290 ? 33.344 28.891 3.648 1 91.75 290 ASN B N 1
ATOM 6172 C CA . ASN B 1 290 ? 34.625 29.438 4.055 1 91.75 290 ASN B CA 1
ATOM 6173 C C . ASN B 1 290 ? 35.281 28.609 5.16 1 91.75 290 ASN B C 1
ATOM 6175 O O . ASN B 1 290 ? 36.281 29.016 5.738 1 91.75 290 ASN B O 1
ATOM 6179 N N . SER B 1 291 ? 34.656 27.531 5.516 1 93.75 291 SER B N 1
ATOM 6180 C CA . SER B 1 291 ? 35.188 26.703 6.59 1 93.75 291 SER B CA 1
ATOM 6181 C C . SER B 1 291 ? 34.938 25.219 6.332 1 93.75 291 SER B C 1
ATOM 6183 O O . SER B 1 291 ? 33.844 24.844 5.848 1 93.75 291 SER B O 1
ATOM 6185 N N . THR B 1 292 ? 35.875 24.391 6.766 1 92.62 292 THR B N 1
ATOM 6186 C CA . THR B 1 292 ? 35.719 22.938 6.641 1 92.62 292 THR B CA 1
ATOM 6187 C C . THR B 1 292 ? 34.625 22.422 7.57 1 92.62 292 THR B C 1
ATOM 6189 O O . THR B 1 292 ? 34.094 21.328 7.352 1 92.62 292 THR B O 1
ATOM 6192 N N . ASP B 1 293 ? 34.281 23.219 8.547 1 89.19 293 ASP B N 1
ATOM 6193 C CA . ASP B 1 293 ? 33.25 22.812 9.516 1 89.19 293 ASP B CA 1
ATOM 6194 C C . ASP B 1 293 ? 31.875 22.844 8.891 1 89.19 293 ASP B C 1
ATOM 6196 O O . ASP B 1 293 ? 30.922 22.297 9.453 1 89.19 293 ASP B O 1
ATOM 6200 N N . GLN B 1 294 ? 31.797 23.391 7.676 1 92.38 294 GLN B N 1
ATOM 6201 C CA . GLN B 1 294 ? 30.5 23.516 7.023 1 92.38 294 GLN B CA 1
ATOM 6202 C C . GLN B 1 294 ? 30.156 22.266 6.223 1 92.38 294 GLN B C 1
ATOM 6204 O O . GLN B 1 294 ? 29.109 22.203 5.582 1 92.38 294 GLN B O 1
ATOM 6209 N N . ALA B 1 295 ? 31.016 21.219 6.27 1 93.38 295 ALA B N 1
ATOM 6210 C CA . ALA B 1 295 ? 30.797 19.984 5.523 1 93.38 295 ALA B CA 1
ATOM 6211 C C . ALA B 1 295 ? 29.469 19.328 5.926 1 93.38 295 ALA B C 1
ATOM 6213 O O . ALA B 1 295 ? 28.688 18.922 5.066 1 93.38 295 ALA B O 1
ATOM 6214 N N . GLU B 1 296 ? 29.203 19.344 7.207 1 90.62 296 GLU B N 1
ATOM 6215 C CA . GLU B 1 296 ? 27.969 18.75 7.699 1 90.62 296 GLU B CA 1
ATOM 6216 C C . GLU B 1 296 ? 26.766 19.594 7.273 1 90.62 296 GLU B C 1
ATOM 6218 O O . GLU B 1 296 ? 25.719 19.031 6.883 1 90.62 296 GLU B O 1
ATOM 6223 N N . SER B 1 297 ? 26.922 20.875 7.324 1 89.69 297 SER B N 1
ATOM 6224 C CA . SER B 1 297 ? 25.812 21.766 6.973 1 89.69 297 SER B CA 1
ATOM 6225 C C . SER B 1 297 ? 25.453 21.641 5.496 1 89.69 297 SER B C 1
ATOM 6227 O O . SER B 1 297 ? 24.266 21.641 5.141 1 89.69 297 SER B O 1
ATOM 6229 N N . VAL B 1 298 ? 26.422 21.531 4.676 1 92.75 298 VAL B N 1
ATOM 6230 C CA . VAL B 1 298 ? 26.188 21.375 3.246 1 92.75 298 VAL B CA 1
ATOM 6231 C C . VAL B 1 298 ? 25.516 20.031 2.975 1 92.75 298 VAL B C 1
ATOM 6233 O O . VAL B 1 298 ? 24.562 19.953 2.189 1 92.75 298 VAL B O 1
ATOM 6236 N N . SER B 1 299 ? 26.047 19.016 3.615 1 93.12 299 SER B N 1
ATOM 6237 C CA . SER B 1 299 ? 25.469 17.688 3.447 1 93.12 299 SER B CA 1
ATOM 6238 C C . SER B 1 299 ? 24.016 17.641 3.918 1 93.12 299 SER B C 1
ATOM 6240 O O . SER B 1 299 ? 23.172 17.016 3.277 1 93.12 299 SER B O 1
ATOM 6242 N N . ARG B 1 300 ? 23.672 18.312 4.953 1 91.19 300 ARG B N 1
ATOM 6243 C CA . ARG B 1 300 ? 22.312 18.375 5.473 1 91.19 300 ARG B CA 1
ATOM 6244 C C . ARG B 1 300 ? 21.406 19.156 4.531 1 91.19 300 ARG B C 1
ATOM 6246 O O . ARG B 1 300 ? 20.219 18.844 4.414 1 91.19 300 ARG B O 1
ATOM 6253 N N . TYR B 1 301 ? 21.984 20.188 4.008 1 90.5 301 TYR B N 1
ATOM 6254 C CA . TYR B 1 301 ? 21.234 20.953 3.016 1 90.5 301 TYR B CA 1
ATOM 6255 C C . TYR B 1 301 ? 20.828 20.078 1.843 1 90.5 301 TYR B C 1
ATOM 6257 O O . TYR B 1 301 ? 19.672 20.141 1.39 1 90.5 301 TYR B O 1
ATOM 6265 N N . LEU B 1 302 ? 21.703 19.266 1.382 1 93.94 302 LEU B N 1
ATOM 6266 C CA . LEU B 1 302 ? 21.438 18.359 0.268 1 93.94 302 LEU B CA 1
ATOM 6267 C C . LEU B 1 302 ? 20.438 17.281 0.677 1 93.94 302 LEU B C 1
ATOM 6269 O O . LEU B 1 302 ? 19.547 16.938 -0.093 1 93.94 302 LEU B O 1
ATOM 6273 N N . LEU B 1 303 ? 20.625 16.734 1.892 1 92.75 303 LEU B N 1
ATOM 6274 C CA . LEU B 1 303 ? 19.656 15.805 2.443 1 92.75 303 LEU B CA 1
ATOM 6275 C C . LEU B 1 303 ? 18.25 16.391 2.412 1 92.75 303 LEU B C 1
ATOM 6277 O O . LEU B 1 303 ? 17.312 15.766 1.909 1 92.75 303 LEU B O 1
ATOM 6281 N N . SER B 1 304 ? 18.062 17.562 2.867 1 88.75 304 SER B N 1
ATOM 6282 C CA . SER B 1 304 ? 16.766 18.234 2.902 1 88.75 304 SER B CA 1
ATOM 6283 C C . SER B 1 304 ? 16.203 18.422 1.496 1 88.75 304 SER B C 1
ATOM 6285 O O . SER B 1 304 ? 15.023 18.172 1.252 1 88.75 304 SER B O 1
ATOM 6287 N N . ALA B 1 305 ? 17.062 18.859 0.599 1 90.19 305 ALA B N 1
ATOM 6288 C CA . ALA B 1 305 ? 16.641 19.125 -0.771 1 90.19 305 ALA B CA 1
ATOM 6289 C C . ALA B 1 305 ? 16.062 17.875 -1.428 1 90.19 305 ALA B C 1
ATOM 6291 O O . ALA B 1 305 ? 14.992 17.922 -2.033 1 90.19 305 ALA B O 1
ATOM 6292 N N . TYR B 1 306 ? 16.75 16.781 -1.299 1 93.81 306 TYR B N 1
ATOM 6293 C CA . TYR B 1 306 ? 16.312 15.562 -1.964 1 93.81 306 TYR B CA 1
ATOM 6294 C C . TYR B 1 306 ? 15.102 14.953 -1.26 1 93.81 306 TYR B C 1
ATOM 6296 O O . TYR B 1 306 ? 14.211 14.398 -1.908 1 93.81 306 TYR B O 1
ATOM 6304 N N . VAL B 1 307 ? 15.047 15.023 0.081 1 91.62 307 VAL B N 1
ATOM 6305 C CA . VAL B 1 307 ? 13.875 14.539 0.802 1 91.62 307 VAL B CA 1
ATOM 6306 C C . VAL B 1 307 ? 12.648 15.367 0.426 1 91.62 307 VAL B C 1
ATOM 6308 O O . VAL B 1 307 ? 11.586 14.82 0.137 1 91.62 307 VAL B O 1
ATOM 6311 N N . HIS B 1 308 ? 12.812 16.656 0.339 1 87.88 308 HIS B N 1
ATOM 6312 C CA . HIS B 1 308 ? 11.703 17.547 -0.002 1 87.88 308 HIS B CA 1
ATOM 6313 C C . HIS B 1 308 ? 11.25 17.328 -1.441 1 87.88 308 HIS B C 1
ATOM 6315 O O . HIS B 1 308 ? 10.055 17.406 -1.738 1 87.88 308 HIS B O 1
ATOM 6321 N N . ALA B 1 309 ? 12.203 17.109 -2.314 1 89.31 309 ALA B N 1
ATOM 6322 C CA . ALA B 1 309 ? 11.836 16.859 -3.705 1 89.31 309 ALA B CA 1
ATOM 6323 C C . ALA B 1 309 ? 10.922 15.641 -3.822 1 89.31 309 ALA B C 1
ATOM 6325 O O . ALA B 1 309 ? 9.961 15.648 -4.594 1 89.31 309 ALA B O 1
ATOM 6326 N N . ALA B 1 310 ? 11.234 14.57 -3.082 1 90.44 310 ALA B N 1
ATOM 6327 C CA . ALA B 1 310 ? 10.375 13.391 -3.076 1 90.44 310 ALA B CA 1
ATOM 6328 C C . ALA B 1 310 ? 9.039 13.695 -2.398 1 90.44 310 ALA B C 1
ATOM 6330 O O . ALA B 1 310 ? 7.973 13.445 -2.971 1 90.44 310 ALA B O 1
ATOM 6331 N N . GLN B 1 311 ? 9.086 14.266 -1.264 1 88.88 311 GLN B N 1
ATOM 6332 C CA . GLN B 1 311 ? 7.93 14.5 -0.412 1 88.88 311 GLN B CA 1
ATOM 6333 C C . GLN B 1 311 ? 6.906 15.391 -1.111 1 88.88 311 GLN B C 1
ATOM 6335 O O . GLN B 1 311 ? 5.699 15.172 -0.989 1 88.88 311 GLN B O 1
ATOM 6340 N N . TYR B 1 312 ? 7.402 16.375 -1.835 1 83.06 312 TYR B N 1
ATOM 6341 C CA . TYR B 1 312 ? 6.496 17.375 -2.395 1 83.06 312 TYR B CA 1
ATOM 6342 C C . TYR B 1 312 ? 6.418 17.25 -3.91 1 83.06 312 TYR B C 1
ATOM 6344 O O . TYR B 1 312 ? 6.176 18.234 -4.609 1 83.06 312 TYR B O 1
ATOM 6352 N N . ASN B 1 313 ? 6.652 15.984 -4.277 1 79.62 313 ASN B N 1
ATOM 6353 C CA . ASN B 1 313 ? 6.461 15.719 -5.699 1 79.62 313 ASN B CA 1
ATOM 6354 C C . ASN B 1 313 ? 5.102 16.219 -6.184 1 79.62 313 ASN B C 1
ATOM 6356 O O . ASN B 1 313 ? 4.078 15.938 -5.559 1 79.62 313 ASN B O 1
ATOM 6360 N N . ALA B 1 314 ? 5.039 17.125 -7.039 1 62.78 314 ALA B N 1
ATOM 6361 C CA . ALA B 1 314 ? 3.777 17.625 -7.582 1 62.78 314 ALA B CA 1
ATOM 6362 C C . ALA B 1 314 ? 3.77 17.547 -9.102 1 62.78 314 ALA B C 1
ATOM 6364 O O . ALA B 1 314 ? 4.617 18.156 -9.766 1 62.78 314 ALA B O 1
ATOM 6365 N N . ALA B 1 315 ? 2.926 16.547 -9.578 1 53.38 315 ALA B N 1
ATOM 6366 C CA . ALA B 1 315 ? 2.787 16.484 -11.031 1 53.38 315 ALA B CA 1
ATOM 6367 C C . ALA B 1 315 ? 2.553 17.891 -11.602 1 53.38 315 ALA B C 1
ATOM 6369 O O . ALA B 1 315 ? 2.947 18.172 -12.742 1 53.38 315 ALA B O 1
ATOM 6370 N N . LEU B 1 316 ? 1.581 18.578 -10.852 1 49.97 316 LEU B N 1
ATOM 6371 C CA . LEU B 1 316 ? 1.159 19.859 -11.383 1 49.97 316 LEU B CA 1
ATOM 6372 C C . LEU B 1 316 ? 2.359 20.781 -11.602 1 49.97 316 LEU B C 1
ATOM 6374 O O . LEU B 1 316 ? 2.268 21.766 -12.344 1 49.97 316 LEU B O 1
ATOM 6378 N N . ALA B 1 317 ? 3.377 20.406 -10.68 1 53.97 317 ALA B N 1
ATOM 6379 C CA . ALA B 1 317 ? 4.328 21.5 -10.656 1 53.97 317 ALA B CA 1
ATOM 6380 C C . ALA B 1 317 ? 5.457 21.281 -11.656 1 53.97 317 ALA B C 1
ATOM 6382 O O . ALA B 1 317 ? 5.645 20.172 -12.156 1 53.97 317 ALA B O 1
ATOM 6383 N N . GLN B 1 318 ? 5.914 22.359 -12.094 1 58.97 318 GLN B N 1
ATOM 6384 C CA . GLN B 1 318 ? 7.113 22.578 -12.898 1 58.97 318 GLN B CA 1
ATOM 6385 C C . GLN B 1 318 ? 8.281 21.734 -12.383 1 58.97 318 GLN B C 1
ATOM 6387 O O . GLN B 1 318 ? 9.336 21.672 -13.023 1 58.97 318 GLN B O 1
ATOM 6392 N N . PHE B 1 319 ? 7.828 20.812 -11.219 1 66.88 319 PHE B N 1
ATOM 6393 C CA . PHE B 1 319 ? 9.008 20.188 -10.641 1 66.88 319 PHE B CA 1
ATOM 6394 C C . PHE B 1 319 ? 8.742 18.719 -10.32 1 66.88 319 PHE B C 1
ATOM 6396 O O . PHE B 1 319 ? 8.789 18.312 -9.164 1 66.88 319 PHE B O 1
ATOM 6403 N N . PRO B 1 320 ? 8.562 17.875 -11.281 1 79.75 320 PRO B N 1
ATOM 6404 C CA . PRO B 1 320 ? 8.383 16.453 -11.031 1 79.75 320 PRO B CA 1
ATOM 6405 C C . PRO B 1 320 ? 9.68 15.766 -10.594 1 79.75 320 PRO B C 1
ATOM 6407 O O . PRO B 1 320 ? 10.758 16.109 -11.086 1 79.75 320 PRO B O 1
ATOM 6410 N N . LEU B 1 321 ? 9.555 14.906 -9.586 1 87.38 321 LEU B N 1
ATOM 6411 C CA . LEU B 1 321 ? 10.688 14.117 -9.102 1 87.38 321 LEU B CA 1
ATOM 6412 C C . LEU B 1 321 ? 11.445 13.484 -10.266 1 87.38 321 LEU B C 1
ATOM 6414 O O . LEU B 1 321 ? 12.68 13.406 -10.242 1 87.38 321 LEU B O 1
ATOM 6418 N N . ASN B 1 322 ? 10.758 13.156 -11.32 1 87.44 322 ASN B N 1
ATOM 6419 C CA . ASN B 1 322 ? 11.375 12.523 -12.484 1 87.44 322 ASN B CA 1
ATOM 6420 C C . ASN B 1 322 ? 12.336 13.477 -13.195 1 87.44 322 ASN B C 1
ATOM 6422 O O . ASN B 1 322 ? 13.281 13.039 -13.844 1 87.44 322 ASN B O 1
ATOM 6426 N N . ALA B 1 323 ? 12.062 14.758 -13.07 1 87.62 323 ALA B N 1
ATOM 6427 C CA . ALA B 1 323 ? 12.977 15.734 -13.672 1 87.62 323 ALA B CA 1
ATOM 6428 C C . ALA B 1 323 ? 14.359 15.656 -13.023 1 87.62 323 ALA B C 1
ATOM 6430 O O . ALA B 1 323 ? 15.375 15.805 -13.703 1 87.62 323 ALA B O 1
ATOM 6431 N N . ILE B 1 324 ? 14.422 15.438 -11.742 1 91.88 324 ILE B N 1
ATOM 6432 C CA . ILE B 1 324 ? 15.688 15.281 -11.039 1 91.88 324 ILE B CA 1
ATOM 6433 C C . ILE B 1 324 ? 16.375 14 -11.492 1 91.88 324 ILE B C 1
ATOM 6435 O O . ILE B 1 324 ? 17.578 14.008 -11.773 1 91.88 324 ILE B O 1
ATOM 6439 N N . ILE B 1 325 ? 15.633 12.945 -11.617 1 93.75 325 ILE B N 1
ATOM 6440 C CA . ILE B 1 325 ? 16.172 11.648 -12.023 1 93.75 325 ILE B CA 1
ATOM 6441 C C . ILE B 1 325 ? 16.75 11.742 -13.43 1 93.75 325 ILE B C 1
ATOM 6443 O O . ILE B 1 325 ? 17.891 11.352 -13.672 1 93.75 325 ILE B O 1
ATOM 6447 N N . ASN B 1 326 ? 15.969 12.336 -14.328 1 93 326 ASN B N 1
ATOM 6448 C CA . ASN B 1 326 ? 16.391 12.461 -15.719 1 93 326 ASN B CA 1
ATOM 6449 C C . ASN B 1 326 ? 17.625 13.359 -15.852 1 93 326 ASN B C 1
ATOM 6451 O O . ASN B 1 326 ? 18.547 13.039 -16.594 1 93 326 ASN B O 1
ATOM 6455 N N . ALA B 1 327 ? 17.562 14.461 -15.133 1 92.94 327 ALA B N 1
ATOM 6456 C CA . ALA B 1 327 ? 18.719 15.359 -15.156 1 92.94 327 ALA B CA 1
ATOM 6457 C C . ALA B 1 327 ? 19.969 14.656 -14.641 1 92.94 327 ALA B C 1
ATOM 6459 O O . ALA B 1 327 ? 21.062 14.82 -15.195 1 92.94 327 ALA B O 1
ATOM 6460 N N . THR B 1 328 ? 19.844 13.914 -13.57 1 95.81 328 THR B N 1
ATOM 6461 C CA . THR B 1 328 ? 20.969 13.18 -12.977 1 95.81 328 THR B CA 1
ATOM 6462 C C . THR B 1 328 ? 21.516 12.156 -13.961 1 95.81 328 THR B C 1
ATOM 6464 O O . THR B 1 328 ? 22.734 12.055 -14.133 1 95.81 328 THR B O 1
ATOM 6467 N N . LEU B 1 329 ? 20.672 11.445 -14.641 1 95.06 329 LEU B N 1
ATOM 6468 C CA . LEU B 1 329 ? 21.078 10.383 -15.562 1 95.06 329 LEU B CA 1
ATOM 6469 C C . LEU B 1 329 ? 21.781 10.961 -16.781 1 95.06 329 LEU B C 1
ATOM 6471 O O . LEU B 1 329 ? 22.656 10.312 -17.359 1 95.06 329 LEU B O 1
ATOM 6475 N N . ALA B 1 330 ? 21.453 12.164 -17.156 1 95.31 330 ALA B N 1
ATOM 6476 C CA . ALA B 1 330 ? 22.016 12.805 -18.344 1 95.31 330 ALA B CA 1
ATOM 6477 C C . ALA B 1 330 ? 23.438 13.281 -18.094 1 95.31 330 ALA B C 1
ATOM 6479 O O . ALA B 1 330 ? 24.172 13.594 -19.031 1 95.31 330 ALA B O 1
ATOM 6480 N N . LEU B 1 331 ? 23.859 13.367 -16.859 1 95.81 331 LEU B N 1
ATOM 6481 C CA . LEU B 1 331 ? 25.172 13.906 -16.5 1 95.81 331 LEU B CA 1
ATOM 6482 C C . LEU B 1 331 ? 26.156 12.781 -16.203 1 95.81 331 LEU B C 1
ATOM 6484 O O . LEU B 1 331 ? 25.766 11.719 -15.719 1 95.81 331 LEU B O 1
ATOM 6488 N N . PRO B 1 332 ? 27.438 13.07 -16.516 1 94.88 332 PRO B N 1
ATOM 6489 C CA . PRO B 1 332 ? 28.422 12.062 -16.125 1 94.88 332 PRO B CA 1
ATOM 6490 C C . PRO B 1 332 ? 28.594 11.938 -14.617 1 94.88 332 PRO B C 1
ATOM 6492 O O . PRO B 1 332 ? 28.328 12.898 -13.883 1 94.88 332 PRO B O 1
ATOM 6495 N N . GLN B 1 333 ? 29 10.781 -14.156 1 91.44 333 GLN B N 1
ATOM 6496 C CA . GLN B 1 333 ? 29.109 10.438 -12.742 1 91.44 333 GLN B CA 1
ATOM 6497 C C . GLN B 1 333 ? 30.047 11.391 -12.008 1 91.44 333 GLN B C 1
ATOM 6499 O O . GLN B 1 333 ? 29.859 11.664 -10.82 1 91.44 333 GLN B O 1
ATOM 6504 N N . ASN B 1 334 ? 31.047 11.992 -12.672 1 92.88 334 ASN B N 1
ATOM 6505 C CA . ASN B 1 334 ? 32.062 12.805 -12 1 92.88 334 ASN B CA 1
ATOM 6506 C C . ASN B 1 334 ? 31.641 14.273 -11.945 1 92.88 334 ASN B C 1
ATOM 6508 O O . ASN B 1 334 ? 32.375 15.109 -11.406 1 92.88 334 ASN B O 1
ATOM 6512 N N . ASP B 1 335 ? 30.484 14.625 -12.453 1 96.31 335 ASP B N 1
ATOM 6513 C CA . ASP B 1 335 ? 29.984 15.992 -12.406 1 96.31 335 ASP B CA 1
ATOM 6514 C C . ASP B 1 335 ? 29.062 16.203 -11.203 1 96.31 335 ASP B C 1
ATOM 6516 O O . ASP B 1 335 ? 27.906 16.578 -11.359 1 96.31 335 ASP B O 1
ATOM 6520 N N . SER B 1 336 ? 29.672 16.109 -10.039 1 97.38 336 SER B N 1
ATOM 6521 C CA . SER B 1 336 ? 28.938 16.094 -8.781 1 97.38 336 SER B CA 1
ATOM 6522 C C . SER B 1 336 ? 28.125 17.375 -8.602 1 97.38 336 SER B C 1
ATOM 6524 O O . SER B 1 336 ? 26.969 17.344 -8.203 1 97.38 336 SER B O 1
ATOM 6526 N N . LEU B 1 337 ? 28.703 18.531 -8.93 1 96.94 337 LEU B N 1
ATOM 6527 C CA . LEU B 1 337 ? 28.062 19.812 -8.68 1 96.94 337 LEU B CA 1
ATOM 6528 C C . LEU B 1 337 ? 26.828 19.984 -9.578 1 96.94 337 LEU B C 1
ATOM 6530 O O . LEU B 1 337 ? 25.781 20.438 -9.117 1 96.94 337 LEU B O 1
ATOM 6534 N N . SER B 1 338 ? 26.938 19.578 -10.82 1 95.62 338 SER B N 1
ATOM 6535 C CA . SER B 1 338 ? 25.797 19.672 -11.719 1 95.62 338 SER B CA 1
ATOM 6536 C C . SER B 1 338 ? 24.688 18.703 -11.32 1 95.62 338 SER B C 1
ATOM 6538 O O . SER B 1 338 ? 23.516 19.031 -11.398 1 95.62 338 SER B O 1
ATOM 6540 N N . ILE B 1 339 ? 25.094 17.5 -10.945 1 96.69 339 ILE B N 1
ATOM 6541 C CA . ILE B 1 339 ? 24.141 16.484 -10.508 1 96.69 339 ILE B CA 1
ATOM 6542 C C . ILE B 1 339 ? 23.328 17.016 -9.328 1 96.69 339 ILE B C 1
ATOM 6544 O O . ILE B 1 339 ? 22.109 16.969 -9.344 1 96.69 339 ILE B O 1
ATOM 6548 N N . LEU B 1 340 ? 24.031 17.562 -8.328 1 96.62 340 LEU B N 1
ATOM 6549 C CA . LEU B 1 340 ? 23.375 18 -7.105 1 96.62 340 LEU B CA 1
ATOM 6550 C C . LEU B 1 340 ? 22.578 19.281 -7.348 1 96.62 340 LEU B C 1
ATOM 6552 O O . LEU B 1 340 ? 21.578 19.531 -6.668 1 96.62 340 LEU B O 1
ATOM 6556 N N . GLY B 1 341 ? 22.984 20.109 -8.312 1 92 341 GLY B N 1
ATOM 6557 C CA . GLY B 1 341 ? 22.281 21.328 -8.656 1 92 341 GLY B CA 1
ATOM 6558 C C . GLY B 1 341 ? 20.859 21.094 -9.117 1 92 341 GLY B C 1
ATOM 6559 O O . GLY B 1 341 ? 20 21.969 -9.008 1 92 341 GLY B O 1
ATOM 6560 N N . ALA B 1 342 ? 20.562 19.875 -9.562 1 87.75 342 ALA B N 1
ATOM 6561 C CA . ALA B 1 342 ? 19.266 19.531 -10.125 1 87.75 342 ALA B CA 1
ATOM 6562 C C . ALA B 1 342 ? 18.188 19.562 -9.055 1 87.75 342 ALA B C 1
ATOM 6564 O O . ALA B 1 342 ? 17 19.781 -9.359 1 87.75 342 ALA B O 1
ATOM 6565 N N . ALA B 1 343 ? 18.469 19.359 -7.82 1 88.31 343 ALA B N 1
ATOM 6566 C CA . ALA B 1 343 ? 17.484 19.25 -6.754 1 88.31 343 ALA B CA 1
ATOM 6567 C C . ALA B 1 343 ? 17.266 20.594 -6.078 1 88.31 343 ALA B C 1
ATOM 6569 O O . ALA B 1 343 ? 16.281 20.781 -5.344 1 88.31 343 ALA B O 1
ATOM 6570 N N . ILE B 1 344 ? 18.125 21.578 -6.277 1 87.75 344 ILE B N 1
ATOM 6571 C CA . ILE B 1 344 ? 18.219 22.797 -5.488 1 87.75 344 ILE B CA 1
ATOM 6572 C C . ILE B 1 344 ? 16.969 23.656 -5.734 1 87.75 344 ILE B C 1
ATOM 6574 O O . ILE B 1 344 ? 16.422 24.25 -4.805 1 87.75 344 ILE B O 1
ATOM 6578 N N . PRO B 1 345 ? 16.5 23.703 -6.973 1 77.38 345 PRO B N 1
ATOM 6579 C CA . PRO B 1 345 ? 15.289 24.5 -7.184 1 77.38 345 PRO B CA 1
ATOM 6580 C C . PRO B 1 345 ? 14.117 24.062 -6.305 1 77.38 345 PRO B C 1
ATOM 6582 O O . PRO B 1 345 ? 13.328 24.891 -5.859 1 77.38 345 PRO B O 1
ATOM 6585 N N . TRP B 1 346 ? 14.039 22.781 -5.973 1 75.44 346 TRP B N 1
ATOM 6586 C CA . TRP B 1 346 ? 12.977 22.281 -5.117 1 75.44 346 TRP B CA 1
ATOM 6587 C C . TRP B 1 346 ? 13.133 22.781 -3.689 1 75.44 346 TRP B C 1
ATOM 6589 O O . TRP B 1 346 ? 12.148 23.141 -3.039 1 75.44 346 TRP B O 1
ATOM 6599 N N . GLU B 1 347 ? 14.344 22.766 -3.232 1 78.25 347 GLU B N 1
ATOM 6600 C CA . GLU B 1 347 ? 14.609 23.234 -1.874 1 78.25 347 GLU B CA 1
ATOM 6601 C C . GLU B 1 347 ? 14.312 24.719 -1.735 1 78.25 347 GLU B C 1
ATOM 6603 O O . GLU B 1 347 ? 13.742 25.156 -0.731 1 78.25 347 GLU B O 1
ATOM 6608 N N . LEU B 1 348 ? 14.703 25.516 -2.75 1 76 348 LEU B N 1
ATOM 6609 C CA . LEU B 1 348 ? 14.453 26.953 -2.734 1 76 348 LEU B CA 1
ATOM 6610 C C . LEU B 1 348 ? 12.953 27.234 -2.717 1 76 348 LEU B C 1
ATOM 6612 O O . LEU B 1 348 ? 12.5 28.172 -2.041 1 76 348 LEU B O 1
ATOM 6616 N N . ARG B 1 349 ? 12.258 26.422 -3.33 1 71.31 349 ARG B N 1
ATOM 6617 C CA . ARG B 1 349 ? 10.805 26.562 -3.354 1 71.31 349 ARG B CA 1
ATOM 6618 C C . ARG B 1 349 ? 10.203 26.266 -1.983 1 71.31 349 ARG B C 1
ATOM 6620 O O . ARG B 1 349 ? 9.305 26.969 -1.525 1 71.31 349 ARG B O 1
ATOM 6627 N N . VAL B 1 350 ? 10.656 25.25 -1.444 1 69.5 350 VAL B N 1
ATOM 6628 C CA . VAL B 1 350 ? 10.125 24.844 -0.145 1 69.5 350 VAL B CA 1
ATOM 6629 C C . VAL B 1 350 ? 10.484 25.891 0.906 1 69.5 350 VAL B C 1
ATOM 6631 O O . VAL B 1 350 ? 9.664 26.234 1.76 1 69.5 350 VAL B O 1
ATOM 6634 N N . GLN B 1 351 ? 11.742 26.406 0.834 1 65.38 351 GLN B N 1
ATOM 6635 C CA . GLN B 1 351 ? 12.188 27.406 1.797 1 65.38 351 GLN B CA 1
ATOM 6636 C C . GLN B 1 351 ? 11.477 28.734 1.573 1 65.38 351 GLN B C 1
ATOM 6638 O O . GLN B 1 351 ? 11.219 29.469 2.527 1 65.38 351 GLN B O 1
ATOM 6643 N N . GLY B 1 352 ? 11.375 29.125 0.306 1 58.69 352 GLY B N 1
ATOM 6644 C CA . GLY B 1 352 ? 10.766 30.406 -0.007 1 58.69 352 GLY B CA 1
ATOM 6645 C C . GLY B 1 352 ? 9.273 30.438 0.266 1 58.69 352 GLY B C 1
ATOM 6646 O O . GLY B 1 352 ? 8.672 31.516 0.282 1 58.69 352 GLY B O 1
ATOM 6647 N N . GLY B 1 353 ? 8.727 29.344 0.837 1 51.41 353 GLY B N 1
ATOM 6648 C CA . GLY B 1 353 ? 7.297 29.312 1.116 1 51.41 353 GLY B CA 1
ATOM 6649 C C . GLY B 1 353 ? 6.453 29.734 -0.071 1 51.41 353 GLY B C 1
ATOM 6650 O O . GLY B 1 353 ? 6.926 29.734 -1.209 1 51.41 353 GLY B O 1
ATOM 6651 N N . ALA B 1 354 ? 5.031 30.047 0.141 1 42.66 354 ALA B N 1
ATOM 6652 C CA . ALA B 1 354 ? 4.102 30.594 -0.844 1 42.66 354 ALA B CA 1
ATOM 6653 C C . ALA B 1 354 ? 4.68 31.844 -1.516 1 42.66 354 ALA B C 1
ATOM 6655 O O . ALA B 1 354 ? 4.426 32.094 -2.695 1 42.66 354 ALA B O 1
ATOM 6656 N N . ALA B 1 355 ? 5.285 32.562 -0.765 1 39.94 355 ALA B N 1
ATOM 6657 C CA . ALA B 1 355 ? 5.82 33.844 -1.244 1 39.94 355 ALA B CA 1
ATOM 6658 C C . ALA B 1 355 ? 6.973 33.625 -2.223 1 39.94 355 ALA B C 1
ATOM 6660 O O . ALA B 1 355 ? 7.297 34.5 -3.021 1 39.94 355 ALA B O 1
ATOM 6661 N N . ALA B 1 356 ? 7.59 32.562 -2.033 1 40.69 356 ALA B N 1
ATOM 6662 C CA . ALA B 1 356 ? 8.711 32.344 -2.938 1 40.69 356 ALA B CA 1
ATOM 6663 C C . ALA B 1 356 ? 8.227 31.969 -4.336 1 40.69 356 ALA B C 1
ATOM 6665 O O . ALA B 1 356 ? 9.023 31.828 -5.262 1 40.69 356 ALA B O 1
ATOM 6666 N N . ALA B 1 357 ? 7.035 31.453 -4.434 1 39.47 357 ALA B N 1
ATOM 6667 C CA . ALA B 1 357 ? 6.57 31.359 -5.816 1 39.47 357 ALA B CA 1
ATOM 6668 C C . ALA B 1 357 ? 6.816 32.656 -6.562 1 39.47 357 ALA B C 1
ATOM 6670 O O . ALA B 1 357 ? 6.938 32.656 -7.789 1 39.47 357 ALA B O 1
ATOM 6671 N N . SER B 1 358 ? 6.527 33.75 -5.883 1 37.03 358 SER B N 1
ATOM 6672 C CA . SER B 1 358 ? 6.75 35.062 -6.48 1 37.03 358 SER B CA 1
ATOM 6673 C C . SER B 1 358 ? 8.18 35.531 -6.25 1 37.03 358 SER B C 1
ATOM 6675 O O . SER B 1 358 ? 8.648 36.469 -6.922 1 37.03 358 SER B O 1
ATOM 6677 N N . SER B 1 359 ? 8.68 35.469 -4.914 1 39.19 359 SER B N 1
ATOM 6678 C CA . SER B 1 359 ? 10 36.031 -4.664 1 39.19 359 SER B CA 1
ATOM 6679 C C . SER B 1 359 ? 11.102 35.062 -5.035 1 39.19 359 SER B C 1
ATOM 6681 O O . SER B 1 359 ? 11.062 33.906 -4.629 1 39.19 359 SER B O 1
ATOM 6683 N N . SER B 1 360 ? 11.617 35 -6.07 1 44.75 360 SER B N 1
ATOM 6684 C CA . SER B 1 360 ? 12.867 34.438 -6.555 1 44.75 360 SER B CA 1
ATOM 6685 C C . SER B 1 360 ? 13.891 34.312 -5.434 1 44.75 360 SER B C 1
ATOM 6687 O O . SER B 1 360 ? 14.727 35.188 -5.254 1 44.75 360 SER B O 1
ATOM 6689 N N . SER B 1 361 ? 13.508 33.938 -4.32 1 53.47 361 SER B N 1
ATOM 6690 C CA . SER B 1 361 ? 14.742 33.844 -3.551 1 53.47 361 SER B CA 1
ATOM 6691 C C . SER B 1 361 ? 15.797 33.031 -4.297 1 53.47 361 SER B C 1
ATOM 6693 O O . SER B 1 361 ? 15.555 31.906 -4.699 1 53.47 361 SER B O 1
ATOM 6695 N N . SER B 1 362 ? 16.672 33.688 -4.855 1 70.56 362 SER B N 1
ATOM 6696 C CA . SER B 1 362 ? 17.719 33.281 -5.789 1 70.56 362 SER B CA 1
ATOM 6697 C C . SER B 1 362 ? 18.812 32.469 -5.09 1 70.56 362 SER B C 1
ATOM 6699 O O . SER B 1 362 ? 19.594 31.766 -5.746 1 70.56 362 SER B O 1
ATOM 6701 N N . CYS B 1 363 ? 18.656 32.438 -3.621 1 81.06 363 CYS B N 1
ATOM 6702 C CA . CYS B 1 363 ? 19.734 31.688 -2.984 1 81.06 363 CYS B CA 1
ATOM 6703 C C . CYS B 1 363 ? 19.281 31.156 -1.627 1 81.06 363 CYS B C 1
ATOM 6705 O O . CYS B 1 363 ? 18.25 31.562 -1.107 1 81.06 363 CYS B O 1
ATOM 6707 N N . SER B 1 364 ? 19.891 30.094 -1.074 1 81.69 364 SER B N 1
ATOM 6708 C CA . SER B 1 364 ? 19.625 29.484 0.222 1 81.69 364 SER B CA 1
ATOM 6709 C C . SER B 1 364 ? 20.719 29.797 1.226 1 81.69 364 SER B C 1
ATOM 6711 O O . SER B 1 364 ? 21.906 29.812 0.877 1 81.69 364 SER B O 1
ATOM 6713 N N . THR B 1 365 ? 20.297 30.188 2.406 1 72.81 365 THR B N 1
ATOM 6714 C CA . THR B 1 365 ? 21.266 30.344 3.49 1 72.81 365 THR B CA 1
ATOM 6715 C C . THR B 1 365 ? 21.469 29.031 4.234 1 72.81 365 THR B C 1
ATOM 6717 O O . THR B 1 365 ? 20.5 28.375 4.625 1 72.81 365 THR B O 1
ATOM 6720 N N . LEU B 1 366 ? 22.734 28.609 4.172 1 69 366 LEU B N 1
ATOM 6721 C CA . LEU B 1 366 ? 23.062 27.406 4.922 1 69 366 LEU B CA 1
ATOM 6722 C C . LEU B 1 366 ? 22.984 27.656 6.426 1 69 366 LEU B C 1
ATOM 6724 O O . LEU B 1 366 ? 23.484 28.672 6.91 1 69 366 LEU B O 1
ATOM 6728 N N . LEU B 1 367 ? 22.109 27.047 7.043 1 59.81 367 LEU B N 1
ATOM 6729 C CA . LEU B 1 367 ? 22.094 27.172 8.5 1 59.81 367 LEU B CA 1
ATOM 6730 C C . LEU B 1 367 ? 23.312 26.469 9.109 1 59.81 367 LEU B C 1
ATOM 6732 O O . LEU B 1 367 ? 23.734 25.406 8.625 1 59.81 367 LEU B O 1
ATOM 6736 N N . PRO B 1 368 ? 24.172 27.297 9.961 1 51.97 368 PRO B N 1
ATOM 6737 C CA . PRO B 1 368 ? 25.297 26.594 10.617 1 51.97 368 PRO B CA 1
ATOM 6738 C C . PRO B 1 368 ? 24.875 25.266 11.227 1 51.97 368 PRO B C 1
ATOM 6740 O O . PRO B 1 368 ? 23.719 25.094 11.625 1 51.97 368 PRO B O 1
ATOM 6743 N N . ALA B 1 369 ? 25.828 24.281 11.023 1 48.72 369 ALA B N 1
ATOM 6744 C CA . ALA B 1 369 ? 25.578 22.984 11.656 1 48.72 369 ALA B CA 1
ATOM 6745 C C . ALA B 1 369 ? 25.141 23.172 13.109 1 48.72 369 ALA B C 1
ATOM 6747 O O . ALA B 1 369 ? 25.75 23.938 13.859 1 48.72 369 ALA B O 1
ATOM 6748 N N . GLY B 1 370 ? 24.141 22.672 13.586 1 45.91 370 GLY B N 1
ATOM 6749 C CA . GLY B 1 370 ? 23.734 22.766 14.984 1 45.91 370 GLY B CA 1
ATOM 6750 C C . GLY B 1 370 ? 23.016 24.062 15.312 1 45.91 370 GLY B C 1
ATOM 6751 O O . GLY B 1 370 ? 22.5 24.219 16.422 1 45.91 370 GLY B O 1
ATOM 6752 N N . GLN B 1 371 ? 23.531 25.078 14.711 1 44 371 GLN B N 1
ATOM 6753 C CA . GLN B 1 371 ? 22.984 26.344 15.172 1 44 371 GLN B CA 1
ATOM 6754 C C . GLN B 1 371 ? 21.5 26.469 14.836 1 44 371 GLN B C 1
ATOM 6756 O O . GLN B 1 371 ? 21.109 26.312 13.672 1 44 371 GLN B O 1
ATOM 6761 N N . LEU B 1 372 ? 20.75 26.156 15.742 1 44.31 372 LEU B N 1
ATOM 6762 C CA . LEU B 1 372 ? 19.312 26.406 15.852 1 44.31 372 LEU B CA 1
ATOM 6763 C C . LEU B 1 372 ? 19 27.891 15.672 1 44.31 372 LEU B C 1
ATOM 6765 O O . LEU B 1 372 ? 19.562 28.734 16.375 1 44.31 372 LEU B O 1
ATOM 6769 N N . ASP B 1 373 ? 19.203 28.5 14.664 1 42.56 373 ASP B N 1
ATOM 6770 C CA . ASP B 1 373 ? 18.922 29.938 14.656 1 42.56 373 ASP B CA 1
ATOM 6771 C C . ASP B 1 373 ? 17.578 30.234 15.305 1 42.56 373 ASP B C 1
ATOM 6773 O O . ASP B 1 373 ? 16.594 29.547 15.047 1 42.56 373 ASP B O 1
ATOM 6777 N N . ARG B 1 374 ? 17.625 30.906 16.453 1 42.31 374 ARG B N 1
ATOM 6778 C CA . ARG B 1 374 ? 16.516 31.516 17.203 1 42.31 374 ARG B CA 1
ATOM 6779 C C . ARG B 1 374 ? 15.484 32.125 16.25 1 42.31 374 ARG B C 1
ATOM 6781 O O . ARG B 1 374 ? 14.336 32.344 16.656 1 42.31 374 ARG B O 1
ATOM 6788 N N . TYR B 1 375 ? 15.914 32.812 15.242 1 45.41 375 TYR B N 1
ATOM 6789 C CA . TYR B 1 375 ? 15.18 33.75 14.391 1 45.41 375 TYR B CA 1
ATOM 6790 C C . TYR B 1 375 ? 14.148 33 13.547 1 45.41 375 TYR B C 1
ATOM 6792 O O . TYR B 1 375 ? 13.32 33.625 12.875 1 45.41 375 TYR B O 1
ATOM 6800 N N . THR B 1 376 ? 14.102 31.672 13.797 1 59.25 376 THR B N 1
ATOM 6801 C CA . THR B 1 376 ? 13.25 30.844 12.945 1 59.25 376 THR B CA 1
ATOM 6802 C C . THR B 1 376 ? 12.148 30.172 13.766 1 59.25 376 THR B C 1
ATOM 6804 O O . THR B 1 376 ? 11.547 29.203 13.32 1 59.25 376 THR B O 1
ATOM 6807 N N . ARG B 1 377 ? 11.898 31.047 14.852 1 73.75 377 ARG B N 1
ATOM 6808 C CA . ARG B 1 377 ? 10.836 30.562 15.727 1 73.75 377 ARG B CA 1
ATOM 6809 C C . ARG B 1 377 ? 9.484 30.609 15.023 1 73.75 377 ARG B C 1
ATOM 6811 O O . ARG B 1 377 ? 9.117 31.625 14.422 1 73.75 377 ARG B O 1
ATOM 6818 N N . ASN B 1 378 ? 8.883 29.594 15.031 1 81.69 378 ASN B N 1
ATOM 6819 C CA . ASN B 1 378 ? 7.547 29.438 14.461 1 81.69 378 ASN B CA 1
ATOM 6820 C C . ASN B 1 378 ? 6.598 28.766 15.438 1 81.69 378 ASN B C 1
ATOM 6822 O O . ASN B 1 378 ? 7.016 27.906 16.234 1 81.69 378 ASN B O 1
ATOM 6826 N N . PRO B 1 379 ? 5.328 29.328 15.539 1 89.44 379 PRO B N 1
ATOM 6827 C CA . PRO B 1 379 ? 4.375 28.719 16.469 1 89.44 379 PRO B CA 1
ATOM 6828 C C . PRO B 1 379 ? 4.312 27.203 16.344 1 89.44 379 PRO B C 1
ATOM 6830 O O . PRO B 1 379 ? 4.082 26.516 17.344 1 89.44 379 PRO B O 1
ATOM 6833 N N . PHE B 1 380 ? 4.555 26.734 15.219 1 89.19 380 PHE B N 1
ATOM 6834 C CA . PHE B 1 380 ? 4.492 25.297 15.031 1 89.19 380 PHE B CA 1
ATOM 6835 C C . PHE B 1 380 ? 5.59 24.594 15.828 1 89.19 380 PHE B C 1
ATOM 6837 O O . PHE B 1 380 ? 5.387 23.5 16.344 1 89.19 380 PHE B O 1
ATOM 6844 N N . ASP B 1 381 ? 6.707 25.219 15.945 1 89.19 381 ASP B N 1
ATOM 6845 C CA . ASP B 1 381 ? 7.789 24.656 16.75 1 89.19 381 ASP B CA 1
ATOM 6846 C C . ASP B 1 381 ? 7.363 24.5 18.219 1 89.19 381 ASP B C 1
ATOM 6848 O O . ASP B 1 381 ? 7.801 23.578 18.891 1 89.19 381 ASP B O 1
ATOM 6852 N N . TYR B 1 382 ? 6.555 25.438 18.641 1 93.44 382 TYR B N 1
ATOM 6853 C CA . TYR B 1 382 ? 6.055 25.328 20.016 1 93.44 382 TYR B CA 1
ATOM 6854 C C . TYR B 1 382 ? 5.199 24.078 20.172 1 93.44 382 TYR B C 1
ATOM 6856 O O . TYR B 1 382 ? 5.289 23.375 21.188 1 93.44 382 TYR B O 1
ATOM 6864 N N . ALA B 1 383 ? 4.352 23.812 19.203 1 93.38 383 ALA B N 1
ATOM 6865 C CA . ALA B 1 383 ? 3.549 22.594 19.234 1 93.38 383 ALA B CA 1
ATOM 6866 C C . ALA B 1 383 ? 4.438 21.359 19.281 1 93.38 383 ALA B C 1
ATOM 6868 O O . ALA B 1 383 ? 4.148 20.406 20.016 1 93.38 383 ALA B O 1
ATOM 6869 N N . ILE B 1 384 ? 5.508 21.344 18.531 1 93.12 384 ILE B N 1
ATOM 6870 C CA . ILE B 1 384 ? 6.457 20.234 18.516 1 93.12 384 ILE B CA 1
ATOM 6871 C C . ILE B 1 384 ? 7.043 20.047 19.922 1 93.12 384 ILE B C 1
ATOM 6873 O O . ILE B 1 384 ? 7.227 18.906 20.359 1 93.12 384 ILE B O 1
ATOM 6877 N N . CYS B 1 385 ? 7.273 21.125 20.641 1 94.44 385 CYS B N 1
ATOM 6878 C CA . CYS B 1 385 ? 7.883 21.078 21.953 1 94.44 385 CYS B CA 1
ATOM 6879 C C . CYS B 1 385 ? 6.875 20.625 23 1 94.44 385 CYS B C 1
ATOM 6881 O O . CYS B 1 385 ? 7.258 20.141 24.062 1 94.44 385 CYS B O 1
ATOM 6883 N N . THR B 1 386 ? 5.566 20.719 22.719 1 96.25 386 THR B N 1
ATOM 6884 C CA . THR B 1 386 ? 4.633 20.578 23.828 1 96.25 386 THR B CA 1
ATOM 6885 C C . THR B 1 386 ? 3.678 19.406 23.578 1 96.25 386 THR B C 1
ATOM 6887 O O . THR B 1 386 ? 3.354 18.656 24.5 1 96.25 386 THR B O 1
ATOM 6890 N N . TYR B 1 387 ? 3.123 19.203 22.312 1 95.25 387 TYR B N 1
ATOM 6891 C CA . TYR B 1 387 ? 2.129 18.141 22.234 1 95.25 387 TYR B CA 1
ATOM 6892 C C . TYR B 1 387 ? 2.23 17.391 20.906 1 95.25 387 TYR B C 1
ATOM 6894 O O . TYR B 1 387 ? 1.505 16.422 20.672 1 95.25 387 TYR B O 1
ATOM 6902 N N . LEU B 1 388 ? 3.037 17.797 20 1 93.12 388 LEU B N 1
ATOM 6903 C CA . LEU B 1 388 ? 3.318 17.078 18.766 1 93.12 388 LEU B CA 1
ATOM 6904 C C . LEU B 1 388 ? 4.805 16.766 18.641 1 93.12 388 LEU B C 1
ATOM 6906 O O . LEU B 1 388 ? 5.48 17.281 17.75 1 93.12 388 LEU B O 1
ATOM 6910 N N . PRO B 1 389 ? 5.301 15.891 19.438 1 94.81 389 PRO B N 1
ATOM 6911 C CA . PRO B 1 389 ? 6.746 15.688 19.547 1 94.81 389 PRO B CA 1
ATOM 6912 C C . PRO B 1 389 ? 7.324 14.898 18.375 1 94.81 389 PRO B C 1
ATOM 6914 O O . PRO B 1 389 ? 7.938 13.852 18.562 1 94.81 389 PRO B O 1
ATOM 6917 N N . TYR B 1 390 ? 7.301 15.367 17.234 1 90.81 390 TYR B N 1
ATOM 6918 C CA . TYR B 1 390 ? 8 14.797 16.094 1 90.81 390 TYR B CA 1
ATOM 6919 C C . TYR B 1 390 ? 9.375 15.43 15.914 1 90.81 390 TYR B C 1
ATOM 6921 O O . TYR B 1 390 ? 9.586 16.594 16.297 1 90.81 390 TYR B O 1
ATOM 6929 N N . PRO B 1 391 ? 10.305 14.688 15.359 1 91.06 391 PRO B N 1
ATOM 6930 C CA . PRO B 1 391 ? 11.633 15.281 15.18 1 91.06 391 PRO B CA 1
ATOM 6931 C C . PRO B 1 391 ? 11.641 16.422 14.18 1 91.06 391 PRO B C 1
ATOM 6933 O O . PRO B 1 391 ? 11.188 16.266 13.039 1 91.06 391 PRO B O 1
ATOM 6936 N N . ARG B 1 392 ? 12.117 17.469 14.578 1 83.94 392 ARG B N 1
ATOM 6937 C CA . ARG B 1 392 ? 12.172 18.641 13.711 1 83.94 392 ARG B CA 1
ATOM 6938 C C . ARG B 1 392 ? 13.258 18.5 12.648 1 83.94 392 ARG B C 1
ATOM 6940 O O . ARG B 1 392 ? 13.188 19.109 11.586 1 83.94 392 ARG B O 1
ATOM 6947 N N . THR B 1 393 ? 14.203 17.688 12.93 1 86.75 393 THR B N 1
ATOM 6948 C CA . THR B 1 393 ? 15.344 17.438 12.047 1 86.75 393 THR B CA 1
ATOM 6949 C C . THR B 1 393 ? 15.219 16.062 11.383 1 86.75 393 THR B C 1
ATOM 6951 O O . THR B 1 393 ? 14.758 15.109 12.008 1 86.75 393 THR B O 1
ATOM 6954 N N . ILE B 1 394 ? 15.711 16.031 10.102 1 91.06 394 ILE B N 1
ATOM 6955 C CA . ILE B 1 394 ? 15.766 14.742 9.422 1 91.06 394 ILE B CA 1
ATOM 6956 C C . ILE B 1 394 ? 17.094 14.062 9.711 1 91.06 394 ILE B C 1
ATOM 6958 O O . ILE B 1 394 ? 18.156 14.664 9.531 1 91.06 394 ILE B O 1
ATOM 6962 N N . TYR B 1 395 ? 17.062 12.867 10.227 1 94.38 395 TYR B N 1
ATOM 6963 C CA . TYR B 1 395 ? 18.25 12.07 10.477 1 94.38 395 TYR B CA 1
ATOM 6964 C C . TYR B 1 395 ? 18.406 10.977 9.43 1 94.38 395 TYR B C 1
ATOM 6966 O O . TYR B 1 395 ? 17.422 10.508 8.859 1 94.38 395 TYR B O 1
ATOM 6974 N N . ALA B 1 396 ? 19.656 10.625 9.156 1 95.62 396 ALA B N 1
ATOM 6975 C CA . ALA B 1 396 ? 19.953 9.641 8.117 1 95.62 396 ALA B CA 1
ATOM 6976 C C . ALA B 1 396 ? 21.047 8.688 8.57 1 95.62 396 ALA B C 1
ATOM 6978 O O . ALA B 1 396 ? 22.031 9.117 9.188 1 95.62 396 ALA B O 1
ATOM 6979 N N . PRO B 1 397 ? 20.891 7.398 8.398 1 94.81 397 PRO B N 1
ATOM 6980 C CA . PRO B 1 397 ? 21.969 6.457 8.664 1 94.81 397 PRO B CA 1
ATOM 6981 C C . PRO B 1 397 ? 23.031 6.465 7.566 1 94.81 397 PRO B C 1
ATOM 6983 O O . PRO B 1 397 ? 22.797 6.988 6.473 1 94.81 397 PRO B O 1
ATOM 6986 N N . ALA B 1 398 ? 24.156 5.824 7.848 1 93.12 398 ALA B N 1
ATOM 6987 C CA . ALA B 1 398 ? 25.297 5.855 6.953 1 93.12 398 ALA B CA 1
ATOM 6988 C C . ALA B 1 398 ? 24.984 5.195 5.617 1 93.12 398 ALA B C 1
ATOM 6990 O O . ALA B 1 398 ? 25.5 5.602 4.574 1 93.12 398 ALA B O 1
ATOM 6991 N N . GLN B 1 399 ? 24.078 4.23 5.637 1 90.94 399 GLN B N 1
ATOM 6992 C CA . GLN B 1 399 ? 23.781 3.443 4.441 1 90.94 399 GLN B CA 1
ATOM 6993 C C . GLN B 1 399 ? 22.828 4.191 3.514 1 90.94 399 GLN B C 1
ATOM 6995 O O . GLN B 1 399 ? 22.656 3.809 2.355 1 90.94 399 GLN B O 1
ATOM 7000 N N . SER B 1 400 ? 22.219 5.297 4 1 93.94 400 SER B N 1
ATOM 7001 C CA . SER B 1 400 ? 21.266 6.039 3.182 1 93.94 400 SER B CA 1
ATOM 7002 C C . SER B 1 400 ? 21.969 6.758 2.033 1 93.94 400 SER B C 1
ATOM 7004 O O . SER B 1 400 ? 23.188 6.898 2.037 1 93.94 400 SER B O 1
ATOM 7006 N N . LEU B 1 401 ? 21.156 7.176 1.108 1 93.62 401 LEU B N 1
ATOM 7007 C CA . LEU B 1 401 ? 21.609 7.977 -0.026 1 93.62 401 LEU B CA 1
ATOM 7008 C C . LEU B 1 401 ? 22.391 9.203 0.445 1 93.62 401 LEU B C 1
ATOM 7010 O O . LEU B 1 401 ? 23.203 9.75 -0.299 1 93.62 401 LEU B O 1
ATOM 7014 N N . PHE B 1 402 ? 22.266 9.641 1.663 1 95.06 402 PHE B N 1
ATOM 7015 C CA . PHE B 1 402 ? 22.656 10.969 2.115 1 95.06 402 PHE B CA 1
ATOM 7016 C C . PHE B 1 402 ? 23.875 10.906 3.021 1 95.06 402 PHE B C 1
ATOM 7018 O O . PHE B 1 402 ? 24.422 11.945 3.416 1 95.06 402 PHE B O 1
ATOM 7025 N N . GLY B 1 403 ? 24.375 9.766 3.301 1 94.38 403 GLY B N 1
ATOM 7026 C CA . GLY B 1 403 ? 25.406 9.609 4.301 1 94.38 403 GLY B CA 1
ATOM 7027 C C . GLY B 1 403 ? 24.891 9.75 5.723 1 94.38 403 GLY B C 1
ATOM 7028 O O . GLY B 1 403 ? 23.703 9.945 5.941 1 94.38 403 GLY B O 1
ATOM 7029 N N . SER B 1 404 ? 25.781 9.672 6.598 1 94.5 404 SER B N 1
ATOM 7030 C CA . SER B 1 404 ? 25.391 9.609 8.008 1 94.5 404 SER B CA 1
ATOM 7031 C C . SER B 1 404 ? 25.047 10.992 8.547 1 94.5 404 SER B C 1
ATOM 7033 O O . SER B 1 404 ? 25.859 11.922 8.453 1 94.5 404 SER B O 1
ATOM 7035 N N . HIS B 1 405 ? 23.922 11.211 9.047 1 94.38 405 HIS B N 1
ATOM 7036 C CA . HIS B 1 405 ? 23.438 12.305 9.875 1 94.38 405 HIS B CA 1
ATOM 7037 C C . HIS B 1 405 ? 22.688 11.781 11.094 1 94.38 405 HIS B C 1
ATOM 7039 O O . HIS B 1 405 ? 21.469 11.953 11.203 1 94.38 405 HIS B O 1
ATOM 7045 N N . ALA B 1 406 ? 23.438 11.242 12.008 1 94 406 ALA B N 1
ATOM 7046 C CA . ALA B 1 406 ? 22.844 10.578 13.172 1 94 406 ALA B CA 1
ATOM 7047 C C . ALA B 1 406 ? 22.609 11.57 14.305 1 94 406 ALA B C 1
ATOM 7049 O O . ALA B 1 406 ? 23.344 12.547 14.453 1 94 406 ALA B O 1
ATOM 7050 N N . PRO B 1 407 ? 21.547 11.375 15.094 1 94.69 407 PRO B N 1
ATOM 7051 C CA . PRO B 1 407 ? 21.359 12.203 16.297 1 94.69 407 PRO B CA 1
ATOM 7052 C C . PRO B 1 407 ? 22.359 11.867 17.391 1 94.69 407 PRO B C 1
ATOM 7054 O O . PRO B 1 407 ? 23.016 10.82 17.359 1 94.69 407 PRO B O 1
ATOM 7057 N N . ASP B 1 408 ? 22.562 12.836 18.344 1 93.5 408 ASP B N 1
ATOM 7058 C CA . ASP B 1 408 ? 23.328 12.562 19.547 1 93.5 408 ASP B CA 1
ATOM 7059 C C . ASP B 1 408 ? 22.656 11.5 20.406 1 93.5 408 ASP B C 1
ATOM 7061 O O . ASP B 1 408 ? 21.609 11.75 21 1 93.5 408 ASP B O 1
ATOM 7065 N N . PRO B 1 409 ? 23.281 10.328 20.453 1 93.81 409 PRO B N 1
ATOM 7066 C CA . PRO B 1 409 ? 22.641 9.227 21.172 1 93.81 409 PRO B CA 1
ATOM 7067 C C . PRO B 1 409 ? 22.562 9.461 22.672 1 93.81 409 PRO B C 1
ATOM 7069 O O . PRO B 1 409 ? 21.859 8.734 23.391 1 93.81 409 PRO B O 1
ATOM 7072 N N . SER B 1 410 ? 23.297 10.469 23.188 1 94.19 410 SER B N 1
ATOM 7073 C CA . SER B 1 410 ? 23.375 10.695 24.625 1 94.19 410 SER B CA 1
ATOM 7074 C C . SER B 1 410 ? 22.203 11.531 25.125 1 94.19 410 SER B C 1
ATOM 7076 O O . SER B 1 410 ? 21.953 11.602 26.328 1 94.19 410 SER B O 1
ATOM 7078 N N . VAL B 1 411 ? 21.5 12.172 24.25 1 93.69 411 VAL B N 1
ATOM 7079 C CA . VAL B 1 411 ? 20.391 13.008 24.688 1 93.69 411 VAL B CA 1
ATOM 7080 C C . VAL B 1 411 ? 19.141 12.148 24.844 1 93.69 411 VAL B C 1
ATOM 7082 O O . VAL B 1 411 ? 18.984 11.125 24.188 1 93.69 411 VAL B O 1
ATOM 7085 N N . LYS B 1 412 ? 18.312 12.547 25.734 1 93.88 412 LYS B N 1
ATOM 7086 C CA . LYS B 1 412 ? 17.078 11.812 25.969 1 93.88 412 LYS B CA 1
ATOM 7087 C C . LYS B 1 412 ? 16.016 12.18 24.938 1 93.88 412 LYS B C 1
ATOM 7089 O O . LYS B 1 412 ? 15.203 11.336 24.562 1 93.88 412 LYS B O 1
ATOM 7094 N N . ASN B 1 413 ? 15.969 13.359 24.531 1 96.75 413 ASN B N 1
ATOM 7095 C CA . ASN B 1 413 ? 15.008 13.922 23.594 1 96.75 413 ASN B CA 1
ATOM 7096 C C . ASN B 1 413 ? 15.688 14.797 22.547 1 96.75 413 ASN B C 1
ATOM 7098 O O . ASN B 1 413 ? 16.297 15.812 22.875 1 96.75 413 ASN B O 1
ATOM 7102 N N . VAL B 1 414 ? 15.469 14.422 21.266 1 96 414 VAL B N 1
ATOM 7103 C CA . VAL B 1 414 ? 16.219 15.062 20.188 1 96 414 VAL B CA 1
ATOM 7104 C C . VAL B 1 414 ? 15.734 16.5 20.016 1 96 414 VAL B C 1
ATOM 7106 O O . VAL B 1 414 ? 16.422 17.328 19.406 1 96 414 VAL B O 1
ATOM 7109 N N . ASN B 1 415 ? 14.539 16.875 20.562 1 94 415 ASN B N 1
ATOM 7110 C CA . ASN B 1 415 ? 13.992 18.219 20.422 1 94 415 ASN B CA 1
ATOM 7111 C C . ASN B 1 415 ? 14.391 19.125 21.578 1 94 415 ASN B C 1
ATOM 7113 O O . ASN B 1 415 ? 14.164 20.328 21.547 1 94 415 ASN B O 1
ATOM 7117 N N . GLN B 1 416 ? 15.055 18.578 22.594 1 94.31 416 GLN B N 1
ATOM 7118 C CA . GLN B 1 416 ? 15.266 19.266 23.859 1 94.31 416 GLN B CA 1
ATOM 7119 C C . GLN B 1 416 ? 16.062 20.547 23.672 1 94.31 416 GLN B C 1
ATOM 7121 O O . GLN B 1 416 ? 15.656 21.609 24.141 1 94.31 416 GLN B O 1
ATOM 7126 N N . ALA B 1 417 ? 17.172 20.484 23.047 1 91.25 417 ALA B N 1
ATOM 7127 C CA . ALA B 1 417 ? 18.047 21.641 22.875 1 91.25 417 ALA B CA 1
ATOM 7128 C C . ALA B 1 417 ? 17.344 22.766 22.125 1 91.25 417 ALA B C 1
ATOM 7130 O O . ALA B 1 417 ? 17.438 23.922 22.516 1 91.25 417 ALA B O 1
ATOM 7131 N N . ARG B 1 418 ? 16.625 22.438 21.125 1 89.31 418 ARG B N 1
ATOM 7132 C CA . ARG B 1 418 ? 15.906 23.438 20.328 1 89.31 418 ARG B CA 1
ATOM 7133 C C . ARG B 1 418 ? 14.781 24.078 21.141 1 89.31 418 ARG B C 1
ATOM 7135 O O . ARG B 1 418 ? 14.609 25.297 21.109 1 89.31 418 ARG B O 1
ATOM 7142 N N . CYS B 1 419 ? 13.992 23.266 21.828 1 92.81 419 CYS B N 1
ATOM 7143 C CA . CYS B 1 419 ? 12.883 23.781 22.625 1 92.81 419 CYS B CA 1
ATOM 7144 C C . CYS B 1 419 ? 13.375 24.719 23.719 1 92.81 419 CYS B C 1
ATOM 7146 O O . CYS B 1 419 ? 12.773 25.766 23.969 1 92.81 419 CYS B O 1
ATOM 7148 N N . ARG B 1 420 ? 14.492 24.359 24.344 1 92.75 420 ARG B N 1
ATOM 7149 C CA . ARG B 1 420 ? 15.078 25.234 25.359 1 92.75 420 ARG B CA 1
ATOM 7150 C C . ARG B 1 420 ? 15.594 26.531 24.75 1 92.75 420 ARG B C 1
ATOM 7152 O O . ARG B 1 420 ? 15.398 27.609 25.312 1 92.75 420 ARG B O 1
ATOM 7159 N N . ALA B 1 421 ? 16.203 26.375 23.625 1 88.69 421 ALA B N 1
ATOM 7160 C CA . ALA B 1 421 ? 16.797 27.547 22.984 1 88.69 421 ALA B CA 1
ATOM 7161 C C . ALA B 1 421 ? 15.703 28.5 22.484 1 88.69 421 ALA B C 1
ATOM 7163 O O . ALA B 1 421 ? 15.828 29.719 22.609 1 88.69 421 ALA B O 1
ATOM 7164 N N . MET B 1 422 ? 14.656 28 21.906 1 88.38 422 MET B N 1
ATOM 7165 C CA . MET B 1 422 ? 13.656 28.828 21.234 1 88.38 422 MET B CA 1
ATOM 7166 C C . MET B 1 422 ? 12.609 29.312 22.219 1 88.38 422 MET B C 1
ATOM 7168 O O . MET B 1 422 ? 12.156 30.469 22.141 1 88.38 422 MET B O 1
ATOM 7172 N N . TRP B 1 423 ? 12.211 28.469 23.156 1 92.81 423 TRP B N 1
ATOM 7173 C CA . TRP B 1 423 ? 11.031 28.797 23.938 1 92.81 423 TRP B CA 1
ATOM 7174 C C . TRP B 1 423 ? 11.336 28.734 25.438 1 92.81 423 TRP B C 1
ATOM 7176 O O . TRP B 1 423 ? 10.5 29.109 26.266 1 92.81 423 TRP B O 1
ATOM 7186 N N . GLY B 1 424 ? 12.531 28.266 25.828 1 93.25 424 GLY B N 1
ATOM 7187 C CA . GLY B 1 424 ? 12.898 28.172 27.234 1 93.25 424 GLY B CA 1
ATOM 7188 C C . GLY B 1 424 ? 12.125 27.094 27.969 1 93.25 424 GLY B C 1
ATOM 7189 O O . GLY B 1 424 ? 11.906 27.203 29.188 1 93.25 424 GLY B O 1
ATOM 7190 N N . ILE B 1 425 ? 11.68 26.125 27.266 1 95.5 425 ILE B N 1
ATOM 7191 C CA . ILE B 1 425 ? 10.898 25.062 27.891 1 95.5 425 ILE B CA 1
ATOM 7192 C C . ILE B 1 425 ? 11.516 23.703 27.578 1 95.5 425 ILE B C 1
ATOM 7194 O O . ILE B 1 425 ? 12.352 23.594 26.672 1 95.5 425 ILE B O 1
ATOM 7198 N N . ASP B 1 426 ? 11.102 22.688 28.391 1 96.31 426 ASP B N 1
ATOM 7199 C CA . ASP B 1 426 ? 11.523 21.312 28.109 1 96.31 426 ASP B CA 1
ATOM 7200 C C . ASP B 1 426 ? 10.625 20.672 27.047 1 96.31 426 ASP B C 1
ATOM 7202 O O . ASP B 1 426 ? 9.406 20.859 27.062 1 96.31 426 ASP B O 1
ATOM 7206 N N . ALA B 1 427 ? 11.234 19.922 26.172 1 96.19 427 ALA B N 1
ATOM 7207 C CA . ALA B 1 427 ? 10.492 19.219 25.141 1 96.19 427 ALA B CA 1
ATOM 7208 C C . ALA B 1 427 ? 9.727 18.031 25.719 1 96.19 427 ALA B C 1
ATOM 7210 O O . ALA B 1 427 ? 10.234 17.328 26.594 1 96.19 427 ALA B O 1
ATOM 7211 N N . VAL B 1 428 ? 8.508 17.844 25.281 1 97 428 VAL B N 1
ATOM 7212 C CA . VAL B 1 428 ? 7.719 16.688 25.688 1 97 428 VAL B CA 1
ATOM 7213 C C . VAL B 1 428 ? 8.297 15.43 25.062 1 97 428 VAL B C 1
ATOM 7215 O O . VAL B 1 428 ? 8.734 15.445 23.906 1 97 428 VAL B O 1
ATOM 7218 N N . ASP B 1 429 ? 8.242 14.32 25.828 1 96.75 429 ASP B N 1
ATOM 7219 C CA . ASP B 1 429 ? 8.711 13.047 25.297 1 96.75 429 ASP B CA 1
ATOM 7220 C C . ASP B 1 429 ? 7.625 12.359 24.484 1 96.75 429 ASP B C 1
ATOM 7222 O O . ASP B 1 429 ? 6.449 12.383 24.859 1 96.75 429 ASP B O 1
ATOM 7226 N N . GLY B 1 430 ? 8.047 11.844 23.359 1 96.44 430 GLY B N 1
ATOM 7227 C CA . GLY B 1 430 ? 7.133 11.086 22.516 1 96.44 430 GLY B CA 1
ATOM 7228 C C . GLY B 1 430 ? 7.109 9.609 22.844 1 96.44 430 GLY B C 1
ATOM 7229 O O . GLY B 1 430 ? 7.156 9.227 24.016 1 96.44 430 GLY B O 1
ATOM 7230 N N . GLY B 1 431 ? 6.918 8.805 21.766 1 93.88 431 GLY B N 1
ATOM 7231 C CA . GLY B 1 431 ? 6.871 7.359 21.906 1 93.88 431 GLY B CA 1
ATOM 7232 C C . GLY B 1 431 ? 5.469 6.789 21.781 1 93.88 431 GLY B C 1
ATOM 7233 O O . GLY B 1 431 ? 4.5 7.539 21.656 1 93.88 431 GLY B O 1
ATOM 7234 N N . VAL B 1 432 ? 5.41 5.512 21.844 1 90.62 432 VAL B N 1
ATOM 7235 C CA . VAL B 1 432 ? 4.172 4.77 21.609 1 90.62 432 VAL B CA 1
ATOM 7236 C C . VAL B 1 432 ? 3.152 5.121 22.688 1 90.62 432 VAL B C 1
ATOM 7238 O O . VAL B 1 432 ? 1.968 5.301 22.406 1 90.62 432 VAL B O 1
ATOM 7241 N N . ALA B 1 433 ? 3.631 5.184 23.906 1 92.94 433 ALA B N 1
ATOM 7242 C CA . ALA B 1 433 ? 2.729 5.508 25.016 1 92.94 433 ALA B CA 1
ATOM 7243 C C . ALA B 1 433 ? 2.105 6.887 24.828 1 92.94 433 ALA B C 1
ATOM 7245 O O . ALA B 1 433 ? 0.918 7.082 25.094 1 92.94 433 ALA B O 1
ATOM 7246 N N . TYR B 1 434 ? 2.924 7.812 24.422 1 95.5 434 TYR B N 1
ATOM 7247 C CA . TYR B 1 434 ? 2.41 9.156 24.188 1 95.5 434 TYR B CA 1
ATOM 7248 C C . TYR B 1 434 ? 1.385 9.156 23.062 1 95.5 434 TYR B C 1
ATOM 7250 O O . TYR B 1 434 ? 0.333 9.797 23.172 1 95.5 434 TYR B O 1
ATOM 7258 N N . GLN B 1 435 ? 1.701 8.477 21.969 1 95 435 GLN B N 1
ATOM 7259 C CA . GLN B 1 435 ? 0.781 8.375 20.844 1 95 435 GLN B CA 1
ATOM 7260 C C . GLN B 1 435 ? -0.569 7.816 21.281 1 95 435 GLN B C 1
ATOM 7262 O O . GLN B 1 435 ? -1.616 8.281 20.812 1 95 435 GLN B O 1
ATOM 7267 N N . ARG B 1 436 ? -0.547 6.875 22.094 1 94.81 436 ARG B N 1
ATOM 7268 C CA . ARG B 1 436 ? -1.778 6.309 22.625 1 94.81 436 ARG B CA 1
ATOM 7269 C C . ARG B 1 436 ? -2.535 7.336 23.469 1 94.81 436 ARG B C 1
ATOM 7271 O O . ARG B 1 436 ? -3.762 7.43 23.375 1 94.81 436 ARG B O 1
ATOM 7278 N N . ALA B 1 437 ? -1.776 8.055 24.219 1 94.62 437 ALA B N 1
ATOM 7279 C CA . ALA B 1 437 ? -2.387 9.055 25.094 1 94.62 437 ALA B CA 1
ATOM 7280 C C . ALA B 1 437 ? -3.141 10.109 24.281 1 94.62 437 ALA B C 1
ATOM 7282 O O . ALA B 1 437 ? -4.188 10.594 24.719 1 94.62 437 ALA B O 1
ATOM 7283 N N . ILE B 1 438 ? -2.607 10.414 23.156 1 95.69 438 ILE B N 1
ATOM 7284 C CA . ILE B 1 438 ? -3.275 11.43 22.344 1 95.69 438 ILE B CA 1
ATOM 7285 C C . ILE B 1 438 ? -4.203 10.758 21.344 1 95.69 438 ILE B C 1
ATOM 7287 O O . ILE B 1 438 ? -4.723 11.414 20.438 1 95.69 438 ILE B O 1
ATOM 7291 N N . ARG B 1 439 ? -4.359 9.422 21.375 1 96.5 439 ARG B N 1
ATOM 7292 C CA . ARG B 1 439 ? -5.277 8.586 20.609 1 96.5 439 ARG B CA 1
ATOM 7293 C C . ARG B 1 439 ? -4.965 8.672 19.109 1 96.5 439 ARG B C 1
ATOM 7295 O O . ARG B 1 439 ? -5.875 8.789 18.297 1 96.5 439 ARG B O 1
ATOM 7302 N N . LEU B 1 440 ? -3.703 8.68 18.781 1 96.19 440 LEU B N 1
ATOM 7303 C CA . LEU B 1 440 ? -3.242 8.695 17.406 1 96.19 440 LEU B CA 1
ATOM 7304 C C . LEU B 1 440 ? -2.412 7.461 17.094 1 96.19 440 LEU B C 1
ATOM 7306 O O . LEU B 1 440 ? -1.688 7.43 16.094 1 96.19 440 LEU B O 1
ATOM 7310 N N . ASP B 1 441 ? -2.576 6.453 17.906 1 93.31 441 ASP B N 1
ATOM 7311 C CA . ASP B 1 441 ? -1.813 5.23 17.672 1 93.31 441 ASP B CA 1
ATOM 7312 C C . ASP B 1 441 ? -2.572 4.281 16.75 1 93.31 441 ASP B C 1
ATOM 7314 O O . ASP B 1 441 ? -3.787 4.402 16.578 1 93.31 441 ASP B O 1
ATOM 7318 N N . ARG B 1 442 ? -1.843 3.377 16.25 1 88.5 442 ARG B N 1
ATOM 7319 C CA . ARG B 1 442 ? -2.361 2.443 15.25 1 88.5 442 ARG B CA 1
ATOM 7320 C C . ARG B 1 442 ? -3.566 1.682 15.789 1 88.5 442 ARG B C 1
ATOM 7322 O O . ARG B 1 442 ? -4.605 1.603 15.133 1 88.5 442 ARG B O 1
ATOM 7329 N N . ALA B 1 443 ? -3.436 1.086 16.891 1 88.19 443 ALA B N 1
ATOM 7330 C CA . ALA B 1 443 ? -4.496 0.259 17.453 1 88.19 443 ALA B CA 1
ATOM 7331 C C . ALA B 1 443 ? -5.773 1.069 17.656 1 88.19 443 ALA B C 1
ATOM 7333 O O . ALA B 1 443 ? -6.871 0.605 17.344 1 88.19 443 ALA B O 1
ATOM 7334 N N . THR B 1 444 ? -5.633 2.287 18.219 1 93.31 444 THR B N 1
ATOM 7335 C CA . THR B 1 444 ? -6.785 3.156 18.422 1 93.31 444 THR B CA 1
ATOM 7336 C C . THR B 1 444 ? -7.473 3.475 17.094 1 93.31 444 THR B C 1
ATOM 7338 O O . THR B 1 444 ? -8.695 3.352 16.984 1 93.31 444 THR B O 1
ATOM 7341 N N . LEU B 1 445 ? -6.723 3.832 16.156 1 93.12 445 LEU B N 1
ATOM 7342 C CA . LEU B 1 445 ? -7.277 4.219 14.859 1 93.12 445 LEU B CA 1
ATOM 7343 C C . LEU B 1 445 ? -7.949 3.033 14.18 1 93.12 445 LEU B C 1
ATOM 7345 O O . LEU B 1 445 ? -9.023 3.178 13.586 1 93.12 445 LEU B O 1
ATOM 7349 N N . GLN B 1 446 ? -7.375 1.899 14.258 1 85.81 446 GLN B N 1
ATOM 7350 C CA . GLN B 1 446 ? -7.938 0.693 13.656 1 85.81 446 GLN B CA 1
ATOM 7351 C C . GLN B 1 446 ? -9.273 0.337 14.297 1 85.81 446 GLN B C 1
ATOM 7353 O O . GLN B 1 446 ? -10.156 -0.219 13.633 1 85.81 446 GLN B O 1
ATOM 7358 N N . ASN B 1 447 ? -9.398 0.639 15.508 1 89.31 447 ASN B N 1
ATOM 7359 C CA . ASN B 1 447 ? -10.617 0.283 16.234 1 89.31 447 ASN B CA 1
ATOM 7360 C C . ASN B 1 447 ? -11.625 1.426 16.219 1 89.31 447 ASN B C 1
ATOM 7362 O O . ASN B 1 447 ? -12.648 1.361 16.906 1 89.31 447 ASN B O 1
ATOM 7366 N N . THR B 1 448 ? -11.305 2.459 15.57 1 94.44 448 THR B N 1
ATOM 7367 C CA . THR B 1 448 ? -12.227 3.572 15.375 1 94.44 448 THR B CA 1
ATOM 7368 C C . THR B 1 448 ? -12.898 3.482 14 1 94.44 448 THR B C 1
ATOM 7370 O O . THR B 1 448 ? -12.219 3.295 12.984 1 94.44 448 THR B O 1
ATOM 7373 N N . SER B 1 449 ? -14.234 3.555 13.992 1 94.88 449 SER B N 1
ATOM 7374 C CA . SER B 1 449 ? -14.93 3.467 12.719 1 94.88 449 SER B CA 1
ATOM 7375 C C . SER B 1 449 ? -14.781 4.758 11.914 1 94.88 449 SER B C 1
ATOM 7377 O O . SER B 1 449 ? -14.648 5.84 12.492 1 94.88 449 SER B O 1
ATOM 7379 N N . ARG B 1 450 ? -14.758 4.676 10.609 1 96.69 450 ARG B N 1
ATOM 7380 C CA . ARG B 1 450 ? -14.867 5.746 9.625 1 96.69 450 ARG B CA 1
ATOM 7381 C C . ARG B 1 450 ? -13.664 6.68 9.695 1 96.69 450 ARG B C 1
ATOM 7383 O O . ARG B 1 450 ? -13.82 7.902 9.75 1 96.69 450 ARG B O 1
ATOM 7390 N N . VAL B 1 451 ? -12.508 6.102 9.719 1 96.06 451 VAL B N 1
ATOM 7391 C CA . VAL B 1 451 ? -11.25 6.816 9.547 1 96.06 451 VAL B CA 1
ATOM 7392 C C . VAL B 1 451 ? -10.547 6.332 8.281 1 96.06 451 VAL B C 1
ATOM 7394 O O . VAL B 1 451 ? -10.211 5.148 8.164 1 96.06 451 VAL B O 1
ATOM 7397 N N . LEU B 1 452 ? -10.43 7.227 7.34 1 94.38 452 LEU B N 1
ATOM 7398 C CA . LEU B 1 452 ? -9.617 6.941 6.164 1 94.38 452 LEU B CA 1
ATOM 7399 C C . LEU B 1 452 ? -8.219 7.543 6.309 1 94.38 452 LEU B C 1
ATOM 7401 O O . LEU B 1 452 ? -8.078 8.719 6.664 1 94.38 452 LEU B O 1
ATOM 7405 N N . ILE B 1 453 ? -7.211 6.773 6.098 1 93.38 453 ILE B N 1
ATOM 7406 C CA . ILE B 1 453 ? -5.824 7.238 6.09 1 93.38 453 ILE B CA 1
ATOM 7407 C C . ILE B 1 453 ? -5.227 7.043 4.699 1 93.38 453 ILE B C 1
ATOM 7409 O O . ILE B 1 453 ? -5.387 5.98 4.09 1 93.38 453 ILE B O 1
ATOM 7413 N N . SER B 1 454 ? -4.664 8.055 4.152 1 91.88 454 SER B N 1
ATOM 7414 C CA . SER B 1 454 ? -3.949 7.93 2.887 1 91.88 454 SER B CA 1
ATOM 7415 C C . SER B 1 454 ? -2.455 8.18 3.066 1 91.88 454 SER B C 1
ATOM 7417 O O . SER B 1 454 ? -2.057 9.047 3.844 1 91.88 454 SER B O 1
ATOM 7419 N N . GLU B 1 455 ? -1.664 7.418 2.412 1 90.44 455 GLU B N 1
ATOM 7420 C CA . GLU B 1 455 ? -0.207 7.516 2.416 1 90.44 455 GLU B CA 1
ATOM 7421 C C . GLU B 1 455 ? 0.359 7.379 1.006 1 90.44 455 GLU B C 1
ATOM 7423 O O . GLU B 1 455 ? -0.182 6.637 0.183 1 90.44 455 GLU B O 1
ATOM 7428 N N . GLY B 1 456 ? 1.418 8.117 0.726 1 89.62 456 GLY B N 1
ATOM 7429 C CA . GLY B 1 456 ? 1.954 8.148 -0.625 1 89.62 456 GLY B CA 1
ATOM 7430 C C . GLY B 1 456 ? 3.305 7.473 -0.749 1 89.62 456 GLY B C 1
ATOM 7431 O O . GLY B 1 456 ? 4.137 7.566 0.155 1 89.62 456 GLY B O 1
ATOM 7432 N N . LEU B 1 457 ? 3.527 6.875 -1.898 1 88.81 457 LEU B N 1
ATOM 7433 C CA . LEU B 1 457 ? 4.77 6.16 -2.168 1 88.81 457 LEU B CA 1
ATOM 7434 C C . LEU B 1 457 ? 5.961 7.113 -2.156 1 88.81 457 LEU B C 1
ATOM 7436 O O . LEU B 1 457 ? 7.047 6.75 -1.699 1 88.81 457 LEU B O 1
ATOM 7440 N N . TYR B 1 458 ? 5.805 8.32 -2.666 1 90.69 458 TYR B N 1
ATOM 7441 C CA . TYR B 1 458 ? 6.918 9.258 -2.76 1 90.69 458 TYR B CA 1
ATOM 7442 C C . TYR B 1 458 ? 7.07 10.055 -1.47 1 90.69 458 TYR B C 1
ATOM 7444 O O . TYR B 1 458 ? 8.039 10.805 -1.305 1 90.69 458 TYR B O 1
ATOM 7452 N N . ASP B 1 459 ? 6.16 9.875 -0.505 1 90.88 459 ASP B N 1
ATOM 7453 C CA . ASP B 1 459 ? 6.105 10.656 0.726 1 90.88 459 ASP B CA 1
ATOM 7454 C C . ASP B 1 459 ? 6.93 10 1.831 1 90.88 459 ASP B C 1
ATOM 7456 O O . ASP B 1 459 ? 6.477 9.039 2.461 1 90.88 459 ASP B O 1
ATOM 7460 N N . PRO B 1 460 ? 8.039 10.594 2.193 1 91.69 460 PRO B N 1
ATOM 7461 C CA . PRO B 1 460 ? 8.844 9.992 3.262 1 91.69 460 PRO B CA 1
ATOM 7462 C C . PRO B 1 460 ? 8.094 9.922 4.59 1 91.69 460 PRO B C 1
ATOM 7464 O O . PRO B 1 460 ? 8.445 9.117 5.457 1 91.69 460 PRO B O 1
ATOM 7467 N N . ALA B 1 461 ? 7.047 10.734 4.734 1 91.06 461 ALA B N 1
ATOM 7468 C CA . ALA B 1 461 ? 6.25 10.688 5.961 1 91.06 461 ALA B CA 1
ATOM 7469 C C . ALA B 1 461 ? 5.555 9.336 6.109 1 91.06 461 ALA B C 1
ATOM 7471 O O . ALA B 1 461 ? 5.148 8.961 7.211 1 91.06 461 ALA B O 1
ATOM 7472 N N . THR B 1 462 ? 5.434 8.617 5.031 1 90.38 462 THR B N 1
ATOM 7473 C CA . THR B 1 462 ? 4.82 7.293 5.07 1 90.38 462 THR B CA 1
ATOM 7474 C C . THR B 1 462 ? 5.605 6.359 5.984 1 90.38 462 THR B C 1
ATOM 7476 O O . THR B 1 462 ? 5.035 5.434 6.57 1 90.38 462 THR B O 1
ATOM 7479 N N . ALA B 1 463 ? 6.922 6.637 6.191 1 90.06 463 ALA B N 1
ATOM 7480 C CA . ALA B 1 463 ? 7.773 5.812 7.043 1 90.06 463 ALA B CA 1
ATOM 7481 C C . ALA B 1 463 ? 7.262 5.805 8.484 1 90.06 463 ALA B C 1
ATOM 7483 O O . ALA B 1 463 ? 7.527 4.867 9.234 1 90.06 463 ALA B O 1
ATOM 7484 N N . VAL B 1 464 ? 6.555 6.875 8.852 1 90.12 464 VAL B N 1
ATOM 7485 C CA . VAL B 1 464 ? 6.102 6.973 10.234 1 90.12 464 VAL B CA 1
ATOM 7486 C C . VAL B 1 464 ? 4.578 7.02 10.281 1 90.12 464 VAL B C 1
ATOM 7488 O O . VAL B 1 464 ? 3.99 7.426 11.289 1 90.12 464 VAL B O 1
ATOM 7491 N N . GLY B 1 465 ? 3.908 6.793 9.211 1 89.44 465 GLY B N 1
ATOM 7492 C CA . GLY B 1 465 ? 2.465 6.621 9.172 1 89.44 465 GLY B CA 1
ATOM 7493 C C . GLY B 1 465 ? 2.014 5.262 9.68 1 89.44 465 GLY B C 1
ATOM 7494 O O . GLY B 1 465 ? 2.586 4.73 10.633 1 89.44 465 GLY B O 1
ATOM 7495 N N . VAL B 1 466 ? 0.907 4.773 9.125 1 80.5 466 VAL B N 1
ATOM 7496 C CA . VAL B 1 466 ? 0.448 3.428 9.461 1 80.5 466 VAL B CA 1
ATOM 7497 C C . VAL B 1 466 ? 1.327 2.395 8.758 1 80.5 466 VAL B C 1
ATOM 7499 O O . VAL B 1 466 ? 1.459 1.261 9.227 1 80.5 466 VAL B O 1
ATOM 7502 N N . GLY B 1 467 ? 2.041 2.977 7.879 1 62.81 467 GLY B N 1
ATOM 7503 C CA . GLY B 1 467 ? 2.928 2.137 7.09 1 62.81 467 GLY B CA 1
ATOM 7504 C C . GLY B 1 467 ? 2.188 1.127 6.234 1 62.81 467 GLY B C 1
ATOM 7505 O O . GLY B 1 467 ? 0.962 1.19 6.109 1 62.81 467 GLY B O 1
ATOM 7506 N N . MET B 1 468 ? 2.988 0.469 5.582 1 52.78 468 MET B N 1
ATOM 7507 C CA . MET B 1 468 ? 2.447 -0.544 4.68 1 52.78 468 MET B CA 1
ATOM 7508 C C . MET B 1 468 ? 1.751 -1.653 5.465 1 52.78 468 MET B C 1
ATOM 7510 O O . MET B 1 468 ? 1.232 -2.604 4.875 1 52.78 468 MET B O 1
ATOM 7514 N N . THR B 1 469 ? 1.823 -1.544 6.82 1 51.5 469 THR B N 1
ATOM 7515 C CA . THR B 1 469 ? 1.188 -2.594 7.609 1 51.5 469 THR B CA 1
ATOM 7516 C C . THR B 1 469 ? -0.332 -2.494 7.516 1 51.5 469 THR B C 1
ATOM 7518 O O . THR B 1 469 ? -1.039 -3.479 7.742 1 51.5 469 THR B O 1
ATOM 7521 N N . GLY B 1 470 ? -0.813 -1.768 6.762 1 56.88 470 GLY B N 1
ATOM 7522 C CA . GLY B 1 470 ? -2.227 -1.531 6.516 1 56.88 470 GLY B CA 1
ATOM 7523 C C . GLY B 1 470 ? -3.135 -2.289 7.469 1 56.88 470 GLY B C 1
ATOM 7524 O O . GLY B 1 470 ? -2.697 -2.723 8.531 1 56.88 470 GLY B O 1
ATOM 7525 N N . TRP B 1 471 ? -4.574 -2.182 7.449 1 63.59 471 TRP B N 1
ATOM 7526 C CA . TRP B 1 471 ? -5.625 -2.828 8.227 1 63.59 471 TRP B CA 1
ATOM 7527 C C . TRP B 1 471 ? -6.176 -4.047 7.492 1 63.59 471 TRP B C 1
ATOM 7529 O O . TRP B 1 471 ? -6.012 -4.176 6.277 1 63.59 471 TRP B O 1
ATOM 7539 N N . ARG B 1 472 ? -6.723 -4.984 8.203 1 68.19 472 ARG B N 1
ATOM 7540 C CA . ARG B 1 472 ? -7.387 -6.16 7.641 1 68.19 472 ARG B CA 1
ATOM 7541 C C . ARG B 1 472 ? -8.602 -5.762 6.812 1 68.19 472 ARG B C 1
ATOM 7543 O O . ARG B 1 472 ? -9.32 -4.828 7.164 1 68.19 472 ARG B O 1
ATOM 7550 N N . PRO B 1 473 ? -8.758 -6.402 5.672 1 74.62 473 PRO B N 1
ATOM 7551 C CA . PRO B 1 473 ? -9.93 -6.086 4.855 1 74.62 473 PRO B CA 1
ATOM 7552 C C . PRO B 1 473 ? -11.242 -6.363 5.578 1 74.62 473 PRO B C 1
ATOM 7554 O O . PRO B 1 473 ? -11.344 -7.32 6.348 1 74.62 473 PRO B O 1
ATOM 7557 N N . SER B 1 474 ? -12.227 -5.535 5.375 1 74.12 474 SER B N 1
ATOM 7558 C CA . SER B 1 474 ? -13.531 -5.629 6.02 1 74.12 474 SER B CA 1
ATOM 7559 C C . SER B 1 474 ? -14.656 -5.371 5.023 1 74.12 474 SER B C 1
ATOM 7561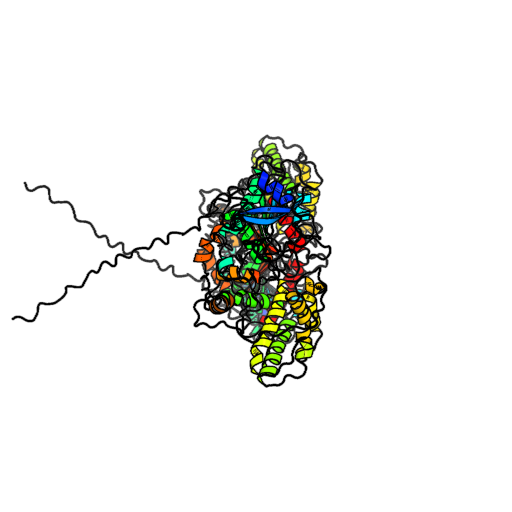 O O . SER B 1 474 ? -14.516 -4.539 4.121 1 74.12 474 SER B O 1
ATOM 7563 N N . SER B 1 475 ? -15.711 -6.125 5.188 1 75.56 475 SER B N 1
ATOM 7564 C CA . SER B 1 475 ? -16.906 -5.828 4.406 1 75.56 475 SER B CA 1
ATOM 7565 C C . SER B 1 475 ? -17.781 -4.789 5.105 1 75.56 475 SER B C 1
ATOM 7567 O O . SER B 1 475 ? -18.812 -4.379 4.57 1 75.56 475 SER B O 1
ATOM 7569 N N . ASP B 1 476 ? -17.328 -4.445 6.316 1 81.88 476 ASP B N 1
ATOM 7570 C CA . ASP B 1 476 ? -18.016 -3.35 6.992 1 81.88 476 ASP B CA 1
ATOM 7571 C C . ASP B 1 476 ? -17.688 -2.01 6.336 1 81.88 476 ASP B C 1
ATOM 7573 O O . ASP B 1 476 ? -16.547 -1.559 6.371 1 81.88 476 ASP B O 1
ATOM 7577 N N . ARG B 1 477 ? -18.766 -1.425 5.852 1 81.5 477 ARG B N 1
ATOM 7578 C CA . ARG B 1 477 ? -18.594 -0.165 5.137 1 81.5 477 ARG B CA 1
ATOM 7579 C C . ARG B 1 477 ? -18.078 0.928 6.07 1 81.5 477 ARG B C 1
ATOM 7581 O O . ARG B 1 477 ? -17.609 1.972 5.609 1 81.5 477 ARG B O 1
ATOM 7588 N N . ASN B 1 478 ? -18.219 0.763 7.359 1 89.56 478 ASN B N 1
ATOM 7589 C CA . ASN B 1 478 ? -17.828 1.79 8.312 1 89.56 478 ASN B CA 1
ATOM 7590 C C . ASN B 1 478 ? -16.422 1.555 8.836 1 89.56 478 ASN B C 1
ATOM 7592 O O . ASN B 1 478 ? -15.883 2.373 9.594 1 89.56 478 ASN B O 1
ATOM 7596 N N . ALA B 1 479 ? -15.844 0.45 8.414 1 87.25 479 ALA B N 1
ATOM 7597 C CA . ALA B 1 479 ? -14.508 0.135 8.906 1 87.25 479 ALA B CA 1
ATOM 7598 C C . ALA B 1 479 ? -13.492 1.166 8.43 1 87.25 479 ALA B C 1
ATOM 7600 O O . ALA B 1 479 ? -13.586 1.668 7.305 1 87.25 479 ALA B O 1
ATOM 7601 N N . SER B 1 480 ? -12.57 1.52 9.328 1 90 480 SER B N 1
ATOM 7602 C CA . SER B 1 480 ? -11.453 2.375 8.938 1 90 480 SER B CA 1
ATOM 7603 C C . SER B 1 480 ? -10.547 1.675 7.922 1 90 480 SER B C 1
ATOM 7605 O O . SER B 1 480 ? -10.438 0.447 7.926 1 90 480 SER B O 1
ATOM 7607 N N . ARG B 1 481 ? -10 2.506 7.066 1 88.38 481 ARG B N 1
ATOM 7608 C CA . ARG B 1 481 ? -9.195 1.95 5.98 1 88.38 481 ARG B CA 1
ATOM 7609 C C . ARG B 1 481 ? -7.957 2.795 5.727 1 88.38 481 ARG B C 1
ATOM 7611 O O . ARG B 1 481 ? -7.945 3.994 6.016 1 88.38 481 ARG B O 1
ATOM 7618 N N . VAL B 1 482 ? -6.891 2.148 5.227 1 88.5 482 VAL B N 1
ATOM 7619 C CA . VAL B 1 482 ? -5.68 2.82 4.773 1 88.5 482 VAL B CA 1
ATOM 7620 C C . VAL B 1 482 ? -5.547 2.676 3.258 1 88.5 482 VAL B C 1
ATOM 7622 O O . VAL B 1 482 ? -5.727 1.584 2.713 1 88.5 482 VAL B O 1
ATOM 7625 N N . LEU B 1 483 ? -5.344 3.738 2.584 1 88.19 483 LEU B N 1
ATOM 7626 C CA . LEU B 1 483 ? -5.086 3.738 1.148 1 88.19 483 LEU B CA 1
ATOM 7627 C C . LEU B 1 483 ? -3.641 4.125 0.856 1 88.19 483 LEU B C 1
ATOM 7629 O O . LEU B 1 483 ? -3.191 5.203 1.245 1 88.19 483 LEU B O 1
ATOM 7633 N N . PHE B 1 484 ? -2.873 3.207 0.257 1 87.56 484 PHE B N 1
ATOM 7634 C CA . PHE B 1 484 ? -1.535 3.508 -0.237 1 87.56 484 PHE B CA 1
ATOM 7635 C C . PHE B 1 484 ? -1.585 3.969 -1.689 1 87.56 484 PHE B C 1
ATOM 7637 O O . PHE B 1 484 ? -2.119 3.266 -2.551 1 87.56 484 PHE B O 1
ATOM 7644 N N . ILE B 1 485 ? -1.045 5.105 -1.974 1 90.38 485 ILE B N 1
ATOM 7645 C CA . ILE B 1 485 ? -1.146 5.73 -3.289 1 90.38 485 ILE B CA 1
ATOM 7646 C C . ILE B 1 485 ? 0.189 5.605 -4.02 1 90.38 485 ILE B C 1
ATOM 7648 O O . ILE B 1 485 ? 1.157 6.289 -3.68 1 90.38 485 ILE B O 1
ATOM 7652 N N . SER B 1 486 ? 0.103 4.766 -5.066 1 87.56 486 SER B N 1
ATOM 7653 C CA . SER B 1 486 ? 1.294 4.699 -5.906 1 87.56 486 SER B CA 1
ATOM 7654 C C . SER B 1 486 ? 1.635 6.066 -6.488 1 87.56 486 SER B C 1
ATOM 7656 O O . SER B 1 486 ? 0.75 6.785 -6.957 1 87.56 486 SER B O 1
ATOM 7658 N N . GLN B 1 487 ? 2.814 6.477 -6.391 1 82.69 487 GLN B N 1
ATOM 7659 C CA . GLN B 1 487 ? 3.334 7.734 -6.922 1 82.69 487 GLN B CA 1
ATOM 7660 C C . GLN B 1 487 ? 2.752 8.93 -6.172 1 82.69 487 GLN B C 1
ATOM 7662 O O . GLN B 1 487 ? 2.801 10.055 -6.664 1 82.69 487 GLN B O 1
ATOM 7667 N N . GLY B 1 488 ? 2.061 8.602 -5.078 1 89.19 488 GLY B N 1
ATOM 7668 C CA . GLY B 1 488 ? 1.517 9.688 -4.277 1 89.19 488 GLY B CA 1
ATOM 7669 C C . GLY B 1 488 ? 2.576 10.43 -3.486 1 89.19 488 GLY B C 1
ATOM 7670 O O . GLY B 1 488 ? 3.514 9.82 -2.969 1 89.19 488 GLY B O 1
ATOM 7671 N N . SER B 1 489 ? 2.49 11.781 -3.469 1 89.62 489 SER B N 1
ATOM 7672 C CA . SER B 1 489 ? 3.334 12.625 -2.625 1 89.62 489 SER B CA 1
ATOM 7673 C C . SER B 1 489 ? 2.627 12.984 -1.322 1 89.62 489 SER B C 1
ATOM 7675 O O . SER B 1 489 ? 1.557 12.453 -1.021 1 89.62 489 SER B O 1
ATOM 7677 N N . HIS B 1 490 ? 3.289 13.805 -0.536 1 90.19 490 HIS B N 1
ATOM 7678 C CA . HIS B 1 490 ? 2.754 14.234 0.751 1 90.19 490 HIS B CA 1
ATOM 7679 C C . HIS B 1 490 ? 1.464 15.031 0.576 1 90.19 490 HIS B C 1
ATOM 7681 O O . HIS B 1 490 ? 1.498 16.203 0.185 1 90.19 490 HIS B O 1
ATOM 7687 N N . GLY B 1 491 ? 0.309 14.336 0.845 1 88 491 GLY B N 1
ATOM 7688 C CA . GLY B 1 491 ? -0.981 15 0.732 1 88 491 GLY B CA 1
ATOM 7689 C C . GLY B 1 491 ? -1.386 15.273 -0.703 1 88 491 GLY B C 1
ATOM 7690 O O . GLY B 1 491 ? -2.215 16.156 -0.962 1 88 491 GLY B O 1
ATOM 7691 N N . GLY B 1 492 ? -0.831 14.602 -1.64 1 86.69 492 GLY B N 1
ATOM 7692 C CA . GLY B 1 492 ? -1.017 14.898 -3.051 1 86.69 492 GLY B CA 1
ATOM 7693 C C . GLY B 1 492 ? -2.469 14.828 -3.488 1 86.69 492 GLY B C 1
ATOM 7694 O O . GLY B 1 492 ? -2.896 15.594 -4.355 1 86.69 492 GLY B O 1
ATOM 7695 N N . GLU B 1 493 ? -3.291 14.016 -2.936 1 89.88 493 GLU B N 1
ATOM 7696 C CA . GLU B 1 493 ? -4.676 13.828 -3.354 1 89.88 493 GLU B CA 1
ATOM 7697 C C . GLU B 1 493 ? -5.566 14.953 -2.838 1 89.88 493 GLU B C 1
ATOM 7699 O O . GLU B 1 493 ? -6.691 15.125 -3.309 1 89.88 493 GLU B O 1
ATOM 7704 N N . PHE B 1 494 ? -5.031 15.805 -1.962 1 89.31 494 PHE B N 1
ATOM 7705 C CA . PHE B 1 494 ? -5.84 16.875 -1.389 1 89.31 494 PHE B CA 1
ATOM 7706 C C . PHE B 1 494 ? -5.664 18.172 -2.174 1 89.31 494 PHE B C 1
ATOM 7708 O O . PHE B 1 494 ? -6.371 19.141 -1.932 1 89.31 494 PHE B O 1
ATOM 7715 N N . PHE B 1 495 ? -4.77 18.172 -3.145 1 85.5 495 PHE B N 1
ATOM 7716 C CA . PHE B 1 495 ? -4.68 19.328 -4.035 1 85.5 495 PHE B CA 1
ATOM 7717 C C . PHE B 1 495 ? -5.887 19.391 -4.961 1 85.5 495 PHE B C 1
ATOM 7719 O O . PHE B 1 495 ? -6.523 18.375 -5.234 1 85.5 495 PHE B O 1
ATOM 7726 N N . MET B 1 496 ? -6.098 20.625 -5.371 1 88.44 496 MET B N 1
ATOM 7727 C CA . MET B 1 496 ? -7.133 20.766 -6.391 1 88.44 496 MET B CA 1
ATOM 7728 C C . MET B 1 496 ? -6.84 19.875 -7.594 1 88.44 496 MET B C 1
ATOM 7730 O O . MET B 1 496 ? -5.715 19.859 -8.102 1 88.44 496 MET B O 1
ATOM 7734 N N . PRO B 1 497 ? -7.867 19.062 -7.922 1 88.94 497 PRO B N 1
ATOM 7735 C CA . PRO B 1 497 ? -7.652 18.156 -9.055 1 88.94 497 PRO B CA 1
ATOM 7736 C C . PRO B 1 497 ? -7.109 18.875 -10.289 1 88.94 497 PRO B C 1
ATOM 7738 O O . PRO B 1 497 ? -7.52 20 -10.578 1 88.94 497 PRO B O 1
ATOM 7741 N N . ASN B 1 498 ? -6.219 18.219 -10.891 1 86.19 498 ASN B N 1
ATOM 7742 C CA . ASN B 1 498 ? -5.547 18.703 -12.086 1 86.19 498 ASN B CA 1
ATOM 7743 C C . ASN B 1 498 ? -5.387 17.609 -13.133 1 86.19 498 ASN B C 1
ATOM 7745 O O . ASN B 1 498 ? -5.301 16.422 -12.781 1 86.19 498 ASN B O 1
ATOM 7749 N N . GLU B 1 499 ? -5.316 17.953 -14.438 1 85.94 499 GLU B N 1
ATOM 7750 C CA . GLU B 1 499 ? -5.234 17 -15.531 1 85.94 499 GLU B CA 1
ATOM 7751 C C . GLU B 1 499 ? -3.932 16.203 -15.469 1 85.94 499 GLU B C 1
ATOM 7753 O O . GLU B 1 499 ? -3.859 15.078 -15.969 1 85.94 499 GLU B O 1
ATOM 7758 N N . THR B 1 500 ? -2.943 16.672 -14.82 1 81.5 500 THR B N 1
ATOM 7759 C CA . THR B 1 500 ? -1.633 16.031 -14.789 1 81.5 500 THR B CA 1
ATOM 7760 C C . THR B 1 500 ? -1.502 15.117 -13.586 1 81.5 500 THR B C 1
ATOM 7762 O O . THR B 1 500 ? -0.463 14.484 -13.391 1 81.5 500 THR B O 1
ATOM 7765 N N . ASP B 1 501 ? -2.535 15.07 -12.789 1 86.75 501 ASP B N 1
ATOM 7766 C CA . ASP B 1 501 ? -2.477 14.188 -11.633 1 86.75 501 ASP B CA 1
ATOM 7767 C C . ASP B 1 501 ? -2.234 12.742 -12.055 1 86.75 501 ASP B C 1
ATOM 7769 O O . ASP B 1 501 ? -2.861 12.25 -13 1 86.75 501 ASP B O 1
ATOM 7773 N N . PRO B 1 502 ? -1.292 12.055 -11.359 1 87.12 502 PRO B N 1
ATOM 7774 C CA . PRO B 1 502 ? -1.185 10.617 -11.617 1 87.12 502 PRO B CA 1
ATOM 7775 C C . PRO B 1 502 ? -2.508 9.883 -11.422 1 87.12 502 PRO B C 1
ATOM 7777 O O . PRO B 1 502 ? -3.311 10.266 -10.562 1 87.12 502 PRO B O 1
ATOM 7780 N N . GLN B 1 503 ? -2.709 8.781 -12.211 1 88.12 503 GLN B N 1
ATOM 7781 C CA . GLN B 1 503 ? -3.951 8.023 -12.141 1 88.12 503 GLN B CA 1
ATOM 7782 C C . GLN B 1 503 ? -4.223 7.531 -10.719 1 88.12 503 GLN B C 1
ATOM 7784 O O . GLN B 1 503 ? -5.371 7.492 -10.281 1 88.12 503 GLN B O 1
ATOM 7789 N N . ALA B 1 504 ? -3.16 7.16 -10.047 1 89.25 504 ALA B N 1
ATOM 7790 C CA . ALA B 1 504 ? -3.312 6.656 -8.688 1 89.25 504 ALA B CA 1
ATOM 7791 C C . ALA B 1 504 ? -3.877 7.734 -7.766 1 89.25 504 ALA B C 1
ATOM 7793 O O . ALA B 1 504 ? -4.633 7.438 -6.836 1 89.25 504 ALA B O 1
ATOM 7794 N N . VAL B 1 505 ? -3.498 8.992 -7.941 1 91.25 505 VAL B N 1
ATOM 7795 C CA . VAL B 1 505 ? -3.98 10.117 -7.141 1 91.25 505 VAL B CA 1
ATOM 7796 C C . VAL B 1 505 ? -5.457 10.359 -7.438 1 91.25 505 VAL B C 1
ATOM 7798 O O . VAL B 1 505 ? -6.254 10.586 -6.52 1 91.25 505 VAL B O 1
ATOM 7801 N N . VAL B 1 506 ? -5.852 10.305 -8.711 1 91.88 506 VAL B N 1
ATOM 7802 C CA . VAL B 1 506 ? -7.254 10.445 -9.102 1 91.88 506 VAL B CA 1
ATOM 7803 C C . VAL B 1 506 ? -8.078 9.328 -8.469 1 91.88 506 VAL B C 1
ATOM 7805 O O . VAL B 1 506 ? -9.148 9.578 -7.906 1 91.88 506 VAL B O 1
ATOM 7808 N N . ALA B 1 507 ? -7.555 8.109 -8.547 1 90.31 507 ALA B N 1
ATOM 7809 C CA . ALA B 1 507 ? -8.234 6.961 -7.961 1 90.31 507 ALA B CA 1
ATOM 7810 C C . ALA B 1 507 ? -8.391 7.121 -6.453 1 90.31 507 ALA B C 1
ATOM 7812 O O . ALA B 1 507 ? -9.391 6.688 -5.875 1 90.31 507 ALA B O 1
ATOM 7813 N N . ALA B 1 508 ? -7.418 7.715 -5.812 1 92.69 508 ALA B N 1
ATOM 7814 C CA . ALA B 1 508 ? -7.484 7.949 -4.375 1 92.69 508 ALA B CA 1
ATOM 7815 C C . ALA B 1 508 ? -8.641 8.875 -4.02 1 92.69 508 ALA B C 1
ATOM 7817 O O . ALA B 1 508 ? -9.367 8.633 -3.057 1 92.69 508 ALA B O 1
ATOM 7818 N N . ARG B 1 509 ? -8.805 9.922 -4.785 1 94.44 509 ARG B N 1
ATOM 7819 C CA . ARG B 1 509 ? -9.914 10.836 -4.547 1 94.44 509 ARG B CA 1
ATOM 7820 C C . ARG B 1 509 ? -11.258 10.125 -4.727 1 94.44 509 ARG B C 1
ATOM 7822 O O . ARG B 1 509 ? -12.18 10.32 -3.934 1 94.44 509 ARG B O 1
ATOM 7829 N N . THR B 1 510 ? -11.328 9.312 -5.734 1 92.44 510 THR B N 1
ATOM 7830 C CA . THR B 1 510 ? -12.539 8.539 -5.988 1 92.44 510 THR B CA 1
ATOM 7831 C C . THR B 1 510 ? -12.836 7.602 -4.82 1 92.44 510 THR B C 1
ATOM 7833 O O . THR B 1 510 ? -13.984 7.504 -4.375 1 92.44 510 THR B O 1
ATOM 7836 N N . PHE B 1 511 ? -11.805 6.973 -4.344 1 91.88 511 PHE B N 1
ATOM 7837 C CA . PHE B 1 511 ? -11.906 6.102 -3.178 1 91.88 511 PHE B CA 1
ATOM 7838 C C . PHE B 1 511 ? -12.453 6.863 -1.978 1 91.88 511 PHE B C 1
ATOM 7840 O O . PHE B 1 511 ? -13.367 6.391 -1.301 1 91.88 511 PHE B O 1
ATOM 7847 N N . GLU B 1 512 ? -11.922 7.98 -1.712 1 94.94 512 GLU B N 1
ATOM 7848 C CA . GLU B 1 512 ? -12.32 8.766 -0.546 1 94.94 512 GLU B CA 1
ATOM 7849 C C . GLU B 1 512 ? -13.773 9.211 -0.653 1 94.94 512 GLU B C 1
ATOM 7851 O O . GLU B 1 512 ? -14.555 9.047 0.29 1 94.94 512 GLU B O 1
ATOM 7856 N N . VAL B 1 513 ? -14.195 9.719 -1.788 1 95.69 513 VAL B N 1
ATOM 7857 C CA . VAL B 1 513 ? -15.555 10.203 -1.981 1 95.69 513 VAL B CA 1
ATOM 7858 C C . VAL B 1 513 ? -16.547 9.047 -1.863 1 95.69 513 VAL B C 1
ATOM 7860 O O . VAL B 1 513 ? -17.578 9.164 -1.19 1 95.69 513 VAL B O 1
ATOM 7863 N N . ASN B 1 514 ? -16.266 7.902 -2.459 1 93.06 514 ASN B N 1
ATOM 7864 C CA . ASN B 1 514 ? -17.172 6.762 -2.418 1 93.06 514 ASN B CA 1
ATOM 7865 C C . ASN B 1 514 ? -17.25 6.156 -1.021 1 93.06 514 ASN B C 1
ATOM 7867 O O . ASN B 1 514 ? -18.297 5.664 -0.613 1 93.06 514 ASN B O 1
ATOM 7871 N N . SER B 1 515 ? -16.141 6.172 -0.288 1 93.38 515 SER B N 1
ATOM 7872 C CA . SER B 1 515 ? -16.188 5.734 1.104 1 93.38 515 SER B CA 1
ATOM 7873 C C . SER B 1 515 ? -17.141 6.598 1.922 1 93.38 515 SER B C 1
ATOM 7875 O O . SER B 1 515 ? -17.938 6.078 2.707 1 93.38 515 SER B O 1
ATOM 7877 N N . ILE B 1 516 ? -17.047 7.871 1.693 1 96.06 516 ILE B N 1
ATOM 7878 C CA . ILE B 1 516 ? -17.922 8.797 2.42 1 96.06 516 ILE B CA 1
ATOM 7879 C C . ILE B 1 516 ? -19.375 8.555 2.027 1 96.06 516 ILE B C 1
ATOM 7881 O O . ILE B 1 516 ? -20.266 8.539 2.885 1 96.06 516 ILE B O 1
ATOM 7885 N N . LYS B 1 517 ? -19.641 8.375 0.731 1 94.44 517 LYS B N 1
ATOM 7886 C CA . LYS B 1 517 ? -21 8.07 0.284 1 94.44 517 LYS B CA 1
ATOM 7887 C C . LYS B 1 517 ? -21.547 6.824 0.984 1 94.44 517 LYS B C 1
ATOM 7889 O O . LYS B 1 517 ? -22.703 6.797 1.408 1 94.44 517 LYS B O 1
ATOM 7894 N N . GLU B 1 518 ? -20.672 5.863 1.127 1 90.56 518 GLU B N 1
ATOM 7895 C CA . GLU B 1 518 ? -21.078 4.637 1.803 1 90.56 518 GLU B CA 1
ATOM 7896 C C . GLU B 1 518 ? -21.406 4.898 3.271 1 90.56 518 GLU B C 1
ATOM 7898 O O . GLU B 1 518 ? -22.391 4.383 3.793 1 90.56 518 GLU B O 1
ATOM 7903 N N . TRP B 1 519 ? -20.5 5.66 3.893 1 93.75 519 TRP B N 1
ATOM 7904 C CA . TRP B 1 519 ? -20.766 6.004 5.289 1 93.75 519 TRP B CA 1
ATOM 7905 C C . TRP B 1 519 ? -22.125 6.668 5.445 1 93.75 519 TRP B C 1
ATOM 7907 O O . TRP B 1 519 ? -22.844 6.398 6.41 1 93.75 519 TRP B O 1
ATOM 7917 N N . LEU B 1 520 ? -22.438 7.512 4.484 1 93.38 520 LEU B N 1
ATOM 7918 C CA . LEU B 1 520 ? -23.625 8.359 4.578 1 93.38 520 LEU B CA 1
ATOM 7919 C C . LEU B 1 520 ? -24.875 7.609 4.102 1 93.38 520 LEU B C 1
ATOM 7921 O O . LEU B 1 520 ? -26 8.094 4.27 1 93.38 520 LEU B O 1
ATOM 7925 N N . GLY B 1 521 ? -24.672 6.402 3.58 1 81.88 521 GLY B N 1
ATOM 7926 C CA . GLY B 1 521 ? -25.797 5.648 3.049 1 81.88 521 GLY B CA 1
ATOM 7927 C C . GLY B 1 521 ? -26.359 6.238 1.771 1 81.88 521 GLY B C 1
ATOM 7928 O O . GLY B 1 521 ? -27.562 6.117 1.499 1 81.88 521 GLY B O 1
ATOM 7929 N N . ARG B 1 522 ? -25.594 7.164 1.236 1 66 522 ARG B N 1
ATOM 7930 C CA . ARG B 1 522 ? -26.031 7.855 0.03 1 66 522 ARG B CA 1
ATOM 7931 C C . ARG B 1 522 ? -25.453 7.211 -1.22 1 66 522 ARG B C 1
ATOM 7933 O O . ARG B 1 522 ? -24.234 7.191 -1.396 1 66 522 ARG B O 1
ATOM 7940 N N . VAL B 1 523 ? -26.047 6.059 -1.531 1 59.91 523 VAL B N 1
ATOM 7941 C CA . VAL B 1 523 ? -25.578 5.504 -2.797 1 59.91 523 VAL B CA 1
ATOM 7942 C C . VAL B 1 523 ? -26.438 6.035 -3.943 1 59.91 523 VAL B C 1
ATOM 7944 O O . VAL B 1 523 ? -27.609 6.363 -3.748 1 59.91 523 VAL B O 1
#

Organism: NCBI:txid86049

Secondary structure (DSSP, 8-state):
--TT-----------------------PPPPPPPPPHHHHHHHHTS-----SS--EEEEEES-STT--S-TT-TTTEEEEEEEEE-TT--TTPPEEEEE--SSSPPPGGGBHHHHHHHHHTPEEEEEPPTTBTTB-GGG--GGGGGG--GGGGTT--HHHHHHHHHHHHHHHHHSSS-TTTTPPEEEEE---STTS-HHHHHHHHHHHHHH-TTTEEEEEEES--TT-----TT-GGGGHHHHHHHHHHHHH-HHHHHHHHHHHHHHHHHHHTT--TTHHHHHTBSS----GGGHHHHHHHHHHHHHHHHHT--TTSS--HHHHHHHHHHS-TT-HHHHHHTTHHHHHHHHHTGGGGTS----B----TT---GGG--HHHHHHHHT----SS--B-TTSTT--B---TT-S-TTHHHHHHHHSSPPPP-SHHHHHHTT-SHHHHHTSSSEEEEEETT-GGGGGSSTTB-PPP-S-TTS-EEEEETT--TTGGGBPP-TTS-HHHHHHHHHHHHHHHHHHT--/----TT---------------------PPPPPP---HHHHHHHHTS-----SS--EEEEEES-STT--S-TT-TTTEEEEEEEEE-TT--TTPPEEEEE--SSSPPPGGGBHHHHHHHHHT-EEEEEPPTTBTTB-GGG--GGGGGG--GGGGTT--HHHHHHHHHHHHHHHHHSSS-TTTTPPEEEEE---STTS-HHHHHHHHHHHHHH-TTTEEEEEEES--TT-----TT-GGGGHHHHHHHHHHHHH-HHHHHHHHHHHHHHHHHHHTT--TTHHHHTTBSS----GGGHHHHHHHHHHHHHHHHHT--TTSS--HHHHHHHHHHS-TT-HHHHHHTTHHHHHHHHHTGGGGTS----B----TT---GGG--HHHHHHHHT----SS--B-TTSTT--B---TT-S-TTHHHHHHHHSSPPPP-SHHHHHHTT-SHHHHHTSSSEEEEEETT-GGGGGSSTTB-PPP-S-TTS-EEEEETT--TTGGGBPP-TTS-HHHHHHHHHHHHHHHHHHT--

pLDDT: mean 85.96, std 18.1, range [19.62, 98.56]